Protein AF-0000000072546871 (afdb_homodimer)

Radius of gyration: 32.76 Å; Cα contacts (8 Å, |Δi|>4): 2526; chains: 2; bounding box: 69×96×86 Å

Secondary structure (DSSP, 8-state):
----EEEE-SSEEEEE-BSEEEEEETTT--EEEEEE-PPPHHHHHHHHHTT--TTTTS-BEEEEEE-STTEEEEEE-TTTS-EEEEEEE-TTS-EEEEEEEEE-TTTS-SSTTS--EEEEETTEEEEEEESSTTS--EEEEEEETTEEEEPPTT-TTT-SS-EEEEEEEETTEEEEEEEEE-GGGGGG---EEEEEEEEETT---BSSTTBTB-SS-EEEEBP-EE-SSS-EE--EEEEEPPSEEE-SS-BSSTT--EEEEEEEEE--TTSPPEEEEEEEEHHHHHHHHTSPBEE-SSTTB--EEPPGGGS-SS-TTS--S-GGGS-HHHHHHHHH--BBSSPBPPGGGS-SEEEE-SS--EEEEEEEEEEEPTTS-EEEEEEEEETTSEEEEEEE---SSS--EEEEEEEE--TT-PPEEEEEEEESSSS-EEEEEEESS-EEEEES--GGG--SHHHHHHHT-TT---/----EEEE-SSEEEEE-BSEEEEEETTT--EEEEEE-PPPHHHHHHHHHTT--TTTTS-BEEEEEE-STTEEEEEE-TTTS-EEEEEEE-TTS-EEEEEEEEE-TTTS-SSTTS--EEEEETTEEEEEEESSTTS--EEEEEEETTEEEEPPTT-TTT-SS-EEEEEEEETTEEEEEEEEE-GGGGGG---EEEEEEEEETT---BSSTTBTB-SS-EEEEBP-EE-SSS-EE--EEEEEPPSEEE-SS-BSSTT--EEEEEEEEE--TTSPPEEEEEEEEHHHHHHHHTSPBEE-SSTTBPPEEPPGGGS-SS-TTS--S-GGGS-HHHHHHHHH--BBSSPBPPGGGS-SEEEE-SS--EEEEEEEEEEEPTTS-EEEEEEEEETTSEEEEEEE---SSS--EEEEEEEE--TT-PPEEEEEEEESSSS-EEEEEEESS-EEEEES--GGG--SHHHHHHHT-TT---

pLDDT: mean 91.87, std 7.39, range [51.03, 98.81]

InterPro domains:
  IPR001627 Sema domain [PF01403] (255-426)
  IPR001627 Sema domain [PS51004] (1-448)
  IPR001627 Sema domain [SM00630] (3-429)
  IPR015943 WD40/YVTN repeat-like-containing domain superfamily [G3DSA:2.130.10.10] (1-450)
  IPR027231 Semaphorin [PTHR11036] (7-470)
  IPR036352 Sema domain superfamily [SSF101912] (5-452)

Foldseek 3Di:
DAWFDWDDDFFWMWTWAWQKIFIAGPQPRDTDDMDGHWADPVLLVVLVVVVDDSVFQIWTWDDWADQDVFKIKTWTLRGLFIKIFIWGQDPVRDTHTPPDMDGCAQPDENTSVAAKEWYHDPRWIWIFYARHSVRQWTWTWIDDDPAMAIADTPDVLQAASKRWAYWDDDDQKIKTKIKHWDPLCVVVHTDIAIKIWMAGNLFRAADPQGHSYTLQIAMATAFAWDDDPDIGTQGGWQYKEPFDWADQEKALDPVPTAGKMKTKGWHDPPDQTKIFIFMAGPVLVLVQLQAFFWAAPDPVGHTDTDDPVQADPPHSNDDDNDNHPDDPSNSVVCSHTRYGPDHGATQLNHTLDMDGDRPKGWRYKDWDHQQAALVSITWTWIWIWMQQQKIWIKTFHDNDSHTDIATQDIDRHDPNRHGFSYWDWHCHPVPRTWIWTDGRVDIDIDHPDDLVVDPDPVVSVVSVDRVNHD/DAWFDWDDDFFWMWTWAWQKIFIAGPQPRDTDDMDGHWADPVLLVVLVVVVDDSVFQIWTWQDWAAQDVQKIKTWTLRGLFIKIFIWGQDPVRDTHTPPDMDGCAQPDENTSVAAKEWYHDPRWIWIFYARDSVRQWTWTWIDDDPAMAIADTPDVLQAASKRWAYWDDDDQKIKTKIKHWDPLCVVVHTDIAIKIWMAGNLFRAADPQGHSYTLQIAMATAFAWDDDPDIGTQGGWQYKEPFDWADQEKALDPVPTAGKMKTKGWHDPPDQTKIFIFMAGPVLVLVQLQAFFWAAPDPVGHTDTDDPVQADPPHSNDDDNDNHPDDPSNSVVCSHTRYGPDHGATQLNHTLDMDGDRPKGWRYKDWDHQQAALVNITWTWIWIWMQQQKIWIKTFHDNDSHTDIATQDIDRHDPNRHGFSYWDWHCHPVPRTWIWTDGRVDIDIDHPDDLVVDPDPVVSVVSVDRVNHD

Sequence (940 aa):
NYFKVISSQNDWMLVGGRNVIHNVSLNDLELLDSINWPSDKSDINVCIHKQKTKEECQNYIRVIVPKTPGELFVCGTNAYRPRCRTYIKQENGKFEFEGKEEQGIAKCPFDPKQNSTSVYSNGVLYSATVADFSNRDPLIIHAEKNKYVRTEQYDSKWLNEPNFVSSFDKDDKVFFFFRETAVENINCGKATFSRVARVCKQDVGGDVVLQNIFTSYFKARLNCSIPGNFPFHFNEIQSTTELGQGNYRPVSDSGDRNNMVYGVFTTNENSIPGSAICAYSHADILDAFRGKFKGQESALHNWLAVPRDKIPTPHPERCTNDSKKIPDMTLDFVKTHPLMDTAIPARGGAPVLVHTSFTSRFTQIAVDWQVFSGKGRYYDVMFVGTDDGKVIKAINKGETSKIETVVIEEIQVFADKSPVVNLKLYKGNHISEKLVVISEKEIISIPLHRCHEKKNCHDCVALQDPYCSWNYFKVISSQNDWMLVGGRNVIHNVSLNDLELLDSINWPSDKSDINVCIHKQKTKEECQNYIRVIVPKTPGELFVCGTNAYRPRCRTYIKQENGKFEFEGKEEQGIAKCPFDPKQNSTSVYSNGVLYSATVADFSNRDPLIIHAEKNKYVRTEQYDSKWLNEPNFVSSFDKDDKVFFFFRETAVENINCGKATFSRVARVCKQDVGGDVVLQNIFTSYFKARLNCSIPGNFPFHFNEIQSTTELGQGNYRPVSDSGDRNNMVYGVFTTNENSIPGSAICAYSHADILDAFRGKFKGQESALHNWLAVPRDKIPTPHPERCTNDSKKIPDMTLDFVKTHPLMDTAIPARGGAPVLVHTSFTSRFTQIAVDWQVFSGKGRYYDVMFVGTDDGKVIKAINKGETSKIETVVIEEIQVFADKSPVVNLKLYKGNHISEKLVVISEKEIISIPLHRCHEKKNCHDCVALQDPYCSW

Organism: Lottia gigantea (NCBI:txid225164)

Structure (mmCIF, N/CA/C/O backbone):
data_AF-0000000072546871-model_v1
#
loop_
_entity.id
_entity.type
_entity.pdbx_description
1 polymer 'Sema domain-containing protein'
#
loop_
_atom_site.group_PDB
_atom_site.id
_atom_site.type_symbol
_atom_site.label_atom_id
_atom_site.label_alt_id
_atom_site.label_comp_id
_atom_site.label_asym_id
_atom_site.label_entity_id
_atom_site.label_seq_id
_atom_site.pdbx_PDB_ins_code
_atom_site.Cartn_x
_atom_site.Cartn_y
_atom_site.Cartn_z
_atom_site.occupancy
_atom_site.B_iso_or_equiv
_atom_site.auth_seq_id
_atom_site.auth_comp_id
_atom_site.auth_asym_id
_atom_site.auth_atom_id
_atom_site.pdbx_PDB_model_num
ATOM 1 N N . ASN A 1 1 ? 18.969 -21.141 -24.109 1 75.38 1 ASN A N 1
ATOM 2 C CA . ASN A 1 1 ? 18.469 -19.781 -24.281 1 75.38 1 ASN A CA 1
ATOM 3 C C . ASN A 1 1 ? 16.969 -19.703 -24.031 1 75.38 1 ASN A C 1
ATOM 5 O O . ASN A 1 1 ? 16.188 -20.375 -24.703 1 75.38 1 ASN A O 1
ATOM 9 N N . TYR A 1 2 ? 16.5 -18.922 -23.047 1 79.81 2 TYR A N 1
ATOM 10 C CA . TYR A 1 2 ? 15.133 -18.594 -22.656 1 79.81 2 TYR A CA 1
ATOM 11 C C . TYR A 1 2 ? 14.492 -19.766 -21.922 1 79.81 2 TYR A C 1
ATOM 13 O O . TYR A 1 2 ? 13.391 -20.203 -22.266 1 79.81 2 TYR A O 1
ATOM 21 N N . PHE A 1 3 ? 15.195 -20.25 -20.938 1 84.25 3 PHE A N 1
ATOM 22 C CA . PHE A 1 3 ? 14.633 -21.312 -20.109 1 84.25 3 PHE A CA 1
ATOM 23 C C . PHE A 1 3 ? 13.508 -20.766 -19.234 1 84.25 3 PHE A C 1
ATOM 25 O O . PHE A 1 3 ? 13.68 -19.766 -18.547 1 84.25 3 PHE A O 1
ATOM 32 N N . LYS A 1 4 ? 12.352 -21.438 -19.359 1 79.5 4 LYS A N 1
ATOM 33 C CA . LYS A 1 4 ? 11.234 -20.938 -18.578 1 79.5 4 LYS A CA 1
ATOM 34 C C . LYS A 1 4 ? 10.5 -22.078 -17.875 1 79.5 4 LYS A C 1
ATOM 36 O O . LYS A 1 4 ? 10.039 -21.922 -16.75 1 79.5 4 LYS A O 1
ATOM 41 N N . VAL A 1 5 ? 10.492 -23.25 -18.578 1 81.56 5 VAL A N 1
ATOM 42 C CA . VAL A 1 5 ? 9.695 -24.344 -18.016 1 81.56 5 VAL A CA 1
ATOM 43 C C . VAL A 1 5 ? 10.578 -25.562 -17.781 1 81.56 5 VAL A C 1
ATOM 45 O O . VAL A 1 5 ? 11.477 -25.844 -18.578 1 81.56 5 VAL A O 1
ATOM 48 N N . ILE A 1 6 ? 10.242 -26.203 -16.75 1 83.56 6 ILE A N 1
ATOM 49 C CA . ILE A 1 6 ? 11 -27.406 -16.438 1 83.56 6 ILE A CA 1
ATOM 50 C C . ILE A 1 6 ? 10.055 -28.531 -16.016 1 83.56 6 ILE A C 1
ATOM 52 O O . ILE A 1 6 ? 8.945 -28.266 -15.555 1 83.56 6 ILE A O 1
ATOM 56 N N . SER A 1 7 ? 10.438 -29.672 -16.312 1 86.19 7 SER A N 1
ATOM 57 C CA . SER A 1 7 ? 9.812 -30.891 -15.805 1 86.19 7 SER A CA 1
ATOM 58 C C . SER A 1 7 ? 10.859 -31.859 -15.273 1 86.19 7 SER A C 1
ATOM 60 O O . SER A 1 7 ? 11.742 -32.281 -16.016 1 86.19 7 SER A O 1
ATOM 62 N N . SER A 1 8 ? 10.703 -32.094 -14 1 84.25 8 SER A N 1
ATOM 63 C CA . SER A 1 8 ? 11.758 -32.875 -13.391 1 84.25 8 SER A CA 1
ATOM 64 C C . SER A 1 8 ? 11.266 -34.281 -13.047 1 84.25 8 SER A C 1
ATOM 66 O O . SER A 1 8 ? 10.094 -34.469 -12.711 1 84.25 8 SER A O 1
ATOM 68 N N . GLN A 1 9 ? 12.141 -35.125 -13.297 1 80.56 9 GLN A N 1
ATOM 69 C CA . GLN A 1 9 ? 12 -36.531 -12.852 1 80.56 9 GLN A CA 1
ATOM 70 C C . GLN A 1 9 ? 13.211 -36.969 -12.031 1 80.56 9 GLN A C 1
ATOM 72 O O . GLN A 1 9 ? 14.094 -36.156 -11.734 1 80.56 9 GLN A O 1
ATOM 77 N N . ASN A 1 10 ? 13.273 -38.031 -11.406 1 78.25 10 ASN A N 1
ATOM 78 C CA . ASN A 1 10 ? 14.242 -38.531 -10.438 1 78.25 10 ASN A CA 1
ATOM 79 C C . ASN A 1 10 ? 15.656 -38.062 -10.758 1 78.25 10 ASN A C 1
ATOM 81 O O . ASN A 1 10 ? 16.25 -37.312 -9.984 1 78.25 10 ASN A O 1
ATOM 85 N N . ASP A 1 11 ? 16.203 -38.344 -11.922 1 83.62 11 ASP A N 1
ATOM 86 C CA . ASP A 1 11 ? 17.609 -38.031 -12.109 1 83.62 11 ASP A CA 1
ATOM 87 C C . ASP A 1 11 ? 17.828 -37.094 -13.305 1 83.62 11 ASP A C 1
ATOM 89 O O . ASP A 1 11 ? 18.953 -36.812 -13.68 1 83.62 11 ASP A O 1
ATOM 93 N N . TRP A 1 12 ? 16.719 -36.719 -13.844 1 88.31 12 TRP A N 1
ATOM 94 C CA . TRP A 1 12 ? 16.859 -35.812 -14.992 1 88.31 12 TRP A CA 1
ATOM 95 C C . TRP A 1 12 ? 15.742 -34.781 -15.016 1 88.31 12 TRP A C 1
ATOM 97 O O . TRP A 1 12 ? 14.766 -34.906 -14.258 1 88.31 12 TRP A O 1
ATOM 107 N N . MET A 1 13 ? 16 -33.812 -15.805 1 91.56 13 MET A N 1
ATOM 108 C CA . MET A 1 13 ? 14.984 -32.781 -15.961 1 91.56 13 MET A CA 1
ATOM 109 C C . MET A 1 13 ? 14.914 -32.312 -17.406 1 91.56 13 MET A C 1
ATOM 111 O O . MET A 1 13 ? 15.938 -32.219 -18.094 1 91.56 13 MET A O 1
ATOM 115 N N . LEU A 1 14 ? 13.773 -32.094 -17.828 1 92.69 14 LEU A N 1
ATOM 116 C CA . LEU A 1 14 ? 13.547 -31.484 -19.125 1 92.69 14 LEU A CA 1
ATOM 117 C C . LEU A 1 14 ? 13.414 -29.969 -18.984 1 92.69 14 LEU A C 1
ATOM 119 O O . LEU A 1 14 ? 12.68 -29.484 -18.125 1 92.69 14 LEU A O 1
ATOM 123 N N . VAL A 1 15 ? 14.156 -29.25 -19.797 1 93.88 15 VAL A N 1
ATOM 124 C CA . VAL A 1 15 ? 14.141 -27.797 -19.781 1 93.88 15 VAL A CA 1
ATOM 125 C C . VAL A 1 15 ? 13.711 -27.266 -21.141 1 93.88 15 VAL A C 1
ATOM 127 O O . VAL A 1 15 ? 14.352 -27.562 -22.156 1 93.88 15 VAL A O 1
ATOM 130 N N . GLY A 1 16 ? 12.656 -26.5 -21.156 1 94.44 16 GLY A N 1
ATOM 131 C CA . GLY A 1 16 ? 12.211 -25.875 -22.391 1 94.44 16 GLY A CA 1
ATOM 132 C C . GLY A 1 16 ? 12.938 -24.578 -22.703 1 94.44 16 GLY A C 1
ATOM 133 O O . GLY A 1 16 ? 13.086 -23.719 -21.844 1 94.44 16 GLY A O 1
ATOM 134 N N . GLY A 1 17 ? 13.43 -24.438 -23.891 1 94.44 17 GLY A N 1
ATOM 135 C CA . GLY A 1 17 ? 14.078 -23.219 -24.359 1 94.44 17 GLY A CA 1
ATOM 136 C C . GLY A 1 17 ? 13.523 -22.734 -25.688 1 94.44 17 GLY A C 1
ATOM 137 O O . GLY A 1 17 ? 12.367 -23 -26.031 1 94.44 17 GLY A O 1
ATOM 138 N N . ARG A 1 18 ? 14.32 -21.891 -26.297 1 95.75 18 ARG A N 1
ATOM 139 C CA . ARG A 1 18 ? 13.977 -21.406 -27.625 1 95.75 18 ARG A CA 1
ATOM 140 C C . ARG A 1 18 ? 14.266 -22.453 -28.688 1 95.75 18 ARG A C 1
ATOM 142 O O . ARG A 1 18 ? 15.422 -22.812 -28.922 1 95.75 18 ARG A O 1
ATOM 149 N N . ASN A 1 19 ? 13.312 -23.016 -29.266 1 96.62 19 ASN A N 1
ATOM 150 C CA . ASN A 1 19 ? 13.367 -23.969 -30.375 1 96.62 19 ASN A CA 1
ATOM 151 C C . ASN A 1 19 ? 13.906 -25.328 -29.938 1 96.62 19 ASN A C 1
ATOM 153 O O . ASN A 1 19 ? 14.25 -26.156 -30.781 1 96.62 19 ASN A O 1
ATOM 157 N N . VAL A 1 20 ? 14.031 -25.484 -28.641 1 95.44 20 VAL A N 1
ATOM 158 C CA . VAL A 1 20 ? 14.703 -26.719 -28.234 1 95.44 20 VAL A CA 1
ATOM 159 C C . VAL A 1 20 ? 14.219 -27.141 -26.844 1 95.44 20 VAL A C 1
ATOM 161 O O . VAL A 1 20 ? 13.812 -26.297 -26.047 1 95.44 20 VAL A O 1
ATOM 164 N N . ILE A 1 21 ? 14.156 -28.453 -26.578 1 95.06 21 ILE A N 1
ATOM 165 C CA . ILE A 1 21 ? 13.992 -29.047 -25.266 1 95.06 21 ILE A CA 1
ATOM 166 C C . ILE A 1 21 ? 15.273 -29.781 -24.875 1 95.06 21 ILE A C 1
ATOM 168 O O . ILE A 1 21 ? 15.758 -30.656 -25.594 1 95.06 21 ILE A O 1
ATOM 172 N N . HIS A 1 22 ? 15.789 -29.406 -23.75 1 93.69 22 HIS A N 1
ATOM 173 C CA . HIS A 1 22 ? 17 -30.047 -23.266 1 93.69 22 HIS A CA 1
ATOM 174 C C . HIS A 1 22 ? 16.688 -31.078 -22.188 1 93.69 22 HIS A C 1
ATOM 176 O O . HIS A 1 22 ? 15.883 -30.828 -21.297 1 93.69 22 HIS A O 1
ATOM 182 N N . ASN A 1 23 ? 17.172 -32.25 -22.359 1 92.25 23 ASN A N 1
ATOM 183 C CA . ASN A 1 23 ? 17.219 -33.219 -21.281 1 92.25 23 ASN A CA 1
ATOM 184 C C . ASN A 1 23 ? 18.547 -33.188 -20.547 1 92.25 23 ASN A C 1
ATOM 186 O O . ASN A 1 23 ? 19.594 -33.5 -21.125 1 92.25 23 ASN A O 1
ATOM 190 N N . VAL A 1 24 ? 18.438 -32.812 -19.312 1 92.38 24 VAL A N 1
ATOM 191 C CA . VAL A 1 24 ? 19.672 -32.594 -18.547 1 92.38 24 VAL A CA 1
ATOM 192 C C . VAL A 1 24 ? 19.688 -33.469 -17.297 1 92.38 24 VAL A C 1
ATOM 194 O O . VAL A 1 24 ? 18.656 -33.656 -16.656 1 92.38 24 VAL A O 1
ATOM 197 N N . SER A 1 25 ? 20.875 -34.031 -17.031 1 91 25 SER A N 1
ATOM 198 C CA . SER A 1 25 ? 21.031 -34.781 -15.797 1 91 25 SER A CA 1
ATOM 199 C C . SER A 1 25 ? 21.047 -33.875 -14.586 1 91 25 SER A C 1
ATOM 201 O O . SER A 1 25 ? 21.703 -32.812 -14.594 1 91 25 SER A O 1
ATOM 203 N N . LEU A 1 26 ? 20.297 -34.25 -13.602 1 89.62 26 LEU A N 1
ATOM 204 C CA . LEU A 1 26 ? 20.266 -33.438 -12.398 1 89.62 26 LEU A CA 1
ATOM 205 C C . LEU A 1 26 ? 21.531 -33.625 -11.562 1 89.62 26 LEU A C 1
ATOM 207 O O . LEU A 1 26 ? 21.875 -32.812 -10.727 1 89.62 26 LEU A O 1
ATOM 211 N N . ASN A 1 27 ? 22.234 -34.656 -11.82 1 86.12 27 ASN A N 1
ATOM 212 C CA . ASN A 1 27 ? 23.422 -35 -11.055 1 86.12 27 ASN A CA 1
ATOM 213 C C . ASN A 1 27 ? 24.594 -34.094 -11.43 1 86.12 27 ASN A C 1
ATOM 215 O O . ASN A 1 27 ? 25.266 -33.562 -10.555 1 86.12 27 ASN A O 1
ATOM 219 N N . ASP A 1 28 ? 24.828 -33.906 -12.719 1 88.94 28 ASP A N 1
ATOM 220 C CA . ASP A 1 28 ? 26 -33.156 -13.141 1 88.94 28 ASP A CA 1
ATOM 221 C C . ASP A 1 28 ? 25.641 -32.125 -14.211 1 88.94 28 ASP A C 1
ATOM 223 O O . ASP A 1 28 ? 26.531 -31.469 -14.766 1 88.94 28 ASP A O 1
ATOM 227 N N . LEU A 1 29 ? 24.375 -32.031 -14.547 1 90.56 29 LEU A N 1
ATOM 228 C CA . LEU A 1 29 ? 23.844 -31.078 -15.508 1 90.56 29 LEU A CA 1
ATOM 229 C C . LEU A 1 29 ? 24.375 -31.375 -16.906 1 90.56 29 LEU A C 1
ATOM 231 O O . LEU A 1 29 ? 24.406 -30.484 -17.766 1 90.56 29 LEU A O 1
ATOM 235 N N . GLU A 1 30 ? 24.766 -32.562 -17.047 1 92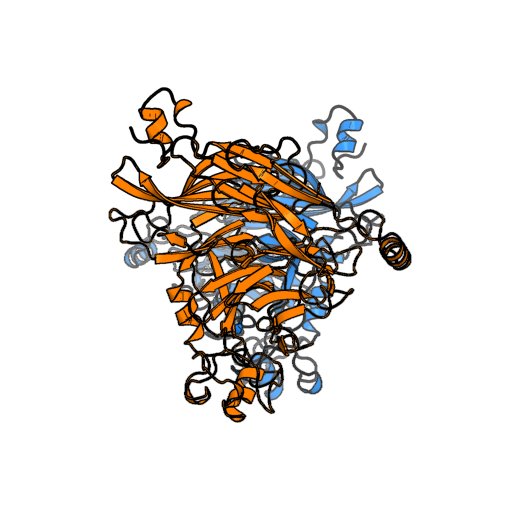.75 30 GLU A N 1
ATOM 236 C CA . GLU A 1 30 ? 25.188 -32.969 -18.391 1 92.75 30 GLU A CA 1
ATOM 237 C C . GLU A 1 30 ? 23.984 -33.094 -19.312 1 92.75 30 GLU A C 1
ATOM 239 O O . GLU A 1 30 ? 22.922 -33.594 -18.906 1 92.75 30 GLU A O 1
ATOM 244 N N . LEU A 1 31 ? 24.266 -32.719 -20.547 1 92.62 31 LEU A N 1
ATOM 245 C CA . LEU A 1 31 ? 23.203 -32.844 -21.547 1 92.62 31 LEU A CA 1
ATOM 246 C C . LEU A 1 31 ? 23.031 -34.281 -21.969 1 92.62 31 LEU A C 1
ATOM 248 O O . LEU A 1 31 ? 23.969 -34.906 -22.5 1 92.62 31 LEU A O 1
ATOM 252 N N . LEU A 1 32 ? 21.922 -34.812 -21.719 1 89.56 32 LEU A N 1
ATOM 253 C CA . LEU A 1 32 ? 21.625 -36.188 -22.062 1 89.56 32 LEU A CA 1
ATOM 254 C C . LEU A 1 32 ? 21.062 -36.312 -23.469 1 89.56 32 LEU A C 1
ATOM 256 O O . LEU A 1 32 ? 21.391 -37.219 -24.203 1 89.56 32 LEU A O 1
ATOM 260 N N . ASP A 1 33 ? 20.172 -35.438 -23.703 1 90.56 33 ASP A N 1
ATOM 261 C CA . ASP A 1 33 ? 19.5 -35.406 -25 1 90.56 33 ASP A CA 1
ATOM 262 C C . ASP A 1 33 ? 18.922 -34.031 -25.297 1 90.56 33 ASP A C 1
ATOM 264 O O . ASP A 1 33 ? 18.875 -33.156 -24.406 1 90.56 33 ASP A O 1
ATOM 268 N N . SER A 1 34 ? 18.672 -33.812 -26.562 1 92.81 34 SER A N 1
ATOM 269 C CA . SER A 1 34 ? 18.031 -32.562 -26.969 1 92.81 34 SER A CA 1
ATOM 270 C C . SER A 1 34 ? 17.016 -32.781 -28.094 1 92.81 34 SER A C 1
ATOM 272 O O . SER A 1 34 ? 17.25 -33.594 -28.984 1 92.81 34 SER A O 1
ATOM 274 N N . ILE A 1 35 ? 15.914 -32.156 -27.969 1 93.75 35 ILE A N 1
ATOM 275 C CA . ILE A 1 35 ? 14.883 -32.219 -29 1 93.75 35 ILE A CA 1
ATOM 276 C C . ILE A 1 35 ? 14.75 -30.844 -29.672 1 93.75 35 ILE A C 1
ATOM 278 O O . ILE A 1 35 ? 14.336 -29.875 -29.031 1 93.75 35 ILE A O 1
ATOM 282 N N . ASN A 1 36 ? 15.125 -30.75 -30.969 1 94.94 36 ASN A N 1
ATOM 283 C CA . ASN A 1 36 ? 14.977 -29.5 -31.719 1 94.94 36 ASN A CA 1
ATOM 284 C C . ASN A 1 36 ? 13.562 -29.344 -32.281 1 94.94 36 ASN A C 1
ATOM 286 O O . ASN A 1 36 ? 13.055 -30.25 -32.938 1 94.94 36 ASN A O 1
ATOM 290 N N . TRP A 1 37 ? 12.938 -28.25 -31.984 1 95.38 37 TRP A N 1
ATOM 291 C CA . TRP A 1 37 ? 11.578 -27.984 -32.438 1 95.38 37 TRP A CA 1
ATOM 292 C C . TRP A 1 37 ? 11.406 -26.516 -32.812 1 95.38 37 TRP A C 1
ATOM 294 O O . TRP A 1 37 ? 10.695 -25.766 -32.125 1 95.38 37 TRP A O 1
ATOM 304 N N . PRO A 1 38 ? 12.031 -26.016 -33.906 1 96.44 38 PRO A N 1
ATOM 305 C CA . PRO A 1 38 ? 11.844 -24.641 -34.406 1 96.44 38 PRO A CA 1
ATOM 306 C C . PRO A 1 38 ? 10.508 -24.453 -35.125 1 96.44 38 PRO A C 1
ATOM 308 O O . PRO A 1 38 ? 9.906 -25.422 -35.594 1 96.44 38 PRO A O 1
ATOM 311 N N . SER A 1 39 ? 10.102 -23.312 -35.219 1 96.25 39 SER A N 1
ATOM 312 C CA . SER A 1 39 ? 8.898 -22.984 -35.969 1 96.25 39 SER A CA 1
ATOM 313 C C . SER A 1 39 ? 9.141 -23.125 -37.469 1 96.25 39 SER A C 1
ATOM 315 O O . SER A 1 39 ? 10.258 -22.906 -37.938 1 96.25 39 SER A O 1
ATOM 317 N N . ASP A 1 40 ? 8.109 -23.438 -38.125 1 94.5 40 ASP A N 1
ATOM 318 C CA . ASP A 1 40 ? 8.195 -23.484 -39.562 1 94.5 40 ASP A CA 1
ATOM 319 C C . ASP A 1 40 ? 8.375 -22.078 -40.156 1 94.5 40 ASP A C 1
ATOM 321 O O . ASP A 1 40 ? 7.871 -21.109 -39.594 1 94.5 40 ASP A O 1
ATOM 325 N N . LYS A 1 41 ? 9 -22.047 -41.312 1 95.19 41 LYS A N 1
ATOM 326 C CA . LYS A 1 41 ? 9.273 -20.766 -41.969 1 95.19 41 LYS A CA 1
ATOM 327 C C . LYS A 1 41 ? 7.977 -20.016 -42.281 1 95.19 41 LYS A C 1
ATOM 329 O O . LYS A 1 41 ? 7.922 -18.797 -42.188 1 95.19 41 LYS A O 1
ATOM 334 N N . SER A 1 42 ? 7.062 -20.766 -42.688 1 95.44 42 SER A N 1
ATOM 335 C CA . SER A 1 42 ? 5.785 -20.141 -43 1 95.44 42 SER A CA 1
ATOM 336 C C . SER A 1 42 ? 5.176 -19.453 -41.812 1 95.44 42 SER A C 1
ATOM 338 O O . SER A 1 42 ? 4.676 -18.328 -41.906 1 95.44 42 SER A O 1
ATOM 340 N N . ASP A 1 43 ? 5.223 -20.109 -40.656 1 95.88 43 ASP A N 1
ATOM 341 C CA . ASP A 1 43 ? 4.68 -19.531 -39.438 1 95.88 43 ASP A CA 1
ATOM 342 C C . ASP A 1 43 ? 5.477 -18.312 -39 1 95.88 43 ASP A C 1
ATOM 344 O O . ASP A 1 43 ? 4.902 -17.312 -38.562 1 95.88 43 ASP A O 1
ATOM 348 N N . ILE A 1 44 ? 6.77 -18.344 -39.156 1 97.06 44 ILE A N 1
ATOM 349 C CA . ILE A 1 44 ? 7.641 -17.219 -38.812 1 97.06 44 ILE A CA 1
ATOM 350 C C . ILE A 1 44 ? 7.309 -16 -39.656 1 97.06 44 ILE A C 1
ATOM 352 O O . ILE A 1 44 ? 7.23 -14.883 -39.156 1 97.06 44 ILE A O 1
ATOM 356 N N . ASN A 1 45 ? 7.074 -16.266 -40.906 1 96.06 45 ASN A N 1
ATOM 357 C CA . ASN A 1 45 ? 6.762 -15.164 -41.812 1 96.06 45 ASN A CA 1
ATOM 358 C C . ASN A 1 45 ? 5.441 -14.492 -41.469 1 96.06 45 ASN A C 1
ATOM 360 O O . ASN A 1 45 ? 5.332 -13.266 -41.5 1 96.06 45 ASN A O 1
ATOM 364 N N . VAL A 1 46 ? 4.539 -15.328 -41.125 1 95 46 VAL A N 1
ATOM 365 C CA . VAL A 1 46 ? 3.244 -14.789 -40.75 1 95 46 VAL A CA 1
ATOM 366 C C . VAL A 1 46 ? 3.4 -13.953 -39.469 1 95 46 VAL A C 1
ATOM 368 O O . VAL A 1 46 ? 2.803 -12.883 -39.344 1 95 46 VAL A O 1
ATOM 371 N N . CYS A 1 47 ? 4.156 -14.438 -38.531 1 96.06 47 CYS A N 1
ATOM 372 C CA . CYS A 1 47 ? 4.418 -13.766 -37.281 1 96.06 47 CYS A CA 1
ATOM 373 C C . CYS A 1 47 ? 5.094 -12.422 -37.5 1 96.06 47 CYS A C 1
ATOM 375 O O . CYS A 1 47 ? 4.707 -11.422 -36.875 1 96.06 47 CYS A O 1
ATOM 377 N N . ILE A 1 48 ? 6.004 -12.359 -38.375 1 95.69 48 ILE A N 1
ATOM 378 C CA . ILE A 1 48 ? 6.734 -11.125 -38.688 1 95.69 48 ILE A CA 1
ATOM 379 C C . ILE A 1 48 ? 5.801 -10.125 -39.344 1 95.69 48 ILE A C 1
ATOM 381 O O . ILE A 1 48 ? 5.875 -8.922 -39.094 1 95.69 48 ILE A O 1
ATOM 385 N N . HIS A 1 49 ? 4.93 -10.594 -40.125 1 94.25 49 HIS A N 1
ATOM 386 C CA . HIS A 1 49 ? 3.967 -9.727 -40.812 1 94.25 49 HIS A CA 1
ATOM 387 C C . HIS A 1 49 ? 2.998 -9.102 -39.812 1 94.25 49 HIS A C 1
ATOM 389 O O . HIS A 1 49 ? 2.455 -8.023 -40.062 1 94.25 49 HIS A O 1
ATOM 395 N N . LYS A 1 50 ? 2.785 -9.82 -38.75 1 92.81 50 LYS A N 1
ATOM 396 C CA . LYS A 1 50 ? 1.938 -9.281 -37.688 1 92.81 50 LYS A CA 1
ATOM 397 C C . LYS A 1 50 ? 2.717 -8.32 -36.812 1 92.81 50 LYS A C 1
ATOM 399 O O . LYS A 1 50 ? 2.287 -8 -35.688 1 92.81 50 LYS A O 1
ATOM 404 N N . GLN A 1 51 ? 3.914 -7.992 -37.188 1 92.19 51 GLN A N 1
ATOM 405 C CA . GLN A 1 51 ? 4.742 -6.949 -36.594 1 92.19 51 GLN A CA 1
ATOM 406 C C . GLN A 1 51 ? 5.391 -7.43 -35.312 1 92.19 51 GLN A C 1
ATOM 408 O O . GLN A 1 51 ? 5.516 -6.664 -34.344 1 92.19 51 GLN A O 1
ATOM 413 N N . LYS A 1 52 ? 5.602 -8.734 -35.25 1 93 52 LYS A N 1
ATOM 414 C CA . LYS A 1 52 ? 6.426 -9.25 -34.156 1 93 52 LYS A CA 1
ATOM 415 C C . LYS A 1 52 ? 7.891 -9.352 -34.562 1 93 52 LYS A C 1
ATOM 417 O O . LYS A 1 52 ? 8.195 -9.422 -35.781 1 93 52 LYS A O 1
ATOM 422 N N . THR A 1 53 ? 8.727 -9.242 -33.625 1 94.38 53 THR A N 1
ATOM 423 C CA . THR A 1 53 ? 10.156 -9.32 -33.906 1 94.38 53 THR A CA 1
ATOM 424 C C . THR A 1 53 ? 10.562 -10.75 -34.25 1 94.38 53 THR A C 1
ATOM 426 O O . THR A 1 53 ? 9.891 -11.703 -33.875 1 94.38 53 THR A O 1
ATOM 429 N N . LYS A 1 54 ? 11.695 -10.859 -34.906 1 93.81 54 LYS A N 1
ATOM 430 C CA . LYS A 1 54 ? 12.219 -12.172 -35.25 1 93.81 54 LYS A CA 1
ATOM 431 C C . LYS A 1 54 ? 12.492 -13.008 -34 1 93.81 54 LYS A C 1
ATOM 433 O O . LYS A 1 54 ? 12.336 -14.234 -34.031 1 93.81 54 LYS A O 1
ATOM 438 N N . GLU A 1 55 ? 12.859 -12.359 -33 1 93.44 55 GLU A N 1
ATOM 439 C CA . GLU A 1 55 ? 13.133 -13.047 -31.734 1 93.44 55 GLU A CA 1
ATOM 440 C C . GLU A 1 55 ? 11.852 -13.602 -31.109 1 93.44 55 GLU A C 1
ATOM 442 O O . GLU A 1 55 ? 11.859 -14.695 -30.547 1 93.44 55 GLU A O 1
ATOM 447 N N . GLU A 1 56 ? 10.828 -12.898 -31.281 1 94.19 56 GLU A N 1
ATOM 448 C CA . GLU A 1 56 ? 9.547 -13.328 -30.719 1 94.19 56 GLU A CA 1
ATOM 449 C C . GLU A 1 56 ? 8.914 -14.422 -31.562 1 94.19 56 GLU A C 1
ATOM 451 O O . GLU A 1 56 ? 8.094 -15.203 -31.062 1 94.19 56 GLU A O 1
ATOM 456 N N . CYS A 1 57 ? 9.352 -14.414 -32.844 1 96.56 57 CYS A N 1
ATOM 457 C CA . CYS A 1 57 ? 8.719 -15.312 -33.781 1 96.56 57 CYS A CA 1
ATOM 458 C C . CYS A 1 57 ? 9.445 -16.656 -33.844 1 96.56 57 CYS A C 1
ATOM 460 O O . CYS A 1 57 ? 9.648 -17.219 -34.906 1 96.56 57 CYS A O 1
ATOM 462 N N . GLN A 1 58 ? 9.922 -17.141 -32.719 1 96.94 58 GLN A N 1
ATOM 463 C CA . GLN A 1 58 ? 10.508 -18.469 -32.562 1 96.94 58 GLN A CA 1
ATOM 464 C C . GLN A 1 58 ? 9.562 -19.391 -31.781 1 96.94 58 GLN A C 1
ATOM 466 O O . GLN A 1 58 ? 8.438 -19.016 -31.453 1 96.94 58 GLN A O 1
ATOM 471 N N . ASN A 1 59 ? 9.961 -20.609 -31.641 1 97.5 59 ASN A N 1
ATOM 472 C CA . ASN A 1 59 ? 9.195 -21.531 -30.812 1 97.5 59 ASN A CA 1
ATOM 473 C C . ASN A 1 59 ? 9.766 -21.641 -29.406 1 97.5 59 ASN A C 1
ATOM 475 O O . ASN A 1 59 ? 10.812 -22.234 -29.188 1 97.5 59 ASN A O 1
ATOM 479 N N . TYR A 1 60 ? 9.062 -21.016 -28.547 1 97 60 TYR A N 1
ATOM 480 C CA . TYR A 1 60 ? 9.445 -21.109 -27.141 1 97 60 TYR A CA 1
ATOM 481 C C . TYR A 1 60 ? 8.641 -22.188 -26.422 1 97 60 TYR A C 1
ATOM 483 O O . TYR A 1 60 ? 7.41 -22.125 -26.391 1 97 60 TYR A O 1
ATOM 491 N N . ILE A 1 61 ? 9.344 -23.156 -25.844 1 96.38 61 ILE A N 1
ATOM 492 C CA . ILE A 1 61 ? 8.672 -24.234 -25.125 1 96.38 61 ILE A CA 1
ATOM 493 C C . ILE A 1 61 ? 8.133 -23.719 -23.797 1 96.38 61 ILE A C 1
ATOM 495 O O . ILE A 1 61 ? 8.891 -23.188 -22.984 1 96.38 61 ILE A O 1
ATOM 499 N N . ARG A 1 62 ? 6.797 -23.891 -23.641 1 95 62 ARG A N 1
ATOM 500 C CA . ARG A 1 62 ? 6.184 -23.297 -22.469 1 95 62 ARG A CA 1
ATOM 501 C C . ARG A 1 62 ? 5.445 -24.328 -21.641 1 95 62 ARG A C 1
ATOM 503 O O . ARG A 1 62 ? 5.098 -24.078 -20.484 1 95 62 ARG A O 1
ATOM 510 N N . VAL A 1 63 ? 5.277 -25.516 -22.188 1 94.56 63 VAL A N 1
ATOM 511 C CA . VAL A 1 63 ? 4.582 -26.578 -21.469 1 94.56 63 VAL A CA 1
ATOM 512 C C . VAL A 1 63 ? 5.352 -27.891 -21.625 1 94.56 63 VAL A C 1
ATOM 514 O O . VAL A 1 63 ? 5.703 -28.281 -22.75 1 94.56 63 VAL A O 1
ATOM 517 N N . ILE A 1 64 ? 5.699 -28.453 -20.594 1 93.75 64 ILE A N 1
ATOM 518 C CA . ILE A 1 64 ? 6.25 -29.812 -20.547 1 93.75 64 ILE A CA 1
ATOM 519 C C . ILE A 1 64 ? 5.566 -30.594 -19.438 1 93.75 64 ILE A C 1
ATOM 521 O O . ILE A 1 64 ? 5.836 -30.375 -18.25 1 93.75 64 ILE A O 1
ATOM 525 N N . VAL A 1 65 ? 4.738 -31.5 -19.828 1 90.38 65 VAL A N 1
ATOM 526 C CA . VAL A 1 65 ? 3.998 -32.25 -18.812 1 90.38 65 VAL A CA 1
ATOM 527 C C . VAL A 1 65 ? 4.031 -33.75 -19.125 1 90.38 65 VAL A C 1
ATOM 529 O O . VAL A 1 65 ? 3.775 -34.156 -20.266 1 90.38 65 VAL A O 1
ATOM 532 N N . PRO A 1 66 ? 4.383 -34.5 -18.125 1 88 66 PRO A N 1
ATOM 533 C CA . PRO A 1 66 ? 4.285 -35.938 -18.328 1 88 66 PRO A CA 1
ATOM 534 C C . PRO A 1 66 ? 2.84 -36.438 -18.359 1 88 66 PRO A C 1
ATOM 536 O O . PRO A 1 66 ? 2.041 -36.094 -17.484 1 88 66 PRO A O 1
ATOM 539 N N . LYS A 1 67 ? 2.453 -37.125 -19.328 1 85.31 67 LYS A N 1
ATOM 540 C CA . LYS A 1 67 ? 1.129 -37.719 -19.453 1 85.31 67 LYS A CA 1
ATOM 541 C C . LYS A 1 67 ? 1.085 -39.094 -18.766 1 85.31 67 LYS A C 1
ATOM 543 O O . LYS A 1 67 ? 0.601 -39.219 -17.641 1 85.31 67 LYS A O 1
ATOM 548 N N . THR A 1 68 ? 1.325 -40.094 -19.406 1 80.81 68 THR A N 1
ATOM 549 C CA . THR A 1 68 ? 1.509 -41.438 -18.906 1 80.81 68 THR A CA 1
ATOM 550 C C . THR A 1 68 ? 2.99 -41.812 -18.859 1 80.81 68 THR A C 1
ATOM 552 O O . THR A 1 68 ? 3.818 -41.156 -19.484 1 80.81 68 THR A O 1
ATOM 555 N N . PRO A 1 69 ? 3.162 -42.781 -17.953 1 79.38 69 PRO A N 1
ATOM 556 C CA . PRO A 1 69 ? 4.574 -43.188 -17.922 1 79.38 69 PRO A CA 1
ATOM 557 C C . PRO A 1 69 ? 5.16 -43.406 -19.312 1 79.38 69 PRO A C 1
ATOM 559 O O . PRO A 1 69 ? 4.621 -44.188 -20.094 1 79.38 69 PRO A O 1
ATOM 562 N N . GLY A 1 70 ? 6.09 -42.594 -19.641 1 81 70 GLY A N 1
ATOM 563 C CA . GLY A 1 70 ? 6.785 -42.719 -20.906 1 81 70 GLY A CA 1
ATOM 564 C C . GLY A 1 70 ? 6.32 -41.75 -21.969 1 81 70 GLY A C 1
ATOM 565 O O . GLY A 1 70 ? 6.883 -41.688 -23.062 1 81 70 GLY A O 1
ATOM 566 N N . GLU A 1 71 ? 5.305 -41.094 -21.703 1 89 71 GLU A N 1
ATOM 567 C CA . GLU A 1 71 ? 4.801 -40.094 -22.672 1 89 71 GLU A CA 1
ATOM 568 C C . GLU A 1 71 ? 4.961 -38.688 -22.125 1 89 71 GLU A C 1
ATOM 570 O O . GLU A 1 71 ? 4.691 -38.438 -20.953 1 89 71 GLU A O 1
ATOM 575 N N . LEU A 1 72 ? 5.418 -37.875 -23.047 1 90.12 72 LEU A N 1
ATOM 576 C CA . LEU A 1 72 ? 5.648 -36.5 -22.688 1 90.12 72 LEU A CA 1
ATOM 577 C C . LEU A 1 72 ? 4.836 -35.562 -23.594 1 90.12 72 LEU A C 1
ATOM 579 O O . LEU A 1 72 ? 4.879 -35.688 -24.812 1 90.12 72 LEU A O 1
ATOM 583 N N . PHE A 1 73 ? 4.016 -34.75 -22.984 1 91.62 73 PHE A N 1
ATOM 584 C CA . PHE A 1 73 ? 3.248 -33.75 -23.703 1 91.62 73 PHE A CA 1
ATOM 585 C C . PHE A 1 73 ? 3.939 -32.375 -23.641 1 91.62 73 PHE A C 1
ATOM 587 O O . PHE A 1 73 ? 4.227 -31.875 -22.547 1 91.62 73 PHE A O 1
ATOM 594 N N . VAL A 1 74 ? 4.254 -31.828 -24.797 1 94.5 74 VAL A N 1
ATOM 595 C CA . VAL A 1 74 ? 5.02 -30.594 -24.844 1 94.5 74 VAL A CA 1
ATOM 596 C C . VAL A 1 74 ? 4.316 -29.594 -25.766 1 94.5 74 VAL A C 1
ATOM 598 O O . VAL A 1 74 ? 3.807 -29.969 -26.828 1 94.5 74 VAL A O 1
ATOM 601 N N . CYS A 1 75 ? 4.211 -28.359 -25.328 1 95.44 75 CYS A N 1
ATOM 602 C CA . CYS A 1 75 ? 3.656 -27.297 -26.172 1 95.44 75 CYS A CA 1
ATOM 603 C C . CYS A 1 75 ? 4.613 -26.125 -26.281 1 95.44 75 CYS A C 1
ATOM 605 O O . CYS A 1 75 ? 5.344 -25.828 -25.328 1 95.44 75 CYS A O 1
ATOM 607 N N . GLY A 1 76 ? 4.633 -25.469 -27.422 1 96.56 76 GLY A N 1
ATOM 608 C CA . GLY A 1 76 ? 5.41 -24.266 -27.656 1 96.56 76 GLY A CA 1
ATOM 609 C C . GLY A 1 76 ? 4.613 -23.172 -28.312 1 96.56 76 GLY A C 1
ATOM 610 O O . GLY A 1 76 ? 3.533 -23.422 -28.859 1 96.56 76 GLY A O 1
ATOM 611 N N . THR A 1 77 ? 5.117 -21.969 -28.234 1 96.31 77 THR A N 1
ATOM 612 C CA . THR A 1 77 ? 4.43 -20.812 -28.781 1 96.31 77 THR A CA 1
ATOM 613 C C . THR A 1 77 ? 4.387 -20.875 -30.312 1 96.31 77 THR A C 1
ATOM 615 O O . THR A 1 77 ? 3.465 -20.344 -30.938 1 96.31 77 THR A O 1
ATOM 618 N N . ASN A 1 78 ? 5.426 -21.422 -30.969 1 97.25 78 ASN A N 1
ATOM 619 C CA . ASN A 1 78 ? 5.508 -21.625 -32.406 1 97.25 78 ASN A CA 1
ATOM 620 C C . ASN A 1 78 ? 5.188 -20.344 -33.188 1 97.25 78 ASN A C 1
ATOM 622 O O . ASN A 1 78 ? 4.305 -20.328 -34.031 1 97.25 78 ASN A O 1
ATOM 626 N N . ALA A 1 79 ? 5.926 -19.312 -32.875 1 97.06 79 ALA A N 1
ATOM 627 C CA . ALA A 1 79 ? 5.754 -18.031 -33.562 1 97.06 79 ALA A CA 1
ATOM 628 C C . ALA A 1 79 ? 4.328 -17.516 -33.406 1 97.06 79 ALA A C 1
ATOM 630 O O . ALA A 1 79 ? 3.686 -17.141 -34.406 1 97.06 79 ALA A O 1
ATOM 631 N N . TYR A 1 80 ? 3.822 -17.547 -32.312 1 96.06 80 TYR A N 1
ATOM 632 C CA . TYR A 1 80 ? 2.512 -17.031 -31.938 1 96.06 80 TYR A CA 1
ATOM 633 C C . TYR A 1 80 ? 1.396 -17.875 -32.531 1 96.06 80 TYR A C 1
ATOM 635 O O . TYR A 1 80 ? 0.309 -17.359 -32.812 1 96.06 80 TYR A O 1
ATOM 643 N N . ARG A 1 81 ? 1.67 -19.078 -32.875 1 95.56 81 ARG A N 1
ATOM 644 C CA . ARG A 1 81 ? 0.729 -20.125 -33.281 1 95.56 81 ARG A CA 1
ATOM 645 C C . ARG A 1 81 ? 0.976 -21.406 -32.5 1 95.56 81 ARG A C 1
ATOM 647 O O . ARG A 1 81 ? 1.468 -22.391 -33.062 1 95.56 81 ARG A O 1
ATOM 654 N N . PRO A 1 82 ? 0.518 -21.391 -31.312 1 96.44 82 PRO A N 1
ATOM 655 C CA . PRO A 1 82 ? 0.889 -22.469 -30.391 1 96.44 82 PRO A CA 1
ATOM 656 C C . PRO A 1 82 ? 0.601 -23.859 -30.953 1 96.44 82 PRO A C 1
ATOM 658 O O . PRO A 1 82 ? -0.437 -24.062 -31.578 1 96.44 82 PRO A O 1
ATOM 661 N N . ARG A 1 83 ? 1.546 -24.719 -30.734 1 96.62 83 ARG A N 1
ATOM 662 C CA . ARG A 1 83 ? 1.468 -26.125 -31.141 1 96.62 83 ARG A CA 1
ATOM 663 C C . ARG A 1 83 ? 1.902 -27.047 -30.016 1 96.62 83 ARG A C 1
ATOM 665 O O . ARG A 1 83 ? 2.707 -26.656 -29.156 1 96.62 83 ARG A O 1
ATOM 672 N N . CYS A 1 84 ? 1.31 -28.25 -30.016 1 94.94 84 CYS A N 1
ATOM 673 C CA . CYS A 1 84 ? 1.676 -29.25 -29.031 1 94.94 84 CYS A CA 1
ATOM 674 C C . CYS A 1 84 ? 2.051 -30.562 -29.688 1 94.94 84 CYS A C 1
ATOM 676 O O . CYS A 1 84 ? 1.544 -30.891 -30.766 1 94.94 84 CYS A O 1
ATOM 678 N N . ARG A 1 85 ? 2.963 -31.234 -29.047 1 95.19 85 ARG A N 1
ATOM 679 C CA . ARG A 1 85 ? 3.422 -32.531 -29.516 1 95.19 85 ARG A CA 1
ATOM 680 C C . ARG A 1 85 ? 3.465 -33.531 -28.375 1 95.19 85 ARG A C 1
ATOM 682 O O . ARG A 1 85 ? 3.666 -33.156 -27.219 1 95.19 85 ARG A O 1
ATOM 689 N N . THR A 1 86 ? 3.205 -34.75 -28.766 1 92.75 86 THR A N 1
ATOM 690 C CA . THR A 1 86 ? 3.396 -35.844 -27.828 1 92.75 86 THR A CA 1
ATOM 691 C C . THR A 1 86 ? 4.645 -36.656 -28.188 1 92.75 86 THR A C 1
ATOM 693 O O . THR A 1 86 ? 4.82 -37.062 -29.328 1 92.75 86 THR A O 1
ATOM 696 N N . TYR A 1 87 ? 5.5 -36.812 -27.219 1 92.69 87 TYR A N 1
ATOM 697 C CA . TYR A 1 87 ? 6.723 -37.594 -27.391 1 92.69 87 TYR A CA 1
ATOM 698 C C . TYR A 1 87 ? 6.672 -38.875 -26.578 1 92.69 87 TYR A C 1
ATOM 700 O O . TYR A 1 87 ? 6.082 -38.938 -25.5 1 92.69 87 TYR A O 1
ATOM 708 N N . ILE A 1 88 ? 7.27 -39.875 -27.141 1 91.94 88 ILE A N 1
ATOM 709 C CA . ILE A 1 88 ? 7.324 -41.188 -26.469 1 91.94 88 ILE A CA 1
ATOM 710 C C . ILE A 1 88 ? 8.773 -41.531 -26.109 1 91.94 88 ILE A C 1
ATOM 712 O O . ILE A 1 88 ? 9.672 -41.375 -26.938 1 91.94 88 ILE A O 1
ATOM 716 N N . LYS A 1 89 ? 8.844 -41.906 -24.875 1 88.19 89 LYS A N 1
ATOM 717 C CA . LYS A 1 89 ? 10.172 -42.312 -24.438 1 88.19 89 LYS A CA 1
ATOM 718 C C . LYS A 1 89 ? 10.555 -43.688 -25.016 1 88.19 89 LYS A C 1
ATOM 720 O O . LYS A 1 89 ? 9.805 -44.656 -24.906 1 88.19 89 LYS A O 1
ATOM 725 N N . GLN A 1 90 ? 11.719 -43.719 -25.562 1 87.88 90 GLN A N 1
ATOM 726 C CA . GLN A 1 90 ? 12.211 -44.969 -26.156 1 87.88 90 GLN A CA 1
ATOM 727 C C . GLN A 1 90 ? 13.086 -45.75 -25.172 1 87.88 90 GLN A C 1
ATOM 729 O O . GLN A 1 90 ? 13.438 -45.219 -24.109 1 87.88 90 GLN A O 1
ATOM 734 N N . GLU A 1 91 ? 13.422 -46.938 -25.531 1 84.56 91 GLU A N 1
ATOM 735 C CA . GLU A 1 91 ? 14.219 -47.812 -24.688 1 84.56 91 GLU A CA 1
ATOM 736 C C . GLU A 1 91 ? 15.578 -47.219 -24.375 1 84.56 91 GLU A C 1
ATOM 738 O O . GLU A 1 91 ? 16.141 -47.438 -23.297 1 84.56 91 GLU A O 1
ATOM 743 N N . ASN A 1 92 ? 16.031 -46.344 -25.266 1 81.44 92 ASN A N 1
ATOM 744 C CA . ASN A 1 92 ? 17.344 -45.75 -25.094 1 81.44 92 ASN A CA 1
ATOM 745 C C . ASN A 1 92 ? 17.266 -44.5 -24.203 1 81.44 92 ASN A C 1
ATOM 747 O O . ASN A 1 92 ? 18.266 -43.844 -23.969 1 81.44 92 ASN A O 1
ATOM 751 N N . GLY A 1 93 ? 16.109 -44.188 -23.797 1 78.25 93 GLY A N 1
ATOM 752 C CA . GLY A 1 93 ? 15.922 -43.094 -22.875 1 78.25 93 GLY A CA 1
ATOM 753 C C . GLY A 1 93 ? 15.602 -41.781 -23.594 1 78.25 93 GLY A C 1
ATOM 754 O O . GLY A 1 93 ? 15.289 -40.781 -22.938 1 78.25 93 GLY A O 1
ATOM 755 N N . LYS A 1 94 ? 15.586 -41.875 -24.844 1 85.75 94 LYS A N 1
ATOM 756 C CA . LYS A 1 94 ? 15.352 -40.688 -25.641 1 85.75 94 LYS A CA 1
ATOM 757 C C . LYS A 1 94 ? 13.867 -40.5 -25.953 1 85.75 94 LYS A C 1
ATOM 759 O O . LYS A 1 94 ? 13.133 -41.5 -26.062 1 85.75 94 LYS A O 1
ATOM 764 N N . PHE A 1 95 ? 13.492 -39.281 -26.016 1 88.31 95 PHE A N 1
ATOM 765 C CA . PHE A 1 95 ? 12.117 -38.969 -26.375 1 88.31 95 PHE A CA 1
ATOM 766 C C . PHE A 1 95 ? 11.992 -38.75 -27.875 1 88.31 95 PHE A C 1
ATOM 768 O O . PHE A 1 95 ? 12.742 -37.969 -28.453 1 88.31 95 PHE A O 1
ATOM 775 N N . GLU A 1 96 ? 11.094 -39.5 -28.453 1 90.31 96 GLU A N 1
ATOM 776 C CA . GLU A 1 96 ? 10.883 -39.375 -29.891 1 90.31 96 GLU A CA 1
ATOM 777 C C . GLU A 1 96 ? 9.461 -38.938 -30.203 1 90.31 96 GLU A C 1
ATOM 779 O O . GLU A 1 96 ? 8.508 -39.344 -29.547 1 90.31 96 GLU A O 1
ATOM 784 N N . PHE A 1 97 ? 9.406 -38.094 -31.156 1 89.06 97 PHE A N 1
ATOM 785 C CA . PHE A 1 97 ? 8.125 -37.562 -31.594 1 89.06 97 PHE A CA 1
ATOM 786 C C . PHE A 1 97 ? 7.277 -38.656 -32.25 1 89.06 97 PHE A C 1
ATOM 788 O O . PHE A 1 97 ? 7.723 -39.312 -33.188 1 89.06 97 PHE A O 1
ATOM 795 N N . GLU A 1 98 ? 6.043 -38.938 -31.797 1 80.81 98 GLU A N 1
ATOM 796 C CA . GLU A 1 98 ? 5.141 -39.969 -32.281 1 80.81 98 GLU A CA 1
ATOM 797 C C . GLU A 1 98 ? 4.32 -39.469 -33.469 1 80.81 98 GLU A C 1
ATOM 799 O O . GLU A 1 98 ? 3.418 -40.156 -33.938 1 80.81 98 GLU A O 1
ATOM 804 N N . GLY A 1 99 ? 4.605 -38.406 -33.938 1 76 99 GLY A N 1
ATOM 805 C CA . GLY A 1 99 ? 3.924 -37.906 -35.125 1 76 99 GLY A CA 1
ATOM 806 C C . GLY A 1 99 ? 2.623 -37.188 -34.812 1 76 99 GLY A C 1
ATOM 807 O O . GLY A 1 99 ? 1.85 -36.875 -35.719 1 76 99 GLY A O 1
ATOM 808 N N . LYS A 1 100 ? 2.242 -37.062 -33.656 1 83.25 100 LYS A N 1
ATOM 809 C CA . LYS A 1 100 ? 0.986 -36.406 -33.312 1 83.25 100 LYS A CA 1
ATOM 810 C C . LYS A 1 100 ? 1.223 -34.938 -32.906 1 83.25 100 LYS A C 1
ATOM 812 O O . LYS A 1 100 ? 1.866 -34.688 -31.906 1 83.25 100 LYS A O 1
ATOM 817 N N . GLU A 1 101 ? 0.948 -34.062 -33.75 1 90.94 101 GLU A N 1
ATOM 818 C CA . GLU A 1 101 ? 0.996 -32.625 -33.469 1 90.94 101 GLU A CA 1
ATOM 819 C C . GLU A 1 101 ? -0.405 -32.031 -33.438 1 90.94 101 GLU A C 1
ATOM 821 O O . GLU A 1 101 ? -1.255 -32.375 -34.25 1 90.94 101 GLU A O 1
ATOM 826 N N . GLU A 1 102 ? -0.712 -31.312 -32.469 1 90.94 102 GLU A N 1
ATOM 827 C CA . GLU A 1 102 ? -2.037 -30.703 -32.344 1 90.94 102 GLU A CA 1
ATOM 828 C C . GLU A 1 102 ? -1.938 -29.219 -32.094 1 90.94 102 GLU A C 1
ATOM 830 O O . GLU A 1 102 ? -0.859 -28.703 -31.781 1 90.94 102 GLU A O 1
ATOM 835 N N . GLN A 1 103 ? -3.133 -28.562 -32.281 1 91.94 103 GLN A N 1
ATOM 836 C CA . GLN A 1 103 ? -3.203 -27.125 -31.969 1 91.94 103 GLN A CA 1
ATOM 837 C C . GLN A 1 103 ? -3.02 -26.875 -30.484 1 91.94 103 GLN A C 1
ATOM 839 O O . GLN A 1 103 ? -3.539 -27.609 -29.641 1 91.94 103 GLN A O 1
ATOM 844 N N . GLY A 1 104 ? -2.205 -25.859 -30.188 1 93.75 104 GLY A N 1
ATOM 845 C CA . GLY A 1 104 ? -1.888 -25.562 -28.797 1 93.75 104 GLY A CA 1
ATOM 846 C C . GLY A 1 104 ? -2.717 -24.438 -28.219 1 93.75 104 GLY A C 1
ATOM 847 O O . GLY A 1 104 ? -2.418 -23.922 -27.141 1 93.75 104 GLY A O 1
ATOM 848 N N . ILE A 1 105 ? -3.836 -23.984 -28.984 1 92.94 105 ILE A N 1
ATOM 849 C CA . ILE A 1 105 ? -4.691 -22.906 -28.516 1 92.94 105 ILE A CA 1
ATOM 850 C C . ILE A 1 105 ? -5.316 -23.297 -27.172 1 92.94 105 ILE A C 1
ATOM 852 O O . ILE A 1 105 ? -5.824 -24.406 -27.016 1 92.94 105 ILE A O 1
ATOM 856 N N . ALA A 1 106 ? -5.207 -22.438 -26.203 1 93.38 106 ALA A N 1
ATOM 857 C CA . ALA A 1 106 ? -5.777 -22.609 -24.875 1 93.38 106 ALA A CA 1
ATOM 858 C C . ALA A 1 106 ? -4.984 -23.609 -24.047 1 93.38 106 ALA A C 1
ATOM 860 O O . ALA A 1 106 ? -5.398 -24 -22.953 1 93.38 106 ALA A O 1
ATOM 861 N N . LYS A 1 107 ? -3.881 -24.125 -24.609 1 93.19 107 LYS A N 1
ATOM 862 C CA . LYS A 1 107 ? -3.002 -25.047 -23.891 1 93.19 107 LYS A CA 1
ATOM 863 C C . LYS A 1 107 ? -1.665 -24.375 -23.562 1 93.19 107 LYS A C 1
ATOM 865 O O . LYS A 1 107 ? -1.033 -24.703 -22.562 1 93.19 107 LYS A O 1
ATOM 870 N N . CYS A 1 108 ? -1.301 -23.594 -24.484 1 92.88 108 CYS A N 1
ATOM 871 C CA . CYS A 1 108 ? -0.036 -22.859 -24.406 1 92.88 108 CYS A CA 1
ATOM 872 C C . CYS A 1 108 ? -0.223 -21.406 -24.781 1 92.88 108 CYS A C 1
ATOM 874 O O . CYS A 1 108 ? -1.075 -21.078 -25.609 1 92.88 108 CYS A O 1
ATOM 876 N N . PRO A 1 109 ? 0.539 -20.5 -24.125 1 94.38 109 PRO A N 1
ATOM 877 C CA . PRO A 1 109 ? 0.402 -19.094 -24.484 1 94.38 109 PRO A CA 1
ATOM 878 C C . PRO A 1 109 ? 0.93 -18.781 -25.891 1 94.38 109 PRO A C 1
ATOM 880 O O . PRO A 1 109 ? 1.768 -19.516 -26.406 1 94.38 109 PRO A O 1
ATOM 883 N N . PHE A 1 110 ? 0.431 -17.688 -26.453 1 94.88 110 PHE A N 1
ATOM 884 C CA . PHE A 1 110 ? 0.917 -17.188 -27.734 1 94.88 110 PHE A CA 1
ATOM 885 C C . PHE A 1 110 ? 2.225 -16.422 -27.547 1 94.88 110 PHE A C 1
ATOM 887 O O . PHE A 1 110 ? 3.168 -16.609 -28.328 1 94.88 110 PHE A O 1
ATOM 894 N N . ASP A 1 111 ? 2.217 -15.656 -26.484 1 93.56 111 ASP A N 1
ATOM 895 C CA . ASP A 1 111 ? 3.354 -14.805 -26.141 1 93.56 111 ASP A CA 1
ATOM 896 C C . ASP A 1 111 ? 4.312 -15.531 -25.203 1 93.56 111 ASP A C 1
ATOM 898 O O . ASP A 1 111 ? 3.916 -15.977 -24.125 1 93.56 111 ASP A O 1
ATOM 902 N N . PRO A 1 112 ? 5.613 -15.57 -25.641 1 92.19 112 PRO A N 1
ATOM 903 C CA . PRO A 1 112 ? 6.59 -16.25 -24.797 1 92.19 112 PRO A CA 1
ATOM 904 C C . PRO A 1 112 ? 6.734 -15.602 -23.422 1 92.19 112 PRO A C 1
ATOM 906 O O . PRO A 1 112 ? 7.219 -16.234 -22.484 1 92.19 112 PRO A O 1
ATOM 909 N N . LYS A 1 113 ? 6.32 -14.422 -23.234 1 90.62 113 LYS A N 1
ATOM 910 C CA . LYS A 1 113 ? 6.512 -13.703 -21.984 1 90.62 113 LYS A CA 1
ATOM 911 C C . LYS A 1 113 ? 5.316 -13.891 -21.047 1 90.62 113 LYS A C 1
ATOM 913 O O . LYS A 1 113 ? 5.398 -13.594 -19.859 1 90.62 113 LYS A O 1
ATOM 918 N N . GLN A 1 114 ? 4.281 -14.453 -21.547 1 91.62 114 GLN A N 1
ATOM 919 C CA . GLN A 1 114 ? 3.068 -14.602 -20.75 1 91.62 114 GLN A CA 1
ATOM 920 C C . GLN A 1 114 ? 3.18 -15.797 -19.797 1 91.62 114 GLN A C 1
ATOM 922 O O . GLN A 1 114 ? 3.627 -16.875 -20.203 1 91.62 114 GLN A O 1
ATOM 927 N N . ASN A 1 115 ? 2.74 -15.516 -18.578 1 92.5 115 ASN A N 1
ATOM 928 C CA . ASN A 1 115 ? 2.748 -16.594 -17.609 1 92.5 115 ASN A CA 1
ATOM 929 C C . ASN A 1 115 ? 1.557 -17.531 -17.797 1 92.5 115 ASN A C 1
ATOM 931 O O . ASN A 1 115 ? 0.451 -17.078 -18.109 1 92.5 115 ASN A O 1
ATOM 935 N N . SER A 1 116 ? 1.869 -18.766 -17.703 1 94.88 116 SER A N 1
ATOM 936 C CA . SER A 1 116 ? 0.864 -19.828 -17.781 1 94.88 116 SER A CA 1
ATOM 937 C C . SER A 1 116 ? 1.239 -21.016 -16.922 1 94.88 116 SER A C 1
ATOM 939 O O . SER A 1 116 ? 2.381 -21.125 -16.469 1 94.88 116 SER A O 1
ATOM 941 N N . THR A 1 117 ? 0.274 -21.812 -16.625 1 95.56 117 THR A N 1
ATOM 942 C CA . THR A 1 117 ? 0.515 -23.031 -15.859 1 95.56 117 THR A CA 1
ATOM 943 C C . THR A 1 117 ? -0.357 -24.172 -16.375 1 95.56 117 THR A C 1
ATOM 945 O O . THR A 1 117 ? -1.398 -23.938 -17 1 95.56 117 THR A O 1
ATOM 948 N N . SER A 1 118 ? 0.168 -25.359 -16.25 1 93.94 118 SER A N 1
ATOM 949 C CA . SER A 1 118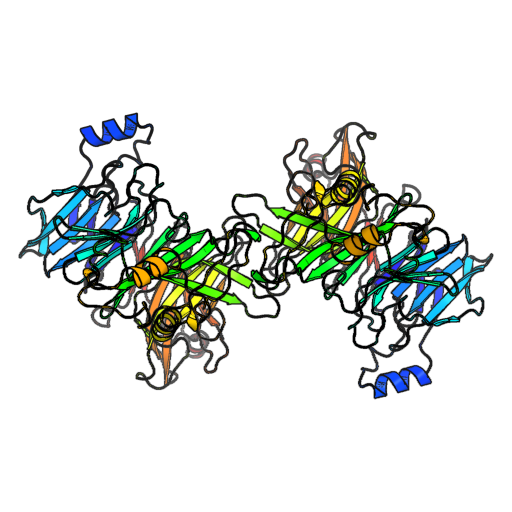 ? -0.56 -26.547 -16.688 1 93.94 118 SER A CA 1
ATOM 950 C C . SER A 1 118 ? -0.273 -27.734 -15.789 1 93.94 118 SER A C 1
ATOM 952 O O . SER A 1 118 ? 0.806 -27.844 -15.203 1 93.94 118 SER A O 1
ATOM 954 N N . VAL A 1 119 ? -1.257 -28.609 -15.719 1 92.25 119 VAL A N 1
ATOM 955 C CA . VAL A 1 119 ? -1.109 -29.828 -14.93 1 92.25 119 VAL A CA 1
ATOM 956 C C . VAL A 1 119 ? -1.913 -30.953 -15.578 1 92.25 119 VAL A C 1
ATOM 958 O O . VAL A 1 119 ? -3.012 -30.734 -16.094 1 92.25 119 VAL A O 1
ATOM 961 N N . TYR A 1 120 ? -1.273 -32.062 -15.68 1 90.38 120 TYR A N 1
ATOM 962 C CA . TYR A 1 120 ? -1.956 -33.25 -16.188 1 90.38 120 TYR A CA 1
ATOM 963 C C . TYR A 1 120 ? -2.502 -34.094 -15.047 1 90.38 120 TYR A C 1
ATOM 965 O O . TYR A 1 120 ? -1.759 -34.5 -14.141 1 90.38 120 TYR A O 1
ATOM 973 N N . SER A 1 121 ? -3.793 -34.281 -15.109 1 89.25 121 SER A N 1
ATOM 974 C CA . SER A 1 121 ? -4.453 -35.031 -14.062 1 89.25 121 SER A CA 1
ATOM 975 C C . SER A 1 121 ? -5.531 -35.969 -14.641 1 89.25 121 SER A C 1
ATOM 977 O O . SER A 1 121 ? -6.406 -35.5 -15.383 1 89.25 121 SER A O 1
ATOM 979 N N . ASN A 1 122 ? -5.5 -37.219 -14.328 1 84.44 122 ASN A N 1
ATOM 980 C CA . ASN A 1 122 ? -6.477 -38.219 -14.75 1 84.44 122 ASN A CA 1
ATOM 981 C C . ASN A 1 122 ? -6.66 -38.188 -16.266 1 84.44 122 ASN A C 1
ATOM 983 O O . ASN A 1 122 ? -7.793 -38.156 -16.75 1 84.44 122 ASN A O 1
ATOM 987 N N . GLY A 1 123 ? -5.629 -38.062 -16.953 1 82.56 123 GLY A N 1
ATOM 988 C CA . GLY A 1 123 ? -5.668 -38.188 -18.391 1 82.56 123 GLY A CA 1
ATOM 989 C C . GLY A 1 123 ? -6.098 -36.875 -19.078 1 82.56 123 GLY A C 1
ATOM 990 O O . GLY A 1 123 ? -6.277 -36.875 -20.297 1 82.56 123 GLY A O 1
ATOM 991 N N . VAL A 1 124 ? -6.238 -35.938 -18.312 1 89.06 124 VAL A N 1
ATOM 992 C CA . VAL A 1 124 ? -6.719 -34.688 -18.859 1 89.06 124 VAL A CA 1
ATOM 993 C C . VAL A 1 124 ? -5.73 -33.562 -18.547 1 89.06 124 VAL A C 1
ATOM 995 O O . VAL A 1 124 ? -5.18 -33.5 -17.438 1 89.06 124 VAL A O 1
ATOM 998 N N . LEU A 1 125 ? -5.508 -32.688 -19.594 1 91.69 125 LEU A N 1
ATOM 999 C CA . LEU A 1 125 ? -4.645 -31.516 -19.375 1 91.69 125 LEU A CA 1
ATOM 1000 C C . LEU A 1 125 ? -5.449 -30.328 -18.875 1 91.69 125 LEU A C 1
ATOM 1002 O O . LEU A 1 125 ? -6.418 -29.922 -19.516 1 91.69 125 LEU A O 1
ATOM 1006 N N . TYR A 1 126 ? -5.141 -29.875 -17.719 1 95.62 126 TYR A N 1
ATOM 1007 C CA . TYR A 1 126 ? -5.645 -28.594 -17.234 1 95.62 126 TYR A CA 1
ATOM 1008 C C . TYR A 1 126 ? -4.656 -27.484 -17.547 1 95.62 126 TYR A C 1
ATOM 1010 O O . TYR A 1 126 ? -3.465 -27.594 -17.25 1 95.62 126 TYR A O 1
ATOM 1018 N N . SER A 1 127 ? -5.152 -26.453 -18.141 1 95.75 127 SER A N 1
ATOM 1019 C CA . SER A 1 127 ? -4.277 -25.344 -18.484 1 95.75 127 SER A CA 1
ATOM 1020 C C . SER A 1 127 ? -4.891 -24 -18.078 1 95.75 127 SER A C 1
ATOM 1022 O O . SER A 1 127 ? -6.109 -23.828 -18.156 1 95.75 127 SER A O 1
ATOM 1024 N N . ALA A 1 128 ? -4.133 -23.125 -17.531 1 97.69 128 ALA A N 1
ATOM 1025 C CA . ALA A 1 128 ? -4.465 -21.734 -17.297 1 97.69 128 ALA A CA 1
ATOM 1026 C C . ALA A 1 128 ? -3.59 -20.812 -18.141 1 97.69 128 ALA A C 1
ATOM 1028 O O . ALA A 1 128 ? -2.381 -20.703 -17.922 1 97.69 128 ALA A O 1
ATOM 1029 N N . THR A 1 129 ? -4.145 -20.219 -19.141 1 96.56 129 THR A N 1
ATOM 1030 C CA . THR A 1 129 ? -3.418 -19.406 -20.109 1 96.56 129 THR A CA 1
ATOM 1031 C C . THR A 1 129 ? -4.359 -18.453 -20.828 1 96.56 129 THR A C 1
ATOM 1033 O O . THR A 1 129 ? -5.297 -17.922 -20.234 1 96.56 129 THR A O 1
ATOM 1036 N N . VAL A 1 130 ? -3.992 -18.094 -22.078 1 94.69 130 VAL A N 1
ATOM 1037 C CA . VAL A 1 130 ? -4.836 -17.234 -22.891 1 94.69 130 VAL A CA 1
ATOM 1038 C C . VAL A 1 130 ? -5.215 -17.969 -24.188 1 94.69 130 VAL A C 1
ATOM 1040 O O . VAL A 1 130 ? -4.457 -18.797 -24.672 1 94.69 130 VAL A O 1
ATOM 1043 N N . ALA A 1 131 ? -6.383 -17.578 -24.75 1 92.5 131 ALA A N 1
ATOM 1044 C CA . ALA A 1 131 ? -6.898 -18.312 -25.906 1 92.5 131 ALA A CA 1
ATOM 1045 C C . ALA A 1 131 ? -6.668 -17.531 -27.203 1 92.5 131 ALA A C 1
ATOM 1047 O O . ALA A 1 131 ? -6.98 -18.031 -28.297 1 92.5 131 ALA A O 1
ATOM 1048 N N . ASP A 1 132 ? -6.062 -16.344 -27.047 1 90.88 132 ASP A N 1
ATOM 1049 C CA . ASP A 1 132 ? -5.945 -15.562 -28.281 1 90.88 132 ASP A CA 1
ATOM 1050 C C . ASP A 1 132 ? -4.617 -14.812 -28.312 1 90.88 132 ASP A C 1
ATOM 1052 O O . ASP A 1 132 ? -3.918 -14.711 -27.312 1 90.88 132 ASP A O 1
ATOM 1056 N N . PHE A 1 133 ? -4.422 -14.273 -29.453 1 87.88 133 PHE A N 1
ATOM 1057 C CA . PHE A 1 133 ? -3.172 -13.594 -29.781 1 87.88 133 PHE A CA 1
ATOM 1058 C C . PHE A 1 133 ? -3.043 -12.289 -29 1 87.88 133 PHE A C 1
ATOM 1060 O O . PHE A 1 133 ? -1.938 -11.891 -28.625 1 87.88 133 PHE A O 1
ATOM 1067 N N . SER A 1 134 ? -4.09 -11.672 -28.703 1 86.12 134 SER A N 1
ATOM 1068 C CA . SER A 1 134 ? -4.09 -10.344 -28.094 1 86.12 134 SER A CA 1
ATOM 1069 C C . SER A 1 134 ? -4.156 -10.438 -26.578 1 86.12 134 SER A C 1
ATOM 1071 O O . SER A 1 134 ? -4.223 -9.414 -25.891 1 86.12 134 SER A O 1
ATOM 1073 N N . ASN A 1 135 ? -4.125 -11.617 -26.062 1 84.88 135 ASN A N 1
ATOM 1074 C CA . ASN A 1 135 ? -4.16 -11.836 -24.625 1 84.88 135 ASN A CA 1
ATOM 1075 C C . ASN A 1 135 ? -5.434 -11.273 -24 1 84.88 135 ASN A C 1
ATOM 1077 O O . ASN A 1 135 ? -5.406 -10.727 -22.891 1 84.88 135 ASN A O 1
ATOM 1081 N N . ARG A 1 136 ? -6.562 -11.328 -24.672 1 87.12 136 ARG A N 1
ATOM 1082 C CA . ARG A 1 136 ? -7.801 -10.711 -24.203 1 87.12 136 ARG A CA 1
ATOM 1083 C C . ARG A 1 136 ? -8.758 -11.766 -23.656 1 87.12 136 ARG A C 1
ATOM 1085 O O . ARG A 1 136 ? -9.758 -11.438 -23.016 1 87.12 136 ARG A O 1
ATOM 1092 N N . ASP A 1 137 ? -8.359 -12.984 -23.891 1 93.12 137 ASP A N 1
ATOM 1093 C CA . ASP A 1 137 ? -9.242 -14.055 -23.422 1 93.12 137 ASP A CA 1
ATOM 1094 C C . ASP A 1 137 ? -8.484 -15.031 -22.516 1 93.12 137 ASP A C 1
ATOM 1096 O O . ASP A 1 137 ? -8.211 -16.172 -22.922 1 93.12 137 ASP A O 1
ATOM 1100 N N . PRO A 1 138 ? -8.289 -14.555 -21.312 1 96.5 138 PRO A N 1
ATOM 1101 C CA . PRO A 1 138 ? -7.707 -15.508 -20.359 1 96.5 138 PRO A CA 1
ATOM 1102 C C . PRO A 1 138 ? -8.68 -16.625 -19.984 1 96.5 138 PRO A C 1
ATOM 1104 O O . PRO A 1 138 ? -9.891 -16.422 -19.969 1 96.5 138 PRO A O 1
ATOM 1107 N N . LEU A 1 139 ? -8.117 -17.828 -19.688 1 97.38 139 LEU A N 1
ATOM 1108 C CA . LEU A 1 139 ? -9.023 -18.922 -19.344 1 97.38 139 LEU A CA 1
ATOM 1109 C C . LEU A 1 139 ? -8.297 -20 -18.531 1 97.38 139 LEU A C 1
ATOM 1111 O O . LEU A 1 139 ? -7.066 -20.094 -18.594 1 97.38 139 LEU A O 1
ATOM 1115 N N . ILE A 1 140 ? -8.977 -20.672 -17.781 1 98.19 140 ILE A N 1
ATOM 1116 C CA . ILE A 1 140 ? -8.672 -22 -17.266 1 98.19 140 ILE A CA 1
ATOM 1117 C C . ILE A 1 140 ? -9.523 -23.047 -17.984 1 98.19 140 ILE A C 1
ATOM 1119 O O . ILE A 1 140 ? -10.727 -22.859 -18.141 1 98.19 140 ILE A O 1
ATOM 1123 N N . ILE A 1 141 ? -8.859 -24.125 -18.453 1 96.75 141 ILE A N 1
ATOM 1124 C CA . ILE A 1 141 ? -9.586 -25.047 -19.312 1 96.75 141 ILE A CA 1
ATOM 1125 C C . ILE A 1 141 ? -9.094 -26.469 -19.078 1 96.75 141 ILE A C 1
ATOM 1127 O O . ILE A 1 141 ? -7.934 -26.688 -18.703 1 96.75 141 ILE A O 1
ATOM 1131 N N . HIS A 1 142 ? -9.992 -27.375 -19.078 1 92.94 142 HIS A N 1
ATOM 1132 C CA . HIS A 1 142 ? -9.578 -28.75 -19.312 1 92.94 142 HIS A CA 1
ATOM 1133 C C . HIS A 1 142 ? -10.18 -29.297 -20.609 1 92.94 142 HIS A C 1
ATOM 1135 O O . HIS A 1 142 ? -11.352 -29.047 -20.906 1 92.94 142 HIS A O 1
ATOM 1141 N N . ALA A 1 143 ? -9.281 -29.766 -21.422 1 80.62 143 ALA A N 1
ATOM 1142 C CA . ALA A 1 143 ? -9.695 -30.266 -22.734 1 80.62 143 ALA A CA 1
ATOM 1143 C C . ALA A 1 143 ? -9.336 -31.734 -22.906 1 80.62 143 ALA A C 1
ATOM 1145 O O . ALA A 1 143 ? -8.242 -32.156 -22.531 1 80.62 143 ALA A O 1
ATOM 1146 N N . GLU A 1 144 ? -10.32 -32.5 -23.078 1 75.25 144 GLU A N 1
ATOM 1147 C CA . GLU A 1 144 ? -10.156 -33.906 -23.422 1 75.25 144 GLU A CA 1
ATOM 1148 C C . GLU A 1 144 ? -10.766 -34.219 -24.781 1 75.25 144 GLU A C 1
ATOM 1150 O O . GLU A 1 144 ? -11.992 -34.188 -24.953 1 75.25 144 GLU A O 1
ATOM 1155 N N . LYS A 1 145 ? -9.992 -34.625 -25.703 1 70.62 145 LYS A N 1
ATOM 1156 C CA . LYS A 1 145 ? -10.43 -35 -27.047 1 70.62 145 LYS A CA 1
ATOM 1157 C C . LYS A 1 145 ? -11.352 -33.906 -27.625 1 70.62 145 LYS A C 1
ATOM 1159 O O . LYS A 1 145 ? -10.961 -32.75 -27.75 1 70.62 145 LYS A O 1
ATOM 1164 N N . ASN A 1 146 ? -12.602 -34.156 -27.688 1 71.94 146 ASN A N 1
ATOM 1165 C CA . ASN A 1 146 ? -13.523 -33.25 -28.359 1 71.94 146 ASN A CA 1
ATOM 1166 C C . ASN A 1 146 ? -14.422 -32.531 -27.359 1 71.94 146 ASN A C 1
ATOM 1168 O O . ASN A 1 146 ? -15.477 -32 -27.719 1 71.94 146 ASN A O 1
ATOM 1172 N N . LYS A 1 147 ? -14.023 -32.594 -26.156 1 84.88 147 LYS A N 1
ATOM 1173 C CA . LYS A 1 147 ? -14.797 -31.906 -25.125 1 84.88 147 LYS A CA 1
ATOM 1174 C C . LYS A 1 147 ? -13.898 -31.016 -24.266 1 84.88 147 LYS A C 1
ATOM 1176 O O . LYS A 1 147 ? -12.727 -31.344 -24.047 1 84.88 147 LYS A O 1
ATOM 1181 N N . TYR A 1 148 ? -14.445 -29.812 -24.047 1 92.25 148 TYR A N 1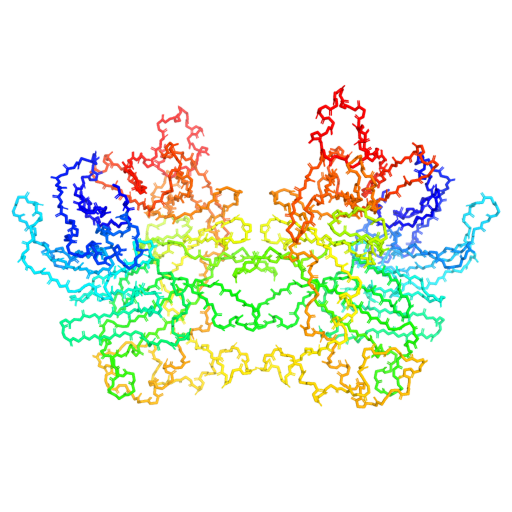
ATOM 1182 C CA . TYR A 1 148 ? -13.68 -28.938 -23.172 1 92.25 148 TYR A CA 1
ATOM 1183 C C . TYR A 1 148 ? -14.594 -28.234 -22.172 1 92.25 148 TYR A C 1
ATOM 1185 O O . TYR A 1 148 ? -15.805 -28.125 -22.406 1 92.25 148 TYR A O 1
ATOM 1193 N N . VAL A 1 149 ? -14.18 -27.938 -21.031 1 95.94 149 VAL A N 1
ATOM 1194 C CA . VAL A 1 149 ? -14.812 -27.062 -20.047 1 95.94 149 VAL A CA 1
ATOM 1195 C C . VAL A 1 149 ? -13.867 -25.922 -19.672 1 95.94 149 VAL A C 1
ATOM 1197 O O . VAL A 1 149 ? -12.664 -26.141 -19.484 1 95.94 149 VAL A O 1
ATOM 1200 N N . ARG A 1 150 ? -14.336 -24.719 -19.672 1 97 150 ARG A N 1
ATOM 1201 C CA . ARG A 1 150 ? -13.477 -23.562 -19.406 1 97 150 ARG A CA 1
ATOM 1202 C C . ARG A 1 150 ? -14.164 -22.578 -18.484 1 97 150 ARG A C 1
ATOM 1204 O O . ARG A 1 150 ? -15.328 -22.766 -18.109 1 97 150 ARG A O 1
ATOM 1211 N N . THR A 1 151 ? -13.477 -21.562 -18.062 1 98 151 THR A N 1
ATOM 1212 C CA . THR A 1 151 ? -14.055 -20.453 -17.328 1 98 151 THR A CA 1
ATOM 1213 C C . THR A 1 151 ? -14.859 -19.547 -18.25 1 98 151 THR A C 1
ATOM 1215 O O . THR A 1 151 ? -14.641 -19.531 -19.469 1 98 151 THR A O 1
ATOM 1218 N N . GLU A 1 152 ? -15.695 -18.75 -17.688 1 95.81 152 GLU A N 1
ATOM 1219 C CA . GLU A 1 152 ? -16.547 -17.859 -18.453 1 95.81 152 GLU A CA 1
ATOM 1220 C C . GLU A 1 152 ? -15.727 -16.781 -19.156 1 95.81 152 GLU A C 1
ATOM 1222 O O . GLU A 1 152 ? -14.82 -16.203 -18.562 1 95.81 152 GLU A O 1
ATOM 1227 N N . GLN A 1 153 ? -16.125 -16.594 -20.422 1 92.88 153 GLN A N 1
ATOM 1228 C CA . GLN A 1 153 ? -15.398 -15.625 -21.234 1 92.88 153 GLN A CA 1
ATOM 1229 C C . GLN A 1 153 ? -15.898 -14.203 -20.984 1 92.88 153 GLN A C 1
ATOM 1231 O O . GLN A 1 153 ? -17.109 -13.977 -20.859 1 92.88 153 GLN A O 1
ATOM 1236 N N . TYR A 1 154 ? -15 -13.25 -20.922 1 91.38 154 TYR A N 1
ATOM 1237 C CA . TYR A 1 154 ? -15.266 -11.82 -20.875 1 91.38 154 TYR A CA 1
ATOM 1238 C C . TYR A 1 154 ? -16.078 -11.445 -19.656 1 91.38 154 TYR A C 1
ATOM 1240 O O . TYR A 1 154 ? -17.016 -10.641 -19.734 1 91.38 154 TYR A O 1
ATOM 1248 N N . ASP A 1 155 ? -15.93 -12.156 -18.609 1 94.81 155 ASP A N 1
ATOM 1249 C CA . ASP A 1 155 ? -16.516 -11.828 -17.312 1 94.81 155 ASP A CA 1
ATOM 1250 C C . ASP A 1 155 ? -15.422 -11.594 -16.266 1 94.81 155 ASP A C 1
ATOM 1252 O O . ASP A 1 155 ? -14.789 -12.539 -15.805 1 94.81 155 ASP A O 1
ATOM 1256 N N . SER A 1 156 ? -15.32 -10.367 -15.883 1 94.69 156 SER A N 1
ATOM 1257 C CA . SER A 1 156 ? -14.242 -9.961 -14.984 1 94.69 156 SER A CA 1
ATOM 1258 C C . SER A 1 156 ? -14.414 -10.578 -13.602 1 94.69 156 SER A C 1
ATOM 1260 O O . SER A 1 156 ? -13.477 -10.57 -12.797 1 94.69 156 SER A O 1
ATOM 1262 N N . LYS A 1 157 ? -15.633 -11.094 -13.305 1 95.94 157 LYS A N 1
ATOM 1263 C CA . LYS A 1 157 ? -15.836 -11.742 -12.008 1 95.94 157 LYS A CA 1
ATOM 1264 C C . LYS A 1 157 ? -15.109 -13.086 -11.945 1 95.94 157 LYS A C 1
ATOM 1266 O O . LYS A 1 157 ? -14.719 -13.531 -10.867 1 95.94 157 LYS A O 1
ATOM 1271 N N . TRP A 1 158 ? -14.945 -13.695 -13.102 1 97.94 158 TRP A N 1
ATOM 1272 C CA . TRP A 1 158 ? -14.273 -14.992 -13.148 1 97.94 158 TRP A CA 1
ATOM 1273 C C . TRP A 1 158 ? -12.758 -14.812 -13.25 1 97.94 158 TRP A C 1
ATOM 1275 O O . TRP A 1 158 ? -12.016 -15.25 -12.359 1 97.94 158 TRP A O 1
ATOM 1285 N N . LEU A 1 159 ? -12.344 -14.172 -14.312 1 98.12 159 LEU A N 1
ATOM 1286 C CA . LEU A 1 159 ? -10.938 -13.844 -14.531 1 98.12 159 LEU A CA 1
ATOM 1287 C C . LEU A 1 159 ? -10.797 -12.406 -15.023 1 98.12 159 LEU A C 1
ATOM 1289 O O . LEU A 1 159 ? -11.477 -12 -15.969 1 98.12 159 LEU A O 1
ATOM 1293 N N . ASN A 1 160 ? -9.961 -11.656 -14.328 1 96.88 160 ASN A N 1
ATOM 1294 C CA . ASN A 1 160 ? -9.734 -10.258 -14.703 1 96.88 160 ASN A CA 1
ATOM 1295 C C . ASN A 1 160 ? -8.25 -9.961 -14.859 1 96.88 160 ASN A C 1
ATOM 1297 O O . ASN A 1 160 ? -7.586 -9.57 -13.898 1 96.88 160 ASN A O 1
ATOM 1301 N N . GLU A 1 161 ? -7.758 -10.031 -16.078 1 94.62 161 GLU A N 1
ATOM 1302 C CA . GLU A 1 161 ? -6.352 -9.828 -16.422 1 94.62 161 GLU A CA 1
ATOM 1303 C C . GLU A 1 161 ? -5.445 -10.664 -15.516 1 94.62 161 GLU A C 1
ATOM 1305 O O . GLU A 1 161 ? -4.527 -10.133 -14.883 1 94.62 161 GLU A O 1
ATOM 1310 N N . PRO A 1 162 ? -5.688 -11.961 -15.586 1 97.25 162 PRO A N 1
ATOM 1311 C CA . PRO A 1 162 ? -4.941 -12.836 -14.68 1 97.25 162 PRO A CA 1
ATOM 1312 C C . PRO A 1 162 ? -3.49 -13.039 -15.117 1 97.25 162 PRO A C 1
ATOM 1314 O O . PRO A 1 162 ? -3.174 -12.914 -16.297 1 97.25 162 PRO A O 1
ATOM 1317 N N . ASN A 1 163 ? -2.607 -13.172 -14.195 1 97.25 163 ASN A N 1
ATOM 1318 C CA . ASN A 1 163 ? -1.242 -13.672 -14.336 1 97.25 163 ASN A CA 1
ATOM 1319 C C . ASN A 1 163 ? -1.046 -14.992 -13.594 1 97.25 163 ASN A C 1
ATOM 1321 O O . ASN A 1 163 ? -0.887 -15 -12.375 1 97.25 163 ASN A O 1
ATOM 1325 N N . PHE A 1 164 ? -1.033 -16.078 -14.391 1 97.94 164 PHE A N 1
ATOM 1326 C CA . PHE A 1 164 ? -1.03 -17.406 -13.797 1 97.94 164 PHE A CA 1
ATOM 1327 C C . PHE A 1 164 ? 0.375 -17.797 -13.359 1 97.94 164 PHE A C 1
ATOM 1329 O O . PHE A 1 164 ? 1.35 -17.531 -14.062 1 97.94 164 PHE A O 1
ATOM 1336 N N . VAL A 1 165 ? 0.423 -18.438 -12.211 1 96.81 165 VAL A N 1
ATOM 1337 C CA . VAL A 1 165 ? 1.72 -18.672 -11.586 1 96.81 165 VAL A CA 1
ATOM 1338 C C . VAL A 1 165 ? 1.991 -20.172 -11.523 1 96.81 165 VAL A C 1
ATOM 1340 O O . VAL A 1 165 ? 3.035 -20.641 -11.984 1 96.81 165 VAL A O 1
ATOM 1343 N N . SER A 1 166 ? 1.074 -20.891 -10.898 1 96.69 166 SER A N 1
ATOM 1344 C CA . SER A 1 166 ? 1.289 -22.328 -10.711 1 96.69 166 SER A CA 1
ATOM 1345 C C . SER A 1 166 ? -0.034 -23.062 -10.555 1 96.69 166 SER A C 1
ATOM 1347 O O . SER A 1 166 ? -1.084 -22.438 -10.383 1 96.69 166 SER A O 1
ATOM 1349 N N . SER A 1 167 ? 0.074 -24.375 -10.727 1 96.62 167 SER A N 1
ATOM 1350 C CA . SER A 1 167 ? -1.081 -25.25 -10.531 1 96.62 167 SER A CA 1
ATOM 1351 C C . SER A 1 167 ? -0.659 -26.625 -10.031 1 96.62 167 SER A C 1
ATOM 1353 O O . SER A 1 167 ? 0.487 -27.031 -10.219 1 96.62 167 SER A O 1
ATOM 1355 N N . PHE A 1 168 ? -1.536 -27.297 -9.297 1 95.75 168 PHE A N 1
ATOM 1356 C CA . PHE A 1 168 ? -1.324 -28.672 -8.891 1 95.75 168 PHE A CA 1
ATOM 1357 C C . PHE A 1 168 ? -2.654 -29.391 -8.672 1 95.75 168 PHE A C 1
ATOM 1359 O O . PHE A 1 168 ? -3.697 -28.75 -8.547 1 95.75 168 PHE A O 1
ATOM 1366 N N . ASP A 1 169 ? -2.586 -30.641 -8.75 1 95.12 169 ASP A N 1
ATOM 1367 C CA . ASP A 1 169 ? -3.793 -31.406 -8.477 1 95.12 169 ASP A CA 1
ATOM 1368 C C . ASP A 1 169 ? -3.699 -32.125 -7.125 1 95.12 169 ASP A C 1
ATOM 1370 O O . ASP A 1 169 ? -2.604 -32.438 -6.668 1 95.12 169 ASP A O 1
ATOM 1374 N N . LYS A 1 170 ? -4.727 -32.219 -6.457 1 96.25 170 LYS A N 1
ATOM 1375 C CA . LYS A 1 170 ? -4.855 -32.938 -5.195 1 96.25 170 LYS A CA 1
ATOM 1376 C C . LYS A 1 170 ? -6.258 -33.531 -5.039 1 96.25 170 LYS A C 1
ATOM 1378 O O . LYS A 1 170 ? -7.254 -32.812 -5.18 1 96.25 170 LYS A O 1
ATOM 1383 N N . ASP A 1 171 ? -6.266 -34.812 -4.801 1 94.75 171 ASP A N 1
ATOM 1384 C CA . ASP A 1 171 ? -7.531 -35.531 -4.621 1 94.75 171 ASP A CA 1
ATOM 1385 C C . ASP A 1 171 ? -8.461 -35.281 -5.809 1 94.75 171 ASP A C 1
ATOM 1387 O O . ASP A 1 171 ? -8.094 -35.531 -6.953 1 94.75 171 ASP A O 1
ATOM 1391 N N . ASP A 1 172 ? -9.594 -34.781 -5.637 1 95.44 172 ASP A N 1
ATOM 1392 C CA . ASP A 1 172 ? -10.578 -34.656 -6.699 1 95.44 172 ASP A CA 1
ATOM 1393 C C . ASP A 1 172 ? -10.594 -33.219 -7.254 1 95.44 172 ASP A C 1
ATOM 1395 O O . ASP A 1 172 ? -11.555 -32.812 -7.918 1 95.44 172 ASP A O 1
ATOM 1399 N N . LYS A 1 173 ? -9.586 -32.5 -6.973 1 97.06 173 LYS A N 1
ATOM 1400 C CA . LYS A 1 173 ? -9.586 -31.078 -7.363 1 97.06 173 LYS A CA 1
ATOM 1401 C C . LYS A 1 173 ? -8.266 -30.688 -8.016 1 97.06 173 LYS A C 1
ATOM 1403 O O . LYS A 1 173 ? -7.25 -31.359 -7.816 1 97.06 173 LYS A O 1
ATOM 1408 N N . VAL A 1 174 ? -8.289 -29.672 -8.828 1 97.38 174 VAL A N 1
ATOM 1409 C CA . VAL A 1 174 ? -7.125 -28.984 -9.383 1 97.38 174 VAL A CA 1
ATOM 1410 C C . VAL A 1 174 ? -7.094 -27.547 -8.906 1 97.38 174 VAL A C 1
ATOM 1412 O O . VAL A 1 174 ? -8.117 -26.859 -8.922 1 97.38 174 VAL A O 1
ATOM 1415 N N . PHE A 1 175 ? -5.961 -27.141 -8.477 1 98.44 175 PHE A N 1
ATOM 1416 C CA . PHE A 1 175 ? -5.793 -25.797 -7.922 1 98.44 175 PHE A CA 1
ATOM 1417 C C . PHE A 1 175 ? -4.914 -24.938 -8.828 1 98.44 175 PHE A C 1
ATOM 1419 O O . PHE A 1 175 ? -3.947 -25.438 -9.406 1 98.44 175 PHE A O 1
ATOM 1426 N N . PHE A 1 176 ? -5.246 -23.656 -8.93 1 98.62 176 PHE A N 1
ATOM 1427 C CA . PHE A 1 176 ? -4.5 -22.688 -9.727 1 98.62 176 PHE A CA 1
ATOM 1428 C C . PHE A 1 176 ? -4.16 -21.453 -8.898 1 98.62 176 PHE A C 1
ATOM 1430 O O . PHE A 1 176 ? -5.039 -20.859 -8.273 1 98.62 176 PHE A O 1
ATOM 1437 N N . PHE A 1 177 ? -2.916 -21.078 -8.883 1 98.81 177 PHE A N 1
ATOM 1438 C CA . PHE A 1 177 ? -2.469 -19.859 -8.211 1 98.81 177 PHE A CA 1
ATOM 1439 C C . PHE A 1 177 ? -2.176 -18.75 -9.227 1 98.81 177 PHE A C 1
ATOM 1441 O O . PHE A 1 177 ? -1.542 -19 -10.25 1 98.81 177 PHE A O 1
ATOM 1448 N N . PHE A 1 178 ? -2.672 -17.547 -8.953 1 98.75 178 PHE A N 1
ATOM 1449 C CA . PHE A 1 178 ? -2.492 -16.438 -9.891 1 98.75 178 PHE A CA 1
ATOM 1450 C C . PHE A 1 178 ? -2.768 -15.109 -9.211 1 98.75 178 PHE A C 1
ATOM 1452 O O . PHE A 1 178 ? -3.061 -15.062 -8.016 1 98.75 178 PHE A O 1
ATOM 1459 N N . ARG A 1 179 ? -2.455 -14.109 -9.844 1 98.44 179 ARG A N 1
ATOM 1460 C CA . ARG A 1 179 ? -2.869 -12.781 -9.43 1 98.44 179 ARG A CA 1
ATOM 1461 C C . ARG A 1 179 ? -3.756 -12.125 -10.484 1 98.44 179 ARG A C 1
ATOM 1463 O O . ARG A 1 179 ? -3.648 -12.438 -11.672 1 98.44 179 ARG A O 1
ATOM 1470 N N . GLU A 1 180 ? -4.629 -11.242 -10.062 1 97.94 180 GLU A N 1
ATOM 1471 C CA . GLU A 1 180 ? -5.559 -10.578 -10.977 1 97.94 180 GLU A CA 1
ATOM 1472 C C . GLU A 1 180 ? -6.004 -9.227 -10.43 1 97.94 180 GLU A C 1
ATOM 1474 O O . GLU A 1 180 ? -5.781 -8.922 -9.258 1 97.94 180 GLU A O 1
ATOM 1479 N N . THR A 1 181 ? -6.555 -8.469 -11.32 1 96.56 181 THR A N 1
ATOM 1480 C CA . THR A 1 181 ? -7.164 -7.219 -10.867 1 96.56 181 THR A CA 1
ATOM 1481 C C . THR A 1 181 ? -8.438 -7.496 -10.07 1 96.56 181 THR A C 1
ATOM 1483 O O . THR A 1 181 ? -9.328 -8.211 -10.539 1 96.56 181 THR A O 1
ATOM 1486 N N . ALA A 1 182 ? -8.508 -6.961 -8.898 1 96.31 182 ALA A N 1
ATOM 1487 C CA . ALA A 1 182 ? -9.57 -7.297 -7.957 1 96.31 182 ALA A CA 1
ATOM 1488 C C . ALA A 1 182 ? -10.836 -6.492 -8.25 1 96.31 182 ALA A C 1
ATOM 1490 O O . ALA A 1 182 ? -10.898 -5.301 -7.941 1 96.31 182 ALA A O 1
ATOM 1491 N N . VAL A 1 183 ? -11.859 -7.18 -8.688 1 94.94 183 VAL A N 1
ATOM 1492 C CA . VAL A 1 183 ? -13.117 -6.516 -9.008 1 94.94 183 VAL A CA 1
ATOM 1493 C C . VAL A 1 183 ? -13.773 -6.004 -7.727 1 94.94 183 VAL A C 1
ATOM 1495 O O . VAL A 1 183 ? -14.477 -4.988 -7.738 1 94.94 183 VAL A O 1
ATOM 1498 N N . GLU A 1 184 ? -13.516 -6.723 -6.602 1 93.81 184 GLU A N 1
ATOM 1499 C CA . GLU A 1 184 ? -14.133 -6.355 -5.328 1 93.81 184 GLU A CA 1
ATOM 1500 C C . GLU A 1 184 ? -13.516 -5.078 -4.77 1 93.81 184 GLU A C 1
ATOM 1502 O O . GLU A 1 184 ? -14.039 -4.5 -3.812 1 93.81 184 GLU A O 1
ATOM 1507 N N . ASN A 1 185 ? -12.453 -4.664 -5.371 1 90.5 185 ASN A N 1
ATOM 1508 C CA . ASN A 1 185 ? -11.758 -3.473 -4.895 1 90.5 185 ASN A CA 1
ATOM 1509 C C . ASN A 1 185 ? -11.945 -2.293 -5.844 1 90.5 185 ASN A C 1
ATOM 1511 O O . ASN A 1 185 ? -11.32 -1.247 -5.676 1 90.5 185 ASN A O 1
ATOM 1515 N N . ILE A 1 186 ? -12.789 -2.379 -6.715 1 84.44 186 ILE A N 1
ATOM 1516 C CA . ILE A 1 186 ? -12.898 -1.421 -7.809 1 84.44 186 ILE A CA 1
ATOM 1517 C C . ILE A 1 186 ? -13.328 -0.061 -7.262 1 84.44 186 ILE A C 1
ATOM 1519 O O . ILE A 1 186 ? -12.867 0.979 -7.738 1 84.44 186 ILE A O 1
ATOM 1523 N N . ASN A 1 187 ? -14.133 -0.067 -6.254 1 82.12 187 ASN A N 1
ATOM 1524 C CA . ASN A 1 187 ? -14.648 1.189 -5.719 1 82.12 187 ASN A CA 1
ATOM 1525 C C . ASN A 1 187 ? -13.609 1.901 -4.859 1 82.12 187 ASN A C 1
ATOM 1527 O O . ASN A 1 187 ? -13.773 3.074 -4.523 1 82.12 187 ASN A O 1
ATOM 1531 N N . CYS A 1 188 ? -12.555 1.239 -4.547 1 86.88 188 CYS A N 1
ATOM 1532 C CA . CYS A 1 188 ? -11.5 1.82 -3.725 1 86.88 188 CYS A CA 1
ATOM 1533 C C . CYS A 1 188 ? -10.234 2.057 -4.543 1 86.88 188 CYS A C 1
ATOM 1535 O O . CYS A 1 188 ? -9.203 2.445 -3.996 1 86.88 188 CYS A O 1
ATOM 1537 N N . GLY A 1 189 ? -10.359 1.821 -5.789 1 86.75 189 GLY A N 1
ATOM 1538 C CA . GLY A 1 189 ? -9.195 1.928 -6.664 1 86.75 189 GLY A CA 1
ATOM 1539 C C . GLY A 1 189 ? -8.75 0.592 -7.227 1 86.75 189 GLY A C 1
ATOM 1540 O O . GLY A 1 189 ? -9.062 -0.46 -6.668 1 86.75 189 GLY A O 1
ATOM 1541 N N . LYS A 1 190 ? -8.031 0.686 -8.328 1 89.12 190 LYS A N 1
ATOM 1542 C CA . LYS A 1 190 ? -7.523 -0.53 -8.953 1 89.12 190 LYS A CA 1
ATOM 1543 C C . LYS A 1 190 ? -6.469 -1.202 -8.086 1 89.12 190 LYS A C 1
ATOM 1545 O O . LYS A 1 190 ? -5.609 -0.53 -7.508 1 89.12 190 LYS A O 1
ATOM 1550 N N . ALA A 1 191 ? -6.641 -2.477 -7.902 1 93.19 191 ALA A N 1
ATOM 1551 C CA . ALA A 1 191 ? -5.691 -3.232 -7.09 1 93.19 191 ALA A CA 1
ATOM 1552 C C . ALA A 1 191 ? -5.527 -4.656 -7.621 1 93.19 191 ALA A C 1
ATOM 1554 O O . ALA A 1 191 ? -6.457 -5.215 -8.203 1 93.19 191 ALA A O 1
ATOM 1555 N N . THR A 1 192 ? -4.324 -5.176 -7.457 1 96.38 192 THR A N 1
ATOM 1556 C CA . THR A 1 192 ? -4.043 -6.566 -7.793 1 96.38 192 THR A CA 1
ATOM 1557 C C . THR A 1 192 ? -4.051 -7.441 -6.539 1 96.38 192 THR A C 1
ATOM 1559 O O . THR A 1 192 ? -3.496 -7.059 -5.508 1 96.38 192 THR A O 1
ATOM 1562 N N . PHE A 1 193 ? -4.75 -8.586 -6.637 1 97.81 193 PHE A N 1
ATOM 1563 C CA . PHE A 1 193 ? -4.762 -9.531 -5.523 1 97.81 193 PHE A CA 1
ATOM 1564 C C . PHE A 1 193 ? -4.297 -10.906 -5.977 1 97.81 193 PHE A C 1
ATOM 1566 O O . PHE A 1 193 ? -4.492 -11.289 -7.133 1 97.81 193 PHE A O 1
ATOM 1573 N N . SER A 1 194 ? -3.664 -11.57 -5.074 1 98.69 194 SER A N 1
ATOM 1574 C CA . SER A 1 194 ? -3.305 -12.969 -5.293 1 98.69 194 SER A CA 1
ATOM 1575 C C . SER A 1 194 ? -4.484 -13.898 -5.008 1 98.69 194 SER A C 1
ATOM 1577 O O . SER A 1 194 ? -5.238 -13.672 -4.055 1 98.69 194 SER A O 1
ATOM 1579 N N . ARG A 1 195 ? -4.551 -14.945 -5.902 1 98.69 195 ARG A N 1
ATOM 1580 C CA . ARG A 1 195 ? -5.695 -15.844 -5.836 1 98.69 195 ARG A CA 1
ATOM 1581 C C . ARG A 1 195 ? -5.242 -17.297 -5.848 1 98.69 195 ARG A C 1
ATOM 1583 O O . ARG A 1 195 ? -4.176 -17.625 -6.371 1 98.69 195 ARG A O 1
ATOM 1590 N N . VAL A 1 196 ? -6.051 -18.125 -5.215 1 98.75 196 VAL A N 1
ATOM 1591 C CA . VAL A 1 196 ? -6.078 -19.547 -5.504 1 98.75 196 VAL A CA 1
ATOM 1592 C C . VAL A 1 196 ? -7.469 -19.953 -5.984 1 98.75 196 VAL A C 1
ATOM 1594 O O . VAL A 1 196 ? -8.477 -19.609 -5.363 1 98.75 196 VAL A O 1
ATOM 1597 N N . ALA A 1 197 ? -7.504 -20.562 -7.113 1 98.69 197 ALA A N 1
ATOM 1598 C CA . ALA A 1 197 ? -8.758 -21.094 -7.656 1 98.69 197 ALA A CA 1
ATOM 1599 C C . ALA A 1 197 ? -8.758 -22.609 -7.656 1 98.69 197 ALA A C 1
ATOM 1601 O O . ALA A 1 197 ? -7.699 -23.25 -7.574 1 98.69 197 ALA A O 1
ATOM 1602 N N . ARG A 1 198 ? -9.945 -23.156 -7.703 1 98.25 198 ARG A N 1
ATOM 1603 C CA . ARG A 1 198 ? -10.039 -24.609 -7.754 1 98.25 198 ARG A CA 1
ATOM 1604 C C . ARG A 1 198 ? -11.195 -25.062 -8.641 1 98.25 198 ARG A C 1
ATOM 1606 O O . ARG A 1 198 ? -12.203 -24.359 -8.742 1 98.25 198 ARG A O 1
ATOM 1613 N N . VAL A 1 199 ? -11.047 -26.172 -9.312 1 97.69 199 VAL A N 1
ATOM 1614 C CA . VAL A 1 199 ? -12.086 -26.844 -10.086 1 97.69 199 VAL A CA 1
ATOM 1615 C C . VAL A 1 199 ? -12.109 -28.328 -9.734 1 97.69 199 VAL A C 1
ATOM 1617 O O . VAL A 1 199 ? -11.102 -28.891 -9.281 1 97.69 199 VAL A O 1
ATOM 1620 N N . CYS A 1 200 ? -13.289 -28.938 -9.906 1 96.94 200 CYS A N 1
ATOM 1621 C CA . CYS A 1 200 ? -13.406 -30.375 -9.711 1 96.94 200 CYS A CA 1
ATOM 1622 C C . CYS A 1 200 ? -12.984 -31.125 -10.961 1 96.94 200 CYS A C 1
ATOM 1624 O O . CYS A 1 200 ? -13.297 -30.719 -12.078 1 96.94 200 CYS A O 1
ATOM 1626 N N . LYS A 1 201 ? -12.234 -32.25 -10.797 1 94.56 201 LYS A N 1
ATOM 1627 C CA . LYS A 1 201 ? -11.711 -33.031 -11.906 1 94.56 201 LYS A CA 1
ATOM 1628 C C . LYS A 1 201 ? -12.836 -33.656 -12.734 1 94.56 201 LYS A C 1
ATOM 1630 O O . LYS A 1 201 ? -12.695 -33.844 -13.945 1 94.56 201 LYS A O 1
ATOM 1635 N N . GLN A 1 202 ? -14.016 -33.906 -12.172 1 91.44 202 GLN A N 1
ATOM 1636 C CA . GLN A 1 202 ? -15.109 -34.562 -12.875 1 91.44 202 GLN A CA 1
ATOM 1637 C C . GLN A 1 202 ? -16.125 -33.562 -13.391 1 91.44 202 GLN A C 1
ATOM 1639 O O . GLN A 1 202 ? -17.219 -33.938 -13.812 1 91.44 202 GLN A O 1
ATOM 1644 N N . ASP A 1 203 ? -15.758 -32.312 -13.328 1 95 203 ASP A N 1
ATOM 1645 C CA . ASP A 1 203 ? -16.656 -31.266 -13.812 1 95 203 ASP A CA 1
ATOM 1646 C C . ASP A 1 203 ? -16.703 -31.234 -15.336 1 95 203 ASP A C 1
ATOM 1648 O O . ASP A 1 203 ? -15.695 -31.016 -15.992 1 95 203 ASP A O 1
ATOM 1652 N N . VAL A 1 204 ? -17.891 -31.438 -15.906 1 93.5 204 VAL A N 1
ATOM 1653 C CA . VAL A 1 204 ? -18.031 -31.453 -17.359 1 93.5 204 VAL A CA 1
ATOM 1654 C C . VAL A 1 204 ? -18.938 -30.297 -17.797 1 93.5 204 VAL A C 1
ATOM 1656 O O . VAL A 1 204 ? -19.438 -30.297 -18.922 1 93.5 204 VAL A O 1
ATOM 1659 N N . GLY A 1 205 ? -19.094 -29.359 -16.953 1 95.5 205 GLY A N 1
ATOM 1660 C CA . GLY A 1 205 ? -19.969 -28.234 -17.266 1 95.5 205 GLY A CA 1
ATOM 1661 C C . GLY A 1 205 ? -21.438 -28.531 -17 1 95.5 205 GLY A C 1
ATOM 1662 O O . GLY A 1 205 ? -21.797 -29.656 -16.656 1 95.5 205 GLY A O 1
ATOM 1663 N N . GLY A 1 206 ? -22.25 -27.5 -17.109 1 94.94 206 GLY A N 1
ATOM 1664 C CA . GLY A 1 206 ? -23.672 -27.656 -16.938 1 94.94 206 GLY A CA 1
ATOM 1665 C C . GLY A 1 206 ? -24.375 -28.156 -18.172 1 94.94 206 GLY A C 1
ATOM 1666 O O . GLY A 1 206 ? -23.766 -28.297 -19.234 1 94.94 206 GLY A O 1
ATOM 1667 N N . ASP A 1 207 ? -25.625 -28.438 -17.969 1 93.56 207 ASP A N 1
ATOM 1668 C CA . ASP A 1 207 ? -26.422 -28.922 -19.094 1 93.56 207 ASP A CA 1
ATOM 1669 C C . ASP A 1 207 ? -26.938 -27.766 -19.953 1 93.56 207 ASP A C 1
ATOM 1671 O O . ASP A 1 207 ? -26.672 -27.703 -21.141 1 93.56 207 ASP A O 1
ATOM 1675 N N . VAL A 1 208 ? -27.641 -26.875 -19.266 1 92.75 208 VAL A N 1
ATOM 1676 C CA . VAL A 1 208 ? -28.172 -25.703 -19.953 1 92.75 208 VAL A CA 1
ATOM 1677 C C . VAL A 1 208 ? -27.406 -24.453 -19.5 1 92.75 208 VAL A C 1
ATOM 1679 O O . VAL A 1 208 ? -26.75 -23.797 -20.312 1 92.75 208 VAL A O 1
ATOM 1682 N N . VAL A 1 209 ? -27.531 -24.234 -18.203 1 94.38 209 VAL A N 1
ATOM 1683 C CA . VAL A 1 209 ? -26.734 -23.156 -17.625 1 94.38 209 VAL A CA 1
ATOM 1684 C C . VAL A 1 209 ? -25.281 -23.594 -17.5 1 94.38 209 VAL A C 1
ATOM 1686 O O . VAL A 1 209 ? -25 -24.734 -17.094 1 94.38 209 VAL A O 1
ATOM 1689 N N . LEU A 1 210 ? -24.359 -22.734 -17.938 1 96.5 210 LEU A N 1
ATOM 1690 C CA . LEU A 1 210 ? -22.922 -22.984 -17.859 1 96.5 210 LEU A CA 1
ATOM 1691 C C . LEU A 1 210 ? -22.531 -24.188 -18.719 1 96.5 210 LEU A C 1
ATOM 1693 O O . LEU A 1 210 ? -21.844 -25.094 -18.25 1 96.5 210 LEU A O 1
ATOM 1697 N N . GLN A 1 211 ? -23.094 -24.203 -19.953 1 95.06 211 GLN A N 1
ATOM 1698 C CA . GLN A 1 211 ? -22.688 -25.219 -20.906 1 95.06 211 GLN A CA 1
ATOM 1699 C C . GLN A 1 211 ? -21.234 -25.062 -21.297 1 95.06 211 GLN A C 1
ATOM 1701 O O . GLN A 1 211 ? -20.797 -23.984 -21.734 1 95.06 211 GLN A O 1
ATOM 1706 N N . ASN A 1 212 ? -20.422 -26.156 -21.094 1 94.88 212 ASN A N 1
ATOM 1707 C CA . ASN A 1 212 ? -18.984 -26.188 -21.359 1 94.88 212 ASN A CA 1
ATOM 1708 C C . ASN A 1 212 ? -18.25 -25.172 -20.5 1 94.88 212 ASN A C 1
ATOM 1710 O O . ASN A 1 212 ? -17.172 -24.703 -20.875 1 94.88 212 ASN A O 1
ATOM 1714 N N . ILE A 1 213 ? -18.828 -24.766 -19.453 1 97.19 213 ILE A N 1
ATOM 1715 C CA . ILE A 1 213 ? -18.234 -23.859 -18.453 1 97.19 213 ILE A CA 1
ATOM 1716 C C . ILE A 1 213 ? -18.188 -24.547 -17.094 1 97.19 213 ILE A C 1
ATOM 1718 O O . ILE A 1 213 ? -19.125 -25.25 -16.719 1 97.19 213 ILE A O 1
ATOM 1722 N N . PHE A 1 214 ? -17.078 -24.344 -16.438 1 97.75 214 PHE A N 1
ATOM 1723 C CA . PHE A 1 214 ? -16.906 -24.984 -15.141 1 97.75 214 PHE A CA 1
ATOM 1724 C C . PHE A 1 214 ? -18.078 -24.656 -14.219 1 97.75 214 PHE A C 1
ATOM 1726 O O . PHE A 1 214 ? -18.484 -23.5 -14.109 1 97.75 214 PHE A O 1
ATOM 1733 N N . THR A 1 215 ? -18.625 -25.625 -13.531 1 97.69 215 THR A N 1
ATOM 1734 C CA . THR A 1 215 ? -19.641 -25.438 -12.508 1 97.69 215 THR A CA 1
ATOM 1735 C C . THR A 1 215 ? -19.016 -25.406 -11.117 1 97.69 215 THR A C 1
ATOM 1737 O O . THR A 1 215 ? -19.656 -25.016 -10.141 1 97.69 215 THR A O 1
ATOM 1740 N N . SER A 1 216 ? -17.734 -25.719 -11.055 1 97.5 216 SER A N 1
ATOM 1741 C CA . SER A 1 216 ? -17.062 -25.891 -9.773 1 97.5 216 SER A CA 1
ATOM 1742 C C . SER A 1 216 ? -15.891 -24.922 -9.641 1 97.5 216 SER A C 1
ATOM 1744 O O . SER A 1 216 ? -14.984 -25.141 -8.836 1 97.5 216 SER A O 1
ATOM 1746 N N . TYR A 1 217 ? -15.875 -23.891 -10.5 1 98.25 217 TYR A N 1
ATOM 1747 C CA . TYR A 1 217 ? -14.812 -22.906 -10.406 1 98.25 217 TYR A CA 1
ATOM 1748 C C . TYR A 1 217 ? -15.094 -21.906 -9.289 1 98.25 217 TYR A C 1
ATOM 1750 O O . TYR A 1 217 ? -16.094 -21.188 -9.328 1 98.25 217 TYR A O 1
ATOM 1758 N N . PHE A 1 218 ? -14.18 -21.828 -8.312 1 98.56 218 PHE A N 1
ATOM 1759 C CA . PHE A 1 218 ? -14.203 -20.844 -7.246 1 98.56 218 PHE A CA 1
ATOM 1760 C C . PHE A 1 218 ? -12.797 -20.328 -6.961 1 98.56 218 PHE A C 1
ATOM 1762 O O . PHE A 1 218 ? -11.812 -21.031 -7.176 1 98.56 218 PHE A O 1
ATOM 1769 N N . LYS A 1 219 ? -12.727 -19.094 -6.551 1 98.62 219 LYS A N 1
ATOM 1770 C CA . LYS A 1 219 ? -11.43 -18.516 -6.215 1 98.62 219 LYS A CA 1
ATOM 1771 C C . LYS A 1 219 ? -11.477 -17.797 -4.867 1 98.62 219 LYS A C 1
ATOM 1773 O O . LYS A 1 219 ? -12.539 -17.344 -4.438 1 98.62 219 LYS A O 1
ATOM 1778 N N . ALA A 1 220 ? -10.352 -17.75 -4.223 1 98.75 220 ALA A N 1
ATOM 1779 C CA . ALA A 1 220 ? -10.188 -17.094 -2.928 1 98.75 220 ALA A CA 1
ATOM 1780 C C . ALA A 1 220 ? -8.906 -16.266 -2.891 1 98.75 220 ALA A C 1
ATOM 1782 O O . ALA A 1 220 ? -7.945 -16.562 -3.598 1 98.75 220 ALA A O 1
ATOM 1783 N N . ARG A 1 221 ? -8.961 -15.234 -2.102 1 98.25 221 ARG A N 1
ATOM 1784 C CA . ARG A 1 221 ? -7.801 -14.359 -1.964 1 98.25 221 ARG A CA 1
ATOM 1785 C C . ARG A 1 221 ? -6.754 -14.984 -1.044 1 98.25 221 ARG A C 1
ATOM 1787 O O . ARG A 1 221 ? -7.098 -15.586 -0.025 1 98.25 221 ARG A O 1
ATOM 1794 N N . LEU A 1 222 ? -5.488 -14.883 -1.461 1 98.25 222 LEU A N 1
ATOM 1795 C CA . LEU A 1 222 ? -4.355 -15.234 -0.618 1 98.25 222 LEU A CA 1
ATOM 1796 C C . LEU A 1 222 ? -3.766 -14 0.053 1 98.25 222 LEU A C 1
ATOM 1798 O O . LEU A 1 222 ? -3.334 -13.07 -0.626 1 98.25 222 LEU A O 1
ATOM 1802 N N . ASN A 1 223 ? -3.766 -14.078 1.362 1 97.25 223 ASN A N 1
ATOM 1803 C CA . ASN A 1 223 ? -3.223 -12.93 2.078 1 97.25 223 ASN A CA 1
ATOM 1804 C C . ASN A 1 223 ? -1.785 -13.18 2.525 1 97.25 223 ASN A C 1
ATOM 1806 O O . ASN A 1 223 ? -1.481 -14.227 3.104 1 97.25 223 ASN A O 1
ATOM 1810 N N . CYS A 1 224 ? -0.924 -12.297 2.184 1 97.88 224 CYS A N 1
ATOM 1811 C CA . CYS A 1 224 ? 0.434 -12.195 2.707 1 97.88 224 CYS A CA 1
ATOM 1812 C C . CYS A 1 224 ? 0.742 -10.766 3.148 1 97.88 224 CYS A C 1
ATOM 1814 O O . CYS A 1 224 ? 0.949 -9.891 2.312 1 97.88 224 CYS A O 1
ATOM 1816 N N . SER A 1 225 ? 0.703 -10.602 4.488 1 95.31 225 SER A N 1
ATOM 1817 C CA . SER A 1 225 ? 0.808 -9.227 4.953 1 95.31 225 SER A CA 1
ATOM 1818 C C . SER A 1 225 ? 1.545 -9.148 6.285 1 95.31 225 SER A C 1
ATOM 1820 O O . SER A 1 225 ? 1.553 -10.109 7.055 1 95.31 225 SER A O 1
ATOM 1822 N N . ILE A 1 226 ? 2.252 -8.023 6.453 1 92 226 ILE A N 1
ATOM 1823 C CA . ILE A 1 226 ? 2.777 -7.684 7.77 1 92 226 ILE A CA 1
ATOM 1824 C C . ILE A 1 226 ? 1.637 -7.242 8.68 1 92 226 ILE A C 1
ATOM 1826 O O . ILE A 1 226 ? 0.895 -6.312 8.352 1 92 226 ILE A O 1
ATOM 1830 N N . PRO A 1 227 ? 1.517 -7.91 9.812 1 90.06 227 PRO A N 1
ATOM 1831 C CA . PRO A 1 227 ? 0.378 -7.598 10.68 1 90.06 227 PRO A CA 1
ATOM 1832 C C . PRO A 1 227 ? 0.48 -6.211 11.312 1 90.06 227 PRO A C 1
ATOM 1834 O O . PRO A 1 227 ? 1.57 -5.637 11.375 1 90.06 227 PRO A O 1
ATOM 1837 N N . GLY A 1 228 ? -0.71 -5.684 11.797 1 87.12 228 GLY A N 1
ATOM 1838 C CA . GLY A 1 228 ? -0.825 -4.379 12.422 1 87.12 228 GLY A CA 1
ATOM 1839 C C . GLY A 1 228 ? -2.217 -3.785 12.32 1 87.12 228 GLY A C 1
ATOM 1840 O O . GLY A 1 228 ? -3.121 -4.406 11.758 1 87.12 228 GLY A O 1
ATOM 1841 N N . ASN A 1 229 ? -2.385 -2.566 12.945 1 84.06 229 ASN A N 1
ATOM 1842 C CA . ASN A 1 229 ? -3.66 -1.869 12.828 1 84.06 229 ASN A CA 1
ATOM 1843 C C . ASN A 1 229 ? -4.008 -1.567 11.375 1 84.06 229 ASN A C 1
ATOM 1845 O O . ASN A 1 229 ? -5.18 -1.607 10.992 1 84.06 229 ASN A O 1
ATOM 1849 N N . PHE A 1 230 ? -2.93 -1.28 10.656 1 87.44 230 PHE A N 1
ATOM 1850 C CA . PHE A 1 230 ? -2.994 -1.134 9.211 1 87.44 230 PHE A CA 1
ATOM 1851 C C . PHE A 1 230 ? -2.029 -2.096 8.523 1 87.44 230 PHE A C 1
ATOM 1853 O O . PHE A 1 230 ? -0.867 -1.76 8.297 1 87.44 230 PHE A O 1
ATOM 1860 N N . PRO A 1 231 ? -2.549 -3.234 8.195 1 89 231 PRO A N 1
ATOM 1861 C CA . PRO A 1 231 ? -1.645 -4.238 7.629 1 89 231 PRO A CA 1
ATOM 1862 C C . PRO A 1 231 ? -1.061 -3.818 6.285 1 89 231 PRO A C 1
ATOM 1864 O O . PRO A 1 231 ? -1.708 -3.09 5.527 1 89 231 PRO A O 1
ATOM 1867 N N . PHE A 1 232 ? 0.137 -4.23 6.066 1 91.25 232 PHE A N 1
ATOM 1868 C CA . PHE A 1 232 ? 0.767 -4.012 4.77 1 91.25 232 PHE A CA 1
ATOM 1869 C C . PHE A 1 232 ? 0.771 -5.293 3.945 1 91.25 232 PHE A C 1
ATOM 1871 O O . PHE A 1 232 ? 1.362 -6.297 4.352 1 91.25 232 PHE A O 1
ATOM 1878 N N . HIS A 1 233 ? 0.233 -5.23 2.775 1 93.38 233 HIS A N 1
ATOM 1879 C CA . HIS A 1 233 ? 0.021 -6.438 1.982 1 93.38 233 HIS A CA 1
ATOM 1880 C C . HIS A 1 233 ? 1.027 -6.531 0.841 1 93.38 233 HIS A C 1
ATOM 1882 O O . HIS A 1 233 ? 1.301 -5.535 0.166 1 93.38 233 HIS A O 1
ATOM 1888 N N . PHE A 1 234 ? 1.626 -7.672 0.668 1 96.25 234 PHE A N 1
ATOM 1889 C CA . PHE A 1 234 ? 2.301 -8.086 -0.557 1 96.25 234 PHE A CA 1
ATOM 1890 C C . PHE A 1 234 ? 1.339 -8.812 -1.488 1 96.25 234 PHE A C 1
ATOM 1892 O O . PHE A 1 234 ? 1.178 -10.031 -1.396 1 96.25 234 PHE A O 1
ATOM 1899 N N . ASN A 1 235 ? 0.823 -8.109 -2.479 1 96.56 235 ASN A N 1
ATOM 1900 C CA . ASN A 1 235 ? -0.388 -8.562 -3.152 1 96.56 235 ASN A CA 1
ATOM 1901 C C . ASN A 1 235 ? -0.064 -9.352 -4.414 1 96.56 235 ASN A C 1
ATOM 1903 O O . ASN A 1 235 ? -0.94 -10 -4.988 1 96.56 235 ASN A O 1
ATOM 1907 N N . GLU A 1 236 ? 1.115 -9.344 -4.832 1 97.88 236 GLU A N 1
ATOM 1908 C CA . GLU A 1 236 ? 1.396 -9.953 -6.129 1 97.88 236 GLU A CA 1
ATOM 1909 C C . GLU A 1 236 ? 2.18 -11.25 -5.973 1 97.88 236 GLU A C 1
ATOM 1911 O O . GLU A 1 236 ? 3.404 -11.234 -5.848 1 97.88 236 GLU A O 1
ATOM 1916 N N . ILE A 1 237 ? 1.495 -12.328 -6.137 1 98.69 237 ILE A N 1
ATOM 1917 C CA . ILE A 1 237 ? 2.139 -13.641 -6.074 1 98.69 237 ILE A CA 1
ATOM 1918 C C . ILE A 1 237 ? 2.998 -13.852 -7.316 1 98.69 237 ILE A C 1
ATOM 1920 O O . ILE A 1 237 ? 2.582 -13.523 -8.43 1 98.69 237 ILE A O 1
ATOM 1924 N N . GLN A 1 238 ? 4.195 -14.359 -7.066 1 98 238 GLN A N 1
ATOM 1925 C CA . GLN A 1 238 ? 5.133 -14.539 -8.172 1 98 238 GLN A CA 1
ATOM 1926 C C . GLN A 1 238 ? 5.418 -16.016 -8.422 1 98 238 GLN A C 1
ATOM 1928 O O . GLN A 1 238 ? 5.754 -16.406 -9.539 1 98 238 GLN A O 1
ATOM 1933 N N . SER A 1 239 ? 5.379 -16.781 -7.387 1 97.69 239 SER A N 1
ATOM 1934 C CA . SER A 1 239 ? 5.711 -18.203 -7.465 1 97.69 239 SER A CA 1
ATOM 1935 C C . SER A 1 239 ? 5.215 -18.953 -6.238 1 97.69 239 SER A C 1
ATOM 1937 O O . SER A 1 239 ? 4.938 -18.359 -5.203 1 97.69 239 SER A O 1
ATOM 1939 N N . THR A 1 240 ? 5.008 -20.234 -6.449 1 98.12 240 THR A N 1
ATOM 1940 C CA . THR A 1 240 ? 4.695 -21.109 -5.324 1 98.12 240 THR A CA 1
ATOM 1941 C C . THR A 1 240 ? 5.527 -22.391 -5.383 1 98.12 240 THR A C 1
ATOM 1943 O O . THR A 1 240 ? 6.043 -22.75 -6.441 1 98.12 240 THR A O 1
ATOM 1946 N N . THR A 1 241 ? 5.66 -23 -4.23 1 97.31 241 THR A N 1
ATOM 1947 C CA . THR A 1 241 ? 6.18 -24.359 -4.219 1 97.31 241 THR A CA 1
ATOM 1948 C C . THR A 1 241 ? 5.117 -25.344 -4.695 1 97.31 241 THR A C 1
ATOM 1950 O O . THR A 1 241 ? 3.939 -25 -4.793 1 97.31 241 THR A O 1
ATOM 1953 N N . GLU A 1 242 ? 5.629 -26.562 -5.016 1 93 242 GLU A N 1
ATOM 1954 C CA . GLU A 1 242 ? 4.676 -27.656 -5.109 1 93 242 GLU A CA 1
ATOM 1955 C C . GLU A 1 242 ? 4.086 -28 -3.746 1 93 242 GLU A C 1
ATOM 1957 O O . GLU A 1 242 ? 4.594 -27.547 -2.715 1 93 242 GLU A O 1
ATOM 1962 N N . LEU A 1 243 ? 2.965 -28.734 -3.85 1 95.62 243 LEU A N 1
ATOM 1963 C CA . LEU A 1 243 ? 2.385 -29.203 -2.592 1 95.62 243 LEU A CA 1
ATOM 1964 C C . LEU A 1 243 ? 3.346 -30.125 -1.857 1 95.62 243 LEU A C 1
ATOM 1966 O O . LEU A 1 243 ? 3.822 -31.109 -2.426 1 95.62 243 LEU A O 1
ATOM 1970 N N . GLY A 1 244 ? 3.752 -29.719 -0.669 1 95.25 244 GLY A N 1
ATOM 1971 C CA . GLY A 1 244 ? 4.656 -30.531 0.139 1 95.25 244 GLY A CA 1
ATOM 1972 C C . GLY A 1 244 ? 4.129 -30.797 1.533 1 95.25 244 GLY A C 1
ATOM 1973 O O . GLY A 1 244 ? 3.027 -30.375 1.882 1 95.25 244 GLY A O 1
ATOM 1974 N N . GLN A 1 245 ? 4.844 -31.641 2.189 1 96.06 245 GLN A N 1
ATOM 1975 C CA . GLN A 1 245 ? 4.555 -31.938 3.59 1 96.06 245 GLN A CA 1
ATOM 1976 C C . GLN A 1 245 ? 5.539 -31.219 4.516 1 96.06 245 GLN A C 1
ATOM 1978 O O . GLN A 1 245 ? 6.652 -31.703 4.734 1 96.06 245 GLN A O 1
ATOM 1983 N N . GLY A 1 246 ? 5.07 -30.156 4.996 1 95.75 246 GLY A N 1
ATOM 1984 C CA . GLY A 1 246 ? 5.973 -29.375 5.816 1 95.75 246 GLY A CA 1
ATOM 1985 C C . GLY A 1 246 ? 5.285 -28.703 6.992 1 95.75 246 GLY A C 1
ATOM 1986 O O . GLY A 1 246 ? 4.172 -29.078 7.367 1 95.75 246 GLY A O 1
ATOM 1987 N N . ASN A 1 247 ? 6.02 -27.891 7.711 1 95.19 247 ASN A N 1
ATOM 1988 C CA . ASN A 1 247 ? 5.582 -27.031 8.812 1 95.19 247 ASN A CA 1
ATOM 1989 C C . ASN A 1 247 ? 6.359 -25.719 8.836 1 95.19 247 ASN A C 1
ATOM 1991 O O . ASN A 1 247 ? 7.594 -25.719 8.797 1 95.19 247 ASN A O 1
ATOM 1995 N N . TYR A 1 248 ? 5.555 -24.656 8.867 1 93.5 248 TYR A N 1
ATOM 1996 C CA . TYR A 1 248 ? 6.238 -23.375 8.828 1 93.5 248 TYR A CA 1
ATOM 1997 C C . TYR A 1 248 ? 7.055 -23.141 10.086 1 93.5 248 TYR A C 1
ATOM 1999 O O . TYR A 1 248 ? 7.945 -22.281 10.117 1 93.5 248 TYR A O 1
ATOM 2007 N N . ARG A 1 249 ? 6.789 -23.953 11.195 1 93.88 249 ARG A N 1
ATOM 2008 C CA . ARG A 1 249 ? 7.555 -23.906 12.438 1 93.88 249 ARG A CA 1
ATOM 2009 C C . ARG A 1 249 ? 8.422 -25.156 12.602 1 93.88 249 ARG A C 1
ATOM 2011 O O . ARG A 1 249 ? 8.062 -26.234 12.125 1 93.88 249 ARG A O 1
ATOM 2018 N N . PRO A 1 250 ? 9.539 -24.891 13.312 1 92.88 250 PRO A N 1
ATOM 2019 C CA . PRO A 1 250 ? 10.312 -26.094 13.633 1 92.88 250 PRO A CA 1
ATOM 2020 C C . PRO A 1 250 ? 9.562 -27.062 14.539 1 92.88 250 PRO A C 1
ATOM 2022 O O . PRO A 1 250 ? 8.883 -26.625 15.484 1 92.88 250 PRO A O 1
ATOM 2025 N N . VAL A 1 251 ? 9.695 -28.328 14.219 1 93.31 251 VAL A N 1
ATOM 2026 C CA . VAL A 1 251 ? 8.992 -29.328 15.031 1 93.31 251 VAL A CA 1
ATOM 2027 C C . VAL A 1 251 ? 9.953 -30.438 15.43 1 93.31 251 VAL A C 1
ATOM 2029 O O . VAL A 1 251 ? 10.969 -30.656 14.773 1 93.31 251 VAL A O 1
ATOM 2032 N N . SER A 1 252 ? 9.641 -31.109 16.531 1 92.19 252 SER A N 1
ATOM 2033 C CA . SER A 1 252 ? 10.5 -32.188 17.047 1 92.19 252 SER A CA 1
ATOM 2034 C C . SER A 1 252 ? 10.125 -33.531 16.453 1 92.19 252 SER A C 1
ATOM 2036 O O . SER A 1 252 ? 10.969 -34.406 16.359 1 92.19 252 SER A O 1
ATOM 2038 N N . ASP A 1 253 ? 8.914 -33.594 16.062 1 91.81 253 ASP A N 1
ATOM 2039 C CA . ASP A 1 253 ? 8.406 -34.844 15.492 1 91.81 253 ASP A CA 1
ATOM 2040 C C . ASP A 1 253 ? 8.195 -34.719 13.984 1 91.81 253 ASP A C 1
ATOM 2042 O O . ASP A 1 253 ? 7.516 -33.781 13.531 1 91.81 253 ASP A O 1
ATOM 2046 N N . SER A 1 254 ? 8.75 -35.625 13.289 1 86.06 254 SER A N 1
ATOM 2047 C CA . SER A 1 254 ? 8.656 -35.594 11.828 1 86.06 254 SER A CA 1
ATOM 2048 C C . SER A 1 254 ? 7.215 -35.75 11.367 1 86.06 254 SER A C 1
ATOM 2050 O O . SER A 1 254 ? 6.871 -35.375 10.242 1 86.06 254 SER A O 1
ATOM 2052 N N . GLY A 1 255 ? 6.395 -36.281 12.195 1 88.81 255 GLY A N 1
ATOM 2053 C CA . GLY A 1 255 ? 5 -36.5 11.844 1 88.81 255 GLY A CA 1
ATOM 2054 C C . GLY A 1 255 ? 4.152 -35.25 11.922 1 88.81 255 GLY A C 1
ATOM 2055 O O . GLY A 1 255 ? 3.041 -35.219 11.398 1 88.81 255 GLY A O 1
ATOM 2056 N N . ASP A 1 256 ? 4.723 -34.312 12.586 1 90.75 256 ASP A N 1
ATOM 2057 C CA . ASP A 1 256 ? 4 -33.062 12.695 1 90.75 256 ASP A CA 1
ATOM 2058 C C . ASP A 1 256 ? 4.141 -32.219 11.422 1 90.75 256 ASP A C 1
ATOM 2060 O O . ASP A 1 256 ? 4.766 -31.172 11.422 1 90.75 256 ASP A O 1
ATOM 2064 N N . ARG A 1 257 ? 3.676 -32.719 10.352 1 92.81 257 ARG A N 1
ATOM 2065 C CA . ARG A 1 257 ? 3.729 -32.094 9.039 1 92.81 257 ARG A CA 1
ATOM 2066 C C . ARG A 1 257 ? 2.355 -32.125 8.367 1 92.81 257 ARG A C 1
ATOM 2068 O O . ARG A 1 257 ? 1.519 -32.969 8.68 1 92.81 257 ARG A O 1
ATOM 2075 N N . ASN A 1 258 ? 2.104 -31.062 7.66 1 94.12 258 ASN A N 1
ATOM 2076 C CA . ASN A 1 258 ? 0.854 -30.906 6.922 1 94.12 258 ASN A CA 1
ATOM 2077 C C . ASN A 1 258 ? 1.107 -30.562 5.457 1 94.12 258 ASN A C 1
ATOM 2079 O O . ASN A 1 258 ? 2.211 -30.156 5.098 1 94.12 258 ASN A O 1
ATOM 2083 N N . ASN A 1 259 ? 0.058 -30.891 4.633 1 96.62 259 ASN A N 1
ATOM 2084 C CA . ASN A 1 259 ? 0.113 -30.422 3.256 1 96.62 259 ASN A CA 1
ATOM 2085 C C . ASN A 1 259 ? 0.139 -28.891 3.189 1 96.62 259 ASN A C 1
ATOM 2087 O O . ASN A 1 259 ? -0.784 -28.234 3.666 1 96.62 259 ASN A O 1
ATOM 2091 N N . MET A 1 260 ? 1.232 -28.422 2.633 1 96.38 260 MET A N 1
ATOM 2092 C CA . MET A 1 260 ? 1.326 -26.969 2.623 1 96.38 260 MET A CA 1
ATOM 2093 C C . MET A 1 260 ? 1.99 -26.469 1.342 1 96.38 260 MET A C 1
ATOM 2095 O O . MET A 1 260 ? 2.631 -27.25 0.63 1 96.38 260 MET A O 1
ATOM 2099 N N . VAL A 1 261 ? 1.81 -25.203 1.033 1 98 261 VAL A N 1
ATOM 2100 C CA . VAL A 1 261 ? 2.406 -24.5 -0.097 1 98 261 VAL A CA 1
ATOM 2101 C C . VAL A 1 261 ? 3.014 -23.172 0.377 1 98 261 VAL A C 1
ATOM 2103 O O . VAL A 1 261 ? 2.426 -22.469 1.204 1 98 261 VAL A O 1
ATOM 2106 N N . TYR A 1 262 ? 4.254 -22.906 -0.027 1 98.62 262 TYR A N 1
ATOM 2107 C CA . TYR A 1 262 ? 4.855 -21.594 0.172 1 98.62 262 TYR A CA 1
ATOM 2108 C C . TYR A 1 262 ? 4.684 -20.719 -1.066 1 98.62 262 TYR A C 1
ATOM 2110 O O . TYR A 1 262 ? 4.777 -21.203 -2.195 1 98.62 262 TYR A O 1
ATOM 2118 N N . GLY A 1 263 ? 4.367 -19.453 -0.87 1 98.62 263 GLY A N 1
ATOM 2119 C CA . GLY A 1 263 ? 4.234 -18.516 -1.965 1 98.62 263 GLY A CA 1
ATOM 2120 C C . GLY A 1 263 ? 5.207 -17.344 -1.871 1 98.62 263 GLY A C 1
ATOM 2121 O O . GLY A 1 263 ? 5.516 -16.875 -0.775 1 98.62 263 GLY A O 1
ATOM 2122 N N . VAL A 1 264 ? 5.715 -16.906 -3.039 1 98.75 264 VAL A N 1
ATOM 2123 C CA . VAL A 1 264 ? 6.531 -15.711 -3.166 1 98.75 264 VAL A CA 1
ATOM 2124 C C . VAL A 1 264 ? 5.652 -14.523 -3.562 1 98.75 264 VAL A C 1
ATOM 2126 O O . VAL A 1 264 ? 4.934 -14.586 -4.562 1 98.75 264 VAL A O 1
ATOM 2129 N N . PHE A 1 265 ? 5.75 -13.484 -2.783 1 98.56 265 PHE A N 1
ATOM 2130 C CA . PHE A 1 265 ? 4.93 -12.312 -3.045 1 98.56 265 PHE A CA 1
ATOM 2131 C C . PHE A 1 265 ? 5.793 -11.062 -3.168 1 98.56 265 PHE A C 1
ATOM 2133 O O . PHE A 1 265 ? 6.828 -10.953 -2.51 1 98.56 265 PHE A O 1
ATOM 2140 N N . THR A 1 266 ? 5.289 -10.109 -4.012 1 97.12 266 THR A N 1
ATOM 2141 C CA . THR A 1 266 ? 5.98 -8.836 -4.152 1 97.12 266 THR A CA 1
ATOM 2142 C C . THR A 1 266 ? 4.988 -7.676 -4.113 1 97.12 266 THR A C 1
ATOM 2144 O O . THR A 1 266 ? 3.775 -7.887 -4.184 1 97.12 266 THR A O 1
ATOM 2147 N N . THR A 1 267 ? 5.496 -6.523 -3.871 1 93.25 267 THR A N 1
ATOM 2148 C CA . THR A 1 267 ? 4.734 -5.301 -4.109 1 93.25 267 THR A CA 1
ATOM 2149 C C . THR A 1 267 ? 4.59 -5.039 -5.605 1 93.25 267 THR A C 1
ATOM 2151 O O . THR A 1 267 ? 5.258 -5.68 -6.422 1 93.25 267 THR A O 1
ATOM 2154 N N . ASN A 1 268 ? 3.682 -4.137 -5.879 1 90.62 268 ASN A N 1
ATOM 2155 C CA . ASN A 1 268 ? 3.469 -3.76 -7.273 1 90.62 268 ASN A CA 1
ATOM 2156 C C . ASN A 1 268 ? 4.711 -3.102 -7.871 1 90.62 268 ASN A C 1
ATOM 2158 O O . ASN A 1 268 ? 5.535 -2.547 -7.145 1 90.62 268 ASN A O 1
ATOM 2162 N N . GLU A 1 269 ? 4.781 -3.148 -9.188 1 84.81 269 GLU A N 1
ATOM 2163 C CA . GLU A 1 269 ? 5.953 -2.639 -9.891 1 84.81 269 GLU A CA 1
ATOM 2164 C C . GLU A 1 269 ? 6.137 -1.145 -9.648 1 84.81 269 GLU A C 1
ATOM 2166 O O . GLU A 1 269 ? 7.266 -0.647 -9.641 1 84.81 269 GLU A O 1
ATOM 2171 N N . ASN A 1 270 ? 5.098 -0.456 -9.422 1 82.31 270 ASN A N 1
ATOM 2172 C CA . ASN A 1 270 ? 5.164 0.989 -9.234 1 82.31 270 ASN A CA 1
ATOM 2173 C C . ASN A 1 270 ? 5.379 1.348 -7.762 1 82.31 270 ASN A C 1
ATOM 2175 O O . ASN A 1 270 ? 5.582 2.518 -7.43 1 82.31 270 ASN A O 1
ATOM 2179 N N . SER A 1 271 ? 5.438 0.367 -6.98 1 85.06 271 SER A N 1
ATOM 2180 C CA . SER A 1 271 ? 5.578 0.604 -5.547 1 85.06 271 SER A CA 1
ATOM 2181 C C . SER A 1 271 ? 7.031 0.476 -5.105 1 85.06 271 SER A C 1
ATOM 2183 O O . SER A 1 271 ? 7.902 0.132 -5.906 1 85.06 271 SER A O 1
ATOM 2185 N N . ILE A 1 272 ? 7.238 0.879 -3.848 1 84.12 272 ILE A N 1
ATOM 2186 C CA . ILE A 1 272 ? 8.531 0.558 -3.244 1 84.12 272 ILE A CA 1
ATOM 2187 C C . ILE A 1 272 ? 8.742 -0.954 -3.26 1 84.12 272 ILE A C 1
ATOM 2189 O O . ILE A 1 272 ? 7.867 -1.716 -2.846 1 84.12 272 ILE A O 1
ATOM 2193 N N . PRO A 1 273 ? 9.898 -1.319 -3.766 1 87.69 273 PRO A N 1
ATOM 2194 C CA . PRO A 1 273 ? 10.117 -2.758 -3.922 1 87.69 273 PRO A CA 1
ATOM 2195 C C . PRO A 1 273 ? 10.133 -3.502 -2.588 1 87.69 273 PRO A C 1
ATOM 2197 O O . PRO A 1 273 ? 10.781 -3.062 -1.636 1 87.69 273 PRO A O 1
ATOM 2200 N N . GLY A 1 274 ? 9.43 -4.523 -2.525 1 91.19 274 GLY A N 1
ATOM 2201 C CA . GLY A 1 274 ? 9.344 -5.422 -1.382 1 91.19 274 GLY A CA 1
ATOM 2202 C C . GLY A 1 274 ? 8.867 -6.812 -1.746 1 91.19 274 GLY A C 1
ATOM 2203 O O . GLY A 1 274 ? 8.133 -6.984 -2.723 1 91.19 274 GLY A O 1
ATOM 2204 N N . SER A 1 275 ? 9.375 -7.777 -1.015 1 95.88 275 SER A N 1
ATOM 2205 C CA . SER A 1 275 ? 9 -9.172 -1.241 1 95.88 275 SER A CA 1
ATOM 2206 C C . SER A 1 275 ? 8.75 -9.898 0.077 1 95.88 275 SER A C 1
ATOM 2208 O O . SER A 1 275 ? 9.234 -9.469 1.128 1 95.88 275 SER A O 1
ATOM 2210 N N . ALA A 1 276 ? 7.961 -10.914 -0.034 1 97.19 276 ALA A N 1
ATOM 2211 C CA . ALA A 1 276 ? 7.672 -11.719 1.151 1 97.19 276 ALA A CA 1
ATOM 2212 C C . ALA A 1 276 ? 7.375 -13.164 0.773 1 97.19 276 ALA A C 1
ATOM 2214 O O . ALA A 1 276 ? 6.992 -13.453 -0.364 1 97.19 276 ALA A O 1
ATOM 2215 N N . ILE A 1 277 ? 7.703 -14.055 1.694 1 98.56 277 ILE A N 1
ATOM 2216 C CA . ILE A 1 277 ? 7.32 -15.453 1.588 1 98.56 277 ILE A CA 1
ATOM 2217 C C . ILE A 1 277 ? 6.266 -15.781 2.643 1 98.56 277 ILE A C 1
ATOM 2219 O O . ILE A 1 277 ? 6.449 -15.492 3.826 1 98.56 277 ILE A O 1
ATOM 2223 N N . CYS A 1 278 ? 5.184 -16.344 2.188 1 98.56 278 CYS A N 1
ATOM 2224 C CA . CYS A 1 278 ? 4.152 -16.781 3.119 1 98.56 278 CYS A CA 1
ATOM 2225 C C . CYS A 1 278 ? 3.834 -18.25 2.92 1 98.56 278 CYS A C 1
ATOM 2227 O O . CYS A 1 278 ? 3.977 -18.781 1.816 1 98.56 278 CYS A O 1
ATOM 2229 N N . ALA A 1 279 ? 3.463 -18.891 3.994 1 97.88 279 ALA A N 1
ATOM 2230 C CA . ALA A 1 279 ? 3.094 -20.297 3.973 1 97.88 279 ALA A CA 1
ATOM 2231 C C . ALA A 1 279 ? 1.587 -20.469 4.129 1 97.88 279 ALA A C 1
ATOM 2233 O O . ALA A 1 279 ? 0.947 -19.75 4.898 1 97.88 279 ALA A O 1
ATOM 2234 N N . TYR A 1 280 ? 1.048 -21.469 3.461 1 98.31 280 TYR A N 1
ATOM 2235 C CA . TYR A 1 280 ? -0.379 -21.766 3.523 1 98.31 280 TYR A CA 1
ATOM 2236 C C . TYR A 1 280 ? -0.616 -23.25 3.723 1 98.31 280 TYR A C 1
ATOM 2238 O O . TYR A 1 280 ? 0.047 -24.078 3.094 1 98.31 280 TYR A O 1
ATOM 2246 N N . SER A 1 281 ? -1.539 -23.594 4.551 1 97.19 281 SER A N 1
ATOM 2247 C CA . SER A 1 281 ? -1.95 -24.984 4.691 1 97.19 281 SER A CA 1
ATOM 2248 C C . SER A 1 281 ? -3.043 -25.344 3.689 1 97.19 281 SER A C 1
ATOM 2250 O O . SER A 1 281 ? -3.943 -24.531 3.434 1 97.19 281 SER A O 1
ATOM 2252 N N . HIS A 1 282 ? -2.891 -26.562 3.148 1 97.75 282 HIS A N 1
ATOM 2253 C CA . HIS A 1 282 ? -3.914 -27.031 2.223 1 97.75 282 HIS A CA 1
ATOM 2254 C C . HIS A 1 282 ? -5.281 -27.094 2.895 1 97.75 282 HIS A C 1
ATOM 2256 O O . HIS A 1 282 ? -6.305 -26.828 2.26 1 97.75 282 HIS A O 1
ATOM 2262 N N . ALA A 1 283 ? -5.312 -27.391 4.145 1 97.25 283 ALA A N 1
ATOM 2263 C CA . ALA A 1 283 ? -6.559 -27.453 4.906 1 97.25 283 ALA A CA 1
ATOM 2264 C C . ALA A 1 283 ? -7.23 -26.078 4.965 1 97.25 283 ALA A C 1
ATOM 2266 O O . ALA A 1 283 ? -8.453 -25.984 4.836 1 97.25 283 ALA A O 1
ATOM 2267 N N . ASP A 1 284 ? -6.457 -25.078 5.223 1 97.69 284 ASP A N 1
ATOM 2268 C CA . ASP A 1 284 ? -7 -23.719 5.258 1 97.69 284 ASP A CA 1
ATOM 2269 C C . ASP A 1 284 ? -7.555 -23.312 3.896 1 97.69 284 ASP A C 1
ATOM 2271 O O . ASP A 1 284 ? -8.555 -22.594 3.818 1 97.69 284 ASP A O 1
ATOM 2275 N N . ILE A 1 285 ? -6.891 -23.703 2.838 1 98.06 285 ILE A N 1
ATOM 2276 C CA . ILE A 1 285 ? -7.363 -23.422 1.487 1 98.06 285 ILE A CA 1
ATOM 2277 C C . ILE A 1 285 ? -8.727 -24.078 1.27 1 98.06 285 ILE A C 1
ATOM 2279 O O . ILE A 1 285 ? -9.672 -23.422 0.811 1 98.06 285 ILE A O 1
ATOM 2283 N N . LEU A 1 286 ? -8.82 -25.328 1.669 1 97.81 286 LEU A N 1
ATOM 2284 C CA . LEU A 1 286 ? -10.086 -26.031 1.509 1 97.81 286 LEU A CA 1
ATOM 2285 C C . LEU A 1 286 ? -11.18 -25.391 2.346 1 97.81 286 LEU A C 1
ATOM 2287 O O . LEU A 1 286 ? -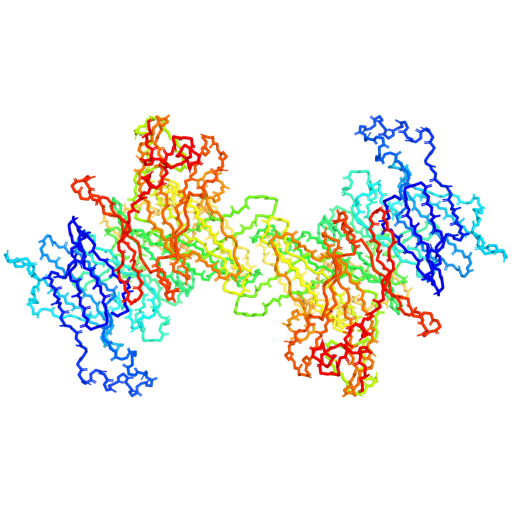12.328 -25.281 1.903 1 97.81 286 LEU A O 1
ATOM 2291 N N . ASP A 1 287 ? -10.836 -24.938 3.527 1 97.88 287 ASP A N 1
ATOM 2292 C CA . ASP A 1 287 ? -11.805 -24.312 4.422 1 97.88 287 ASP A CA 1
ATOM 2293 C C . ASP A 1 287 ? -12.367 -23.031 3.811 1 97.88 287 ASP A C 1
ATOM 2295 O O . ASP A 1 287 ? -13.547 -22.719 3.986 1 97.88 287 ASP A O 1
ATOM 2299 N N . ALA A 1 288 ? -11.531 -22.297 3.201 1 98.06 288 ALA A N 1
ATOM 2300 C CA . ALA A 1 288 ? -11.992 -21.062 2.559 1 98.06 288 ALA A CA 1
ATOM 2301 C C . ALA A 1 288 ? -13.07 -21.359 1.523 1 98.06 288 ALA A C 1
ATOM 2303 O O . ALA A 1 288 ? -14.031 -20.594 1.388 1 98.06 288 ALA A O 1
ATOM 2304 N N . PHE A 1 289 ? -12.961 -22.453 0.788 1 98.12 289 PHE A N 1
ATOM 2305 C CA . PHE A 1 289 ? -13.898 -22.781 -0.279 1 98.12 289 PHE A CA 1
ATOM 2306 C C . PHE A 1 289 ? -15.188 -23.359 0.292 1 98.12 289 PHE A C 1
ATOM 2308 O O . PHE A 1 289 ? -16.188 -23.469 -0.418 1 98.12 289 PHE A O 1
ATOM 2315 N N . ARG A 1 290 ? -15.18 -23.703 1.571 1 97.06 290 ARG A N 1
ATOM 2316 C CA . ARG A 1 290 ? -16.391 -24.188 2.223 1 97.06 290 ARG A CA 1
ATOM 2317 C C . ARG A 1 290 ? -17.156 -23.047 2.893 1 97.06 290 ARG A C 1
ATOM 2319 O O . ARG A 1 290 ? -18.25 -23.25 3.416 1 97.06 290 ARG A O 1
ATOM 2326 N N . GLY A 1 291 ? -16.578 -21.906 2.842 1 97.19 291 GLY A N 1
ATOM 2327 C CA . GLY A 1 291 ? -17.172 -20.766 3.51 1 97.19 291 GLY A CA 1
ATOM 2328 C C . GLY A 1 291 ? -18.172 -20.031 2.645 1 97.19 291 GLY A C 1
ATOM 2329 O O . GLY A 1 291 ? -18.781 -20.609 1.742 1 97.19 291 GLY A O 1
ATOM 2330 N N . LYS A 1 292 ? -18.469 -18.797 3.006 1 98.06 292 LYS A N 1
ATOM 2331 C CA . LYS A 1 292 ? -19.438 -17.969 2.299 1 98.06 292 LYS A CA 1
ATOM 2332 C C . LYS A 1 292 ? -18.859 -17.406 1.003 1 98.06 292 LYS A C 1
ATOM 2334 O O . LYS A 1 292 ? -17.625 -17.344 0.853 1 98.06 292 LYS A O 1
ATOM 2339 N N . PHE A 1 293 ? -19.719 -17.125 0.108 1 98.25 293 PHE A N 1
ATOM 2340 C CA . PHE A 1 293 ? -19.328 -16.453 -1.131 1 98.25 293 PHE A CA 1
ATOM 2341 C C . PHE A 1 293 ? -19.375 -14.938 -0.971 1 98.25 293 PHE A C 1
ATOM 2343 O O . PHE A 1 293 ? -19.953 -14.43 -0.009 1 98.25 293 PHE A O 1
ATOM 2350 N N . LYS A 1 294 ? -18.641 -14.281 -1.782 1 97.06 294 LYS A N 1
ATOM 2351 C CA . LYS A 1 294 ? -18.656 -12.82 -1.828 1 97.06 294 LYS A CA 1
ATOM 2352 C C . LYS A 1 294 ? -19.438 -12.32 -3.039 1 97.06 294 LYS A C 1
ATOM 2354 O O . LYS A 1 294 ? -19.328 -12.875 -4.133 1 97.06 294 LYS A O 1
ATOM 2359 N N . GLY A 1 295 ? -20.297 -11.32 -2.84 1 93.81 295 GLY A N 1
ATOM 2360 C CA . GLY A 1 295 ? -21.062 -10.789 -3.949 1 93.81 295 GLY A CA 1
ATOM 2361 C C . GLY A 1 295 ? -21.594 -9.398 -3.688 1 93.81 295 GLY A C 1
ATOM 2362 O O . GLY A 1 295 ? -21.328 -8.805 -2.639 1 93.81 295 GLY A O 1
ATOM 2363 N N . GLN A 1 296 ? -22.141 -8.852 -4.746 1 92 296 GLN A N 1
ATOM 2364 C CA . GLN A 1 296 ? -22.812 -7.555 -4.691 1 92 296 GLN A CA 1
ATOM 2365 C C . GLN A 1 296 ? -24.266 -7.672 -5.129 1 92 296 GLN A C 1
ATOM 2367 O O . GLN A 1 296 ? -24.578 -8.375 -6.094 1 92 296 GLN A O 1
ATOM 2372 N N . GLU A 1 297 ? -25.078 -6.98 -4.402 1 90.06 297 GLU A N 1
ATOM 2373 C CA . GLU A 1 297 ? -26.484 -6.977 -4.816 1 90.06 297 GLU A CA 1
ATOM 2374 C C . GLU A 1 297 ? -26.656 -6.281 -6.16 1 90.06 297 GLU A C 1
ATOM 2376 O O . GLU A 1 297 ? -27.406 -6.75 -7.016 1 90.06 297 GLU A O 1
ATOM 2381 N N . SER A 1 298 ? -26.062 -5.207 -6.273 1 89.94 298 SER A N 1
ATOM 2382 C CA . SER A 1 298 ? -25.984 -4.469 -7.531 1 89.94 298 SER A CA 1
ATOM 2383 C C . SER A 1 298 ? -24.641 -3.766 -7.676 1 89.94 298 SER A C 1
ATOM 2385 O O . SER A 1 298 ? -23.844 -3.742 -6.734 1 89.94 298 SER A O 1
ATOM 2387 N N . ALA A 1 299 ? -24.422 -3.209 -8.805 1 87 299 ALA A N 1
ATOM 2388 C CA . ALA A 1 299 ? -23.172 -2.525 -9.07 1 87 299 ALA A CA 1
ATOM 2389 C C . ALA A 1 299 ? -22.969 -1.35 -8.117 1 87 299 ALA A C 1
ATOM 2391 O O . ALA A 1 299 ? -21.859 -0.855 -7.953 1 87 299 ALA A O 1
ATOM 2392 N N . LEU A 1 300 ? -24.047 -0.947 -7.441 1 90.12 300 LEU A N 1
ATOM 2393 C CA . LEU A 1 300 ? -24 0.208 -6.551 1 90.12 300 LEU A CA 1
ATOM 2394 C C . LEU A 1 300 ? -23.734 -0.226 -5.113 1 90.12 300 LEU A C 1
ATOM 2396 O O . LEU A 1 300 ? -23.453 0.609 -4.25 1 90.12 300 LEU A O 1
ATOM 2400 N N . HIS A 1 301 ? -23.734 -1.553 -4.879 1 92.12 301 HIS A N 1
ATOM 2401 C CA . HIS A 1 301 ? -23.609 -2.074 -3.521 1 92.12 301 HIS A CA 1
ATOM 2402 C C . HIS A 1 301 ? -22.188 -2.557 -3.256 1 92.12 301 HIS A C 1
ATOM 2404 O O . HIS A 1 301 ? -21.453 -2.891 -4.191 1 92.12 301 HIS A O 1
ATOM 2410 N N . ASN A 1 302 ? -21.875 -2.543 -1.97 1 92.19 302 ASN A N 1
ATOM 2411 C CA . ASN A 1 302 ? -20.578 -3.062 -1.533 1 92.19 302 ASN A CA 1
ATOM 2412 C C . ASN A 1 302 ? -20.484 -4.566 -1.764 1 92.19 302 ASN A C 1
ATOM 2414 O O . ASN A 1 302 ? -21.5 -5.262 -1.825 1 92.19 302 ASN A O 1
ATOM 2418 N N . TRP A 1 303 ? -19.25 -5.055 -2.045 1 93.69 303 TRP A N 1
ATOM 2419 C CA . TRP A 1 303 ? -18.984 -6.484 -2.004 1 93.69 303 TRP A CA 1
ATOM 2420 C C . TRP A 1 303 ? -19.047 -7.012 -0.573 1 93.69 303 TRP A C 1
ATOM 2422 O O . TRP A 1 303 ? -18.281 -6.562 0.292 1 93.69 303 TRP A O 1
ATOM 2432 N N . LEU A 1 304 ? -19.984 -7.852 -0.312 1 94.25 304 LEU A N 1
ATOM 2433 C CA . LEU A 1 304 ? -20.188 -8.367 1.035 1 94.25 304 LEU A CA 1
ATOM 2434 C C . LEU A 1 304 ? -20.344 -9.883 1.016 1 94.25 304 LEU A C 1
ATOM 2436 O O . LEU A 1 304 ? -20.531 -10.484 -0.049 1 94.25 304 LEU A O 1
ATOM 2440 N N . ALA A 1 305 ? -20.234 -10.492 2.162 1 96.12 305 ALA A N 1
ATOM 2441 C CA . ALA A 1 305 ? -20.5 -11.922 2.295 1 96.12 305 ALA A CA 1
ATOM 2442 C C . ALA A 1 305 ? -21.953 -12.234 1.979 1 96.12 305 ALA A C 1
ATOM 2444 O O . ALA A 1 305 ? -22.859 -11.586 2.506 1 96.12 305 ALA A O 1
ATOM 2445 N N . VAL A 1 306 ? -22.156 -13.156 1.104 1 97.12 306 VAL A N 1
ATOM 2446 C CA . VAL A 1 306 ? -23.516 -13.609 0.818 1 97.12 306 VAL A CA 1
ATOM 2447 C C . VAL A 1 306 ? -24.078 -14.32 2.041 1 97.12 306 VAL A C 1
ATOM 2449 O O . VAL A 1 306 ? -23.438 -15.219 2.602 1 97.12 306 VAL A O 1
ATOM 2452 N N . PRO A 1 307 ? -25.25 -13.852 2.43 1 96.06 307 PRO A N 1
ATOM 2453 C CA . PRO A 1 307 ? -25.859 -14.523 3.58 1 96.06 307 PRO A CA 1
ATOM 2454 C C . PRO A 1 307 ? -26.016 -16.031 3.369 1 96.06 307 PRO A C 1
ATOM 2456 O O . PRO A 1 307 ? -26.328 -16.469 2.258 1 96.06 307 PRO A O 1
ATOM 2459 N N . ARG A 1 308 ? -25.922 -16.875 4.438 1 95.06 308 ARG A N 1
ATOM 2460 C CA . ARG A 1 308 ? -25.938 -18.328 4.375 1 95.06 308 ARG A CA 1
ATOM 2461 C C . ARG A 1 308 ? -27.25 -18.828 3.793 1 95.06 308 ARG A C 1
ATOM 2463 O O . ARG A 1 308 ? -27.281 -19.844 3.096 1 95.06 308 ARG A O 1
ATOM 2470 N N . ASP A 1 309 ? -28.25 -18.078 4.09 1 95.31 309 ASP A N 1
ATOM 2471 C CA . ASP A 1 309 ? -29.578 -18.516 3.639 1 95.31 309 ASP A CA 1
ATOM 2472 C C . ASP A 1 309 ? -29.719 -18.328 2.129 1 95.31 309 ASP A C 1
ATOM 2474 O O . ASP A 1 309 ? -30.625 -18.906 1.52 1 95.31 309 ASP A O 1
ATOM 2478 N N . LYS A 1 310 ? -28.844 -17.578 1.55 1 95.69 310 LYS A N 1
ATOM 2479 C CA . LYS A 1 310 ? -28.922 -17.359 0.109 1 95.69 310 LYS A CA 1
ATOM 2480 C C . LYS A 1 310 ? -27.969 -18.281 -0.639 1 95.69 310 LYS A C 1
ATOM 2482 O O . LYS A 1 310 ? -28 -18.359 -1.869 1 95.69 310 LYS A O 1
ATOM 2487 N N . ILE A 1 311 ? -27.125 -18.969 0.002 1 96.75 311 ILE A N 1
ATOM 2488 C CA . ILE A 1 311 ? -26.203 -19.922 -0.601 1 96.75 311 ILE A CA 1
ATOM 2489 C C . ILE A 1 311 ? -26.938 -21.25 -0.846 1 96.75 311 ILE A C 1
ATOM 2491 O O . ILE A 1 311 ? -27.578 -21.781 0.057 1 96.75 311 ILE A O 1
ATOM 2495 N N . PRO A 1 312 ? -26.766 -21.781 -2.014 1 96.5 312 PRO A N 1
ATOM 2496 C CA . PRO A 1 312 ? -27.453 -23.031 -2.34 1 96.5 312 PRO A CA 1
ATOM 2497 C C . PRO A 1 312 ? -27.031 -24.188 -1.438 1 96.5 312 PRO A C 1
ATOM 2499 O O . PRO A 1 312 ? -25.891 -24.234 -0.966 1 96.5 312 PRO A O 1
ATOM 2502 N N . THR A 1 313 ? -28 -25.109 -1.22 1 93.88 313 THR A N 1
ATOM 2503 C CA . THR A 1 313 ? -27.75 -26.375 -0.54 1 93.88 313 THR A CA 1
ATOM 2504 C C . THR A 1 313 ? -27.953 -27.547 -1.493 1 93.88 313 THR A C 1
ATOM 2506 O O . THR A 1 313 ? -29 -27.641 -2.158 1 93.88 313 THR A O 1
ATOM 2509 N N . PRO A 1 314 ? -27.141 -28.5 -1.576 1 92.94 314 PRO A N 1
ATOM 2510 C CA . PRO A 1 314 ? -25.859 -28.578 -0.874 1 92.94 314 PRO A CA 1
ATOM 2511 C C . PRO A 1 314 ? -24.859 -27.5 -1.329 1 92.94 314 PRO A C 1
ATOM 2513 O O . PRO A 1 314 ? -25.016 -26.938 -2.42 1 92.94 314 PRO A O 1
ATOM 2516 N N . HIS A 1 315 ? -23.906 -27.234 -0.448 1 95.62 315 HIS A N 1
ATOM 2517 C CA . HIS A 1 315 ? -22.906 -26.219 -0.764 1 95.62 315 HIS A CA 1
ATOM 2518 C C . HIS A 1 315 ? -22.219 -26.5 -2.094 1 95.62 315 HIS A C 1
ATOM 2520 O O . HIS A 1 315 ? -21.781 -27.625 -2.336 1 95.62 315 HIS A O 1
ATOM 2526 N N . PRO A 1 316 ? -22.078 -25.484 -2.924 1 94.31 316 PRO A N 1
ATOM 2527 C CA . PRO A 1 316 ? -21.547 -25.688 -4.277 1 94.31 316 PRO A CA 1
ATOM 2528 C C . PRO A 1 316 ? -20.109 -26.172 -4.285 1 94.31 316 PRO A C 1
ATOM 2530 O O . PRO A 1 316 ? -19.609 -26.625 -5.32 1 94.31 316 PRO A O 1
ATOM 2533 N N . GLU A 1 317 ? -19.422 -26.016 -3.203 1 92.88 317 GLU A N 1
ATOM 2534 C CA . GLU A 1 317 ? -18.016 -26.391 -3.115 1 92.88 317 GLU A CA 1
ATOM 2535 C C . GLU A 1 317 ? -17.844 -27.906 -3.316 1 92.88 317 GLU A C 1
ATOM 2537 O O . GLU A 1 317 ? -16.766 -28.359 -3.732 1 92.88 317 GLU A O 1
ATOM 2542 N N . ARG A 1 318 ? -18.812 -28.688 -3.051 1 92.56 318 ARG A N 1
ATOM 2543 C CA . ARG A 1 318 ? -18.719 -30.141 -3.135 1 92.56 318 ARG A CA 1
ATOM 2544 C C . ARG A 1 318 ? -18.641 -30.609 -4.586 1 92.56 318 ARG A C 1
ATOM 2546 O O . ARG A 1 318 ? -19.344 -30.094 -5.449 1 92.56 318 ARG A O 1
ATOM 2553 N N . CYS A 1 319 ? -17.641 -31.531 -4.848 1 94.62 319 CYS A N 1
ATOM 2554 C CA . CYS A 1 319 ? -17.516 -32.094 -6.195 1 94.62 319 CYS A CA 1
ATOM 2555 C C . CYS A 1 319 ? -18.516 -33.219 -6.434 1 94.62 319 CYS A C 1
ATOM 2557 O O . CYS A 1 319 ? -18.781 -34 -5.535 1 94.62 319 CYS A O 1
ATOM 2559 N N . THR A 1 320 ? -19.062 -33.125 -7.574 1 92.12 320 THR A N 1
ATOM 2560 C CA . THR A 1 320 ? -20 -34.156 -7.969 1 92.12 320 THR A CA 1
ATOM 2561 C C . THR A 1 320 ? -19.469 -34.969 -9.141 1 92.12 320 THR A C 1
ATOM 2563 O O . THR A 1 320 ? -18.594 -34.5 -9.875 1 92.12 320 THR A O 1
ATOM 2566 N N . ASN A 1 321 ? -20.016 -36.156 -9.25 1 88.06 321 ASN A N 1
ATOM 2567 C CA . ASN A 1 321 ? -19.594 -37 -10.344 1 88.06 321 ASN A CA 1
ATOM 2568 C C . ASN A 1 321 ? -20.281 -36.656 -11.656 1 88.06 321 ASN A C 1
ATOM 2570 O O . ASN A 1 321 ? -19.844 -37.062 -12.727 1 88.06 321 ASN A O 1
ATOM 2574 N N . ASP A 1 322 ? -21.328 -35.969 -11.492 1 92.5 322 ASP A N 1
ATOM 2575 C CA . ASP A 1 322 ? -22.062 -35.562 -12.688 1 92.5 322 ASP A CA 1
ATOM 2576 C C . ASP A 1 322 ? -22.547 -34.125 -12.57 1 92.5 322 ASP A C 1
ATOM 2578 O O . ASP A 1 322 ? -23.656 -33.875 -12.102 1 92.5 322 ASP A O 1
ATOM 2582 N N . SER A 1 323 ? -21.828 -33.188 -13.172 1 94.5 323 SER A N 1
ATOM 2583 C CA . SER A 1 323 ? -22.125 -31.781 -13.039 1 94.5 323 SER A CA 1
ATOM 2584 C C . SER A 1 323 ? -23.344 -31.391 -13.867 1 94.5 323 SER A C 1
ATOM 2586 O O . SER A 1 323 ? -23.953 -30.344 -13.633 1 94.5 323 SER A O 1
ATOM 2588 N N . LYS A 1 324 ? -23.766 -32.25 -14.828 1 94.69 324 LYS A N 1
ATOM 2589 C CA . LYS A 1 324 ? -24.938 -31.953 -15.656 1 94.69 324 LYS A CA 1
ATOM 2590 C C . LYS A 1 324 ? -26.219 -32.094 -14.836 1 94.69 324 LYS A C 1
ATOM 2592 O O . LYS A 1 324 ? -27.266 -31.578 -15.242 1 94.69 324 LYS A O 1
ATOM 2597 N N . LYS A 1 325 ? -26.141 -32.688 -13.719 1 94.5 325 LYS A N 1
ATOM 2598 C CA . LYS A 1 325 ? -27.312 -32.938 -12.891 1 94.5 325 LYS A CA 1
ATOM 2599 C C . LYS A 1 325 ? -27.484 -31.844 -11.852 1 94.5 325 LYS A C 1
ATOM 2601 O O . LYS A 1 325 ? -28.5 -31.812 -11.133 1 94.5 325 LYS A O 1
ATOM 2606 N N . ILE A 1 326 ? -26.594 -30.938 -11.75 1 95.44 326 ILE A N 1
ATOM 2607 C CA . ILE A 1 326 ? -26.719 -29.828 -10.812 1 95.44 326 ILE A CA 1
ATOM 2608 C C . ILE A 1 326 ? -27.891 -28.938 -11.227 1 95.44 326 ILE A C 1
ATOM 2610 O O . ILE A 1 326 ? -28 -28.562 -12.398 1 95.44 326 ILE A O 1
ATOM 2614 N N . PRO A 1 327 ? -28.734 -28.625 -10.273 1 94.75 327 PRO A N 1
ATOM 2615 C CA . PRO A 1 327 ? -29.891 -27.781 -10.602 1 94.75 327 PRO A CA 1
ATOM 2616 C C . PRO A 1 327 ? -29.484 -26.422 -11.172 1 94.75 327 PRO A C 1
ATOM 2618 O O . PRO A 1 327 ? -28.5 -25.828 -10.719 1 94.75 327 PRO A O 1
ATOM 2621 N N . ASP A 1 328 ? -30.312 -25.891 -12.047 1 94.44 328 ASP A N 1
ATOM 2622 C CA . ASP A 1 328 ? -30.047 -24.625 -12.727 1 94.44 328 ASP A CA 1
ATOM 2623 C C . ASP A 1 328 ? -29.969 -23.484 -11.727 1 94.44 328 ASP A C 1
ATOM 2625 O O . ASP A 1 328 ? -29.172 -22.547 -11.906 1 94.44 328 ASP A O 1
ATOM 2629 N N . MET A 1 329 ? -30.781 -23.531 -10.734 1 94.69 329 MET A N 1
ATOM 2630 C CA . MET A 1 329 ? -30.766 -22.469 -9.734 1 94.69 329 MET A CA 1
ATOM 2631 C C . MET A 1 329 ? -29.391 -22.375 -9.055 1 94.69 329 MET A C 1
ATOM 2633 O O . MET A 1 329 ? -28.906 -21.281 -8.789 1 94.69 329 MET A O 1
ATOM 2637 N N . THR A 1 330 ? -28.859 -23.547 -8.789 1 96.31 330 THR A N 1
ATOM 2638 C CA . THR A 1 330 ? -27.516 -23.594 -8.203 1 96.31 330 THR A CA 1
ATOM 2639 C C . THR A 1 330 ? -26.484 -23.062 -9.18 1 96.31 330 THR A C 1
ATOM 2641 O O . THR A 1 330 ? -25.594 -22.297 -8.797 1 96.31 330 THR A O 1
ATOM 2644 N N . LEU A 1 331 ? -26.656 -23.406 -10.414 1 96.88 331 LEU A N 1
ATOM 2645 C CA . LEU A 1 331 ? -25.672 -23.016 -11.422 1 96.88 331 LEU A CA 1
ATOM 2646 C C . LEU A 1 331 ? -25.75 -21.516 -11.695 1 96.88 331 LEU A C 1
ATOM 2648 O O . LEU A 1 331 ? -24.734 -20.875 -11.984 1 96.88 331 LEU A O 1
ATOM 2652 N N . ASP A 1 332 ? -26.953 -20.938 -11.594 1 96.12 332 ASP A N 1
ATOM 2653 C CA . ASP A 1 332 ? -27.109 -19.484 -11.734 1 96.12 332 ASP A CA 1
ATOM 2654 C C . ASP A 1 332 ? -26.359 -18.75 -10.625 1 96.12 332 ASP A C 1
ATOM 2656 O O . ASP A 1 332 ? -25.75 -17.703 -10.875 1 96.12 332 ASP A O 1
ATOM 2660 N N . PHE A 1 333 ? -26.453 -19.266 -9.492 1 96.75 333 PHE A N 1
ATOM 2661 C CA . PHE A 1 333 ? -25.734 -18.688 -8.359 1 96.75 333 PHE A CA 1
ATOM 2662 C C . PHE A 1 333 ? -24.219 -18.75 -8.586 1 96.75 333 PHE A C 1
ATOM 2664 O O . PHE A 1 333 ? -23.516 -17.766 -8.414 1 96.75 333 PHE A O 1
ATOM 2671 N N . VAL A 1 334 ? -23.719 -19.938 -8.938 1 96.56 334 VAL A N 1
ATOM 2672 C CA . VAL A 1 334 ? -22.297 -20.172 -9.133 1 96.56 334 VAL A CA 1
ATOM 2673 C C . VAL A 1 334 ? -21.75 -19.25 -10.211 1 96.56 334 VAL A C 1
ATOM 2675 O O . VAL A 1 334 ? -20.656 -18.719 -10.086 1 96.56 334 VAL A O 1
ATOM 2678 N N . LYS A 1 335 ? -22.531 -19.047 -11.219 1 96.44 335 LYS A N 1
ATOM 2679 C CA . LYS A 1 335 ? -22.125 -18.219 -12.352 1 96.44 335 LYS A CA 1
ATOM 2680 C C . LYS A 1 335 ? -21.828 -16.797 -11.906 1 96.44 335 LYS A C 1
ATOM 2682 O O . LYS A 1 335 ? -20.906 -16.156 -12.422 1 96.44 335 LYS A O 1
ATOM 2687 N N . THR A 1 336 ? -22.547 -16.328 -10.906 1 96.25 336 THR A N 1
ATOM 2688 C CA . THR A 1 336 ? -22.438 -14.922 -10.531 1 96.25 336 THR A CA 1
ATOM 2689 C C . THR A 1 336 ? -21.625 -14.758 -9.25 1 96.25 336 THR A C 1
ATOM 2691 O O . THR A 1 336 ? -21.312 -13.641 -8.844 1 96.25 336 THR A O 1
ATOM 2694 N N . HIS A 1 337 ? -21.25 -15.906 -8.602 1 97.31 337 HIS A N 1
ATOM 2695 C CA . HIS A 1 337 ? -20.531 -15.828 -7.332 1 97.31 337 HIS A CA 1
ATOM 2696 C C . HIS A 1 337 ? -19.312 -16.75 -7.332 1 97.31 337 HIS A C 1
ATOM 2698 O O . HIS A 1 337 ? -19.219 -17.656 -6.504 1 97.31 337 HIS A O 1
ATOM 2704 N N . PRO A 1 338 ? -18.328 -16.438 -8.148 1 97.75 338 PRO A N 1
ATOM 2705 C CA . PRO A 1 338 ? -17.125 -17.281 -8.172 1 97.75 338 PRO A CA 1
ATOM 2706 C C . PRO A 1 338 ? -16.156 -16.953 -7.043 1 97.75 338 PRO A C 1
ATOM 2708 O O . PRO A 1 338 ? -15.219 -17.734 -6.785 1 97.75 338 PRO A O 1
ATOM 2711 N N . LEU A 1 339 ? -16.344 -15.852 -6.328 1 98.38 339 LEU A N 1
ATOM 2712 C CA . LEU A 1 339 ? -15.383 -15.344 -5.352 1 98.38 339 LEU A CA 1
ATOM 2713 C C . LEU A 1 339 ? -15.812 -15.703 -3.934 1 98.38 339 LEU A C 1
ATOM 2715 O O . LEU A 1 339 ? -16.953 -15.469 -3.543 1 98.38 339 LEU A O 1
ATOM 2719 N N . MET A 1 340 ? -14.828 -16.312 -3.182 1 98.62 340 MET A N 1
ATOM 2720 C CA . MET A 1 340 ? -15.07 -16.594 -1.77 1 98.62 340 MET A CA 1
ATOM 2721 C C . MET A 1 340 ? -14.898 -15.328 -0.931 1 98.62 340 MET A C 1
ATOM 2723 O O . MET A 1 340 ? -14.102 -14.453 -1.272 1 98.62 340 MET A O 1
ATOM 2727 N N . ASP A 1 341 ? -15.617 -15.281 0.137 1 97.31 341 ASP A N 1
ATOM 2728 C CA . ASP A 1 341 ? -15.539 -14.117 1.018 1 97.31 341 ASP A CA 1
ATOM 2729 C C . ASP A 1 341 ? -14.297 -14.18 1.899 1 97.31 341 ASP A C 1
ATOM 2731 O O . ASP A 1 341 ? -13.633 -13.164 2.117 1 97.31 341 ASP A O 1
ATOM 2735 N N . THR A 1 342 ? -14.031 -15.328 2.375 1 96.38 342 THR A N 1
ATOM 2736 C CA . THR A 1 342 ? -12.914 -15.5 3.295 1 96.38 342 THR A CA 1
ATOM 2737 C C . THR A 1 342 ? -11.586 -15.531 2.535 1 96.38 342 THR A C 1
ATOM 2739 O O . THR A 1 342 ? -11.438 -16.297 1.577 1 96.38 342 THR A O 1
ATOM 2742 N N . ALA A 1 343 ? -10.664 -14.742 3.016 1 96.75 343 ALA A N 1
ATOM 2743 C CA . ALA A 1 343 ? -9.297 -14.805 2.502 1 96.75 343 ALA A CA 1
ATOM 2744 C C . ALA A 1 343 ? -8.477 -15.859 3.244 1 96.75 343 ALA A C 1
ATOM 2746 O O . ALA A 1 343 ? -8.664 -16.062 4.445 1 96.75 343 ALA A O 1
ATOM 2747 N N . ILE A 1 344 ? -7.629 -16.5 2.529 1 98.12 344 ILE A N 1
ATOM 2748 C CA . ILE A 1 344 ? -6.777 -17.531 3.137 1 98.12 344 ILE A CA 1
ATOM 2749 C C . ILE A 1 344 ? -5.621 -16.859 3.877 1 98.12 344 ILE A C 1
ATOM 2751 O O . ILE A 1 344 ? -4.809 -16.156 3.268 1 98.12 344 ILE A O 1
ATOM 2755 N N . PRO A 1 345 ? -5.527 -17.094 5.137 1 96 345 PRO A N 1
ATOM 2756 C CA . PRO A 1 345 ? -4.461 -16.453 5.91 1 96 345 PRO A CA 1
ATOM 2757 C C . PRO A 1 345 ? -3.123 -17.188 5.781 1 96 345 PRO A C 1
ATOM 2759 O O . PRO A 1 345 ? -3.09 -18.406 5.586 1 96 345 PRO A O 1
ATOM 2762 N N . ALA A 1 346 ? -2.074 -16.422 5.91 1 96.81 346 ALA A N 1
ATOM 2763 C CA . ALA A 1 346 ? -0.75 -17.031 6.023 1 96.81 346 ALA A CA 1
ATOM 2764 C C . ALA A 1 346 ? -0.582 -17.734 7.371 1 96.81 346 ALA A C 1
ATOM 2766 O O . ALA A 1 346 ? -1.042 -17.234 8.398 1 96.81 346 ALA A O 1
ATOM 2767 N N . ARG A 1 347 ? 0.015 -18.828 7.312 1 95.19 347 ARG A N 1
ATOM 2768 C CA . ARG A 1 347 ? 0.311 -19.5 8.57 1 95.19 347 ARG A CA 1
ATOM 2769 C C . ARG A 1 347 ? 1.222 -18.656 9.453 1 95.19 347 ARG A C 1
ATOM 2771 O O . ARG A 1 347 ? 2.154 -18.016 8.953 1 95.19 347 ARG A O 1
ATOM 2778 N N . GLY A 1 348 ? 0.885 -18.641 10.75 1 92.62 348 GLY A N 1
ATOM 2779 C CA . GLY A 1 348 ? 1.626 -17.797 11.672 1 92.62 348 GLY A CA 1
ATOM 2780 C C . GLY A 1 348 ? 1.153 -16.344 11.672 1 92.62 348 GLY A C 1
ATOM 2781 O O . GLY A 1 348 ? 1.53 -15.57 12.547 1 92.62 348 GLY A O 1
ATOM 2782 N N . GLY A 1 349 ? 0.386 -15.992 10.688 1 93.25 349 GLY A N 1
ATOM 2783 C CA . GLY A 1 349 ? -0.204 -14.664 10.625 1 93.25 349 GLY A CA 1
ATOM 2784 C C . GLY A 1 349 ? 0.749 -13.617 10.086 1 93.25 349 GLY A C 1
ATOM 2785 O O . GLY A 1 349 ? 0.5 -12.414 10.227 1 93.25 349 GLY A O 1
ATOM 2786 N N . ALA A 1 350 ? 1.853 -14.008 9.609 1 94.69 350 ALA A N 1
ATOM 2787 C CA . ALA A 1 350 ? 2.875 -13.109 9.094 1 94.69 350 ALA A CA 1
ATOM 2788 C C . ALA A 1 350 ? 3.75 -13.805 8.055 1 94.69 350 ALA A C 1
ATOM 2790 O O . ALA A 1 350 ? 3.768 -15.039 7.98 1 94.69 350 ALA A O 1
ATOM 2791 N N . PRO A 1 351 ? 4.402 -13.023 7.234 1 96.12 351 PRO A N 1
ATOM 2792 C CA . PRO A 1 351 ? 5.352 -13.656 6.316 1 96.12 351 PRO A CA 1
ATOM 2793 C C . PRO A 1 351 ? 6.504 -14.344 7.043 1 96.12 351 PRO A C 1
ATOM 2795 O O . PRO A 1 351 ? 6.996 -13.836 8.047 1 96.12 351 PRO A O 1
ATOM 2798 N N . VAL A 1 352 ? 6.941 -15.398 6.492 1 96.75 352 VAL A N 1
ATOM 2799 C CA . VAL A 1 352 ? 8.062 -16.125 7.082 1 96.75 352 VAL A CA 1
ATOM 2800 C C . VAL A 1 352 ? 9.375 -15.43 6.734 1 96.75 352 VAL A C 1
ATOM 2802 O O . VAL A 1 352 ? 10.359 -15.555 7.461 1 96.75 352 VAL A O 1
ATOM 2805 N N . LEU A 1 353 ? 9.375 -14.773 5.656 1 95.94 353 LEU A N 1
ATOM 2806 C CA . LEU A 1 353 ? 10.531 -14.016 5.203 1 95.94 353 LEU A CA 1
ATOM 2807 C C . LEU A 1 353 ? 10.094 -12.727 4.516 1 95.94 353 LEU A C 1
ATOM 2809 O O . LEU A 1 353 ? 9.195 -12.742 3.676 1 95.94 353 LEU A O 1
ATOM 2813 N N . VAL A 1 354 ? 10.656 -11.656 4.949 1 92.69 354 VAL A N 1
ATOM 2814 C CA . VAL A 1 354 ? 10.422 -10.367 4.309 1 92.69 354 VAL A CA 1
ATOM 2815 C C . VAL A 1 354 ? 11.742 -9.805 3.783 1 92.69 354 VAL A C 1
ATOM 2817 O O . VAL A 1 354 ? 12.781 -9.93 4.434 1 92.69 354 VAL A O 1
ATOM 2820 N N . HIS A 1 355 ? 11.703 -9.32 2.594 1 89.12 355 HIS A N 1
ATOM 2821 C CA . HIS A 1 355 ? 12.875 -8.719 1.956 1 89.12 355 HIS A CA 1
ATOM 2822 C C . HIS A 1 355 ? 12.531 -7.359 1.358 1 89.12 355 HIS A C 1
ATOM 2824 O O . HIS A 1 355 ? 11.633 -7.254 0.518 1 89.12 355 HIS A O 1
ATOM 2830 N N . THR A 1 356 ? 13.203 -6.34 1.911 1 81.5 356 THR A N 1
ATOM 2831 C CA . THR A 1 356 ? 13.055 -5 1.355 1 81.5 356 THR A CA 1
ATOM 2832 C C . THR A 1 356 ? 14.352 -4.543 0.686 1 81.5 356 THR A C 1
ATOM 2834 O O . THR A 1 356 ? 15.438 -4.73 1.234 1 81.5 356 THR A O 1
ATOM 2837 N N . SER A 1 357 ? 14.289 -4.379 -0.554 1 75.12 357 SER A N 1
ATOM 2838 C CA . SER A 1 357 ? 15.453 -3.939 -1.32 1 75.12 357 SER A CA 1
ATOM 2839 C C . SER A 1 357 ? 15.078 -2.83 -2.301 1 75.12 357 SER A C 1
ATOM 2841 O O . SER A 1 357 ? 13.898 -2.627 -2.598 1 75.12 357 SER A O 1
ATOM 2843 N N . PHE A 1 358 ? 16.094 -2.064 -2.592 1 70.94 358 PHE A N 1
ATOM 2844 C CA . PHE A 1 358 ? 15.875 -1.038 -3.605 1 70.94 358 PHE A CA 1
ATOM 2845 C C . PHE A 1 358 ? 16.078 -1.608 -5.004 1 70.94 358 PHE A C 1
ATOM 2847 O O . PHE A 1 358 ? 15.633 -1.014 -5.992 1 70.94 358 PHE A O 1
ATOM 2854 N N . THR A 1 359 ? 16.609 -2.719 -5.047 1 77.12 359 THR A N 1
ATOM 2855 C CA . THR A 1 359 ? 17.078 -3.098 -6.375 1 77.12 359 THR A CA 1
ATOM 2856 C C . THR A 1 359 ? 16.625 -4.516 -6.723 1 77.12 359 THR A C 1
ATOM 2858 O O . THR A 1 359 ? 16.875 -5 -7.828 1 77.12 359 THR A O 1
ATOM 2861 N N . SER A 1 360 ? 16.047 -5.184 -5.766 1 88.31 360 SER A N 1
ATOM 2862 C CA . SER A 1 360 ? 15.75 -6.57 -6.117 1 88.31 360 SER A CA 1
ATOM 2863 C C . SER A 1 360 ? 14.438 -7.039 -5.496 1 88.31 360 SER A C 1
ATOM 2865 O O . SER A 1 360 ? 13.977 -6.465 -4.508 1 88.31 360 SER A O 1
ATOM 2867 N N . ARG A 1 361 ? 13.836 -8.023 -6.156 1 95.19 361 ARG A N 1
ATOM 2868 C CA . ARG A 1 361 ? 12.625 -8.703 -5.695 1 95.19 361 ARG A CA 1
ATOM 2869 C C . ARG A 1 361 ? 12.781 -10.211 -5.785 1 95.19 361 ARG A C 1
ATOM 2871 O O . ARG A 1 361 ? 13.594 -10.719 -6.562 1 95.19 361 ARG A O 1
ATOM 2878 N N . PHE A 1 362 ? 12.016 -10.906 -4.945 1 97.69 362 PHE A N 1
ATOM 2879 C CA . PHE A 1 362 ? 11.977 -12.367 -5.02 1 97.69 362 PHE A CA 1
ATOM 2880 C C . PHE A 1 362 ? 11.281 -12.82 -6.297 1 97.69 362 PHE A C 1
ATOM 2882 O O . PHE A 1 362 ? 10.375 -12.156 -6.789 1 97.69 362 PHE A O 1
ATOM 2889 N N . THR A 1 363 ? 11.742 -13.969 -6.82 1 97.56 363 THR A N 1
ATOM 2890 C CA . THR A 1 363 ? 11.164 -14.453 -8.062 1 97.56 363 THR A CA 1
ATOM 2891 C C . THR A 1 363 ? 10.648 -15.883 -7.898 1 97.56 363 THR A C 1
ATOM 2893 O O . THR A 1 363 ? 9.578 -16.219 -8.406 1 97.56 363 THR A O 1
ATOM 2896 N N . GLN A 1 364 ? 11.438 -16.719 -7.211 1 97.81 364 GLN A N 1
ATOM 2897 C CA . GLN A 1 364 ? 11.141 -18.156 -7.137 1 97.81 364 GLN A CA 1
ATOM 2898 C C . GLN A 1 364 ? 11.422 -18.703 -5.742 1 97.81 364 GLN A C 1
ATOM 2900 O O . GLN A 1 364 ? 12.133 -18.078 -4.953 1 97.81 364 GLN A O 1
ATOM 2905 N N . ILE A 1 365 ? 10.883 -19.938 -5.52 1 98.25 365 ILE A N 1
ATOM 2906 C CA . ILE A 1 365 ? 11.133 -20.562 -4.227 1 98.25 365 ILE A CA 1
ATOM 2907 C C . ILE A 1 365 ? 11.188 -22.078 -4.391 1 98.25 365 ILE A C 1
ATOM 2909 O O . ILE A 1 365 ? 10.461 -22.641 -5.207 1 98.25 365 ILE A O 1
ATOM 2913 N N . ALA A 1 366 ? 12.07 -22.672 -3.754 1 97.12 366 ALA A N 1
ATOM 2914 C CA . ALA A 1 366 ? 12.133 -24.109 -3.5 1 97.12 366 ALA A CA 1
ATOM 2915 C C . ALA A 1 366 ? 12.297 -24.391 -2.01 1 97.12 366 ALA A C 1
ATOM 2917 O O . ALA A 1 366 ? 12.977 -23.641 -1.301 1 97.12 366 ALA A O 1
ATOM 2918 N N . VAL A 1 367 ? 11.656 -25.453 -1.571 1 97.19 367 VAL A N 1
ATOM 2919 C CA . VAL A 1 367 ? 11.719 -25.75 -0.146 1 97.19 367 VAL A CA 1
ATOM 2920 C C . VAL A 1 367 ? 12.195 -27.188 0.05 1 97.19 367 VAL A C 1
ATOM 2922 O O . VAL A 1 367 ? 11.719 -28.109 -0.625 1 97.19 367 VAL A O 1
ATOM 2925 N N . ASP A 1 368 ? 13.242 -27.375 0.818 1 95.88 368 ASP A N 1
ATOM 2926 C CA . ASP A 1 368 ? 13.555 -28.688 1.37 1 95.88 368 ASP A CA 1
ATOM 2927 C C . ASP A 1 368 ? 12.758 -28.969 2.641 1 95.88 368 ASP A C 1
ATOM 2929 O O . ASP A 1 368 ? 13.047 -28.406 3.697 1 95.88 368 ASP A O 1
ATOM 2933 N N . TRP A 1 369 ? 11.883 -29.859 2.512 1 95.75 369 TRP A N 1
ATOM 2934 C CA . TRP A 1 369 ? 10.867 -30.047 3.541 1 95.75 369 TRP A CA 1
ATOM 2935 C C . TRP A 1 369 ? 11.43 -30.797 4.742 1 95.75 369 TRP A C 1
ATOM 2937 O O . TRP A 1 369 ? 12.023 -31.859 4.586 1 95.75 369 TRP A O 1
ATOM 2947 N N . GLN A 1 370 ? 11.289 -30.297 5.914 1 94.25 370 GLN A N 1
ATOM 2948 C CA . GLN A 1 370 ? 11.5 -30.953 7.199 1 94.25 370 GLN A CA 1
ATOM 2949 C C . GLN A 1 370 ? 12.898 -31.562 7.277 1 94.25 370 GLN A C 1
ATOM 2951 O O . GLN A 1 370 ? 13.047 -32.75 7.547 1 94.25 370 GLN A O 1
ATOM 2956 N N . VAL A 1 371 ? 13.812 -30.766 7.09 1 92.5 371 VAL A N 1
ATOM 2957 C CA . VAL A 1 371 ? 15.211 -31.156 7.242 1 92.5 371 VAL A CA 1
ATOM 2958 C C . VAL A 1 371 ? 15.555 -31.281 8.727 1 92.5 371 VAL A C 1
ATOM 2960 O O . VAL A 1 371 ? 15.305 -30.359 9.508 1 92.5 371 VAL A O 1
ATOM 2963 N N . PHE A 1 372 ? 16.125 -32.438 9.047 1 92.38 372 PHE A N 1
ATOM 2964 C CA . PHE A 1 372 ? 16.5 -32.688 10.438 1 92.38 372 PHE A CA 1
ATOM 2965 C C . PHE A 1 372 ? 17.797 -31.953 10.789 1 92.38 372 PHE A C 1
ATOM 2967 O O . PHE A 1 372 ? 18.797 -32.094 10.086 1 92.38 372 PHE A O 1
ATOM 2974 N N . SER A 1 373 ? 17.625 -31.203 11.812 1 88.81 373 SER A N 1
ATOM 2975 C CA . SER A 1 373 ? 18.797 -30.453 12.242 1 88.81 373 SER A CA 1
ATOM 2976 C C . SER A 1 373 ? 19.484 -31.109 13.438 1 88.81 373 SER A C 1
ATOM 2978 O O . SER A 1 373 ? 18.875 -31.938 14.125 1 88.81 373 SER A O 1
ATOM 2980 N N . GLY A 1 374 ? 20.734 -30.703 13.664 1 81.19 374 GLY A N 1
ATOM 2981 C CA . GLY A 1 374 ? 21.469 -31.203 14.805 1 81.19 374 GLY A CA 1
ATOM 2982 C C . GLY A 1 374 ? 20.844 -30.828 16.141 1 81.19 374 GLY A C 1
ATOM 2983 O O . GLY A 1 374 ? 21.109 -31.469 17.156 1 81.19 374 GLY A O 1
ATOM 2984 N N . LYS A 1 375 ? 20.016 -29.891 16.125 1 81.44 375 LYS A N 1
ATOM 2985 C CA . LYS A 1 375 ? 19.344 -29.438 17.344 1 81.44 375 LYS A CA 1
ATOM 2986 C C . LYS A 1 375 ? 18.141 -30.297 17.656 1 81.44 375 LYS A C 1
ATOM 2988 O O . LYS A 1 375 ? 17.406 -30.016 18.609 1 81.44 375 LYS A O 1
ATOM 2993 N N . GLY A 1 376 ? 17.906 -31.297 16.875 1 86.94 376 GLY A N 1
ATOM 2994 C CA . GLY A 1 376 ? 16.828 -32.25 17.141 1 86.94 376 GLY A CA 1
ATOM 2995 C C . GLY A 1 376 ? 15.484 -31.781 16.641 1 86.94 376 GLY A C 1
ATOM 2996 O O . GLY A 1 376 ? 14.445 -32.188 17.172 1 86.94 376 GLY A O 1
ATOM 2997 N N . ARG A 1 377 ? 15.469 -30.891 15.734 1 91.75 377 ARG A N 1
ATOM 2998 C CA . ARG A 1 377 ? 14.211 -30.391 15.188 1 91.75 377 ARG A CA 1
ATOM 2999 C C . ARG A 1 377 ? 14.211 -30.453 13.664 1 91.75 377 ARG A C 1
ATOM 3001 O O . ARG A 1 377 ? 15.273 -30.547 13.047 1 91.75 377 ARG A O 1
ATOM 3008 N N . TYR A 1 378 ? 13.039 -30.453 13.125 1 93.69 378 TYR A N 1
ATOM 3009 C CA . TYR A 1 378 ? 12.867 -30.453 11.68 1 93.69 378 TYR A CA 1
ATOM 3010 C C . TYR A 1 378 ? 12.492 -29.062 11.18 1 93.69 378 TYR A C 1
ATOM 3012 O O . TYR A 1 378 ? 11.672 -28.375 11.789 1 93.69 378 TYR A O 1
ATOM 3020 N N . TYR A 1 379 ? 13.156 -28.656 10.117 1 94.25 379 TYR A N 1
ATOM 3021 C CA . TYR A 1 379 ? 12.938 -27.328 9.555 1 94.25 379 TYR A CA 1
ATOM 3022 C C . TYR A 1 379 ? 12.578 -27.406 8.078 1 94.25 379 TYR A C 1
ATOM 3024 O O . TYR A 1 379 ? 13.125 -28.25 7.348 1 94.25 379 TYR A O 1
ATOM 3032 N N . ASP A 1 380 ? 11.617 -26.594 7.652 1 95.62 380 ASP A N 1
ATOM 3033 C CA . ASP A 1 380 ? 11.531 -26.312 6.223 1 95.62 380 ASP A CA 1
ATOM 3034 C C . ASP A 1 380 ? 12.617 -25.312 5.805 1 95.62 380 ASP A C 1
ATOM 3036 O O . ASP A 1 380 ? 12.617 -24.172 6.254 1 95.62 380 ASP A O 1
ATOM 3040 N N . VAL A 1 381 ? 13.539 -25.734 4.98 1 95.88 381 VAL A N 1
ATOM 3041 C CA . VAL A 1 381 ? 14.594 -24.844 4.508 1 95.88 381 VAL A CA 1
ATOM 3042 C C . VAL A 1 381 ? 14.188 -24.234 3.17 1 95.88 381 VAL A C 1
ATOM 3044 O O . VAL A 1 381 ? 13.953 -24.938 2.193 1 95.88 381 VAL A O 1
ATOM 3047 N N . MET A 1 382 ? 14.109 -22.922 3.164 1 97.88 382 MET A N 1
ATOM 3048 C CA . MET A 1 382 ? 13.648 -22.219 1.972 1 97.88 382 MET A CA 1
ATOM 3049 C C . MET A 1 382 ? 14.836 -21.719 1.148 1 97.88 382 MET A C 1
ATOM 3051 O O . MET A 1 382 ? 15.773 -21.141 1.694 1 97.88 382 MET A O 1
ATOM 3055 N N . PHE A 1 383 ? 14.805 -21.969 -0.076 1 98.12 383 PHE A N 1
ATOM 3056 C CA . PHE A 1 383 ? 15.688 -21.359 -1.064 1 98.12 383 PHE A CA 1
ATOM 3057 C C . PHE A 1 383 ? 14.914 -20.406 -1.962 1 98.12 383 PHE A C 1
ATOM 3059 O O . PHE A 1 383 ? 13.977 -20.812 -2.652 1 98.12 383 PHE A O 1
ATOM 3066 N N . VAL A 1 384 ? 15.328 -19.156 -1.939 1 98.31 384 VAL A N 1
ATOM 3067 C CA . VAL A 1 384 ? 14.562 -18.125 -2.629 1 98.31 384 VAL A CA 1
ATOM 3068 C C . VAL A 1 384 ? 15.43 -17.453 -3.689 1 98.31 384 VAL A C 1
ATOM 3070 O O . VAL A 1 384 ? 16.547 -17.016 -3.4 1 98.31 384 VAL A O 1
ATOM 3073 N N . GLY A 1 385 ? 14.914 -17.422 -4.918 1 98.19 385 GLY A N 1
ATOM 3074 C CA . GLY A 1 385 ? 15.602 -16.719 -5.984 1 98.19 385 GLY A CA 1
ATOM 3075 C C . GLY A 1 385 ? 15.195 -15.266 -6.102 1 98.19 385 GLY A C 1
ATOM 3076 O O . GLY A 1 385 ? 14.109 -14.883 -5.66 1 98.19 385 GLY A O 1
ATOM 3077 N N . THR A 1 386 ? 16.078 -14.422 -6.691 1 97.12 386 THR A N 1
ATOM 3078 C CA . THR A 1 386 ? 15.812 -13 -6.887 1 97.12 386 THR A CA 1
ATOM 3079 C C . THR A 1 386 ? 15.938 -12.625 -8.359 1 97.12 386 THR A C 1
ATOM 3081 O O . THR A 1 386 ? 16.422 -13.422 -9.172 1 97.12 386 THR A O 1
ATOM 3084 N N . ASP A 1 387 ? 15.508 -11.414 -8.703 1 96.56 387 ASP A N 1
ATOM 3085 C CA . ASP A 1 387 ? 15.539 -10.953 -10.086 1 96.56 387 ASP A CA 1
ATOM 3086 C C . ASP A 1 387 ? 16.906 -10.383 -10.445 1 96.56 387 ASP A C 1
ATOM 3088 O O . ASP A 1 387 ? 17.156 -10.031 -11.602 1 96.56 387 ASP A O 1
ATOM 3092 N N . ASP A 1 388 ? 17.781 -10.359 -9.484 1 95.38 388 ASP A N 1
ATOM 3093 C CA . ASP A 1 388 ? 19.141 -9.961 -9.781 1 95.38 388 ASP A CA 1
ATOM 3094 C C . ASP A 1 388 ? 20.109 -11.141 -9.648 1 95.38 388 ASP A C 1
ATOM 3096 O O . ASP A 1 388 ? 21.297 -10.953 -9.414 1 95.38 388 ASP A O 1
ATOM 3100 N N . GLY A 1 389 ? 19.609 -12.352 -9.648 1 96.56 389 GLY A N 1
ATOM 3101 C CA . GLY A 1 389 ? 20.406 -13.547 -9.859 1 96.56 389 GLY A CA 1
ATOM 3102 C C . GLY A 1 389 ? 20.953 -14.141 -8.57 1 96.56 389 GLY A C 1
ATOM 3103 O O . GLY A 1 389 ? 21.938 -14.875 -8.586 1 96.56 389 GLY A O 1
ATOM 3104 N N . LYS A 1 390 ? 20.328 -13.836 -7.453 1 96.69 390 LYS A N 1
ATOM 3105 C CA . LYS A 1 390 ? 20.781 -14.35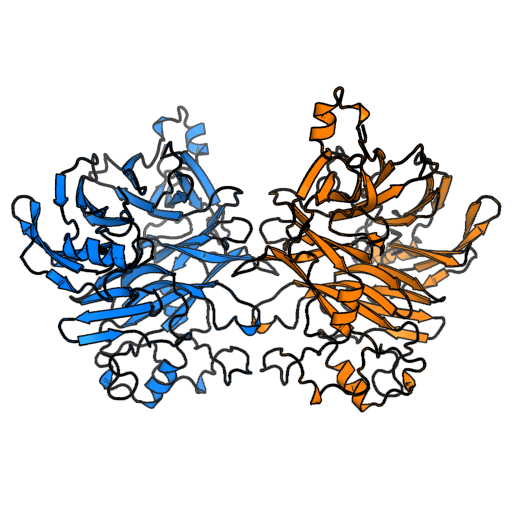9 -6.164 1 96.69 390 LYS A CA 1
ATOM 3106 C C . LYS A 1 390 ? 19.859 -15.469 -5.668 1 96.69 390 LYS A C 1
ATOM 3108 O O . LYS A 1 390 ? 18.734 -15.609 -6.152 1 96.69 390 LYS A O 1
ATOM 3113 N N . VAL A 1 391 ? 20.453 -16.281 -4.82 1 97.44 391 VAL A N 1
ATOM 3114 C CA . VAL A 1 391 ? 19.688 -17.266 -4.055 1 97.44 391 VAL A CA 1
ATOM 3115 C C . VAL A 1 391 ? 19.875 -17.016 -2.561 1 97.44 391 VAL A C 1
ATOM 3117 O O . VAL A 1 391 ? 21.016 -16.891 -2.09 1 97.44 391 VAL A O 1
ATOM 3120 N N . ILE A 1 392 ? 18.766 -16.922 -1.875 1 96.19 392 ILE A N 1
ATOM 3121 C CA . ILE A 1 392 ? 18.766 -16.703 -0.432 1 96.19 392 ILE A CA 1
ATOM 3122 C C . ILE A 1 392 ? 18.281 -17.969 0.279 1 96.19 392 ILE A C 1
ATOM 3124 O O . ILE A 1 392 ? 17.266 -18.547 -0.097 1 96.19 392 ILE A O 1
ATOM 3128 N N . LYS A 1 393 ? 19.078 -18.422 1.216 1 96.31 393 LYS A N 1
ATOM 3129 C CA . LYS A 1 393 ? 18.688 -19.531 2.074 1 96.31 393 LYS A CA 1
ATOM 3130 C C . LYS A 1 393 ? 18.219 -19.031 3.438 1 96.31 393 LYS A C 1
ATOM 3132 O O . LYS A 1 393 ? 18.922 -18.297 4.117 1 96.31 393 LYS A O 1
ATOM 3137 N N . ALA A 1 394 ? 16.969 -19.438 3.773 1 95.81 394 ALA A N 1
ATOM 3138 C CA . ALA A 1 394 ? 16.422 -18.938 5.023 1 95.81 394 ALA A CA 1
ATOM 3139 C C . ALA A 1 394 ? 15.555 -19.984 5.715 1 95.81 394 ALA A C 1
ATOM 3141 O O . ALA A 1 394 ? 15.109 -20.938 5.078 1 95.81 394 ALA A O 1
ATOM 3142 N N . ILE A 1 395 ? 15.391 -19.844 6.992 1 94.62 395 ILE A N 1
ATOM 3143 C CA . ILE A 1 395 ? 14.5 -20.688 7.785 1 94.62 395 ILE A CA 1
ATOM 3144 C C . ILE A 1 395 ? 13.742 -19.844 8.797 1 94.62 395 ILE A C 1
ATOM 3146 O O . ILE A 1 395 ? 14.102 -18.688 9.039 1 94.62 395 ILE A O 1
ATOM 3150 N N . ASN A 1 396 ? 12.609 -20.391 9.203 1 94.12 396 ASN A N 1
ATOM 3151 C CA . ASN A 1 396 ? 11.945 -19.859 10.383 1 94.12 396 ASN A CA 1
ATOM 3152 C C . ASN A 1 396 ? 12.305 -20.656 11.641 1 94.12 396 ASN A C 1
ATOM 3154 O O . ASN A 1 396 ? 12 -21.844 11.727 1 94.12 396 ASN A O 1
ATOM 3158 N N . LYS A 1 397 ? 12.898 -20.031 12.594 1 91.44 397 LYS A N 1
ATOM 3159 C CA . LYS A 1 397 ? 13.32 -20.734 13.797 1 91.44 397 LYS A CA 1
ATOM 3160 C C . LYS A 1 397 ? 12.305 -20.547 14.93 1 91.44 397 LYS A C 1
ATOM 3162 O O . LYS A 1 397 ? 12.492 -21.062 16.031 1 91.44 397 LYS A O 1
ATOM 3167 N N . GLY A 1 398 ? 11.32 -19.75 14.609 1 89.75 398 GLY A N 1
ATOM 3168 C CA . GLY A 1 398 ? 10.312 -19.516 15.633 1 89.75 398 GLY A CA 1
ATOM 3169 C C . GLY A 1 398 ? 9.547 -20.781 16 1 89.75 398 GLY A C 1
ATOM 3170 O O . GLY A 1 398 ? 8.867 -21.375 15.164 1 89.75 398 GLY A O 1
ATOM 3171 N N . GLU A 1 399 ? 9.617 -21.109 17.234 1 84.31 399 GLU A N 1
ATOM 3172 C CA . GLU A 1 399 ? 9 -22.344 17.688 1 84.31 399 GLU A CA 1
ATOM 3173 C C . GLU A 1 399 ? 7.535 -22.141 18.047 1 84.31 399 GLU A C 1
ATOM 3175 O O . GLU A 1 399 ? 6.754 -23.094 18.094 1 84.31 399 GLU A O 1
ATOM 3180 N N . THR A 1 400 ? 7.254 -20.922 18.375 1 83.5 400 THR A N 1
ATOM 3181 C CA . THR A 1 400 ? 5.875 -20.594 18.719 1 83.5 400 THR A CA 1
ATOM 3182 C C . THR A 1 400 ? 5.168 -19.953 17.531 1 83.5 400 THR A C 1
ATOM 3184 O O . THR A 1 400 ? 5.582 -20.125 16.391 1 83.5 400 THR A O 1
ATOM 3187 N N . SER A 1 401 ? 4.184 -19.219 17.812 1 78.62 401 SER A N 1
ATOM 3188 C CA . SER A 1 401 ? 3.396 -18.609 16.75 1 78.62 401 SER A CA 1
ATOM 3189 C C . SER A 1 401 ? 4.117 -17.406 16.156 1 78.62 401 SER A C 1
ATOM 3191 O O . SER A 1 401 ? 3.801 -16.969 15.047 1 78.62 401 SER A O 1
ATOM 3193 N N . LYS A 1 402 ? 5.191 -17.109 16.812 1 85.69 402 LYS A N 1
ATOM 3194 C CA . LYS A 1 402 ? 5.902 -15.922 16.328 1 85.69 402 LYS A CA 1
ATOM 3195 C C . LYS A 1 402 ? 6.945 -16.312 15.281 1 85.69 402 LYS A C 1
ATOM 3197 O O . LYS A 1 402 ? 7.68 -17.281 15.453 1 85.69 402 LYS A O 1
ATOM 3202 N N . ILE A 1 403 ? 6.949 -15.641 14.195 1 91.44 403 ILE A N 1
ATOM 3203 C CA . ILE A 1 403 ? 7.895 -15.867 13.109 1 91.44 403 ILE A CA 1
ATOM 3204 C C . ILE A 1 403 ? 9.242 -15.242 13.453 1 91.44 403 ILE A C 1
ATOM 3206 O O . ILE A 1 403 ? 9.305 -14.07 13.836 1 91.44 403 ILE A O 1
ATOM 3210 N N . GLU A 1 404 ? 10.242 -16.016 13.484 1 91.56 404 GLU A N 1
ATOM 3211 C CA . GLU A 1 404 ? 11.625 -15.578 13.648 1 91.56 404 GLU A CA 1
ATOM 3212 C C . GLU A 1 404 ? 12.5 -16.062 12.492 1 91.56 404 GLU A C 1
ATOM 3214 O O . GLU A 1 404 ? 13.078 -17.141 12.562 1 91.56 404 GLU A O 1
ATOM 3219 N N . THR A 1 405 ? 12.703 -15.203 11.602 1 92 405 THR A N 1
ATOM 3220 C CA . THR A 1 405 ? 13.383 -15.578 10.367 1 92 405 THR A CA 1
ATOM 3221 C C . THR A 1 405 ? 14.898 -15.516 10.547 1 92 405 THR A C 1
ATOM 3223 O O . THR A 1 405 ? 15.422 -14.602 11.18 1 92 405 THR A O 1
ATOM 3226 N N . VAL A 1 406 ? 15.562 -16.484 10.039 1 89.81 406 VAL A N 1
ATOM 3227 C CA . VAL A 1 406 ? 17.016 -16.484 9.953 1 89.81 406 VAL A CA 1
ATOM 3228 C C . VAL A 1 406 ? 17.453 -16.625 8.5 1 89.81 406 VAL A C 1
ATOM 3230 O O . VAL A 1 406 ? 17.125 -17.609 7.836 1 89.81 406 VAL A O 1
ATOM 3233 N N . VAL A 1 407 ? 18.109 -15.609 8.008 1 91.88 407 VAL A N 1
ATOM 3234 C CA . VAL A 1 407 ? 18.75 -15.711 6.699 1 91.88 407 VAL A CA 1
ATOM 3235 C C . VAL A 1 407 ? 20.125 -16.344 6.84 1 91.88 407 VAL A C 1
ATOM 3237 O O . VAL A 1 407 ? 21.031 -15.75 7.414 1 91.88 407 VAL A O 1
ATOM 3240 N N . ILE A 1 408 ? 20.312 -17.422 6.297 1 90.31 408 ILE A N 1
ATOM 3241 C CA . ILE A 1 408 ? 21.516 -18.219 6.504 1 90.31 408 ILE A CA 1
ATOM 3242 C C . ILE A 1 408 ? 22.578 -17.812 5.5 1 90.31 408 ILE A C 1
ATOM 3244 O O . ILE A 1 408 ? 23.766 -17.688 5.855 1 90.31 408 ILE A O 1
ATOM 3248 N N . GLU A 1 409 ? 22.125 -17.734 4.277 1 89.62 409 GLU A N 1
ATOM 3249 C CA . GLU A 1 409 ? 23.094 -17.453 3.213 1 89.62 409 GLU A CA 1
ATOM 3250 C C . GLU A 1 409 ? 22.438 -16.672 2.07 1 89.62 409 GLU A C 1
ATOM 3252 O O . GLU A 1 409 ? 21.234 -16.844 1.809 1 89.62 409 GLU A O 1
ATOM 3257 N N . GLU A 1 410 ? 23.188 -15.773 1.498 1 91.25 410 GLU A N 1
ATOM 3258 C CA . GLU A 1 410 ? 22.875 -15.078 0.255 1 91.25 410 GLU A CA 1
ATOM 3259 C C . GLU A 1 410 ? 24 -15.211 -0.761 1 91.25 410 GLU A C 1
ATOM 3261 O O . GLU A 1 410 ? 25.109 -14.734 -0.525 1 91.25 410 GLU A O 1
ATOM 3266 N N . ILE A 1 411 ? 23.656 -15.859 -1.9 1 94.25 411 ILE A N 1
ATOM 3267 C CA . ILE A 1 411 ? 24.703 -16.156 -2.875 1 94.25 411 ILE A CA 1
ATOM 3268 C C . ILE A 1 411 ? 24.344 -15.523 -4.223 1 94.25 411 ILE A C 1
ATOM 3270 O O . ILE A 1 411 ? 23.219 -15.695 -4.707 1 94.25 411 ILE A O 1
ATOM 3274 N N . GLN A 1 412 ? 25.312 -14.82 -4.816 1 96.19 412 GLN A N 1
ATOM 3275 C CA . GLN A 1 412 ? 25.172 -14.414 -6.211 1 96.19 412 GLN A CA 1
ATOM 3276 C C . GLN A 1 412 ? 25.484 -15.578 -7.152 1 96.19 412 GLN A C 1
ATOM 3278 O O . GLN A 1 412 ? 26.641 -15.898 -7.398 1 96.19 412 GLN A O 1
ATOM 3283 N N . VAL A 1 413 ? 24.5 -16.172 -7.672 1 96.56 413 VAL A N 1
ATOM 3284 C CA . VAL A 1 413 ? 24.672 -17.391 -8.461 1 96.56 413 VAL A CA 1
ATOM 3285 C C . VAL A 1 413 ? 25.047 -17.031 -9.891 1 96.56 413 VAL A C 1
ATOM 3287 O O . VAL A 1 413 ? 26 -17.578 -10.453 1 96.56 413 VAL A O 1
ATOM 3290 N N . PHE A 1 414 ? 24.328 -16.141 -10.445 1 96.19 414 PHE A N 1
ATOM 3291 C CA . PHE A 1 414 ? 24.609 -15.734 -11.82 1 96.19 414 PHE A CA 1
ATOM 3292 C C . PHE A 1 414 ? 25.453 -14.461 -11.859 1 96.19 414 PHE A C 1
ATOM 3294 O O . PHE A 1 414 ? 25 -13.406 -11.406 1 96.19 414 PHE A O 1
ATOM 3301 N N . ALA A 1 415 ? 26.531 -14.461 -12.492 1 94.12 415 ALA A N 1
ATOM 3302 C CA . ALA A 1 415 ? 27.469 -13.344 -12.547 1 94.12 415 ALA A CA 1
ATOM 3303 C C . ALA A 1 415 ? 26.891 -12.172 -13.328 1 94.12 415 ALA A C 1
ATOM 3305 O O . ALA A 1 415 ? 27.156 -11.008 -13.016 1 94.12 415 ALA A O 1
ATOM 3306 N N . ASP A 1 416 ? 26.078 -12.477 -14.242 1 94.75 416 ASP A N 1
ATOM 3307 C CA . ASP A 1 416 ? 25.516 -11.414 -15.07 1 94.75 416 ASP A CA 1
ATOM 3308 C C . ASP A 1 416 ? 24.234 -10.859 -14.445 1 94.75 416 ASP A C 1
ATOM 3310 O O . ASP A 1 416 ? 23.531 -10.055 -15.07 1 94.75 416 ASP A O 1
ATOM 3314 N N . LYS A 1 417 ? 23.906 -11.352 -13.289 1 95.12 417 LYS A N 1
ATOM 3315 C CA . LYS A 1 417 ? 22.766 -10.883 -12.508 1 95.12 417 LYS A CA 1
ATOM 3316 C C . LYS A 1 417 ? 21.453 -11.156 -13.227 1 95.12 417 LYS A C 1
ATOM 3318 O O . LYS A 1 417 ? 20.484 -10.414 -13.07 1 95.12 417 LYS A O 1
ATOM 3323 N N . SER A 1 418 ? 21.453 -12.273 -14.055 1 95.75 418 SER A N 1
ATOM 3324 C CA . SER A 1 418 ? 20.203 -12.688 -14.672 1 95.75 418 SER A CA 1
ATOM 3325 C C . SER A 1 418 ? 19.203 -13.172 -13.625 1 95.75 418 SER A C 1
ATOM 3327 O O . SER A 1 418 ? 19.578 -13.836 -12.664 1 95.75 418 SER A O 1
ATOM 3329 N N . PRO A 1 419 ? 17.969 -12.844 -13.883 1 96.5 419 PRO A N 1
ATOM 3330 C CA . PRO A 1 419 ? 16.953 -13.25 -12.906 1 96.5 419 PRO A CA 1
ATOM 3331 C C . PRO A 1 419 ? 16.812 -14.766 -12.789 1 96.5 419 PRO A C 1
ATOM 3333 O O . PRO A 1 419 ? 16.922 -15.477 -13.789 1 96.5 419 PRO A O 1
ATOM 3336 N N . VAL A 1 420 ? 16.594 -15.25 -11.562 1 97.31 420 VAL A N 1
ATOM 3337 C CA . VAL A 1 420 ? 16.281 -16.656 -11.336 1 97.31 420 VAL A CA 1
ATOM 3338 C C . VAL A 1 420 ? 14.859 -16.969 -11.812 1 97.31 420 VAL A C 1
ATOM 3340 O O . VAL A 1 420 ? 13.898 -16.344 -11.352 1 97.31 420 VAL A O 1
ATOM 3343 N N . VAL A 1 421 ? 14.734 -17.953 -12.711 1 95.62 421 VAL A N 1
ATOM 3344 C CA . VAL A 1 421 ? 13.414 -18.203 -13.281 1 95.62 421 VAL A CA 1
ATOM 3345 C C . VAL A 1 421 ? 12.844 -19.5 -12.719 1 95.62 421 VAL A C 1
ATOM 3347 O O . VAL A 1 421 ? 11.641 -19.734 -12.781 1 95.62 421 VAL A O 1
ATOM 3350 N N . ASN A 1 422 ? 13.734 -20.344 -12.148 1 95.19 422 ASN A N 1
ATOM 3351 C CA . ASN A 1 422 ? 13.281 -21.578 -11.531 1 95.19 422 ASN A CA 1
ATOM 3352 C C . ASN A 1 422 ? 14.305 -22.125 -10.539 1 95.19 422 ASN A C 1
ATOM 3354 O O . ASN A 1 422 ? 15.484 -21.797 -10.617 1 95.19 422 ASN A O 1
ATOM 3358 N N . LEU A 1 423 ? 13.828 -22.891 -9.602 1 95.75 423 LEU A N 1
ATOM 3359 C CA . LEU A 1 423 ? 14.641 -23.562 -8.602 1 95.75 423 LEU A CA 1
ATOM 3360 C C . LEU A 1 423 ? 14.188 -25.016 -8.438 1 95.75 423 LEU A C 1
ATOM 3362 O O . LEU A 1 423 ? 12.992 -25.297 -8.383 1 95.75 423 LEU A O 1
ATOM 3366 N N . LYS A 1 424 ? 15.211 -25.906 -8.414 1 92.62 424 LYS A N 1
ATOM 3367 C CA . LYS A 1 424 ? 14.891 -27.328 -8.203 1 92.62 424 LYS A CA 1
ATOM 3368 C C . LYS A 1 424 ? 15.875 -27.969 -7.242 1 92.62 424 LYS A C 1
ATOM 3370 O O . LYS A 1 424 ? 17.094 -27.828 -7.398 1 92.62 424 LYS A O 1
ATOM 3375 N N . LEU A 1 425 ? 15.281 -28.656 -6.273 1 92.38 425 LEU A N 1
ATOM 3376 C CA . LEU A 1 425 ? 16.094 -29.422 -5.344 1 92.38 425 LEU A CA 1
ATOM 3377 C C . LEU A 1 425 ? 16.375 -30.828 -5.883 1 92.38 425 LEU A C 1
ATOM 3379 O O . LEU A 1 425 ? 15.469 -31.469 -6.422 1 92.38 425 LEU A O 1
ATOM 3383 N N . TYR A 1 426 ? 17.578 -31.234 -5.84 1 89.75 426 TYR A N 1
ATOM 3384 C CA . TYR A 1 426 ? 17.984 -32.594 -6.23 1 89.75 426 TYR A CA 1
ATOM 3385 C C . TYR A 1 426 ? 18.672 -33.312 -5.078 1 89.75 426 TYR A C 1
ATOM 3387 O O . TYR A 1 426 ? 19.75 -32.875 -4.645 1 89.75 426 TYR A O 1
ATOM 3395 N N . LYS A 1 427 ? 17.938 -34.375 -4.551 1 84.38 427 LYS A N 1
ATOM 3396 C CA . LYS A 1 427 ? 18.531 -35.188 -3.486 1 84.38 427 LYS A CA 1
ATOM 3397 C C . LYS A 1 427 ? 18.828 -36.594 -3.977 1 84.38 427 LYS A C 1
ATOM 3399 O O . LYS A 1 427 ? 18.109 -37.562 -3.672 1 84.38 427 LYS A O 1
ATOM 3404 N N . GLY A 1 428 ? 19.5 -36.781 -5.055 1 71.5 428 GLY A N 1
ATOM 3405 C CA . GLY A 1 428 ? 19.859 -38.094 -5.562 1 71.5 428 GLY A CA 1
ATOM 3406 C C . GLY A 1 428 ? 20.406 -39.031 -4.492 1 71.5 428 GLY A C 1
ATOM 3407 O O . GLY A 1 428 ? 19.938 -39 -3.355 1 71.5 428 GLY A O 1
ATOM 3408 N N . ASN A 1 429 ? 21.516 -39.719 -4.699 1 62.09 429 ASN A N 1
ATOM 3409 C CA . ASN A 1 429 ? 22.078 -40.781 -3.859 1 62.09 429 ASN A CA 1
ATOM 3410 C C . ASN A 1 429 ? 22.703 -40.219 -2.592 1 62.09 429 ASN A C 1
ATOM 3412 O O . ASN A 1 429 ? 23.75 -40.688 -2.148 1 62.09 429 ASN A O 1
ATOM 3416 N N . HIS A 1 430 ? 21.938 -39.281 -1.826 1 59.09 430 HIS A N 1
ATOM 3417 C CA . HIS A 1 430 ? 22.281 -38.688 -0.529 1 59.09 430 HIS A CA 1
ATOM 3418 C C . HIS A 1 430 ? 23.641 -38 -0.578 1 59.09 430 HIS A C 1
ATOM 3420 O O . HIS A 1 430 ? 23.922 -37.125 0.243 1 59.09 430 HIS A O 1
ATOM 3426 N N . ILE A 1 431 ? 24.453 -38.438 -1.552 1 57.84 431 ILE A N 1
ATOM 3427 C CA . ILE A 1 431 ? 25.797 -37.875 -1.599 1 57.84 431 ILE A CA 1
ATOM 3428 C C . ILE A 1 431 ? 25.797 -36.562 -2.334 1 57.84 431 ILE A C 1
ATOM 3430 O O . ILE A 1 431 ? 26.516 -35.625 -1.952 1 57.84 431 ILE A O 1
ATOM 3434 N N . SER A 1 432 ? 24.797 -36.375 -3.209 1 73.12 432 SER A N 1
ATOM 3435 C CA . SER A 1 432 ? 24.891 -35.188 -4.074 1 73.12 432 SER A CA 1
ATOM 3436 C C . SER A 1 432 ? 23.625 -34.344 -3.969 1 73.12 432 SER A C 1
ATOM 3438 O O . SER A 1 432 ? 22.844 -34.25 -4.914 1 73.12 432 SER A O 1
ATOM 3440 N N . GLU A 1 433 ? 23.516 -33.781 -2.816 1 85.69 433 GLU A N 1
ATOM 3441 C CA . GLU A 1 433 ? 22.375 -32.875 -2.664 1 85.69 433 GLU A CA 1
ATOM 3442 C C . GLU A 1 433 ? 22.688 -31.5 -3.217 1 85.69 433 GLU A C 1
ATOM 3444 O O . GLU A 1 433 ? 23.625 -30.844 -2.764 1 85.69 433 GLU A O 1
ATOM 3449 N N . LYS A 1 434 ? 21.922 -31.141 -4.219 1 91.75 434 LYS A N 1
ATOM 3450 C CA . LYS A 1 434 ? 22.219 -29.875 -4.898 1 91.75 434 LYS A CA 1
ATOM 3451 C C . LYS A 1 434 ? 20.938 -29.078 -5.168 1 91.75 434 LYS A C 1
ATOM 3453 O O . LYS A 1 434 ? 19.844 -29.641 -5.156 1 91.75 434 LYS A O 1
ATOM 3458 N N . LEU A 1 435 ? 21.141 -27.812 -5.25 1 94.88 435 LEU A N 1
ATOM 3459 C CA . LEU A 1 435 ? 20.109 -26.922 -5.746 1 94.88 435 LEU A CA 1
ATOM 3460 C C . LEU A 1 435 ? 20.391 -26.5 -7.184 1 94.88 435 LEU A C 1
ATOM 3462 O O . LEU A 1 435 ? 21.453 -25.953 -7.477 1 94.88 435 LEU A O 1
ATOM 3466 N N . VAL A 1 436 ? 19.5 -26.859 -8 1 94.31 436 VAL A N 1
ATOM 3467 C CA . VAL A 1 436 ? 19.625 -26.453 -9.391 1 94.31 436 VAL A CA 1
ATOM 3468 C C . VAL A 1 436 ? 18.938 -25.094 -9.586 1 94.31 436 VAL A C 1
ATOM 3470 O O . VAL A 1 436 ? 17.75 -24.953 -9.297 1 94.31 436 VAL A O 1
ATOM 3473 N N . VAL A 1 437 ? 19.688 -24.109 -10.039 1 96.56 437 VAL A N 1
ATOM 3474 C CA . VAL A 1 437 ? 19.203 -22.75 -10.266 1 96.56 437 VAL A CA 1
ATOM 3475 C C . VAL A 1 437 ? 19.156 -22.453 -11.766 1 96.56 437 VAL A C 1
ATOM 3477 O O . VAL A 1 437 ? 20.156 -22.641 -12.469 1 96.56 437 VAL A O 1
ATOM 3480 N N . ILE A 1 438 ? 18.062 -22 -12.211 1 95.5 438 ILE A N 1
ATOM 3481 C CA . ILE A 1 438 ? 17.875 -21.812 -13.648 1 95.5 438 ILE A CA 1
ATOM 3482 C C . ILE A 1 438 ? 17.578 -20.344 -13.945 1 95.5 438 ILE A C 1
ATOM 3484 O O . ILE A 1 438 ? 16.734 -19.734 -13.289 1 95.5 438 ILE A O 1
ATOM 3488 N N . SER A 1 439 ? 18.297 -19.719 -14.867 1 96.44 439 SER A N 1
ATOM 3489 C CA . SER A 1 439 ? 17.969 -18.438 -15.477 1 96.44 439 SER A CA 1
ATOM 3490 C C . SER A 1 439 ? 17.547 -18.609 -16.938 1 96.44 439 SER A C 1
ATOM 3492 O O . SER A 1 439 ? 17.469 -19.734 -17.438 1 96.44 439 SER A O 1
ATOM 3494 N N . GLU A 1 440 ? 17.25 -17.516 -17.578 1 94.38 440 GLU A N 1
ATOM 3495 C CA . GLU A 1 440 ? 16.875 -17.594 -18.984 1 94.38 440 GLU A CA 1
ATOM 3496 C C . GLU A 1 440 ? 18.062 -18.016 -19.859 1 94.38 440 GLU A C 1
ATOM 3498 O O . GLU A 1 440 ? 17.875 -18.5 -20.969 1 94.38 440 GLU A O 1
ATOM 3503 N N . LYS A 1 441 ? 19.281 -17.984 -19.266 1 93.25 441 LYS A N 1
ATOM 3504 C CA . LYS A 1 441 ? 20.469 -18.156 -20.094 1 93.25 441 LYS A CA 1
ATOM 3505 C C . LYS A 1 441 ? 21.25 -19.391 -19.688 1 93.25 441 LYS A C 1
ATOM 3507 O O . LYS A 1 441 ? 21.922 -20.016 -20.516 1 93.25 441 LYS A O 1
ATOM 3512 N N . GLU A 1 442 ? 21.172 -19.641 -18.438 1 93.56 442 GLU A N 1
ATOM 3513 C CA . GLU A 1 442 ? 22.047 -20.703 -17.984 1 93.56 442 GLU A CA 1
ATOM 3514 C C . GLU A 1 442 ? 21.453 -21.469 -16.797 1 93.56 442 GLU A C 1
ATOM 3516 O O . GLU A 1 442 ? 20.5 -21 -16.188 1 93.56 442 GLU A O 1
ATOM 3521 N N . ILE A 1 443 ? 21.969 -22.688 -16.625 1 94.25 443 ILE A N 1
ATOM 3522 C CA . ILE A 1 443 ? 21.625 -23.562 -15.516 1 94.25 443 ILE A CA 1
ATOM 3523 C C . ILE A 1 443 ? 22.859 -23.844 -14.672 1 94.25 443 ILE A C 1
ATOM 3525 O O . ILE A 1 443 ? 23.891 -24.266 -15.203 1 94.25 443 ILE A O 1
ATOM 3529 N N . ILE A 1 444 ? 22.719 -23.547 -13.336 1 95.44 444 ILE A N 1
ATOM 3530 C CA . ILE A 1 444 ? 23.844 -23.75 -12.43 1 95.44 444 ILE A CA 1
ATOM 3531 C C . ILE A 1 444 ? 23.391 -24.578 -11.227 1 95.44 444 ILE A C 1
ATOM 3533 O O . ILE A 1 444 ? 22.25 -24.438 -10.758 1 95.44 444 ILE A O 1
ATOM 3537 N N . SER A 1 445 ? 24.234 -25.516 -10.852 1 93.81 445 SER A N 1
ATOM 3538 C CA . SER A 1 445 ? 23.984 -26.281 -9.625 1 93.81 445 SER A CA 1
ATOM 3539 C C . SER A 1 445 ? 24.875 -25.797 -8.484 1 93.81 445 SER A C 1
ATOM 3541 O O . SER A 1 445 ? 26.078 -25.578 -8.68 1 93.81 445 SER A O 1
ATOM 3543 N N . ILE A 1 446 ? 24.25 -25.578 -7.32 1 93.5 446 ILE A N 1
ATOM 3544 C CA . ILE A 1 446 ? 25.016 -25.203 -6.141 1 93.5 446 ILE A CA 1
ATOM 3545 C C . ILE A 1 446 ? 24.703 -26.156 -4.996 1 93.5 446 ILE A C 1
ATOM 3547 O O . ILE A 1 446 ? 23.625 -26.75 -4.945 1 93.5 446 ILE A O 1
ATOM 3551 N N . PRO A 1 447 ? 25.688 -26.328 -4.121 1 90.75 447 PRO A N 1
ATOM 3552 C CA . PRO A 1 447 ? 25.406 -27.188 -2.965 1 90.75 447 PRO A CA 1
ATOM 3553 C C . PRO A 1 447 ? 24.328 -26.609 -2.055 1 90.75 447 PRO A C 1
ATOM 3555 O O . PRO A 1 447 ? 24.188 -25.375 -1.957 1 90.75 447 PRO A O 1
ATOM 3558 N N . LEU A 1 448 ? 23.641 -27.516 -1.4 1 91.12 448 LEU A N 1
ATOM 3559 C CA . LEU A 1 448 ? 22.578 -27.078 -0.493 1 91.12 448 LEU A CA 1
ATOM 3560 C C . LEU A 1 448 ? 23.172 -26.406 0.746 1 91.12 448 LEU A C 1
ATOM 3562 O O . LEU A 1 448 ? 22.5 -25.609 1.399 1 91.12 448 LEU A O 1
ATOM 3566 N N . HIS A 1 449 ? 24.266 -26.828 1.096 1 86.31 449 HIS A N 1
ATOM 3567 C CA . HIS A 1 449 ? 24.922 -26.25 2.26 1 86.31 449 HIS A CA 1
ATOM 3568 C C . HIS A 1 449 ? 26.438 -26.188 2.057 1 86.31 449 HIS A C 1
ATOM 3570 O O . HIS A 1 449 ? 26.984 -26.844 1.166 1 86.31 449 HIS A O 1
ATOM 3576 N N . ARG A 1 450 ? 27.109 -25.312 2.715 1 83.75 450 ARG A N 1
ATOM 3577 C CA . ARG A 1 450 ? 28.562 -25.125 2.701 1 83.75 450 ARG A CA 1
ATOM 3578 C C . ARG A 1 450 ? 29.141 -25.203 4.109 1 83.75 450 ARG A C 1
ATOM 3580 O O . ARG A 1 450 ? 29.875 -24.312 4.535 1 83.75 450 ARG A O 1
ATOM 3587 N N . CYS A 1 451 ? 28.688 -26.219 4.695 1 81.62 451 CYS A N 1
ATOM 3588 C CA . CYS A 1 451 ? 29.109 -26.406 6.082 1 81.62 451 CYS A CA 1
ATOM 3589 C C . CYS A 1 451 ? 30.625 -26.484 6.188 1 81.62 451 CYS A C 1
ATOM 3591 O O . CYS A 1 451 ? 31.203 -26.062 7.188 1 81.62 451 CYS A O 1
ATOM 3593 N N . HIS A 1 452 ? 31.219 -26.969 5.223 1 78.62 452 HIS A N 1
ATOM 3594 C CA . HIS A 1 452 ? 32.656 -27.219 5.238 1 78.62 452 HIS A CA 1
ATOM 3595 C C . HIS A 1 452 ? 33.438 -25.906 5.262 1 78.62 452 HIS A C 1
ATOM 3597 O O . HIS A 1 452 ? 34.625 -25.891 5.629 1 78.62 452 HIS A O 1
ATOM 3603 N N . GLU A 1 453 ? 32.812 -24.859 4.824 1 75.44 453 GLU A N 1
ATOM 3604 C CA . GLU A 1 453 ? 33.469 -23.578 4.781 1 75.44 453 GLU A CA 1
ATOM 3605 C C . GLU A 1 453 ? 33.719 -23.031 6.184 1 75.44 453 GLU A C 1
ATOM 3607 O O . GLU A 1 453 ? 34.562 -22.141 6.379 1 75.44 453 GLU A O 1
ATOM 3612 N N . LYS A 1 454 ? 32.938 -23.531 7.102 1 71.88 454 LYS A N 1
ATOM 3613 C CA . LYS A 1 454 ? 33.125 -23.078 8.477 1 71.88 454 LYS A CA 1
ATOM 3614 C C . LYS A 1 454 ? 34.062 -23.984 9.234 1 71.88 454 LYS A C 1
ATOM 3616 O O . LYS A 1 454 ? 33.906 -25.203 9.227 1 71.88 454 LYS A O 1
ATOM 3621 N N . LYS A 1 455 ? 35.188 -23.438 9.742 1 66.31 455 LYS A N 1
ATOM 3622 C CA . LYS A 1 455 ? 36.312 -24.172 10.312 1 66.31 455 LYS A CA 1
ATOM 3623 C C . LYS A 1 455 ? 36.062 -24.531 11.773 1 66.31 455 LYS A C 1
ATOM 3625 O O . LYS A 1 455 ? 36.656 -25.469 12.305 1 66.31 455 LYS A O 1
ATOM 3630 N N . ASN A 1 456 ? 35.188 -23.812 12.391 1 68.88 456 ASN A N 1
ATOM 3631 C CA . ASN A 1 456 ? 34.969 -24.156 13.789 1 68.88 456 ASN A CA 1
ATOM 3632 C C . ASN A 1 456 ? 33.469 -24.281 14.094 1 68.88 456 ASN A C 1
ATOM 3634 O O . ASN A 1 456 ? 32.625 -23.734 13.367 1 68.88 456 ASN A O 1
ATOM 3638 N N . CYS A 1 457 ? 33.344 -25.141 15.055 1 61.75 457 CYS A N 1
ATOM 3639 C CA . CYS A 1 457 ? 31.984 -25.5 15.461 1 61.75 457 CYS A CA 1
ATOM 3640 C C . CYS A 1 457 ? 31.172 -24.266 15.805 1 61.75 457 CYS A C 1
ATOM 3642 O O . CYS A 1 457 ? 29.984 -24.172 15.453 1 61.75 457 CYS A O 1
ATOM 3644 N N . HIS A 1 458 ? 31.766 -23.391 16.359 1 66 458 HIS A N 1
ATOM 3645 C CA . HIS A 1 458 ? 31.078 -22.188 16.797 1 66 458 HIS A CA 1
ATOM 3646 C C . HIS A 1 458 ? 30.516 -21.406 15.617 1 66 458 HIS A C 1
ATOM 3648 O O . HIS A 1 458 ? 29.375 -20.984 15.633 1 66 458 HIS A O 1
ATOM 3654 N N . ASP A 1 459 ? 31.297 -21.344 14.641 1 68.88 459 ASP A N 1
ATOM 3655 C CA . ASP A 1 459 ? 30.891 -20.609 13.453 1 68.88 459 ASP A CA 1
ATOM 3656 C C . ASP A 1 459 ? 29.781 -21.344 12.711 1 68.88 459 ASP A C 1
ATOM 3658 O O . ASP A 1 459 ? 28.891 -20.703 12.141 1 68.88 459 ASP A O 1
ATOM 3662 N N . CYS A 1 460 ? 29.906 -22.578 12.875 1 67.5 460 CYS A N 1
ATOM 3663 C CA . CYS A 1 460 ? 28.906 -23.391 12.195 1 67.5 460 CYS A CA 1
ATOM 3664 C C . CYS A 1 460 ? 27.547 -23.266 12.867 1 67.5 460 CYS A C 1
ATOM 3666 O O . CYS A 1 460 ? 26.516 -23.141 12.195 1 67.5 460 CYS A O 1
ATOM 3668 N N . VAL A 1 461 ? 27.656 -23.328 14.133 1 68.06 461 VAL A N 1
ATOM 3669 C CA . VAL A 1 461 ? 26.422 -23.203 14.906 1 68.06 461 VAL A CA 1
ATOM 3670 C C . VAL A 1 461 ? 25.828 -21.812 14.727 1 68.06 461 VAL A C 1
ATOM 3672 O O . VAL A 1 461 ? 24.609 -21.641 14.695 1 68.06 461 VAL A O 1
ATOM 3675 N N . ALA A 1 462 ? 26.656 -20.922 14.484 1 70.19 462 ALA A N 1
ATOM 3676 C CA . ALA A 1 462 ? 26.219 -19.531 14.375 1 70.19 462 ALA A CA 1
ATOM 3677 C C . ALA A 1 462 ? 25.453 -19.297 13.07 1 70.19 462 ALA A C 1
ATOM 3679 O O . ALA A 1 462 ? 24.656 -18.359 12.977 1 70.19 462 ALA A O 1
ATOM 3680 N N . LEU A 1 463 ? 25.656 -20.266 12.195 1 73.56 463 LEU A N 1
ATOM 3681 C CA . LEU A 1 463 ? 24.969 -20.156 10.914 1 73.56 463 LEU A CA 1
ATOM 3682 C C . LEU A 1 463 ? 23.484 -20.484 11.062 1 73.56 463 LEU A C 1
ATOM 3684 O O . LEU A 1 463 ? 22.656 -20.016 10.273 1 73.56 463 LEU A O 1
ATOM 3688 N N . GLN A 1 464 ? 23.156 -21.359 12.016 1 75.44 464 GLN A N 1
ATOM 3689 C CA . GLN A 1 464 ? 21.797 -21.859 12.242 1 75.44 464 GLN A CA 1
ATOM 3690 C C . GLN A 1 464 ? 21.266 -22.578 11.008 1 75.44 464 GLN A C 1
ATOM 3692 O O . GLN A 1 464 ? 20.094 -22.453 10.672 1 75.44 464 GLN A O 1
ATOM 3697 N N . ASP A 1 465 ? 22.219 -23.219 10.32 1 86.12 465 ASP A N 1
ATOM 3698 C CA . ASP A 1 465 ? 21.875 -24.031 9.148 1 86.12 465 ASP A CA 1
ATOM 3699 C C . ASP A 1 465 ? 21.484 -25.453 9.562 1 86.12 465 ASP A C 1
ATOM 3701 O O . ASP A 1 465 ? 22.297 -26.188 10.125 1 86.12 465 ASP A O 1
ATOM 3705 N N . PRO A 1 466 ? 20.297 -25.844 9.242 1 86.75 466 PRO A N 1
ATOM 3706 C CA . PRO A 1 466 ? 19.859 -27.188 9.648 1 86.75 466 PRO A CA 1
ATOM 3707 C C . PRO A 1 466 ? 20.734 -28.297 9.039 1 86.75 466 PRO A C 1
ATOM 3709 O O . PRO A 1 466 ? 20.812 -29.391 9.594 1 86.75 466 PRO A O 1
ATOM 3712 N N . TYR A 1 467 ? 21.391 -28.031 7.941 1 86.12 467 TYR A N 1
ATOM 3713 C CA . TYR A 1 467 ? 22.219 -29.047 7.289 1 86.12 467 TYR A CA 1
ATOM 3714 C C . TYR A 1 467 ? 23.5 -29.281 8.078 1 86.12 467 TYR A C 1
ATOM 3716 O O . TYR A 1 467 ? 24.141 -30.328 7.934 1 86.12 467 TYR A O 1
ATOM 3724 N N . CYS A 1 468 ? 23.891 -28.297 8.812 1 82.56 468 CYS A N 1
ATOM 3725 C CA . CYS A 1 468 ? 25.203 -28.359 9.469 1 82.56 468 CYS A CA 1
ATOM 3726 C C . CYS A 1 468 ? 25.078 -28.859 10.898 1 82.56 468 CYS A C 1
ATOM 3728 O O . CYS A 1 468 ? 24.375 -28.266 11.711 1 82.56 468 CYS A O 1
ATOM 3730 N N . SER A 1 469 ? 25.031 -30.328 11.086 1 66.31 469 SER A N 1
ATOM 3731 C CA . SER A 1 469 ? 24.906 -30.938 12.406 1 66.31 469 SER A CA 1
ATOM 3732 C C . SER A 1 469 ? 26.281 -31.188 13.023 1 66.31 469 SER A C 1
ATOM 3734 O O . SER A 1 469 ? 27.234 -31.547 12.32 1 66.31 469 SER A O 1
ATOM 3736 N N . TRP A 1 470 ? 26.672 -30.438 13.82 1 51.56 470 TRP A N 1
ATOM 3737 C CA . TRP A 1 470 ? 27.781 -31.031 14.547 1 51.56 470 TRP A CA 1
ATOM 3738 C C . TRP A 1 470 ? 27.281 -31.797 15.773 1 51.56 470 TRP A C 1
ATOM 3740 O O . TRP A 1 470 ? 26.234 -31.469 16.328 1 51.56 470 TRP A O 1
ATOM 3750 N N . ASN B 1 1 ? 14.305 21.578 25.938 1 76.88 1 ASN B N 1
ATOM 3751 C CA . ASN B 1 1 ? 13.82 20.203 26.031 1 76.88 1 ASN B CA 1
ATOM 3752 C C . ASN B 1 1 ? 12.375 20.078 25.562 1 76.88 1 ASN B C 1
ATOM 3754 O O . ASN B 1 1 ? 11.484 20.766 26.078 1 76.88 1 ASN B O 1
ATOM 3758 N N . TYR B 1 2 ? 12.078 19.312 24.531 1 81.38 2 TYR B N 1
ATOM 3759 C CA . TYR B 1 2 ? 10.797 18.938 23.938 1 81.38 2 TYR B CA 1
ATOM 3760 C C . TYR B 1 2 ? 10.234 20.094 23.109 1 81.38 2 TYR B C 1
ATOM 3762 O O . TYR B 1 2 ? 9.078 20.484 23.281 1 81.38 2 TYR B O 1
ATOM 3770 N N . PHE B 1 3 ? 11.062 20.625 22.266 1 84.44 3 PHE B N 1
ATOM 3771 C CA . PHE B 1 3 ? 10.594 21.656 21.359 1 84.44 3 PHE B CA 1
ATOM 3772 C C . PHE B 1 3 ? 9.625 21.078 20.328 1 84.44 3 PHE B C 1
ATOM 3774 O O . PHE B 1 3 ? 9.891 20.016 19.734 1 84.44 3 PHE B O 1
ATOM 3781 N N . LYS B 1 4 ? 8.5 21.734 20.25 1 80.25 4 LYS B N 1
ATOM 3782 C CA . LYS B 1 4 ? 7.523 21.203 19.297 1 80.25 4 LYS B CA 1
ATOM 3783 C C . LYS B 1 4 ? 6.875 22.328 18.5 1 80.25 4 LYS B C 1
ATOM 3785 O O . LYS B 1 4 ? 6.695 22.203 17.281 1 80.25 4 LYS B O 1
ATOM 3790 N N . VAL B 1 5 ? 6.637 23.453 19.219 1 81.56 5 VAL B N 1
ATOM 3791 C CA . VAL B 1 5 ? 5.898 24.516 18.547 1 81.56 5 VAL B CA 1
ATOM 3792 C C . VAL B 1 5 ? 6.773 25.766 18.438 1 81.56 5 VAL B C 1
ATOM 3794 O O . VAL B 1 5 ? 7.531 26.078 19.359 1 81.56 5 VAL B O 1
ATOM 3797 N N . ILE B 1 6 ? 6.586 26.406 17.359 1 82.75 6 ILE B N 1
ATOM 3798 C CA . ILE B 1 6 ? 7.348 27.625 17.172 1 82.75 6 ILE B CA 1
ATOM 3799 C C . ILE B 1 6 ? 6.434 28.719 16.625 1 82.75 6 ILE B C 1
ATOM 3801 O O . ILE B 1 6 ? 5.41 28.422 15.992 1 82.75 6 ILE B O 1
ATOM 3805 N N . SER B 1 7 ? 6.73 29.859 16.953 1 86.12 7 SER B N 1
ATOM 3806 C CA . SER B 1 7 ? 6.148 31.062 16.359 1 86.12 7 SER B CA 1
ATOM 3807 C C . SER B 1 7 ? 7.223 32.062 15.992 1 86.12 7 SER B C 1
ATOM 3809 O O . SER B 1 7 ? 7.965 32.531 16.859 1 86.12 7 SER B O 1
ATOM 3811 N N . SER B 1 8 ? 7.254 32.281 14.711 1 83.88 8 SER B N 1
ATOM 3812 C CA . SER B 1 8 ? 8.359 33.125 14.258 1 83.88 8 SER B CA 1
ATOM 3813 C C . SER B 1 8 ? 7.867 34.5 13.844 1 83.88 8 SER B C 1
ATOM 3815 O O . SER B 1 8 ? 6.754 34.656 13.328 1 83.88 8 SER B O 1
ATOM 3817 N N . GLN B 1 9 ? 8.664 35.375 14.195 1 80.62 9 GLN B N 1
ATOM 3818 C CA . GLN B 1 9 ? 8.547 36.75 13.719 1 80.62 9 GLN B CA 1
ATOM 3819 C C . GLN B 1 9 ? 9.836 37.219 13.047 1 80.62 9 GLN B C 1
ATOM 3821 O O . GLN B 1 9 ? 10.727 36.406 12.789 1 80.62 9 GLN B O 1
ATOM 3826 N N . ASN B 1 10 ? 9.969 38.344 12.531 1 78.12 10 ASN B N 1
ATOM 3827 C CA . ASN B 1 10 ? 11.047 38.875 11.695 1 78.12 10 ASN B CA 1
ATOM 3828 C C . ASN B 1 10 ? 12.414 38.469 12.234 1 78.12 10 ASN B C 1
ATOM 3830 O O . ASN B 1 10 ? 13.172 37.781 11.555 1 78.12 10 ASN B O 1
ATOM 3834 N N . ASP B 1 11 ? 12.727 38.75 13.453 1 83.62 11 ASP B N 1
ATOM 3835 C CA . ASP B 1 11 ? 14.109 38.531 13.859 1 83.62 11 ASP B CA 1
ATOM 3836 C C . ASP B 1 11 ? 14.172 37.594 15.078 1 83.62 11 ASP B C 1
ATOM 3838 O O . ASP B 1 11 ? 15.25 37.344 15.617 1 83.62 11 ASP B O 1
ATOM 3842 N N . TRP B 1 12 ? 13.016 37.156 15.445 1 88.19 12 TRP B N 1
ATOM 3843 C CA . TRP B 1 12 ? 13.023 36.25 16.609 1 88.19 12 TRP B CA 1
ATOM 3844 C C . TRP B 1 12 ? 11.961 35.188 16.469 1 88.19 12 TRP B C 1
ATOM 3846 O O . TRP B 1 12 ? 11.109 35.25 15.57 1 88.19 12 TRP B O 1
ATOM 3856 N N . MET B 1 13 ? 12.141 34.219 17.312 1 91.69 13 MET B N 1
ATOM 3857 C CA . MET B 1 13 ? 11.164 33.156 17.297 1 91.69 13 MET B CA 1
ATOM 3858 C C . MET B 1 13 ? 10.898 32.656 18.719 1 91.69 13 MET B C 1
ATOM 3860 O O . MET B 1 13 ? 11.805 32.594 19.547 1 91.69 13 MET B O 1
ATOM 3864 N N . LEU B 1 14 ? 9.703 32.438 18.953 1 92.75 14 LEU B N 1
ATOM 3865 C CA . LEU B 1 14 ? 9.312 31.781 20.203 1 92.75 14 LEU B CA 1
ATOM 3866 C C . LEU B 1 14 ? 9.258 30.266 20.047 1 92.75 14 LEU B C 1
ATOM 3868 O O . LEU B 1 14 ? 8.688 29.766 19.078 1 92.75 14 LEU B O 1
ATOM 3872 N N . VAL B 1 15 ? 9.875 29.578 20.953 1 93.88 15 VAL B N 1
ATOM 3873 C CA . VAL B 1 15 ? 9.906 28.125 20.938 1 93.88 15 VAL B CA 1
ATOM 3874 C C . VAL B 1 15 ? 9.305 27.578 22.234 1 93.88 15 VAL B C 1
ATOM 3876 O O . VAL B 1 15 ? 9.773 27.891 23.328 1 93.88 15 VAL B O 1
ATOM 3879 N N . GLY B 1 16 ? 8.305 26.781 22.094 1 94.44 16 GLY B N 1
ATOM 3880 C CA . GLY B 1 16 ? 7.703 26.141 23.25 1 94.44 16 GLY B CA 1
ATOM 3881 C C . GLY B 1 16 ? 8.422 24.875 23.672 1 94.44 16 GLY B C 1
ATOM 3882 O O . GLY B 1 16 ? 8.742 24.031 22.844 1 94.44 16 GLY B O 1
ATOM 3883 N N . GLY B 1 17 ? 8.711 24.734 24.922 1 94.44 17 GLY B N 1
ATOM 3884 C CA . GLY B 1 17 ? 9.32 23.547 25.484 1 94.44 17 GLY B CA 1
ATOM 3885 C C . GLY B 1 17 ? 8.594 23.031 26.703 1 94.44 17 GLY B C 1
ATOM 3886 O O . GLY B 1 17 ? 7.395 23.266 26.875 1 94.44 17 GLY B O 1
ATOM 3887 N N . ARG B 1 18 ? 9.32 22.234 27.422 1 95.75 18 ARG B N 1
ATOM 3888 C CA . ARG B 1 18 ? 8.797 21.719 28.688 1 95.75 18 ARG B CA 1
ATOM 3889 C C . ARG B 1 18 ? 8.875 22.797 29.781 1 95.75 18 ARG B C 1
ATOM 3891 O O . ARG B 1 18 ? 9.969 23.188 30.188 1 95.75 18 ARG B O 1
ATOM 3898 N N . ASN B 1 19 ? 7.828 23.312 30.219 1 96.62 19 ASN B N 1
ATOM 3899 C CA . ASN B 1 19 ? 7.676 24.266 31.328 1 96.62 19 ASN B CA 1
ATOM 3900 C C . ASN B 1 19 ? 8.227 25.641 30.969 1 96.62 19 ASN B C 1
ATOM 3902 O O . ASN B 1 19 ? 8.398 26.484 31.844 1 96.62 19 ASN B O 1
ATOM 3906 N N . VAL B 1 20 ? 8.547 25.812 29.703 1 95.44 20 VAL B N 1
ATOM 3907 C CA . VAL B 1 20 ? 9.227 27.062 29.391 1 95.44 20 VAL B CA 1
ATOM 3908 C C . VAL B 1 20 ? 8.945 27.469 27.953 1 95.44 20 VAL B C 1
ATOM 3910 O O . VAL B 1 20 ? 8.711 26.609 27.094 1 95.44 20 VAL B O 1
ATOM 3913 N N . ILE B 1 21 ? 8.883 28.781 27.688 1 95.12 21 ILE B N 1
ATOM 3914 C CA . ILE B 1 21 ? 8.898 29.375 26.359 1 95.12 21 ILE B CA 1
ATOM 3915 C C . ILE B 1 21 ? 10.203 30.156 26.156 1 95.12 21 ILE B C 1
ATOM 3917 O O . ILE B 1 21 ? 10.531 31.031 26.953 1 95.12 21 ILE B O 1
ATOM 3921 N N . HIS B 1 22 ? 10.883 29.812 25.141 1 93.69 22 HIS B N 1
ATOM 3922 C CA . HIS B 1 22 ? 12.133 30.5 24.844 1 93.69 22 HIS B CA 1
ATOM 3923 C C . HIS B 1 22 ? 11.945 31.516 23.719 1 93.69 22 HIS B C 1
ATOM 3925 O O . HIS B 1 22 ? 11.297 31.219 22.719 1 93.69 22 HIS B O 1
ATOM 3931 N N . ASN B 1 23 ? 12.375 32.656 23.953 1 92.25 23 ASN B N 1
ATOM 3932 C CA . ASN B 1 23 ? 12.531 33.656 22.891 1 92.25 23 ASN B CA 1
ATOM 3933 C C . ASN B 1 23 ? 13.961 33.688 22.359 1 92.25 23 ASN B C 1
ATOM 3935 O O . ASN B 1 23 ? 14.891 34.031 23.094 1 92.25 23 ASN B O 1
ATOM 3939 N N . VAL B 1 24 ? 14.062 33.312 21.125 1 92.5 24 VAL B N 1
ATOM 3940 C CA . VAL B 1 24 ? 15.398 33.125 20.562 1 92.5 24 VAL B CA 1
ATOM 3941 C C . VAL B 1 24 ? 15.57 34.031 19.328 1 92.5 24 VAL B C 1
ATOM 3943 O O . VAL B 1 24 ? 14.633 34.188 18.531 1 92.5 24 VAL B O 1
ATOM 3946 N N . SER B 1 25 ? 16.766 34.625 19.234 1 90.94 25 SER B N 1
ATOM 3947 C CA . SER B 1 25 ? 17.078 35.406 18.031 1 90.94 25 SER B CA 1
ATOM 3948 C C . SER B 1 25 ? 17.312 34.5 16.844 1 90.94 25 SER B C 1
ATOM 3950 O O . SER B 1 25 ? 18 33.469 16.953 1 90.94 25 SER B O 1
ATOM 3952 N N . LEU B 1 26 ? 16.734 34.844 15.75 1 89.62 26 LEU B N 1
ATOM 3953 C CA . LEU B 1 26 ? 16.906 34.031 14.555 1 89.62 26 LEU B CA 1
ATOM 3954 C C . LEU B 1 26 ? 18.266 34.281 13.922 1 89.62 26 LEU B C 1
ATOM 3956 O O . LEU B 1 26 ? 18.766 33.469 13.141 1 89.62 26 LEU B O 1
ATOM 3960 N N . ASN B 1 27 ? 18.891 35.344 14.289 1 85.94 27 ASN B N 1
ATOM 3961 C CA . ASN B 1 27 ? 20.172 35.719 13.711 1 85.94 27 ASN B CA 1
ATOM 3962 C C . ASN B 1 27 ? 21.297 34.875 14.258 1 85.94 27 ASN B C 1
ATOM 3964 O O . ASN B 1 27 ? 22.125 34.344 13.492 1 85.94 27 ASN B O 1
ATOM 3968 N N . ASP B 1 28 ? 21.328 34.656 15.562 1 88.81 28 ASP B N 1
ATOM 3969 C CA . ASP B 1 28 ? 22.453 33.969 16.156 1 88.81 28 ASP B CA 1
ATOM 3970 C C . ASP B 1 28 ? 21.984 32.906 17.172 1 88.81 28 ASP B C 1
ATOM 3972 O O . ASP B 1 28 ? 22.797 32.281 17.859 1 88.81 28 ASP B O 1
ATOM 3976 N N . LEU B 1 29 ? 20.688 32.781 17.297 1 90.69 29 LEU B N 1
ATOM 3977 C CA . LEU B 1 29 ? 20.047 31.797 18.172 1 90.69 29 LEU B CA 1
ATOM 3978 C C . LEU B 1 29 ? 20.344 32.094 19.641 1 90.69 29 LEU B C 1
ATOM 3980 O O . LEU B 1 29 ? 20.281 31.203 20.484 1 90.69 29 LEU B O 1
ATOM 3984 N N . GLU B 1 30 ? 20.672 33.312 19.828 1 92.62 30 GLU B N 1
ATOM 3985 C CA . GLU B 1 30 ? 20.859 33.719 21.219 1 92.62 30 GLU B CA 1
ATOM 3986 C C . GLU B 1 30 ? 19.531 33.812 21.953 1 92.62 30 GLU B C 1
ATOM 3988 O O . GLU B 1 30 ? 18.531 34.281 21.391 1 92.62 30 GLU B O 1
ATOM 3993 N N . LEU B 1 31 ? 19.625 33.438 23.219 1 92.69 31 LEU B N 1
ATOM 3994 C CA . LEU B 1 31 ? 18.422 33.531 24.047 1 92.69 31 LEU B CA 1
ATOM 3995 C C . LEU B 1 31 ? 18.125 34.969 24.453 1 92.69 31 LEU B C 1
ATOM 3997 O O . LEU B 1 31 ? 18.953 35.594 25.109 1 92.69 31 LEU B O 1
ATOM 4001 N N . LEU B 1 32 ? 17.062 35.438 24.031 1 89.44 32 LEU B N 1
ATOM 4002 C CA . LEU B 1 32 ? 16.672 36.812 24.328 1 89.44 32 LEU B CA 1
ATOM 4003 C C . LEU B 1 32 ? 15.891 36.875 25.641 1 89.44 32 LEU B C 1
ATOM 4005 O O . LEU B 1 32 ? 16.062 37.844 26.406 1 89.44 32 LEU B O 1
ATOM 4009 N N . ASP B 1 33 ? 15.008 36 25.734 1 90.62 33 ASP B N 1
ATOM 4010 C CA . ASP B 1 33 ? 14.156 35.938 26.922 1 90.62 33 ASP B CA 1
ATOM 4011 C C . ASP B 1 33 ? 13.594 34.531 27.125 1 90.62 33 ASP B C 1
ATOM 4013 O O . ASP B 1 33 ? 13.703 33.688 26.234 1 90.62 33 ASP B O 1
ATOM 4017 N N . SER B 1 34 ? 13.141 34.312 28.359 1 92.81 34 SER B N 1
ATOM 4018 C CA . SER B 1 34 ? 12.492 33.031 28.656 1 92.81 34 SER B CA 1
ATOM 4019 C C . SER B 1 34 ? 11.32 33.219 29.609 1 92.81 34 SER B C 1
ATOM 4021 O O . SER B 1 34 ? 11.383 34.031 30.531 1 92.81 34 SER B O 1
ATOM 4023 N N . ILE B 1 35 ? 10.273 32.531 29.328 1 93.81 35 ILE B N 1
ATOM 4024 C CA . ILE B 1 35 ? 9.102 32.562 30.203 1 93.81 35 ILE B CA 1
ATOM 4025 C C . ILE B 1 35 ? 8.922 31.188 30.828 1 93.81 35 ILE B C 1
ATOM 4027 O O . ILE B 1 35 ? 8.641 30.203 30.141 1 93.81 35 ILE B O 1
ATOM 4031 N N . ASN B 1 36 ? 9.078 31.109 32.156 1 94.94 36 ASN B N 1
ATOM 4032 C CA . ASN B 1 36 ? 8.867 29.859 32.875 1 94.94 36 ASN B CA 1
ATOM 4033 C C . ASN B 1 36 ? 7.395 29.656 33.219 1 94.94 36 ASN B C 1
ATOM 4035 O O . ASN B 1 36 ? 6.758 30.547 33.781 1 94.94 36 ASN B O 1
ATOM 4039 N N . TRP B 1 37 ? 6.859 28.516 32.844 1 95.38 37 TRP B N 1
ATOM 4040 C CA . TRP B 1 37 ? 5.457 28.203 33.094 1 95.38 37 TRP B CA 1
ATOM 4041 C C . TRP B 1 37 ? 5.285 26.719 33.438 1 95.38 37 TRP B C 1
ATOM 4043 O O . TRP B 1 37 ? 4.711 25.969 32.656 1 95.38 37 TRP B O 1
ATOM 4053 N N . PRO B 1 38 ? 5.754 26.266 34.625 1 96.5 38 PRO B N 1
ATOM 4054 C CA . PRO B 1 38 ? 5.547 24.891 35.062 1 96.5 38 PRO B CA 1
ATOM 4055 C C . PRO B 1 38 ? 4.129 24.641 35.594 1 96.5 38 PRO B C 1
ATOM 4057 O O . PRO B 1 38 ? 3.43 25.594 35.969 1 96.5 38 PRO B O 1
ATOM 4060 N N . SER B 1 39 ? 3.758 23.469 35.625 1 96.25 39 SER B N 1
ATOM 4061 C CA . SER B 1 39 ? 2.467 23.109 36.188 1 96.25 39 SER B CA 1
ATOM 4062 C C . SER B 1 39 ? 2.479 23.25 37.719 1 96.25 39 SER B C 1
ATOM 4064 O O . SER B 1 39 ? 3.52 23.078 38.344 1 96.25 39 SER B O 1
ATOM 4066 N N . ASP B 1 40 ? 1.352 23.516 38.188 1 94.56 40 ASP B N 1
ATOM 4067 C CA . ASP B 1 40 ? 1.218 23.562 39.625 1 94.56 40 ASP B CA 1
ATOM 4068 C C . ASP B 1 40 ? 1.361 22.156 40.25 1 94.56 40 ASP B C 1
ATOM 4070 O O . ASP B 1 40 ? 0.985 21.172 39.625 1 94.56 40 ASP B O 1
ATOM 4074 N N . LYS B 1 41 ? 1.801 22.156 41.469 1 95.19 41 LYS B N 1
ATOM 4075 C CA . LYS B 1 41 ? 2.025 20.875 42.156 1 95.19 41 LYS B CA 1
ATOM 4076 C C . LYS B 1 41 ? 0.73 20.078 42.281 1 95.19 41 LYS B C 1
ATOM 4078 O O . LYS B 1 41 ? 0.739 18.859 42.188 1 95.19 41 LYS B O 1
ATOM 4083 N N . SER B 1 42 ? -0.26 20.797 42.562 1 95.5 42 SER B N 1
ATOM 4084 C CA . SER B 1 42 ? -1.551 20.125 42.688 1 95.5 42 SER B CA 1
ATOM 4085 C C . SER B 1 42 ? -1.942 19.406 41.406 1 95.5 42 SER B C 1
ATOM 4087 O O . SER B 1 42 ? -2.406 18.266 41.469 1 95.5 42 SER B O 1
ATOM 4089 N N . ASP B 1 43 ? -1.76 20.078 40.281 1 95.88 43 ASP B N 1
ATOM 4090 C CA . ASP B 1 43 ? -2.088 19.484 39 1 95.88 43 ASP B CA 1
ATOM 4091 C C . ASP B 1 43 ? -1.188 18.281 38.719 1 95.88 43 ASP B C 1
ATOM 4093 O O . ASP B 1 43 ? -1.648 17.266 38.188 1 95.88 43 ASP B O 1
ATOM 4097 N N . ILE B 1 44 ? 0.053 18.359 39.031 1 97.06 44 ILE B N 1
ATOM 4098 C CA . ILE B 1 44 ? 1.015 17.281 38.812 1 97.06 44 ILE B CA 1
ATOM 4099 C C . ILE B 1 44 ? 0.603 16.062 39.625 1 97.06 44 ILE B C 1
ATOM 4101 O O . ILE B 1 44 ? 0.649 14.93 39.125 1 97.06 44 ILE B O 1
ATOM 4105 N N . ASN B 1 45 ? 0.189 16.281 40.812 1 96.12 45 ASN B N 1
ATOM 4106 C CA . ASN B 1 45 ? -0.215 15.18 41.688 1 96.12 45 ASN B CA 1
ATOM 4107 C C . ASN B 1 45 ? -1.439 14.461 41.125 1 96.12 45 ASN B C 1
ATOM 4109 O O . ASN B 1 45 ? -1.502 13.227 41.156 1 96.12 45 ASN B O 1
ATOM 4113 N N . VAL B 1 46 ? -2.32 15.258 40.688 1 95 46 VAL B N 1
ATOM 4114 C CA . VAL B 1 46 ? -3.52 14.672 40.094 1 95 46 VAL B CA 1
ATOM 4115 C C . VAL B 1 46 ? -3.141 13.852 38.875 1 95 46 VAL B C 1
ATOM 4117 O O . VAL B 1 46 ? -3.674 12.758 38.656 1 95 46 VAL B O 1
ATOM 4120 N N . CYS B 1 47 ? -2.279 14.352 38.062 1 96.12 47 CYS B N 1
ATOM 4121 C CA . CYS B 1 47 ? -1.805 13.695 36.844 1 96.12 47 CYS B CA 1
ATOM 4122 C C . CYS B 1 47 ? -1.119 12.375 37.188 1 96.12 47 CYS B C 1
ATOM 4124 O O . CYS B 1 47 ? -1.369 11.367 36.531 1 96.12 47 CYS B O 1
ATOM 4126 N N . ILE B 1 48 ? -0.346 12.359 38.188 1 95.75 48 ILE B N 1
ATOM 4127 C CA . ILE B 1 48 ? 0.379 11.164 38.594 1 95.75 48 ILE B CA 1
ATOM 4128 C C . ILE B 1 48 ? -0.603 10.117 39.125 1 95.75 48 ILE B C 1
ATOM 4130 O O . ILE B 1 48 ? -0.44 8.922 38.844 1 95.75 48 ILE B O 1
ATOM 4134 N N . HIS B 1 49 ? -1.594 10.531 39.75 1 94.19 49 HIS B N 1
ATOM 4135 C CA . HIS B 1 49 ? -2.609 9.625 40.281 1 94.19 49 HIS B CA 1
ATOM 4136 C C . HIS B 1 49 ? -3.393 8.969 39.156 1 94.19 49 HIS B C 1
ATOM 4138 O O . HIS B 1 49 ? -3.92 7.863 39.312 1 94.19 49 HIS B O 1
ATOM 4144 N N . LYS B 1 50 ? -3.477 9.688 38.062 1 92.94 50 LYS B N 1
ATOM 4145 C CA . LYS B 1 50 ? -4.137 9.117 36.906 1 92.94 50 LYS B CA 1
ATOM 4146 C C . LYS B 1 50 ? -3.197 8.188 36.156 1 92.94 50 LYS B C 1
ATOM 4148 O O . LYS B 1 50 ? -3.449 7.855 34.969 1 92.94 50 LYS B O 1
ATOM 4153 N N . GLN B 1 51 ? -2.066 7.914 36.719 1 92.12 51 GLN B N 1
ATOM 4154 C CA . GLN B 1 51 ? -1.12 6.902 36.25 1 92.12 51 GLN B CA 1
ATOM 4155 C C . GLN B 1 51 ? -0.298 7.414 35.062 1 92.12 51 GLN B C 1
ATOM 4157 O O . GLN B 1 51 ? 0.005 6.656 34.156 1 92.12 51 GLN B O 1
ATOM 4162 N N . LYS B 1 52 ? -0.126 8.719 35.062 1 93 52 LYS B N 1
ATOM 4163 C CA . LYS B 1 52 ? 0.831 9.266 34.094 1 93 52 LYS B CA 1
ATOM 4164 C C . LYS B 1 52 ? 2.209 9.43 34.719 1 93 52 LYS B C 1
ATOM 4166 O O . LYS B 1 52 ? 2.33 9.508 35.938 1 93 52 LYS B O 1
ATOM 4171 N N . THR B 1 53 ? 3.178 9.367 33.906 1 94.38 53 THR B N 1
ATOM 4172 C CA . THR B 1 53 ? 4.543 9.5 34.406 1 94.38 53 THR B CA 1
ATOM 4173 C C . THR B 1 53 ? 4.832 10.953 34.812 1 94.38 53 THR B C 1
ATOM 4175 O O . THR B 1 53 ? 4.188 11.875 34.312 1 94.38 53 THR B O 1
ATOM 4178 N N . LYS B 1 54 ? 5.859 11.094 35.625 1 93.75 54 LYS B N 1
ATOM 4179 C CA . LYS B 1 54 ? 6.273 12.43 36.031 1 93.75 54 LYS B CA 1
ATOM 4180 C C . LYS B 1 54 ? 6.699 13.273 34.844 1 93.75 54 LYS B C 1
ATOM 4182 O O . LYS B 1 54 ? 6.496 14.492 34.812 1 93.75 54 LYS B O 1
ATOM 4187 N N . GLU B 1 55 ? 7.242 12.656 33.875 1 93.38 55 GLU B N 1
ATOM 4188 C CA . GLU B 1 55 ? 7.68 13.359 32.688 1 93.38 55 GLU B CA 1
ATOM 4189 C C . GLU B 1 55 ? 6.488 13.859 31.875 1 93.38 55 GLU B C 1
ATOM 4191 O O . GLU B 1 55 ? 6.539 14.953 31.297 1 93.38 55 GLU B O 1
ATOM 4196 N N . GLU B 1 56 ? 5.488 13.109 31.859 1 94.19 56 GLU B N 1
ATOM 4197 C CA . GLU B 1 56 ? 4.297 13.484 31.109 1 94.19 56 GLU B CA 1
ATOM 4198 C C . GLU B 1 56 ? 3.494 14.555 31.844 1 94.19 56 GLU B C 1
ATOM 4200 O O . GLU B 1 56 ? 2.736 15.305 31.219 1 94.19 56 GLU B O 1
ATOM 4205 N N . CYS B 1 57 ? 3.715 14.562 33.188 1 96.56 57 CYS B N 1
ATOM 4206 C CA . CYS B 1 57 ? 2.906 15.438 34.031 1 96.56 57 CYS B CA 1
ATOM 4207 C C . CYS B 1 57 ? 3.561 16.797 34.188 1 96.56 57 CYS B C 1
ATOM 4209 O O . CYS B 1 57 ? 3.572 17.375 35.25 1 96.56 57 CYS B O 1
ATOM 4211 N N . GLN B 1 58 ? 4.195 17.312 33.125 1 96.94 58 GLN B N 1
ATOM 4212 C CA . GLN B 1 58 ? 4.742 18.672 33.062 1 96.94 58 GLN B CA 1
ATOM 4213 C C . GLN B 1 58 ? 3.893 19.547 32.156 1 96.94 58 GLN B C 1
ATOM 4215 O O . GLN B 1 58 ? 2.854 19.125 31.641 1 96.94 58 GLN B O 1
ATOM 4220 N N . ASN B 1 59 ? 4.258 20.766 32.062 1 97.5 59 ASN B N 1
ATOM 4221 C CA . ASN B 1 59 ? 3.588 21.672 31.156 1 97.5 59 ASN B CA 1
ATOM 4222 C C . ASN B 1 59 ? 4.355 21.797 29.844 1 97.5 59 ASN B C 1
ATOM 4224 O O . ASN B 1 59 ? 5.402 22.453 29.781 1 97.5 59 ASN B O 1
ATOM 4228 N N . TYR B 1 60 ? 3.82 21.156 28.875 1 97 60 TYR B N 1
ATOM 4229 C CA . TYR B 1 60 ? 4.406 21.266 27.547 1 97 60 TYR B CA 1
ATOM 4230 C C . TYR B 1 60 ? 3.682 22.312 26.703 1 97 60 TYR B C 1
ATOM 4232 O O . TYR B 1 60 ? 2.475 22.203 26.484 1 97 60 TYR B O 1
ATOM 4240 N N . ILE B 1 61 ? 4.41 23.297 26.234 1 96.38 61 ILE B N 1
ATOM 4241 C CA . ILE B 1 61 ? 3.814 24.359 25.422 1 96.38 61 ILE B CA 1
ATOM 4242 C C . ILE B 1 61 ? 3.506 23.812 24.031 1 96.38 61 ILE B C 1
ATOM 4244 O O . ILE B 1 61 ? 4.398 23.312 23.328 1 96.38 61 ILE B O 1
ATOM 4248 N N . ARG B 1 62 ? 2.215 23.938 23.656 1 95.06 62 ARG B N 1
ATOM 4249 C CA . ARG B 1 62 ? 1.812 23.312 22.406 1 95.06 62 ARG B CA 1
ATOM 4250 C C . ARG B 1 62 ? 1.169 24.328 21.469 1 95.06 62 ARG B C 1
ATOM 4252 O O . ARG B 1 62 ? 1.009 24.062 20.281 1 95.06 62 ARG B O 1
ATOM 4259 N N . VAL B 1 63 ? 0.87 25.5 21.984 1 94.56 63 VAL B N 1
ATOM 4260 C CA . VAL B 1 63 ? 0.253 26.547 21.172 1 94.56 63 VAL B CA 1
ATOM 4261 C C . VAL B 1 63 ? 0.938 27.875 21.438 1 94.56 63 VAL B C 1
ATOM 4263 O O . VAL B 1 63 ? 1.097 28.281 22.594 1 94.56 63 VAL B O 1
ATOM 4266 N N . ILE B 1 64 ? 1.403 28.453 20.469 1 93.75 64 ILE B N 1
ATOM 4267 C CA . ILE B 1 64 ? 1.9 29.828 20.5 1 93.75 64 ILE B CA 1
ATOM 4268 C C . ILE B 1 64 ? 1.367 30.594 19.297 1 93.75 64 ILE B C 1
ATOM 4270 O O . ILE B 1 64 ? 1.829 30.391 18.172 1 93.75 64 ILE B O 1
ATOM 4274 N N . VAL B 1 65 ? 0.469 31.453 19.562 1 90.25 65 VAL B N 1
ATOM 4275 C CA . VAL B 1 65 ? -0.139 32.156 18.438 1 90.25 65 VAL B CA 1
ATOM 4276 C C . VAL B 1 65 ? -0.209 33.656 18.75 1 90.25 65 VAL B C 1
ATOM 4278 O O . VAL B 1 65 ? -0.654 34.062 19.844 1 90.25 65 VAL B O 1
ATOM 4281 N N . PRO B 1 66 ? 0.252 34.438 17.812 1 87.62 66 PRO B N 1
ATOM 4282 C CA . PRO B 1 66 ? 0.07 35.875 18 1 87.62 66 PRO B CA 1
ATOM 4283 C C . PRO B 1 66 ? -1.383 36.312 17.828 1 87.62 66 PRO B C 1
ATOM 4285 O O . PRO B 1 66 ? -2.031 35.938 16.844 1 87.62 66 PRO B O 1
ATOM 4288 N N . LYS B 1 67 ? -1.935 36.969 18.719 1 85 67 LYS B N 1
ATOM 4289 C CA . LYS B 1 67 ? -3.285 37.531 18.641 1 85 67 LYS B CA 1
ATOM 4290 C C . LYS B 1 67 ? -3.285 38.906 17.969 1 85 67 LYS B C 1
ATOM 4292 O O . LYS B 1 67 ? -3.615 39 16.781 1 85 67 LYS B O 1
ATOM 4297 N N . THR B 1 68 ? -3.162 39.906 18.641 1 80.44 68 THR B N 1
ATOM 4298 C CA . THR B 1 68 ? -2.961 41.281 18.156 1 80.44 68 THR B CA 1
ATOM 4299 C C . THR B 1 68 ? -1.505 41.688 18.328 1 80.44 68 THR B C 1
ATOM 4301 O O . THR B 1 68 ? -0.752 41.062 19.078 1 80.44 68 THR B O 1
ATOM 4304 N N . PRO B 1 69 ? -1.243 42.656 17.453 1 78.94 69 PRO B N 1
ATOM 4305 C CA . PRO B 1 69 ? 0.141 43.125 17.625 1 78.94 69 PRO B CA 1
ATOM 4306 C C . PRO B 1 69 ? 0.501 43.344 19.078 1 78.94 69 PRO B C 1
ATOM 4308 O O . PRO B 1 69 ? -0.183 44.125 19.766 1 78.94 69 PRO B O 1
ATOM 4311 N N . GLY B 1 70 ? 1.414 42.594 19.547 1 80.62 70 GLY B N 1
ATOM 4312 C CA . GLY B 1 70 ? 1.905 42.781 20.906 1 80.62 70 GLY B CA 1
ATOM 4313 C C . GLY B 1 70 ? 1.329 41.781 21.875 1 80.62 70 GLY B C 1
ATOM 4314 O O . GLY B 1 70 ? 1.729 41.719 23.047 1 80.62 70 GLY B O 1
ATOM 4315 N N . GLU B 1 71 ? 0.381 41.094 21.484 1 88.88 71 GLU B N 1
ATOM 4316 C CA . GLU B 1 71 ? -0.219 40.062 22.359 1 88.88 71 GLU B CA 1
ATOM 4317 C C . GLU B 1 71 ? 0.076 38.656 21.859 1 88.88 71 GLU B C 1
ATOM 4319 O O . GLU B 1 71 ? 0.003 38.406 20.656 1 88.88 71 GLU B O 1
ATOM 4324 N N . LEU B 1 72 ? 0.407 37.875 22.828 1 90.06 72 LEU B N 1
ATOM 4325 C CA . LEU B 1 72 ? 0.743 36.469 22.531 1 90.06 72 LEU B CA 1
ATOM 4326 C C . LEU B 1 72 ? -0.162 35.531 23.281 1 90.06 72 LEU B C 1
ATOM 4328 O O . LEU B 1 72 ? -0.308 35.625 24.516 1 90.06 72 LEU B O 1
ATOM 4332 N N . PHE B 1 73 ? -0.842 34.688 22.562 1 91.62 73 PHE B N 1
ATOM 4333 C CA . PHE B 1 73 ? -1.676 33.656 23.156 1 91.62 73 PHE B CA 1
ATOM 4334 C C . PHE B 1 73 ? -0.933 32.312 23.203 1 91.62 73 PHE B C 1
ATOM 4336 O O . PHE B 1 73 ? -0.467 31.812 22.172 1 91.62 73 PHE B O 1
ATOM 4343 N N . VAL B 1 74 ? -0.788 31.766 24.391 1 94.44 74 VAL B N 1
ATOM 4344 C CA . VAL B 1 74 ? 0.004 30.562 24.562 1 94.44 74 VAL B CA 1
ATOM 4345 C C . VAL B 1 74 ? -0.791 29.531 25.375 1 94.44 74 VAL B C 1
ATOM 4347 O O . VAL B 1 74 ? -1.472 29.891 26.328 1 94.44 74 VAL B O 1
ATOM 4350 N N . CYS B 1 75 ? -0.774 28.297 24.922 1 95.5 75 CYS B N 1
ATOM 4351 C CA . CYS B 1 75 ? -1.411 27.219 25.672 1 95.5 75 CYS B CA 1
ATOM 4352 C C . CYS B 1 75 ? -0.437 26.078 25.922 1 95.5 75 CYS B C 1
ATOM 4354 O O . CYS B 1 75 ? 0.431 25.797 25.094 1 95.5 75 CYS B O 1
ATOM 4356 N N . GLY B 1 76 ? -0.569 25.422 27.047 1 96.56 76 GLY B N 1
ATOM 4357 C CA . GLY B 1 76 ? 0.211 24.25 27.422 1 96.56 76 GLY B CA 1
ATOM 4358 C C . GLY B 1 76 ? -0.637 23.109 27.953 1 96.56 76 GLY B C 1
ATOM 4359 O O . GLY B 1 76 ? -1.794 23.312 28.328 1 96.56 76 GLY B O 1
ATOM 4360 N N . THR B 1 77 ? -0.075 21.938 27.969 1 96.38 77 THR B N 1
ATOM 4361 C CA . THR B 1 77 ? -0.795 20.75 28.406 1 96.38 77 THR B CA 1
ATOM 4362 C C . THR B 1 77 ? -1.066 20.812 29.906 1 96.38 77 THR B C 1
ATOM 4364 O O . THR B 1 77 ? -2.053 20.25 30.391 1 96.38 77 THR B O 1
ATOM 4367 N N . ASN B 1 78 ? -0.152 21.391 30.719 1 97.25 78 ASN B N 1
ATOM 4368 C CA . ASN B 1 78 ? -0.296 21.594 32.156 1 97.25 78 ASN B CA 1
ATOM 4369 C C . ASN B 1 78 ? -0.672 20.297 32.875 1 97.25 78 ASN B C 1
ATOM 4371 O O . ASN B 1 78 ? -1.672 20.25 33.594 1 97.25 78 ASN B O 1
ATOM 4375 N N . ALA B 1 79 ? 0.127 19.312 32.688 1 97.12 79 ALA B N 1
ATOM 4376 C CA . ALA B 1 79 ? -0.094 18.031 33.344 1 97.12 79 ALA B CA 1
ATOM 4377 C C . ALA B 1 79 ? -1.461 17.453 33 1 97.12 79 ALA B C 1
ATOM 4379 O O . ALA B 1 79 ? -2.23 17.062 33.875 1 97.12 79 ALA B O 1
ATOM 4380 N N . TYR B 1 80 ? -1.798 17.469 31.812 1 96.12 80 TYR B N 1
ATOM 4381 C CA . TYR B 1 80 ? -3.014 16.906 31.234 1 96.12 80 TYR B CA 1
ATOM 4382 C C . TYR B 1 80 ? -4.238 17.703 31.672 1 96.12 80 TYR B C 1
ATOM 4384 O O . TYR B 1 80 ? -5.336 17.141 31.781 1 96.12 80 TYR B O 1
ATOM 4392 N N . ARG B 1 81 ? -4.078 18.906 32.031 1 95.56 81 ARG B N 1
ATOM 4393 C CA . ARG B 1 81 ? -5.109 19.906 32.281 1 95.56 81 ARG B CA 1
ATOM 4394 C C . ARG B 1 81 ? -4.801 21.203 31.547 1 95.56 81 ARG B C 1
ATOM 4396 O O . ARG B 1 81 ? -4.43 22.203 32.156 1 95.56 81 ARG B O 1
ATOM 4403 N N . PRO B 1 82 ? -5.062 21.172 30.297 1 96.44 82 PRO B N 1
ATOM 4404 C CA . PRO B 1 82 ? -4.602 22.25 29.438 1 96.44 82 PRO B CA 1
ATOM 4405 C C . PRO B 1 82 ? -5.023 23.641 29.953 1 96.44 82 PRO B C 1
ATOM 4407 O O . PRO B 1 82 ? -6.152 23.797 30.422 1 96.44 82 PRO B O 1
ATOM 4410 N N . ARG B 1 83 ? -4.09 24.547 29.875 1 96.56 83 ARG B N 1
ATOM 4411 C CA . ARG B 1 83 ? -4.285 25.938 30.266 1 96.56 83 ARG B CA 1
ATOM 4412 C C . ARG B 1 83 ? -3.717 26.875 29.219 1 96.56 83 ARG B C 1
ATOM 4414 O O . ARG B 1 83 ? -2.775 26.531 28.5 1 96.56 83 ARG B O 1
ATOM 4421 N N . CYS B 1 84 ? -4.336 28.047 29.125 1 94.88 84 CYS B N 1
ATOM 4422 C CA . CYS B 1 84 ? -3.859 29.062 28.203 1 94.88 84 CYS B CA 1
ATOM 4423 C C . CYS B 1 84 ? -3.639 30.406 28.906 1 94.88 84 CYS B C 1
ATOM 4425 O O . CYS B 1 84 ? -4.312 30.703 29.891 1 94.88 84 CYS B O 1
ATOM 4427 N N . ARG B 1 85 ? -2.682 31.109 28.422 1 95.12 85 ARG B N 1
ATOM 4428 C CA . ARG B 1 85 ? -2.35 32.438 28.938 1 95.12 85 ARG B CA 1
ATOM 4429 C C . ARG B 1 85 ? -2.174 33.438 27.812 1 95.12 85 ARG B C 1
ATOM 4431 O O . ARG B 1 85 ? -1.798 33.062 26.703 1 95.12 85 ARG B O 1
ATOM 4438 N N . THR B 1 86 ? -2.516 34.625 28.172 1 92.69 86 THR B N 1
ATOM 4439 C CA . THR B 1 86 ? -2.229 35.75 27.266 1 92.69 86 THR B CA 1
ATOM 4440 C C . THR B 1 86 ? -1.086 36.594 27.812 1 92.69 86 THR B C 1
ATOM 4442 O O . THR B 1 86 ? -1.107 37 28.969 1 92.69 86 THR B O 1
ATOM 4445 N N . TYR B 1 87 ? -0.115 36.812 26.984 1 92.69 87 TYR B N 1
ATOM 4446 C CA . TYR B 1 87 ? 1.036 37.625 27.344 1 92.69 87 TYR B CA 1
ATOM 4447 C C . TYR B 1 87 ? 1.056 38.938 26.531 1 92.69 87 TYR B C 1
ATOM 4449 O O . TYR B 1 87 ? 0.636 38.938 25.375 1 92.69 87 TYR B O 1
ATOM 4457 N N . ILE B 1 88 ? 1.544 39.938 27.172 1 91.94 88 ILE B N 1
ATOM 4458 C CA . ILE B 1 88 ? 1.651 41.25 26.516 1 91.94 88 ILE B CA 1
ATOM 4459 C C . ILE B 1 88 ? 3.121 41.625 26.375 1 91.94 88 ILE B C 1
ATOM 4461 O O . ILE B 1 88 ? 3.895 41.5 27.328 1 91.94 88 ILE B O 1
ATOM 4465 N N . LYS B 1 89 ? 3.369 42.031 25.188 1 88.12 89 LYS B N 1
ATOM 4466 C CA . LYS B 1 89 ? 4.734 42.5 24.938 1 88.12 89 LYS B CA 1
ATOM 4467 C C . LYS B 1 89 ? 4.973 43.875 25.562 1 88.12 89 LYS B C 1
ATOM 4469 O O . LYS B 1 89 ? 4.219 44.812 25.328 1 88.12 89 LYS B O 1
ATOM 4474 N N . GLN B 1 90 ? 6.039 44 26.266 1 87.81 90 GLN B N 1
ATOM 4475 C CA . GLN B 1 90 ? 6.387 45.25 26.922 1 87.81 90 GLN B CA 1
ATOM 4476 C C . GLN B 1 90 ? 7.367 46.062 26.078 1 87.81 90 GLN B C 1
ATOM 4478 O O . GLN B 1 90 ? 7.898 45.562 25.078 1 87.81 90 GLN B O 1
ATOM 4483 N N . GLU B 1 91 ? 7.613 47.25 26.484 1 84.56 91 GLU B N 1
ATOM 4484 C CA . GLU B 1 91 ? 8.5 48.156 25.766 1 84.56 91 GLU B CA 1
ATOM 4485 C C . GLU B 1 91 ? 9.914 47.594 25.672 1 84.56 91 GLU B C 1
ATOM 4487 O O . GLU B 1 91 ? 10.625 47.844 24.688 1 84.56 91 GLU B O 1
ATOM 4492 N N . ASN B 1 92 ? 10.25 46.781 26.625 1 81.19 92 ASN B N 1
ATOM 4493 C CA . ASN B 1 92 ? 11.594 46.219 26.656 1 81.19 92 ASN B CA 1
ATOM 4494 C C . ASN B 1 92 ? 11.695 44.969 25.766 1 81.19 92 ASN B C 1
ATOM 4496 O O . ASN B 1 92 ? 12.758 44.344 25.703 1 81.19 92 ASN B O 1
ATOM 4500 N N . GLY B 1 93 ? 10.641 44.625 25.188 1 78.19 93 GLY B N 1
ATOM 4501 C CA . GLY B 1 93 ? 10.648 43.5 24.266 1 78.19 93 GLY B CA 1
ATOM 4502 C C . GLY B 1 93 ? 10.273 42.188 24.922 1 78.19 93 GLY B C 1
ATOM 4503 O O . GLY B 1 93 ? 10.086 41.188 24.25 1 78.19 93 GLY B O 1
ATOM 4504 N N . LYS B 1 94 ? 10.047 42.281 26.156 1 85.69 94 LYS B N 1
ATOM 4505 C CA . LYS B 1 94 ? 9.742 41.062 26.906 1 85.69 94 LYS B CA 1
ATOM 4506 C C . LYS B 1 94 ? 8.234 40.844 26.984 1 85.69 94 LYS B C 1
ATOM 4508 O O . LYS B 1 94 ? 7.453 41.812 26.969 1 85.69 94 LYS B O 1
ATOM 4513 N N . PHE B 1 95 ? 7.91 39.594 27 1 88.38 95 PHE B N 1
ATOM 4514 C CA . PHE B 1 95 ? 6.508 39.219 27.156 1 88.38 95 PHE B CA 1
ATOM 4515 C C . PHE B 1 95 ? 6.156 39 28.625 1 88.38 95 PHE B C 1
ATOM 4517 O O . PHE B 1 95 ? 6.844 38.25 29.312 1 88.38 95 PHE B O 1
ATOM 4524 N N . GLU B 1 96 ? 5.148 39.75 29.031 1 90.31 96 GLU B N 1
ATOM 4525 C CA . GLU B 1 96 ? 4.723 39.594 30.422 1 90.31 96 GLU B CA 1
ATOM 4526 C C . GLU B 1 96 ? 3.287 39.094 30.516 1 90.31 96 GLU B C 1
ATOM 4528 O O . GLU B 1 96 ? 2.436 39.469 29.703 1 90.31 96 GLU B O 1
ATOM 4533 N N . PHE B 1 97 ? 3.117 38.281 31.469 1 89.19 97 PHE B N 1
ATOM 4534 C CA . PHE B 1 97 ? 1.806 37.688 31.719 1 89.19 97 PHE B CA 1
ATOM 4535 C C . PHE B 1 97 ? 0.826 38.75 32.219 1 89.19 97 PHE B C 1
ATOM 4537 O O . PHE B 1 97 ? 1.096 39.406 33.219 1 89.19 97 PHE B O 1
ATOM 4544 N N . GLU B 1 98 ? -0.33 38.969 31.609 1 80.62 98 GLU B N 1
ATOM 4545 C CA . GLU B 1 98 ? -1.338 39.969 31.953 1 80.62 98 GLU B CA 1
ATOM 4546 C C . GLU B 1 98 ? -2.309 39.438 33 1 80.62 98 GLU B C 1
ATOM 4548 O O . GLU B 1 98 ? -3.27 40.094 33.375 1 80.62 98 GLU B O 1
A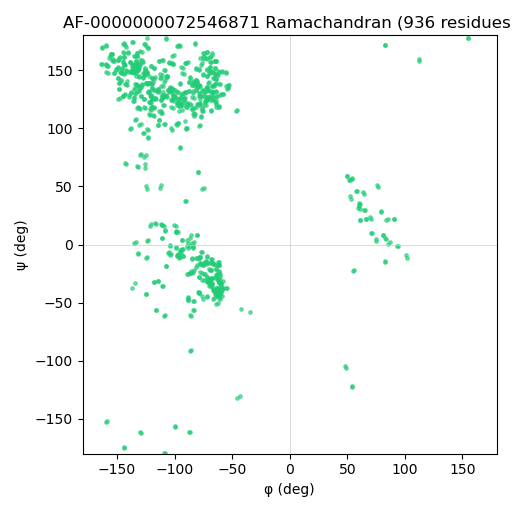TOM 4553 N N . GLY B 1 99 ? -2.076 38.375 33.469 1 75.75 99 GLY B N 1
ATOM 4554 C CA . GLY B 1 99 ? -2.908 37.844 34.531 1 75.75 99 GLY B CA 1
ATOM 4555 C C . GLY B 1 99 ? -4.117 37.094 34.031 1 75.75 99 GLY B C 1
ATOM 4556 O O . GLY B 1 99 ? -4.98 36.688 34.812 1 75.75 99 GLY B O 1
ATOM 4557 N N . LYS B 1 100 ? -4.32 36.938 32.875 1 83.44 100 LYS B N 1
ATOM 4558 C CA . LYS B 1 100 ? -5.477 36.25 32.344 1 83.44 100 LYS B CA 1
ATOM 4559 C C . LYS B 1 100 ? -5.125 34.781 31.984 1 83.44 100 LYS B C 1
ATOM 4561 O O . LYS B 1 100 ? -4.301 34.562 31.094 1 83.44 100 LYS B O 1
ATOM 4566 N N . GLU B 1 101 ? -5.516 33.906 32.75 1 90.81 101 GLU B N 1
ATOM 4567 C CA . GLU B 1 101 ? -5.367 32.469 32.469 1 90.81 101 GLU B CA 1
ATOM 4568 C C . GLU B 1 101 ? -6.719 31.797 32.25 1 90.81 101 GLU B C 1
ATOM 4570 O O . GLU B 1 101 ? -7.699 32.125 32.938 1 90.81 101 GLU B O 1
ATOM 4575 N N . GLU B 1 102 ? -6.828 31.062 31.25 1 90.88 102 GLU B N 1
ATOM 4576 C CA . GLU B 1 102 ? -8.094 30.406 30.938 1 90.88 102 GLU B CA 1
ATOM 4577 C C . GLU B 1 102 ? -7.898 28.906 30.688 1 90.88 102 GLU B C 1
ATOM 4579 O O . GLU B 1 102 ? -6.766 28.438 30.562 1 90.88 102 GLU B O 1
ATOM 4584 N N . GLN B 1 103 ? -9.086 28.219 30.688 1 91.88 103 GLN B N 1
ATOM 4585 C CA . GLN B 1 103 ? -9.047 26.781 30.391 1 91.88 103 GLN B CA 1
ATOM 4586 C C . GLN B 1 103 ? -8.633 26.531 28.938 1 91.88 103 GLN B C 1
ATOM 4588 O O . GLN B 1 103 ? -9.047 27.266 28.031 1 91.88 103 GLN B O 1
ATOM 4593 N N . GLY B 1 104 ? -7.754 25.547 28.781 1 93.75 104 GLY B N 1
ATOM 4594 C CA . GLY B 1 104 ? -7.215 25.266 27.469 1 93.75 104 GLY B CA 1
ATOM 4595 C C . GLY B 1 104 ? -7.902 24.094 26.766 1 93.75 104 GLY B C 1
ATOM 4596 O O . GLY B 1 104 ? -7.426 23.609 25.734 1 93.75 104 GLY B O 1
ATOM 4597 N N . ILE B 1 105 ? -9.102 23.609 27.344 1 92.94 105 ILE B N 1
ATOM 4598 C CA . ILE B 1 105 ? -9.828 22.5 26.75 1 92.94 105 ILE B CA 1
ATOM 4599 C C . ILE B 1 105 ? -10.258 22.859 25.328 1 92.94 105 ILE B C 1
ATOM 4601 O O . ILE B 1 105 ? -10.781 23.953 25.094 1 92.94 105 ILE B O 1
ATOM 4605 N N . ALA B 1 106 ? -9.969 22.016 24.391 1 93.38 106 ALA B N 1
ATOM 4606 C CA . ALA B 1 106 ? -10.336 22.156 22.984 1 93.38 106 ALA B CA 1
ATOM 4607 C C . ALA B 1 106 ? -9.469 23.203 22.281 1 93.38 106 ALA B C 1
ATOM 4609 O O . ALA B 1 106 ? -9.719 23.562 21.141 1 93.38 106 ALA B O 1
ATOM 4610 N N . LYS B 1 107 ? -8.477 23.734 23 1 93.06 107 LYS B N 1
ATOM 4611 C CA . LYS B 1 107 ? -7.539 24.688 22.422 1 93.06 107 LYS B CA 1
ATOM 4612 C C . LYS B 1 107 ? -6.145 24.094 22.297 1 93.06 107 LYS B C 1
ATOM 4614 O O . LYS B 1 107 ? -5.379 24.453 21.406 1 93.06 107 LYS B O 1
ATOM 4619 N N . CYS B 1 108 ? -5.883 23.328 23.25 1 92.75 108 CYS B N 1
ATOM 4620 C CA . CYS B 1 108 ? -4.598 22.641 23.344 1 92.75 108 CYS B CA 1
ATOM 4621 C C . CYS B 1 108 ? -4.785 21.172 23.719 1 92.75 108 CYS B C 1
ATOM 4623 O O . CYS B 1 108 ? -5.742 20.828 24.406 1 92.75 108 CYS B O 1
ATOM 4625 N N . PRO B 1 109 ? -3.896 20.297 23.219 1 94.38 109 PRO B N 1
ATOM 4626 C CA . PRO B 1 109 ? -4.035 18.891 23.547 1 94.38 109 PRO B CA 1
ATOM 4627 C C . PRO B 1 109 ? -3.719 18.594 25.016 1 94.38 109 PRO B C 1
ATOM 4629 O O . PRO B 1 109 ? -3.006 19.375 25.656 1 94.38 109 PRO B O 1
ATOM 4632 N N . PHE B 1 110 ? -4.254 17.5 25.5 1 94.88 110 PHE B N 1
ATOM 4633 C CA . PHE B 1 110 ? -3.949 17.016 26.844 1 94.88 110 PHE B CA 1
ATOM 4634 C C . PHE B 1 110 ? -2.602 16.297 26.859 1 94.88 110 PHE B C 1
ATOM 4636 O O . PHE B 1 110 ? -1.794 16.516 27.766 1 94.88 110 PHE B O 1
ATOM 4643 N N . ASP B 1 111 ? -2.414 15.523 25.828 1 93.62 111 ASP B N 1
ATOM 4644 C CA . ASP B 1 111 ? -1.206 14.719 25.656 1 93.62 111 ASP B CA 1
ATOM 4645 C C . ASP B 1 111 ? -0.144 15.484 24.875 1 93.62 111 ASP B C 1
ATOM 4647 O O . ASP B 1 111 ? -0.393 15.914 23.75 1 93.62 111 ASP B O 1
ATOM 4651 N N . PRO B 1 112 ? 1.068 15.57 25.5 1 92.19 112 PRO B N 1
ATOM 4652 C CA . PRO B 1 112 ? 2.133 16.297 24.797 1 92.19 112 PRO B CA 1
ATOM 4653 C C . PRO B 1 112 ? 2.512 15.648 23.469 1 92.19 112 PRO B C 1
ATOM 4655 O O . PRO B 1 112 ? 3.102 16.297 22.609 1 92.19 112 PRO B O 1
ATOM 4658 N N . LYS B 1 113 ? 2.188 14.461 23.219 1 90.75 113 LYS B N 1
ATOM 4659 C CA . LYS B 1 113 ? 2.598 13.758 22.016 1 90.75 113 LYS B CA 1
ATOM 4660 C C . LYS B 1 113 ? 1.55 13.898 20.906 1 90.75 113 LYS B C 1
ATOM 4662 O O . LYS B 1 113 ? 1.826 13.609 19.75 1 90.75 113 LYS B O 1
ATOM 4667 N N . GLN B 1 114 ? 0.434 14.414 21.25 1 91.75 114 GLN B N 1
ATOM 4668 C CA . GLN B 1 114 ? -0.647 14.516 20.281 1 91.75 114 GLN B CA 1
ATOM 4669 C C . GLN B 1 114 ? -0.444 15.703 19.344 1 91.75 114 GLN B C 1
ATOM 4671 O O . GLN B 1 114 ? -0.119 16.797 19.797 1 91.75 114 GLN B O 1
ATOM 4676 N N . ASN B 1 115 ? -0.677 15.414 18.078 1 92.75 115 ASN B N 1
ATOM 4677 C CA . ASN B 1 115 ? -0.567 16.484 17.109 1 92.75 115 ASN B CA 1
ATOM 4678 C C . ASN B 1 115 ? -1.807 17.375 17.109 1 92.75 115 ASN B C 1
ATOM 4680 O O . ASN B 1 115 ? -2.928 16.891 17.266 1 92.75 115 ASN B O 1
ATOM 4684 N N . SER B 1 116 ? -1.538 18.625 17.047 1 94.94 116 SER B N 1
ATOM 4685 C CA . SER B 1 116 ? -2.584 19.625 16.984 1 94.94 116 SER B CA 1
ATOM 4686 C C . SER B 1 116 ? -2.131 20.844 16.172 1 94.94 116 SER B C 1
ATOM 4688 O O . SER B 1 116 ? -0.94 21 15.891 1 94.94 116 SER B O 1
ATOM 4690 N N . THR B 1 117 ? -3.07 21.594 15.734 1 95.62 117 THR B N 1
ATOM 4691 C CA . THR B 1 117 ? -2.764 22.812 15.016 1 95.62 117 THR B CA 1
ATOM 4692 C C . THR B 1 117 ? -3.748 23.922 15.391 1 95.62 117 THR B C 1
ATOM 4694 O O . THR B 1 117 ? -4.859 23.641 15.836 1 95.62 117 THR B O 1
ATOM 4697 N N . SER B 1 118 ? -3.264 25.125 15.328 1 93.94 118 SER B N 1
ATOM 4698 C CA . SER B 1 118 ? -4.098 26.281 15.656 1 93.94 118 SER B CA 1
ATOM 4699 C C . SER B 1 118 ? -3.727 27.484 14.797 1 93.94 118 SER B C 1
ATOM 4701 O O . SER B 1 118 ? -2.576 27.625 14.383 1 93.94 118 SER B O 1
ATOM 4703 N N . VAL B 1 119 ? -4.719 28.312 14.578 1 92.19 119 VAL B N 1
ATOM 4704 C CA . VAL B 1 119 ? -4.5 29.531 13.82 1 92.19 119 VAL B CA 1
ATOM 4705 C C . VAL B 1 119 ? -5.434 30.625 14.328 1 92.19 119 VAL B C 1
ATOM 4707 O O . VAL B 1 119 ? -6.586 30.359 14.672 1 92.19 119 VAL B O 1
ATOM 4710 N N . TYR B 1 120 ? -4.871 31.766 14.523 1 90.19 120 TYR B N 1
ATOM 4711 C CA . TYR B 1 120 ? -5.668 32.938 14.922 1 90.19 120 TYR B CA 1
ATOM 4712 C C . TYR B 1 120 ? -6.066 33.75 13.703 1 90.19 120 TYR B C 1
ATOM 4714 O O . TYR B 1 120 ? -5.211 34.188 12.93 1 90.19 120 TYR B O 1
ATOM 4722 N N . SER B 1 121 ? -7.355 33.875 13.578 1 89.19 121 SER B N 1
ATOM 4723 C CA . SER B 1 121 ? -7.875 34.625 12.438 1 89.19 121 SER B CA 1
ATOM 4724 C C . SER B 1 121 ? -9.062 35.5 12.836 1 89.19 121 SER B C 1
ATOM 4726 O O . SER B 1 121 ? -10.023 35 13.438 1 89.19 121 SER B O 1
ATOM 4728 N N . ASN B 1 122 ? -9.039 36.75 12.523 1 84.12 122 ASN B N 1
ATOM 4729 C CA . ASN B 1 122 ? -10.109 37.688 12.789 1 84.12 122 ASN B CA 1
ATOM 4730 C C . ASN B 1 122 ? -10.523 37.688 14.258 1 84.12 122 ASN B C 1
ATOM 4732 O O . ASN B 1 122 ? -11.719 37.594 14.57 1 84.12 122 ASN B O 1
ATOM 4736 N N . GLY B 1 123 ? -9.609 37.594 15.094 1 82.25 123 GLY B N 1
ATOM 4737 C CA . GLY B 1 123 ? -9.875 37.688 16.516 1 82.25 123 GLY B CA 1
ATOM 4738 C C . GLY B 1 123 ? -10.352 36.406 17.141 1 82.25 123 GLY B C 1
ATOM 4739 O O . GLY B 1 123 ? -10.719 36.375 18.312 1 82.25 123 GLY B O 1
ATOM 4740 N N . VAL B 1 124 ? -10.328 35.438 16.359 1 88.88 124 VAL B N 1
ATOM 4741 C CA . VAL B 1 124 ? -10.844 34.156 16.844 1 88.88 124 VAL B CA 1
ATOM 4742 C C . VAL B 1 124 ? -9.773 33.094 16.688 1 88.88 124 VAL B C 1
ATOM 4744 O O . VAL B 1 124 ? -9.055 33.062 15.672 1 88.88 124 VAL B O 1
ATOM 4747 N N . LEU B 1 125 ? -9.688 32.219 17.75 1 91.69 125 LEU B N 1
ATOM 4748 C CA . LEU B 1 125 ? -8.758 31.094 17.672 1 91.69 125 LEU B CA 1
ATOM 4749 C C . LEU B 1 125 ? -9.43 29.875 17.062 1 91.69 125 LEU B C 1
ATOM 4751 O O . LEU B 1 125 ? -10.469 29.422 17.547 1 91.69 125 LEU B O 1
ATOM 4755 N N . TYR B 1 126 ? -8.922 29.438 15.969 1 95.56 126 TYR B N 1
ATOM 4756 C CA . TYR B 1 126 ? -9.297 28.141 15.43 1 95.56 126 TYR B CA 1
ATOM 4757 C C . TYR B 1 126 ? -8.32 27.062 15.883 1 95.56 126 TYR B C 1
ATOM 4759 O O . TYR B 1 126 ? -7.105 27.234 15.781 1 95.56 126 TYR B O 1
ATOM 4767 N N . SER B 1 127 ? -8.859 26.016 16.391 1 95.81 127 SER B N 1
ATOM 4768 C CA . SER B 1 127 ? -8 24.938 16.875 1 95.81 127 SER B CA 1
ATOM 4769 C C . SER B 1 127 ? -8.492 23.578 16.375 1 95.81 127 SER B C 1
ATOM 4771 O O . SER B 1 127 ? -9.703 23.359 16.281 1 95.81 127 SER B O 1
ATOM 4773 N N . ALA B 1 128 ? -7.625 22.75 15.961 1 97.69 128 ALA B N 1
ATOM 4774 C CA . ALA B 1 128 ? -7.859 21.328 15.68 1 97.69 128 ALA B CA 1
ATOM 4775 C C . ALA B 1 128 ? -7.09 20.438 16.656 1 97.69 128 ALA B C 1
ATOM 4777 O O . ALA B 1 128 ? -5.859 20.391 16.625 1 97.69 128 ALA B O 1
ATOM 4778 N N . THR B 1 129 ? -7.758 19.828 17.547 1 96.56 129 THR B N 1
ATOM 4779 C CA . THR B 1 129 ? -7.156 19.047 18.625 1 96.56 129 THR B CA 1
ATOM 4780 C C . THR B 1 129 ? -8.164 18.047 19.203 1 96.56 129 THR B C 1
ATOM 4782 O O . THR B 1 129 ? -8.969 17.484 18.469 1 96.56 129 THR B O 1
ATOM 4785 N N . VAL B 1 130 ? -7.977 17.703 20.484 1 94.69 130 VAL B N 1
ATOM 4786 C CA . VAL B 1 130 ? -8.898 16.812 21.172 1 94.69 130 VAL B CA 1
ATOM 4787 C C . VAL B 1 130 ? -9.5 17.531 22.391 1 94.69 130 VAL B C 1
ATOM 4789 O O . VAL B 1 130 ? -8.859 18.391 22.984 1 94.69 130 VAL B O 1
ATOM 4792 N N . ALA B 1 131 ? -10.719 17.094 22.781 1 92.56 131 ALA B N 1
ATOM 4793 C CA . ALA B 1 131 ? -11.438 17.797 23.844 1 92.56 131 ALA B CA 1
ATOM 4794 C C . ALA B 1 131 ? -11.375 17.031 25.156 1 92.56 131 ALA B C 1
ATOM 4796 O O . ALA B 1 131 ? -11.867 17.5 26.188 1 92.56 131 ALA B O 1
ATOM 4797 N N . ASP B 1 132 ? -10.719 15.875 25.109 1 90.88 132 ASP B N 1
ATOM 4798 C CA . ASP B 1 132 ? -10.758 15.086 26.328 1 90.88 132 ASP B CA 1
ATOM 4799 C C . ASP B 1 132 ? -9.422 14.391 26.578 1 90.88 132 ASP B C 1
ATOM 4801 O O . ASP B 1 132 ? -8.57 14.336 25.688 1 90.88 132 ASP B O 1
ATOM 4805 N N . PHE B 1 133 ? -9.375 13.867 27.734 1 87.88 133 PHE B N 1
ATOM 4806 C CA . PHE B 1 133 ? -8.164 13.242 28.25 1 87.88 133 PHE B CA 1
ATOM 4807 C C . PHE B 1 133 ? -7.859 11.945 27.5 1 87.88 133 PHE B C 1
ATOM 4809 O O . PHE B 1 133 ? -6.691 11.602 27.297 1 87.88 133 PHE B O 1
ATOM 4816 N N . SER B 1 134 ? -8.828 11.289 27.047 1 86.38 134 SER B N 1
ATOM 4817 C CA . SER B 1 134 ? -8.672 9.969 26.453 1 86.38 134 SER B CA 1
ATOM 4818 C C . SER B 1 134 ? -8.516 10.055 24.938 1 86.38 134 SER B C 1
ATOM 4820 O O . SER B 1 134 ? -8.453 9.031 24.25 1 86.38 134 SER B O 1
ATOM 4822 N N . ASN B 1 135 ? -8.469 11.242 24.438 1 84.88 135 ASN B N 1
ATOM 4823 C CA . ASN B 1 135 ? -8.297 11.453 23 1 84.88 135 ASN B CA 1
ATOM 4824 C C . ASN B 1 135 ? -9.445 10.844 22.203 1 84.88 135 ASN B C 1
ATOM 4826 O O . ASN B 1 135 ? -9.234 10.305 21.109 1 84.88 135 ASN B O 1
ATOM 4830 N N . ARG B 1 136 ? -10.664 10.852 22.703 1 87.38 136 ARG B N 1
ATOM 4831 C CA . ARG B 1 136 ? -11.797 10.203 22.047 1 87.38 136 ARG B CA 1
ATOM 4832 C C . ARG B 1 136 ? -12.703 11.219 21.359 1 87.38 136 ARG B C 1
ATOM 4834 O O . ARG B 1 136 ? -13.578 10.852 20.578 1 87.38 136 ARG B O 1
ATOM 4841 N N . ASP B 1 137 ? -12.383 12.445 21.625 1 93.19 137 ASP B N 1
ATOM 4842 C CA . ASP B 1 137 ? -13.219 13.484 21.031 1 93.19 137 ASP B CA 1
ATOM 4843 C C . ASP B 1 137 ? -12.375 14.492 20.25 1 93.19 137 ASP B C 1
ATOM 4845 O O . ASP B 1 137 ? -12.219 15.641 20.688 1 93.19 137 ASP B O 1
ATOM 4849 N N . PRO B 1 138 ? -11.961 14.016 19.094 1 96.44 138 PRO B N 1
ATOM 4850 C CA . PRO B 1 138 ? -11.289 15 18.25 1 96.44 138 PRO B CA 1
ATOM 4851 C C . PRO B 1 138 ? -12.227 16.078 17.719 1 96.44 138 PRO B C 1
ATOM 4853 O O . PRO B 1 138 ? -13.422 15.82 17.531 1 96.44 138 PRO B O 1
ATOM 4856 N N . LEU B 1 139 ? -11.68 17.297 17.5 1 97.38 139 LEU B N 1
ATOM 4857 C CA . LEU B 1 139 ? -12.562 18.344 17.016 1 97.38 139 LEU B CA 1
ATOM 4858 C C . LEU B 1 139 ? -11.766 19.453 16.328 1 97.38 139 LEU B C 1
ATOM 4860 O O . LEU B 1 139 ? -10.562 19.594 16.562 1 97.38 139 LEU B O 1
ATOM 4864 N N . ILE B 1 140 ? -12.344 20.094 15.484 1 98.19 140 ILE B N 1
ATOM 4865 C CA . ILE B 1 140 ? -12.008 21.438 15.008 1 98.19 140 ILE B CA 1
ATOM 4866 C C . ILE B 1 140 ? -13.008 22.438 15.586 1 98.19 140 ILE B C 1
ATOM 4868 O O . ILE B 1 140 ? -14.219 22.219 15.555 1 98.19 140 ILE B O 1
ATOM 4872 N N . ILE B 1 141 ? -12.484 23.547 16.141 1 96.69 141 ILE B N 1
ATOM 4873 C CA . ILE B 1 141 ? -13.367 24.438 16.875 1 96.69 141 ILE B CA 1
ATOM 4874 C C . ILE B 1 141 ? -12.906 25.875 16.703 1 96.69 141 ILE B C 1
ATOM 4876 O O . ILE B 1 141 ? -11.711 26.141 16.5 1 96.69 141 ILE B O 1
ATOM 4880 N N . HIS B 1 142 ? -13.82 26.75 16.578 1 92.75 142 HIS B N 1
ATOM 4881 C CA . HIS B 1 142 ? -13.5 28.141 16.875 1 92.75 142 HIS B CA 1
ATOM 4882 C C . HIS B 1 142 ? -14.312 28.656 18.047 1 92.75 142 HIS B C 1
ATOM 4884 O O . HIS B 1 142 ? -15.5 28.359 18.172 1 92.75 142 HIS B O 1
ATOM 4890 N N . ALA B 1 143 ? -13.57 29.172 19 1 80.38 143 ALA B N 1
ATOM 4891 C CA . ALA B 1 143 ? -14.195 29.641 20.234 1 80.38 143 ALA B CA 1
ATOM 4892 C C . ALA B 1 143 ? -13.922 31.125 20.453 1 80.38 143 ALA B C 1
ATOM 4894 O O . ALA B 1 143 ? -12.805 31.594 20.25 1 80.38 143 ALA B O 1
ATOM 4895 N N . GLU B 1 144 ? -14.953 31.859 20.484 1 75 144 GLU B N 1
ATOM 4896 C CA . GLU B 1 144 ? -14.898 33.281 20.859 1 75 144 GLU B CA 1
ATOM 4897 C C . GLU B 1 144 ? -15.727 33.531 22.109 1 75 144 GLU B C 1
ATOM 4899 O O . GLU B 1 144 ? -16.953 33.469 22.078 1 75 144 GLU B O 1
ATOM 4904 N N . LYS B 1 145 ? -15.117 33.969 23.125 1 69.94 145 LYS B N 1
ATOM 4905 C CA . LYS B 1 145 ? -15.766 34.312 24.391 1 69.94 145 LYS B CA 1
ATOM 4906 C C . LYS B 1 145 ? -16.719 33.188 24.828 1 69.94 145 LYS B C 1
ATOM 4908 O O . LYS B 1 145 ? -16.312 32.031 24.984 1 69.94 145 LYS B O 1
ATOM 4913 N N . ASN B 1 146 ? -17.969 33.375 24.688 1 71.62 146 ASN B N 1
ATOM 4914 C CA . ASN B 1 146 ? -18.938 32.438 25.219 1 71.62 146 ASN B CA 1
ATOM 4915 C C . ASN B 1 146 ? -19.656 31.703 24.078 1 71.62 146 ASN B C 1
ATOM 4917 O O . ASN B 1 146 ? -20.734 31.125 24.297 1 71.62 146 ASN B O 1
ATOM 4921 N N . LYS B 1 147 ? -19.078 31.781 22.953 1 84.5 147 LYS B N 1
ATOM 4922 C CA . LYS B 1 147 ? -19.672 31.078 21.828 1 84.5 147 LYS B CA 1
ATOM 4923 C C . LYS B 1 147 ? -18.609 30.219 21.109 1 84.5 147 LYS B C 1
ATOM 4925 O O . LYS B 1 147 ? -17.438 30.594 21.047 1 84.5 147 LYS B O 1
ATOM 4930 N N . TYR B 1 148 ? -19.094 29 20.797 1 92.12 148 TYR B N 1
ATOM 4931 C CA . TYR B 1 148 ? -18.172 28.156 20.062 1 92.12 148 TYR B CA 1
ATOM 4932 C C . TYR B 1 148 ? -18.891 27.422 18.938 1 92.12 148 TYR B C 1
ATOM 4934 O O . TYR B 1 148 ? -20.109 27.266 18.984 1 92.12 148 TYR B O 1
ATOM 4942 N N . VAL B 1 149 ? -18.281 27.141 17.875 1 95.88 149 VAL B N 1
ATOM 4943 C CA . VAL B 1 149 ? -18.719 26.25 16.797 1 95.88 149 VAL B CA 1
ATOM 4944 C C . VAL B 1 149 ? -17.688 25.156 16.578 1 95.88 149 VAL B C 1
ATOM 4946 O O . VAL B 1 149 ? -16.484 25.406 16.578 1 95.88 149 VAL B O 1
ATOM 4949 N N . ARG B 1 150 ? -18.109 23.922 16.516 1 96.94 150 ARG B N 1
ATOM 4950 C CA . ARG B 1 150 ? -17.188 22.812 16.391 1 96.94 150 ARG B CA 1
ATOM 4951 C C . ARG B 1 150 ? -17.672 21.797 15.367 1 96.94 150 ARG B C 1
ATOM 4953 O O . ARG B 1 150 ? -18.766 21.938 14.82 1 96.94 150 ARG B O 1
ATOM 4960 N N . THR B 1 151 ? -16.875 20.812 15.07 1 98 151 THR B N 1
ATOM 4961 C CA . THR B 1 151 ? -17.297 19.688 14.258 1 98 151 THR B CA 1
ATOM 4962 C C . THR B 1 151 ? -18.188 18.734 15.055 1 98 151 THR B C 1
ATOM 4964 O O . THR B 1 151 ? -18.172 18.75 16.281 1 98 151 THR B O 1
ATOM 4967 N N . GLU B 1 152 ? -18.891 17.938 14.359 1 95.75 152 GLU B N 1
ATOM 4968 C CA . GLU B 1 152 ? -19.828 17 14.992 1 95.75 152 GLU B CA 1
ATOM 4969 C C . GLU B 1 152 ? -19.094 15.953 15.82 1 95.75 152 GLU B C 1
ATOM 4971 O O . GLU B 1 152 ? -18.078 15.406 15.383 1 95.75 152 GLU B O 1
ATOM 4976 N N . GLN B 1 153 ? -19.688 15.734 17 1 92.81 153 GLN B N 1
ATOM 4977 C CA . GLN B 1 153 ? -19.047 14.797 17.922 1 92.81 153 GLN B CA 1
ATOM 4978 C C . GLN B 1 153 ? -19.438 13.359 17.594 1 92.81 153 GLN B C 1
ATOM 4980 O O . GLN B 1 153 ? -20.609 13.086 17.281 1 92.81 153 GLN B O 1
ATOM 4985 N N . TYR B 1 154 ? -18.516 12.445 17.688 1 91.25 154 TYR B N 1
ATOM 4986 C CA . TYR B 1 154 ? -18.703 11 17.609 1 91.25 154 TYR B CA 1
ATOM 4987 C C . TYR B 1 154 ? -19.312 10.602 16.266 1 91.25 154 TYR B C 1
ATOM 4989 O O . TYR B 1 154 ? -20.203 9.758 16.203 1 91.25 154 TYR B O 1
ATOM 4997 N N . ASP B 1 155 ? -19.016 11.312 15.273 1 94.75 155 ASP B N 1
ATOM 4998 C CA . ASP B 1 155 ? -19.375 10.969 13.898 1 94.75 155 ASP B CA 1
ATOM 4999 C C . ASP B 1 155 ? -18.125 10.781 13.039 1 94.75 155 ASP B C 1
ATOM 5001 O O . ASP B 1 155 ? -17.469 11.75 12.672 1 94.75 155 ASP B O 1
ATOM 5005 N N . SER B 1 156 ? -17.922 9.57 12.672 1 94.75 156 SER B N 1
ATOM 5006 C CA . SER B 1 156 ? -16.703 9.211 11.953 1 94.75 156 SER B CA 1
ATOM 5007 C C . SER B 1 156 ? -16.672 9.812 10.555 1 94.75 156 SER B C 1
ATOM 5009 O O . SER B 1 156 ? -15.633 9.852 9.906 1 94.75 156 SER B O 1
ATOM 5011 N N . LYS B 1 157 ? -17.859 10.289 10.07 1 95.88 157 LYS B N 1
ATOM 5012 C CA . LYS B 1 157 ? -17.891 10.93 8.758 1 95.88 157 LYS B CA 1
ATOM 5013 C C . LYS B 1 157 ? -17.219 12.297 8.797 1 95.88 157 LYS B C 1
ATOM 5015 O O . LYS B 1 157 ? -16.672 12.758 7.793 1 95.88 157 LYS B O 1
ATOM 5020 N N . TRP B 1 158 ? -17.266 12.906 9.961 1 97.94 158 TRP B N 1
ATOM 5021 C CA . TRP B 1 158 ? -16.656 14.227 10.102 1 97.94 158 TRP B CA 1
ATOM 5022 C C . TRP B 1 158 ? -15.164 14.109 10.43 1 97.94 158 TRP B C 1
ATOM 5024 O O . TRP B 1 158 ? -14.32 14.594 9.672 1 97.94 158 TRP B O 1
ATOM 5034 N N . LEU B 1 159 ? -14.891 13.492 11.547 1 98.12 159 LEU B N 1
ATOM 5035 C CA . LEU B 1 159 ? -13.523 13.211 11.984 1 98.12 159 LEU B CA 1
ATOM 5036 C C . LEU B 1 159 ? -13.398 11.789 12.5 1 98.12 159 LEU B C 1
ATOM 5038 O O . LEU B 1 159 ? -14.195 11.352 13.336 1 98.12 159 LEU B O 1
ATOM 5042 N N . ASN B 1 160 ? -12.43 11.07 11.93 1 96.88 160 ASN B N 1
ATOM 5043 C CA . ASN B 1 160 ? -12.211 9.688 12.344 1 96.88 160 ASN B CA 1
ATOM 5044 C C . ASN B 1 160 ? -10.758 9.453 12.734 1 96.88 160 ASN B C 1
ATOM 5046 O O . ASN B 1 160 ? -9.938 9.078 11.891 1 96.88 160 ASN B O 1
ATOM 5050 N N . GLU B 1 161 ? -10.453 9.539 14.016 1 94.62 161 GLU B N 1
ATOM 5051 C CA . GLU B 1 161 ? -9.109 9.391 14.562 1 94.62 161 GLU B CA 1
ATOM 5052 C C . GLU B 1 161 ? -8.109 10.258 13.805 1 94.62 161 GLU B C 1
ATOM 5054 O O . GLU B 1 161 ? -7.086 9.758 13.328 1 94.62 161 GLU B O 1
ATOM 5059 N N . PRO B 1 162 ? -8.406 11.531 13.828 1 97.31 162 PRO B N 1
ATOM 5060 C CA . PRO B 1 162 ? -7.562 12.43 13.039 1 97.31 162 PRO B CA 1
ATOM 5061 C C . PRO B 1 162 ? -6.203 12.695 13.688 1 97.31 162 PRO B C 1
ATOM 5063 O O . PRO B 1 162 ? -6.066 12.578 14.906 1 97.31 162 PRO B O 1
ATOM 5066 N N . ASN B 1 163 ? -5.199 12.867 12.914 1 97.31 163 ASN B N 1
ATOM 5067 C CA . ASN B 1 163 ? -3.895 13.422 13.266 1 97.31 163 ASN B CA 1
ATOM 5068 C C . ASN B 1 163 ? -3.641 14.75 12.555 1 97.31 163 ASN B C 1
ATOM 5070 O O . ASN B 1 163 ? -3.283 14.766 11.375 1 97.31 163 ASN B O 1
ATOM 5074 N N . PHE B 1 164 ? -3.797 15.82 13.344 1 97.94 164 PHE B N 1
ATOM 5075 C CA . PHE B 1 164 ? -3.754 17.156 12.75 1 97.94 164 PHE B CA 1
ATOM 5076 C C . PHE B 1 164 ? -2.312 17.594 12.523 1 97.94 164 PHE B C 1
ATOM 5078 O O . PHE B 1 164 ? -1.448 17.375 13.375 1 97.94 164 PHE B O 1
ATOM 5085 N N . VAL B 1 165 ? -2.111 18.25 11.398 1 96.81 165 VAL B N 1
ATOM 5086 C CA . VAL B 1 165 ? -0.745 18.531 10.977 1 96.81 165 VAL B CA 1
ATOM 5087 C C . VAL B 1 165 ? -0.525 20.047 10.953 1 96.81 165 VAL B C 1
ATOM 5089 O O . VAL B 1 165 ? 0.417 20.547 11.562 1 96.81 165 VAL B O 1
ATOM 5092 N N . SER B 1 166 ? -1.37 20.719 10.188 1 96.69 166 SER B N 1
ATOM 5093 C CA . SER B 1 166 ? -1.186 22.156 10.031 1 96.69 166 SER B CA 1
ATOM 5094 C C . SER B 1 166 ? -2.5 22.859 9.68 1 96.69 166 SER B C 1
ATOM 5096 O O . SER B 1 166 ? -3.484 22.188 9.352 1 96.69 166 SER B O 1
ATOM 5098 N N . SER B 1 167 ? -2.475 24.156 9.852 1 96.62 167 SER B N 1
ATOM 5099 C CA . SER B 1 167 ? -3.623 24.984 9.484 1 96.62 167 SER B CA 1
ATOM 5100 C C . SER B 1 167 ? -3.188 26.375 9.055 1 96.62 167 SER B C 1
ATOM 5102 O O . SER B 1 167 ? -2.1 26.828 9.414 1 96.62 167 SER B O 1
ATOM 5104 N N . PHE B 1 168 ? -3.969 27.016 8.203 1 95.75 168 PHE B N 1
ATOM 5105 C CA . PHE B 1 168 ? -3.752 28.406 7.824 1 95.75 168 PHE B CA 1
ATOM 5106 C C . PHE B 1 168 ? -5.062 29.062 7.406 1 95.75 168 PHE B C 1
ATOM 5108 O O . PHE B 1 168 ? -6.047 28.375 7.129 1 95.75 168 PHE B O 1
ATOM 5115 N N . ASP B 1 169 ? -5.051 30.297 7.484 1 95.12 169 ASP B N 1
ATOM 5116 C CA . ASP B 1 169 ? -6.227 31.031 7.023 1 95.12 169 ASP B CA 1
ATOM 5117 C C . ASP B 1 169 ? -5.953 31.734 5.695 1 95.12 169 ASP B C 1
ATOM 5119 O O . ASP B 1 169 ? -4.816 32.094 5.402 1 95.12 169 ASP B O 1
ATOM 5123 N N . LYS B 1 170 ? -6.887 31.797 4.891 1 96.25 170 LYS B N 1
ATOM 5124 C CA . LYS B 1 170 ? -6.852 32.5 3.619 1 96.25 170 LYS B CA 1
ATOM 5125 C C . LYS B 1 170 ? -8.234 33.031 3.248 1 96.25 170 LYS B C 1
ATOM 5127 O O . LYS B 1 170 ? -9.211 32.281 3.238 1 96.25 170 LYS B O 1
ATOM 5132 N N . ASP B 1 171 ? -8.25 34.344 3 1 94.69 171 ASP B N 1
ATOM 5133 C CA . ASP B 1 171 ? -9.5 35 2.631 1 94.69 171 ASP B CA 1
ATOM 5134 C C . ASP B 1 171 ? -10.594 34.719 3.664 1 94.69 171 ASP B C 1
ATOM 5136 O O . ASP B 1 171 ? -10.414 35 4.855 1 94.69 171 ASP B O 1
ATOM 5140 N N . ASP B 1 172 ? -11.672 34.188 3.33 1 95.38 172 ASP B N 1
ATOM 5141 C CA . ASP B 1 172 ? -12.805 34 4.234 1 95.38 172 ASP B CA 1
ATOM 5142 C C . ASP B 1 172 ? -12.844 32.594 4.781 1 95.38 172 ASP B C 1
ATOM 5144 O O . ASP B 1 172 ? -13.875 32.156 5.289 1 95.38 172 ASP B O 1
ATOM 5148 N N . LYS B 1 173 ? -11.781 31.906 4.656 1 97.06 173 LYS B N 1
ATOM 5149 C CA . LYS B 1 173 ? -11.789 30.5 5.047 1 97.06 173 LYS B CA 1
ATOM 5150 C C . LYS B 1 173 ? -10.57 30.156 5.895 1 97.06 173 LYS B C 1
ATOM 5152 O O . LYS B 1 173 ? -9.562 30.859 5.855 1 97.06 173 LYS B O 1
ATOM 5157 N N . VAL B 1 174 ? -10.672 29.109 6.691 1 97.38 174 VAL B N 1
ATOM 5158 C CA . VAL B 1 174 ? -9.578 28.484 7.422 1 97.38 174 VAL B CA 1
ATOM 5159 C C . VAL B 1 174 ? -9.414 27.031 6.961 1 97.38 174 VAL B C 1
ATOM 5161 O O . VAL B 1 174 ? -10.398 26.312 6.816 1 97.38 174 VAL B O 1
ATOM 5164 N N . PHE B 1 175 ? -8.211 26.688 6.711 1 98.44 175 PHE B N 1
ATOM 5165 C CA . PHE B 1 175 ? -7.906 25.359 6.191 1 98.44 175 PHE B CA 1
ATOM 5166 C C . PHE B 1 175 ? -7.145 24.531 7.223 1 98.44 175 PHE B C 1
ATOM 5168 O O . PHE B 1 175 ? -6.301 25.062 7.949 1 98.44 175 PHE B O 1
ATOM 5175 N N . PHE B 1 176 ? -7.426 23.234 7.27 1 98.62 176 PHE B N 1
ATOM 5176 C CA . PHE B 1 176 ? -6.77 22.297 8.172 1 98.62 176 PHE B CA 1
ATOM 5177 C C . PHE B 1 176 ? -6.258 21.078 7.41 1 98.62 176 PHE B C 1
ATOM 5179 O O . PHE B 1 176 ? -7.008 20.453 6.664 1 98.62 176 PHE B O 1
ATOM 5186 N N . PHE B 1 177 ? -5.012 20.75 7.582 1 98.81 177 PHE B N 1
ATOM 5187 C CA . PHE B 1 177 ? -4.422 19.547 6.992 1 98.81 177 PHE B CA 1
ATOM 5188 C C . PHE B 1 177 ? -4.246 18.469 8.047 1 98.81 177 PHE B C 1
ATOM 5190 O O . PHE B 1 177 ? -3.791 18.734 9.156 1 98.81 177 PHE B O 1
ATOM 5197 N N . PHE B 1 178 ? -4.648 17.25 7.707 1 98.75 178 PHE B N 1
ATOM 5198 C CA . PHE B 1 178 ? -4.566 16.156 8.664 1 98.75 178 PHE B CA 1
ATOM 5199 C C . PHE B 1 178 ? -4.684 14.812 7.953 1 98.75 178 PHE B C 1
ATOM 5201 O O . PHE B 1 178 ? -4.773 14.758 6.723 1 98.75 178 PHE B O 1
ATOM 5208 N N . ARG B 1 179 ? -4.438 13.828 8.633 1 98.44 179 ARG B N 1
ATOM 5209 C CA . ARG B 1 179 ? -4.73 12.477 8.164 1 98.44 179 ARG B CA 1
ATOM 5210 C C . ARG B 1 179 ? -5.738 11.789 9.078 1 98.44 179 ARG B C 1
ATOM 5212 O O . ARG B 1 179 ? -5.824 12.102 10.266 1 98.44 179 ARG B O 1
ATOM 5219 N N . GLU B 1 180 ? -6.492 10.875 8.539 1 97.94 180 GLU B N 1
ATOM 5220 C CA . GLU B 1 180 ? -7.523 10.172 9.305 1 97.94 180 GLU B CA 1
ATOM 5221 C C . GLU B 1 180 ? -7.824 8.805 8.703 1 97.94 180 GLU B C 1
ATOM 5223 O O . GLU B 1 180 ? -7.41 8.516 7.574 1 97.94 180 GLU B O 1
ATOM 5228 N N . THR B 1 181 ? -8.469 8.031 9.508 1 96.56 181 THR B N 1
ATOM 5229 C CA . THR B 1 181 ? -8.953 6.762 8.977 1 96.56 181 THR B CA 1
ATOM 5230 C C . THR B 1 181 ? -10.094 6.988 7.992 1 96.56 181 THR B C 1
ATOM 5232 O O . THR B 1 181 ? -11.078 7.656 8.312 1 96.56 181 THR B O 1
ATOM 5235 N N . ALA B 1 182 ? -9.969 6.453 6.816 1 96.31 182 ALA B N 1
ATOM 5236 C CA . ALA B 1 182 ? -10.891 6.75 5.723 1 96.31 182 ALA B CA 1
ATOM 5237 C C . ALA B 1 182 ? -12.156 5.891 5.824 1 96.31 182 ALA B C 1
ATOM 5239 O O . ALA B 1 182 ? -12.125 4.695 5.523 1 96.31 182 ALA B O 1
ATOM 5240 N N . VAL B 1 183 ? -13.25 6.539 6.09 1 94.88 183 VAL B N 1
ATOM 5241 C CA . VAL B 1 183 ? -14.516 5.82 6.215 1 94.88 183 VAL B CA 1
ATOM 5242 C C . VAL B 1 183 ? -14.945 5.285 4.852 1 94.88 183 VAL B C 1
ATOM 5244 O O . VAL B 1 183 ? -15.594 4.242 4.766 1 94.88 183 VAL B O 1
ATOM 5247 N N . GLU B 1 184 ? -14.562 6.008 3.785 1 93.81 184 GLU B N 1
ATOM 5248 C CA . GLU B 1 184 ? -14.961 5.621 2.434 1 93.81 184 GLU B CA 1
ATOM 5249 C C . GLU B 1 184 ? -14.211 4.367 1.979 1 93.81 184 GLU B C 1
ATOM 5251 O O . GLU B 1 184 ? -14.555 3.773 0.956 1 93.81 184 GLU B O 1
ATOM 5256 N N . ASN B 1 185 ? -13.242 3.984 2.736 1 90.5 185 ASN B N 1
ATOM 5257 C CA . ASN B 1 185 ? -12.438 2.824 2.381 1 90.5 185 ASN B CA 1
ATOM 5258 C C . ASN B 1 185 ? -12.727 1.637 3.295 1 90.5 185 ASN B C 1
ATOM 5260 O O . ASN B 1 185 ? -12.031 0.62 3.24 1 90.5 185 ASN B O 1
ATOM 5264 N N . ILE B 1 186 ? -13.688 1.691 4.02 1 84.44 186 ILE B N 1
ATOM 5265 C CA . ILE B 1 186 ? -13.93 0.729 5.086 1 84.44 186 ILE B CA 1
ATOM 5266 C C . ILE B 1 186 ? -14.227 -0.645 4.488 1 84.44 186 ILE B C 1
ATOM 5268 O O . ILE B 1 186 ? -13.812 -1.669 5.039 1 84.44 186 ILE B O 1
ATOM 5272 N N . ASN B 1 187 ? -14.852 -0.663 3.363 1 81.88 187 ASN B N 1
ATOM 5273 C CA . ASN B 1 187 ? -15.227 -1.937 2.76 1 81.88 187 ASN B CA 1
ATOM 5274 C C . ASN B 1 187 ? -14.039 -2.607 2.078 1 81.88 187 ASN B C 1
ATOM 5276 O O . ASN B 1 187 ? -14.109 -3.785 1.724 1 81.88 187 ASN B O 1
ATOM 5280 N N . CYS B 1 188 ? -12.984 -1.909 1.934 1 86.69 188 CYS B N 1
ATOM 5281 C CA . CYS B 1 188 ? -11.797 -2.449 1.283 1 86.69 188 CYS B CA 1
ATOM 5282 C C . CYS B 1 188 ? -10.664 -2.639 2.285 1 86.69 188 CYS B C 1
ATOM 5284 O O . CYS B 1 188 ? -9.547 -3.002 1.908 1 86.69 188 CYS B O 1
ATOM 5286 N N . GLY B 1 189 ? -10.977 -2.41 3.504 1 86.5 189 GLY B N 1
ATOM 5287 C CA . GLY B 1 189 ? -9.969 -2.469 4.543 1 86.5 189 GLY B CA 1
ATOM 5288 C C . GLY B 1 189 ? -9.664 -1.114 5.156 1 86.5 189 GLY B C 1
ATOM 5289 O O . GLY B 1 189 ? -9.938 -0.076 4.551 1 86.5 189 GLY B O 1
ATOM 5290 N N . LYS B 1 190 ? -9.094 -1.172 6.34 1 89.12 190 LYS B N 1
ATOM 5291 C CA . LYS B 1 190 ? -8.734 0.066 7.027 1 89.12 190 LYS B CA 1
ATOM 5292 C C . LYS B 1 190 ? -7.59 0.78 6.316 1 89.12 190 LYS B C 1
ATOM 5294 O O . LYS B 1 190 ? -6.629 0.143 5.883 1 89.12 190 LYS B O 1
ATOM 5299 N N . ALA B 1 191 ? -7.793 2.051 6.117 1 93.19 191 ALA B N 1
ATOM 5300 C CA . ALA B 1 191 ? -6.762 2.848 5.457 1 93.19 191 ALA B CA 1
ATOM 5301 C C . ALA B 1 191 ? -6.734 4.273 6.004 1 93.19 191 ALA B C 1
ATOM 5303 O O . ALA B 1 191 ? -7.762 4.793 6.445 1 93.19 191 ALA B O 1
ATOM 5304 N N . THR B 1 192 ? -5.547 4.844 6.016 1 96.5 192 THR B N 1
ATOM 5305 C CA . THR B 1 192 ? -5.379 6.246 6.387 1 96.5 192 THR B CA 1
ATOM 5306 C C . THR B 1 192 ? -5.234 7.121 5.145 1 96.5 192 THR B C 1
ATOM 5308 O O . THR B 1 192 ? -4.504 6.773 4.215 1 96.5 192 THR B O 1
ATOM 5311 N N . PHE B 1 193 ? -5.992 8.227 5.133 1 97.88 193 PHE B N 1
ATOM 5312 C CA . PHE B 1 193 ? -5.871 9.172 4.027 1 97.88 193 PHE B CA 1
ATOM 5313 C C . PHE B 1 193 ? -5.535 10.562 4.543 1 97.88 193 PHE B C 1
ATOM 5315 O O . PHE B 1 193 ? -5.918 10.93 5.652 1 97.88 193 PHE B O 1
ATOM 5322 N N . SER B 1 194 ? -4.805 11.258 3.748 1 98.69 194 SER B N 1
ATOM 5323 C CA . SER B 1 194 ? -4.543 12.664 4.02 1 98.69 194 SER B CA 1
ATOM 5324 C C . SER B 1 194 ? -5.699 13.547 3.555 1 98.69 194 SER B C 1
ATOM 5326 O O . SER B 1 194 ? -6.289 13.297 2.502 1 98.69 194 SER B O 1
ATOM 5328 N N . ARG B 1 195 ? -5.945 14.586 4.422 1 98.69 195 ARG B N 1
ATOM 5329 C CA . ARG B 1 195 ? -7.102 15.445 4.18 1 98.69 195 ARG B CA 1
ATOM 5330 C C . ARG B 1 195 ? -6.711 16.922 4.258 1 98.69 195 ARG B C 1
ATOM 5332 O O . ARG B 1 195 ? -5.75 17.281 4.938 1 98.69 195 ARG B O 1
ATOM 5339 N N . VAL B 1 196 ? -7.441 17.703 3.5 1 98.75 196 VAL B N 1
ATOM 5340 C CA . VAL B 1 196 ? -7.566 19.125 3.779 1 98.75 196 VAL B CA 1
ATOM 5341 C C . VAL B 1 196 ? -9.031 19.469 4.043 1 98.75 196 VAL B C 1
ATOM 5343 O O . VAL B 1 196 ? -9.914 19.094 3.277 1 98.75 196 VAL B O 1
ATOM 5346 N N . ALA B 1 197 ? -9.266 20.062 5.156 1 98.69 197 ALA B N 1
ATOM 5347 C CA . ALA B 1 197 ? -10.602 20.547 5.5 1 98.69 197 ALA B CA 1
ATOM 5348 C C . ALA B 1 197 ? -10.664 22.062 5.492 1 98.69 197 ALA B C 1
ATOM 5350 O O . ALA B 1 197 ? -9.633 22.734 5.574 1 98.69 197 ALA B O 1
ATOM 5351 N N . ARG B 1 198 ? -11.867 22.562 5.348 1 98.25 198 ARG B N 1
ATOM 5352 C CA . ARG B 1 198 ? -12.016 24.016 5.383 1 98.25 198 ARG B CA 1
ATOM 5353 C C . ARG B 1 198 ? -13.312 24.406 6.082 1 98.25 198 ARG B C 1
ATOM 5355 O O . ARG B 1 198 ? -14.305 23.672 6.031 1 98.25 198 ARG B O 1
ATOM 5362 N N . VAL B 1 199 ? -13.32 25.531 6.754 1 97.62 199 VAL B N 1
ATOM 5363 C CA . VAL B 1 199 ? -14.492 26.156 7.359 1 97.62 199 VAL B CA 1
ATOM 5364 C C . VAL B 1 199 ? -14.516 27.641 7.008 1 97.62 199 VAL B C 1
ATOM 5366 O O . VAL B 1 199 ? -13.477 28.234 6.711 1 97.62 199 VAL B O 1
ATOM 5369 N N . CYS B 1 200 ? -15.727 28.172 7 1 96.94 200 CYS B N 1
ATOM 5370 C CA . CYS B 1 200 ? -15.875 29.609 6.781 1 96.94 200 CYS B CA 1
ATOM 5371 C C . CYS B 1 200 ? -15.68 30.391 8.078 1 96.94 200 CYS B C 1
ATOM 5373 O O . CYS B 1 200 ? -16.141 29.953 9.141 1 96.94 200 CYS B O 1
ATOM 5375 N N . LYS B 1 201 ? -14.961 31.531 8.031 1 94.38 201 LYS B N 1
ATOM 5376 C CA . LYS B 1 201 ? -14.648 32.344 9.203 1 94.38 201 LYS B CA 1
ATOM 5377 C C . LYS B 1 201 ? -15.922 32.875 9.844 1 94.38 201 LYS B C 1
ATOM 5379 O O . LYS B 1 201 ? -15.969 33.094 11.062 1 94.38 201 LYS B O 1
ATOM 5384 N N . GLN B 1 202 ? -17.016 33.125 9.102 1 91.19 202 GLN B N 1
ATOM 5385 C CA . GLN B 1 202 ? -18.219 33.75 9.633 1 91.19 202 GLN B CA 1
ATOM 5386 C C . GLN B 1 202 ? -19.266 32.688 10 1 91.19 202 GLN B C 1
ATOM 5388 O O . GLN B 1 202 ? -20.422 33.031 10.25 1 91.19 202 GLN B O 1
ATOM 5393 N N . ASP B 1 203 ? -18.844 31.453 9.984 1 94.94 203 ASP B N 1
ATOM 5394 C CA . ASP B 1 203 ? -19.766 30.375 10.328 1 94.94 203 ASP B CA 1
ATOM 5395 C C . ASP B 1 203 ? -20.062 30.344 11.828 1 94.94 203 ASP B C 1
ATOM 5397 O O . ASP B 1 203 ? -19.141 30.156 12.633 1 94.94 203 ASP B O 1
ATOM 5401 N N . VAL B 1 204 ? -21.312 30.5 12.211 1 93.5 204 VAL B N 1
ATOM 5402 C CA . VAL B 1 204 ? -21.672 30.516 13.625 1 93.5 204 VAL B CA 1
ATOM 5403 C C . VAL B 1 204 ? -22.578 29.328 13.93 1 93.5 204 VAL B C 1
ATOM 5405 O O . VAL B 1 204 ? -23.266 29.297 14.961 1 93.5 204 VAL B O 1
ATOM 5408 N N . GLY B 1 205 ? -22.578 28.375 13.062 1 95.44 205 GLY B N 1
ATOM 5409 C CA . GLY B 1 205 ? -23.453 27.219 13.242 1 95.44 205 GLY B CA 1
ATOM 5410 C C . GLY B 1 205 ? -24.875 27.453 12.758 1 95.44 205 GLY B C 1
ATOM 5411 O O . GLY B 1 205 ? -25.219 28.562 12.375 1 95.44 205 GLY B O 1
ATOM 5412 N N . GLY B 1 206 ? -25.625 26.391 12.75 1 94.94 206 GLY B N 1
ATOM 5413 C CA . GLY B 1 206 ? -27.016 26.5 12.352 1 94.94 206 GLY B CA 1
ATOM 5414 C C . GLY B 1 206 ? -27.922 26.969 13.469 1 94.94 206 GLY B C 1
ATOM 5415 O O . GLY B 1 206 ? -27.484 27.125 14.609 1 94.94 206 GLY B O 1
ATOM 5416 N N . ASP B 1 207 ? -29.141 27.188 13.078 1 93.56 207 ASP B N 1
ATOM 5417 C CA . ASP B 1 207 ? -30.125 27.641 14.062 1 93.56 207 ASP B CA 1
ATOM 5418 C C . ASP B 1 207 ? -30.719 26.469 14.82 1 93.56 207 ASP B C 1
ATOM 5420 O O . ASP B 1 207 ? -30.625 26.391 16.047 1 93.56 207 ASP B O 1
ATOM 5424 N N . VAL B 1 208 ? -31.281 25.547 14.039 1 92.75 208 VAL B N 1
ATOM 5425 C CA . VAL B 1 208 ? -31.859 24.359 14.641 1 92.75 208 VAL B CA 1
ATOM 5426 C C . VAL B 1 208 ? -30.984 23.141 14.328 1 92.75 208 VAL B C 1
ATOM 5428 O O . VAL B 1 208 ? -30.453 22.516 15.234 1 92.75 208 VAL B O 1
ATOM 5431 N N . VAL B 1 209 ? -30.891 22.922 13.023 1 94.38 209 VAL B N 1
ATOM 5432 C CA . VAL B 1 209 ? -29.984 21.875 12.586 1 94.38 209 VAL B CA 1
ATOM 5433 C C . VAL B 1 209 ? -28.531 22.375 12.672 1 94.38 209 VAL B C 1
ATOM 5435 O O . VAL B 1 209 ? -28.25 23.531 12.32 1 94.38 209 VAL B O 1
ATOM 5438 N N . LEU B 1 210 ? -27.656 21.547 13.25 1 96.56 210 LEU B N 1
ATOM 5439 C CA . LEU B 1 210 ? -26.234 21.859 13.3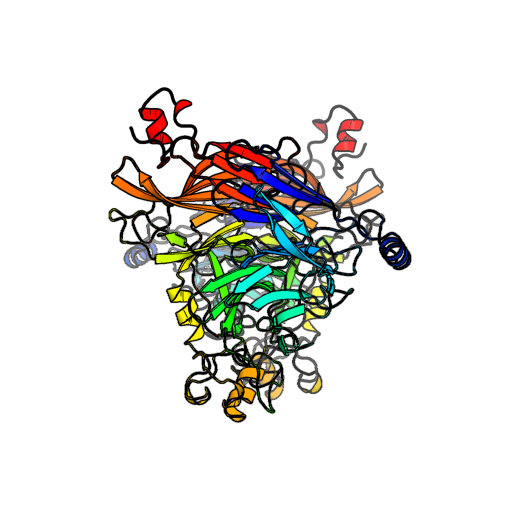91 1 96.56 210 LEU B CA 1
ATOM 5440 C C . LEU B 1 210 ? -26.031 23.062 14.305 1 96.56 210 LEU B C 1
ATOM 5442 O O . LEU B 1 210 ? -25.328 24 13.945 1 96.56 210 LEU B O 1
ATOM 5446 N N . GLN B 1 211 ? -26.781 23.062 15.43 1 95.06 211 GLN B N 1
ATOM 5447 C CA . GLN B 1 211 ? -26.578 24.094 16.438 1 95.06 211 GLN B CA 1
ATOM 5448 C C . GLN B 1 211 ? -25.188 24 17.047 1 95.06 211 GLN B C 1
ATOM 5450 O O . GLN B 1 211 ? -24.781 22.938 17.531 1 95.06 211 GLN B O 1
ATOM 5455 N N . ASN B 1 212 ? -24.406 25.125 16.969 1 94.88 212 ASN B N 1
ATOM 5456 C CA . ASN B 1 212 ? -23.031 25.203 17.453 1 94.88 212 ASN B CA 1
ATOM 5457 C C . ASN B 1 212 ? -22.125 24.219 16.719 1 94.88 212 ASN B C 1
ATOM 5459 O O . ASN B 1 212 ? -21.109 23.781 17.281 1 94.88 212 ASN B O 1
ATOM 5463 N N . ILE B 1 213 ? -22.5 23.797 15.594 1 97.12 213 ILE B N 1
ATOM 5464 C CA . ILE B 1 213 ? -21.734 22.922 14.719 1 97.12 213 ILE B CA 1
ATOM 5465 C C . ILE B 1 213 ? -21.5 23.609 13.375 1 97.12 213 ILE B C 1
ATOM 5467 O O . ILE B 1 213 ? -22.406 24.281 12.852 1 97.12 213 ILE B O 1
ATOM 5471 N N . PHE B 1 214 ? -20.312 23.453 12.891 1 97.75 214 PHE B N 1
ATOM 5472 C CA . PHE B 1 214 ? -19.969 24.094 11.633 1 97.75 214 PHE B CA 1
ATOM 5473 C C . PHE B 1 214 ? -20.969 23.734 10.547 1 97.75 214 PHE B C 1
ATOM 5475 O O . PHE B 1 214 ? -21.312 22.562 10.383 1 97.75 214 PHE B O 1
ATOM 5482 N N . THR B 1 215 ? -21.422 24.672 9.773 1 97.69 215 THR B N 1
ATOM 5483 C CA . THR B 1 215 ? -22.266 24.453 8.602 1 97.69 215 THR B CA 1
ATOM 5484 C C . THR B 1 215 ? -21.422 24.438 7.328 1 97.69 215 THR B C 1
ATOM 5486 O O . THR B 1 215 ? -21.906 24.047 6.266 1 97.69 215 THR B O 1
ATOM 5489 N N . SER B 1 216 ? -20.172 24.812 7.465 1 97.44 216 SER B N 1
ATOM 5490 C CA . SER B 1 216 ? -19.312 25 6.301 1 97.44 216 SER B CA 1
ATOM 5491 C C . SER B 1 216 ? -18.094 24.094 6.352 1 97.44 216 SER B C 1
ATOM 5493 O O . SER B 1 216 ? -17.094 24.359 5.703 1 97.44 216 SER B O 1
ATOM 5495 N N . TYR B 1 217 ? -18.188 23.062 7.191 1 98.25 217 TYR B N 1
ATOM 5496 C CA . TYR B 1 217 ? -17.078 22.109 7.266 1 98.25 217 TYR B CA 1
ATOM 5497 C C . TYR B 1 217 ? -17.156 21.109 6.125 1 98.25 217 TYR B C 1
ATOM 5499 O O . TYR B 1 217 ? -18.125 20.359 6.008 1 98.25 217 TYR B O 1
ATOM 5507 N N . PHE B 1 218 ? -16.094 21.078 5.309 1 98.56 218 PHE B N 1
ATOM 5508 C CA . PHE B 1 218 ? -15.906 20.094 4.254 1 98.56 218 PHE B CA 1
ATOM 5509 C C . PHE B 1 218 ? -14.453 19.625 4.188 1 98.56 218 PHE B C 1
ATOM 5511 O O . PHE B 1 218 ? -13.547 20.375 4.551 1 98.56 218 PHE B O 1
ATOM 5518 N N . LYS B 1 219 ? -14.273 18.406 3.793 1 98.62 219 LYS B N 1
ATOM 5519 C CA . LYS B 1 219 ? -12.922 17.891 3.666 1 98.62 219 LYS B CA 1
ATOM 5520 C C . LYS B 1 219 ? -12.734 17.172 2.332 1 98.62 219 LYS B C 1
ATOM 5522 O O . LYS B 1 219 ? -13.703 16.672 1.747 1 98.62 219 LYS B O 1
ATOM 5527 N N . ALA B 1 220 ? -11.523 17.172 1.869 1 98.75 220 ALA B N 1
ATOM 5528 C CA . ALA B 1 220 ? -11.141 16.516 0.617 1 98.75 220 ALA B CA 1
ATOM 5529 C C . ALA B 1 220 ? -9.836 15.742 0.778 1 98.75 220 ALA B C 1
ATOM 5531 O O . ALA B 1 220 ? -9.008 16.078 1.621 1 98.75 220 ALA B O 1
ATOM 5532 N N . ARG B 1 221 ? -9.727 14.719 -0.005 1 98.25 221 ARG B N 1
ATOM 5533 C CA . ARG B 1 221 ? -8.523 13.883 0.039 1 98.25 221 ARG B CA 1
ATOM 5534 C C . ARG B 1 221 ? -7.375 14.547 -0.714 1 98.25 221 ARG B C 1
ATOM 5536 O O . ARG B 1 221 ? -7.582 15.141 -1.773 1 98.25 221 ARG B O 1
ATOM 5543 N N . LEU B 1 222 ? -6.188 14.492 -0.115 1 98.25 222 LEU B N 1
ATOM 5544 C CA . LEU B 1 222 ? -4.953 14.898 -0.778 1 98.25 222 LEU B CA 1
ATOM 5545 C C . LEU B 1 222 ? -4.219 13.688 -1.346 1 98.25 222 LEU B C 1
ATOM 5547 O O . LEU B 1 222 ? -3.863 12.773 -0.605 1 98.25 222 LEU B O 1
ATOM 5551 N N . ASN B 1 223 ? -4.016 13.773 -2.635 1 97.25 223 ASN B N 1
ATOM 5552 C CA . ASN B 1 223 ? -3.322 12.648 -3.252 1 97.25 223 ASN B CA 1
ATOM 5553 C C . ASN B 1 223 ? -1.845 12.953 -3.48 1 97.25 223 ASN B C 1
ATOM 5555 O O . ASN B 1 223 ? -1.501 14.008 -4.016 1 97.25 223 ASN B O 1
ATOM 5559 N N . CYS B 1 224 ? -1.008 12.125 -3.004 1 97.94 224 CYS B N 1
ATOM 5560 C CA . CYS B 1 224 ? 0.416 12.078 -3.316 1 97.94 224 CYS B CA 1
ATOM 5561 C C . CYS B 1 224 ? 0.841 10.664 -3.707 1 97.94 224 CYS B C 1
ATOM 5563 O O . CYS B 1 224 ? 0.947 9.781 -2.852 1 97.94 224 CYS B O 1
ATOM 5565 N N . SER B 1 225 ? 1.018 10.5 -5.023 1 95.25 225 SER B N 1
ATOM 5566 C CA . SER B 1 225 ? 1.243 9.125 -5.469 1 95.25 225 SER B CA 1
ATOM 5567 C C . SER B 1 225 ? 2.174 9.086 -6.676 1 95.25 225 SER B C 1
ATOM 5569 O O . SER B 1 225 ? 2.256 10.055 -7.434 1 95.25 225 SER B O 1
ATOM 5571 N N . ILE B 1 226 ? 2.939 7.996 -6.734 1 91.88 226 ILE B N 1
ATOM 5572 C CA . ILE B 1 226 ? 3.67 7.684 -7.957 1 91.88 226 ILE B CA 1
ATOM 5573 C C . ILE B 1 226 ? 2.695 7.199 -9.031 1 91.88 226 ILE B C 1
ATOM 5575 O O . ILE B 1 226 ? 1.946 6.246 -8.812 1 91.88 226 ILE B O 1
ATOM 5579 N N . PRO B 1 227 ? 2.729 7.867 -10.172 1 90 227 PRO B N 1
ATOM 5580 C CA . PRO B 1 227 ? 1.747 7.516 -11.203 1 90 227 PRO B CA 1
ATOM 5581 C C . PRO B 1 227 ? 1.994 6.137 -11.805 1 90 227 PRO B C 1
ATOM 5583 O O . PRO B 1 227 ? 3.1 5.598 -11.695 1 90 227 PRO B O 1
ATOM 5586 N N . GLY B 1 228 ? 0.903 5.562 -12.469 1 87.06 228 GLY B N 1
ATOM 5587 C CA . GLY B 1 228 ? 0.937 4.254 -13.102 1 87.06 228 GLY B CA 1
ATOM 5588 C C . GLY B 1 228 ? -0.43 3.605 -13.203 1 87.06 228 GLY B C 1
ATOM 5589 O O . GLY B 1 228 ? -1.433 4.188 -12.781 1 87.06 228 GLY B O 1
ATOM 5590 N N . ASN B 1 229 ? -0.454 2.379 -13.836 1 83.75 229 ASN B N 1
ATOM 5591 C CA . ASN B 1 229 ? -1.703 1.629 -13.914 1 83.75 229 ASN B CA 1
ATOM 5592 C C . ASN B 1 229 ? -2.25 1.31 -12.523 1 83.75 229 ASN B C 1
ATOM 5594 O O . ASN B 1 229 ? -3.465 1.294 -12.32 1 83.75 229 ASN B O 1
ATOM 5598 N N . PHE B 1 230 ? -1.271 1.062 -11.656 1 87.38 230 PHE B N 1
ATOM 5599 C CA . PHE B 1 230 ? -1.543 0.906 -10.234 1 87.38 230 PHE B CA 1
ATOM 5600 C C . PHE B 1 230 ? -0.733 1.903 -9.414 1 87.38 230 PHE B C 1
ATOM 5602 O O . PHE B 1 230 ? 0.39 1.608 -9 1 87.38 230 PHE B O 1
ATOM 5609 N N . PRO B 1 231 ? -1.342 3.027 -9.172 1 89 231 PRO B N 1
ATOM 5610 C CA . PRO B 1 231 ? -0.573 4.066 -8.484 1 89 231 PRO B CA 1
ATOM 5611 C C . PRO B 1 231 ? -0.185 3.666 -7.059 1 89 231 PRO B C 1
ATOM 5613 O O . PRO B 1 231 ? -0.916 2.92 -6.402 1 89 231 PRO B O 1
ATOM 5616 N N . PHE B 1 232 ? 0.951 4.121 -6.668 1 91.19 232 PHE B N 1
ATOM 5617 C CA . PHE B 1 232 ? 1.384 3.926 -5.289 1 91.19 232 PHE B CA 1
ATOM 5618 C C . PHE B 1 232 ? 1.207 5.203 -4.48 1 91.19 232 PHE B C 1
ATOM 5620 O O . PHE B 1 232 ? 1.808 6.234 -4.797 1 91.19 232 PHE B O 1
ATOM 5627 N N . HIS B 1 233 ? 0.501 5.113 -3.4 1 93.38 233 HIS B N 1
ATOM 5628 C CA . HIS B 1 233 ? 0.123 6.305 -2.652 1 93.38 233 HIS B CA 1
ATOM 5629 C C . HIS B 1 233 ? 0.941 6.434 -1.371 1 93.38 233 HIS B C 1
ATOM 5631 O O . HIS B 1 233 ? 1.142 5.449 -0.656 1 93.38 233 HIS B O 1
ATOM 5637 N N . PHE B 1 234 ? 1.464 7.598 -1.115 1 96.19 234 PHE B N 1
ATOM 5638 C CA . PHE B 1 234 ? 1.929 8.031 0.198 1 96.19 234 PHE B CA 1
ATOM 5639 C C . PHE B 1 234 ? 0.809 8.719 0.969 1 96.19 234 PHE B C 1
ATOM 5641 O O . PHE B 1 234 ? 0.621 9.93 0.849 1 96.19 234 PHE B O 1
ATOM 5648 N N . ASN B 1 235 ? 0.181 8 1.874 1 96.56 235 ASN B N 1
ATOM 5649 C CA . ASN B 1 235 ? -1.135 8.414 2.354 1 96.56 235 ASN B CA 1
ATOM 5650 C C . ASN B 1 235 ? -1.035 9.211 3.648 1 96.56 235 ASN B C 1
ATOM 5652 O O . ASN B 1 235 ? -2.008 9.836 4.074 1 96.56 235 ASN B O 1
ATOM 5656 N N . GLU B 1 236 ? 0.064 9.234 4.246 1 97.88 236 GLU B N 1
ATOM 5657 C CA . GLU B 1 236 ? 0.117 9.844 5.57 1 97.88 236 GLU B CA 1
ATOM 5658 C C . GLU B 1 236 ? 0.865 11.18 5.531 1 97.88 236 GLU B C 1
ATOM 5660 O O . GLU B 1 236 ? 2.096 11.203 5.602 1 97.88 236 GLU B O 1
ATOM 5665 N N . ILE B 1 237 ? 0.122 12.219 5.578 1 98.69 237 ILE B N 1
ATOM 5666 C CA . ILE B 1 237 ? 0.715 13.547 5.609 1 98.69 237 ILE B CA 1
ATOM 5667 C C . ILE B 1 237 ? 1.365 13.789 6.973 1 98.69 237 ILE B C 1
ATOM 5669 O O . ILE B 1 237 ? 0.796 13.445 8.008 1 98.69 237 ILE B O 1
ATOM 5673 N N . GLN B 1 238 ? 2.562 14.344 6.902 1 98 238 GLN B N 1
ATOM 5674 C CA . GLN B 1 238 ? 3.311 14.562 8.141 1 98 238 GLN B CA 1
ATOM 5675 C C . GLN B 1 238 ? 3.492 16.047 8.422 1 98 238 GLN B C 1
ATOM 5677 O O . GLN B 1 238 ? 3.635 16.453 9.578 1 98 238 GLN B O 1
ATOM 5682 N N . SER B 1 239 ? 3.58 16.812 7.383 1 97.69 239 SER B N 1
ATOM 5683 C CA . SER B 1 239 ? 3.836 18.234 7.508 1 97.69 239 SER B CA 1
ATOM 5684 C C . SER B 1 239 ? 3.5 18.984 6.219 1 97.69 239 SER B C 1
ATOM 5686 O O . SER B 1 239 ? 3.406 18.359 5.152 1 97.69 239 SER B O 1
ATOM 5688 N N . THR B 1 240 ? 3.217 20.234 6.395 1 98.19 240 THR B N 1
ATOM 5689 C CA . THR B 1 240 ? 3.045 21.094 5.23 1 98.19 240 THR B CA 1
ATOM 5690 C C . THR B 1 240 ? 3.809 22.406 5.41 1 98.19 240 THR B C 1
ATOM 5692 O O . THR B 1 240 ? 4.141 22.781 6.531 1 98.19 240 THR B O 1
ATOM 5695 N N . THR B 1 241 ? 4.09 23.016 4.293 1 97.38 241 THR B N 1
ATOM 5696 C CA . THR B 1 241 ? 4.551 24.406 4.359 1 97.38 241 THR B CA 1
ATOM 5697 C C . THR B 1 241 ? 3.391 25.344 4.672 1 97.38 241 THR B C 1
ATOM 5699 O O . THR B 1 241 ? 2.225 24.953 4.598 1 97.38 241 THR B O 1
ATOM 5702 N N . GLU B 1 242 ? 3.797 26.562 5.055 1 93.06 242 GLU B N 1
ATOM 5703 C CA . GLU B 1 242 ? 2.795 27.625 5.004 1 93.06 242 GLU B CA 1
ATOM 5704 C C . GLU B 1 242 ? 2.4 27.938 3.562 1 93.06 242 GLU B C 1
ATOM 5706 O O . GLU B 1 242 ? 3.07 27.516 2.621 1 93.06 242 GLU B O 1
ATOM 5711 N N . LEU B 1 243 ? 1.26 28.656 3.5 1 95.62 243 LEU B N 1
ATOM 5712 C CA . LEU B 1 243 ? 0.856 29.094 2.168 1 95.62 243 LEU B CA 1
ATOM 5713 C C . LEU B 1 243 ? 1.877 30.062 1.584 1 95.62 243 LEU B C 1
ATOM 5715 O O . LEU B 1 243 ? 2.219 31.062 2.217 1 95.62 243 LEU B O 1
ATOM 5719 N N . GLY B 1 244 ? 2.471 29.672 0.464 1 95.25 244 GLY B N 1
ATOM 5720 C CA . GLY B 1 244 ? 3.449 30.516 -0.202 1 95.25 244 GLY B CA 1
ATOM 5721 C C . GLY B 1 244 ? 3.121 30.781 -1.66 1 95.25 244 GLY B C 1
ATOM 5722 O O . GLY B 1 244 ? 2.09 30.328 -2.16 1 95.25 244 GLY B O 1
ATOM 5723 N N . GLN B 1 245 ? 3.895 31.641 -2.207 1 96.06 245 GLN B N 1
ATOM 5724 C CA . GLN B 1 245 ? 3.803 31.922 -3.637 1 96.06 245 GLN B CA 1
ATOM 5725 C C . GLN B 1 245 ? 4.941 31.25 -4.402 1 96.06 245 GLN B C 1
ATOM 5727 O O . GLN B 1 245 ? 6.062 31.781 -4.43 1 96.06 245 GLN B O 1
ATOM 5732 N N . GLY B 1 246 ? 4.602 30.188 -4.957 1 95.81 246 GLY B N 1
ATOM 5733 C CA . GLY B 1 246 ? 5.652 29.453 -5.629 1 95.81 246 GLY B CA 1
ATOM 5734 C C . GLY B 1 246 ? 5.176 28.766 -6.895 1 95.81 246 GLY B C 1
ATOM 5735 O O . GLY B 1 246 ? 4.121 29.094 -7.434 1 95.81 246 GLY B O 1
ATOM 5736 N N . ASN B 1 247 ? 6.059 28 -7.492 1 95.25 247 ASN B N 1
ATOM 5737 C CA . ASN B 1 247 ? 5.836 27.125 -8.641 1 95.25 247 ASN B CA 1
ATOM 5738 C C . ASN B 1 247 ? 6.672 25.859 -8.547 1 95.25 247 ASN B C 1
ATOM 5740 O O . ASN B 1 247 ? 7.883 25.922 -8.336 1 95.25 247 ASN B O 1
ATOM 5744 N N . TYR B 1 248 ? 5.922 24.766 -8.688 1 93.56 248 TYR B N 1
ATOM 5745 C CA . TYR B 1 248 ? 6.652 23.5 -8.547 1 93.56 248 TYR B CA 1
ATOM 5746 C C . TYR B 1 248 ? 7.656 23.328 -9.68 1 93.56 248 TYR B C 1
ATOM 5748 O O . TYR B 1 248 ? 8.586 22.516 -9.57 1 93.56 248 TYR B O 1
ATOM 5756 N N . ARG B 1 249 ? 7.512 24.125 -10.812 1 94.12 249 ARG B N 1
ATOM 5757 C CA . ARG B 1 249 ? 8.453 24.109 -11.93 1 94.12 249 ARG B CA 1
ATOM 5758 C C . ARG B 1 249 ? 9.281 25.391 -11.953 1 94.12 249 ARG B C 1
ATOM 5760 O O . ARG B 1 249 ? 8.82 26.453 -11.539 1 94.12 249 ARG B O 1
ATOM 5767 N N . PRO B 1 250 ? 10.516 25.141 -12.492 1 93 250 PRO B N 1
ATOM 5768 C CA . PRO B 1 250 ? 11.281 26.375 -12.688 1 93 250 PRO B CA 1
ATOM 5769 C C . PRO B 1 250 ? 10.648 27.312 -13.719 1 93 250 PRO B C 1
ATOM 5771 O O . PRO B 1 250 ? 10.156 26.859 -14.75 1 93 250 PRO B O 1
ATOM 5774 N N . VAL B 1 251 ? 10.656 28.594 -13.375 1 93.44 251 VAL B N 1
ATOM 5775 C CA . VAL B 1 251 ? 10.047 29.562 -14.289 1 93.44 251 VAL B CA 1
ATOM 5776 C C . VAL B 1 251 ? 11.008 30.719 -14.539 1 93.44 251 VAL B C 1
ATOM 5778 O O . VAL B 1 251 ? 11.891 30.984 -13.719 1 93.44 251 VAL B O 1
ATOM 5781 N N . SER B 1 252 ? 10.852 31.375 -15.695 1 92.19 252 SER B N 1
ATOM 5782 C CA . SER B 1 252 ? 11.727 32.469 -16.062 1 92.19 252 SER B CA 1
ATOM 5783 C C . SER B 1 252 ? 11.211 33.812 -15.523 1 92.19 252 SER B C 1
ATOM 5785 O O . SER B 1 252 ? 11.984 34.75 -15.305 1 92.19 252 SER B O 1
ATOM 5787 N N . ASP B 1 253 ? 9.945 33.812 -15.328 1 92 253 ASP B N 1
ATOM 5788 C CA . ASP B 1 253 ? 9.305 35.031 -14.844 1 92 253 ASP B CA 1
ATOM 5789 C C . ASP B 1 253 ? 8.875 34.875 -13.383 1 92 253 ASP B C 1
ATOM 5791 O O . ASP B 1 253 ? 8.172 33.938 -13.031 1 92 253 ASP B O 1
ATOM 5795 N N . SER B 1 254 ? 9.273 35.812 -12.609 1 86.38 254 SER B N 1
ATOM 5796 C CA . SER B 1 254 ? 8.953 35.781 -11.188 1 86.38 254 SER B CA 1
ATOM 5797 C C . SER B 1 254 ? 7.453 35.875 -10.945 1 86.38 254 SER B C 1
ATOM 5799 O O . SER B 1 254 ? 6.957 35.5 -9.891 1 86.38 254 SER B O 1
ATOM 5801 N N . GLY B 1 255 ? 6.754 36.375 -11.883 1 89.06 255 GLY B N 1
ATOM 5802 C CA . GLY B 1 255 ? 5.316 36.562 -11.758 1 89.06 255 GLY B CA 1
ATOM 5803 C C . GLY B 1 255 ? 4.539 35.25 -11.961 1 89.06 255 GLY B C 1
ATOM 5804 O O . GLY B 1 255 ? 3.363 35.188 -11.609 1 89.06 255 GLY B O 1
ATOM 5805 N N . ASP B 1 256 ? 5.242 34.344 -12.523 1 90.94 256 ASP B N 1
ATOM 5806 C CA . ASP B 1 256 ? 4.598 33.062 -12.742 1 90.94 256 ASP B CA 1
ATOM 5807 C C . ASP B 1 256 ? 4.578 32.219 -11.453 1 90.94 256 ASP B C 1
ATOM 5809 O O . ASP B 1 256 ? 5.23 31.188 -11.367 1 90.94 256 ASP B O 1
ATOM 5813 N N . ARG B 1 257 ? 3.949 32.688 -10.484 1 93.06 257 ARG B N 1
ATOM 5814 C CA . ARG B 1 257 ? 3.828 32.062 -9.18 1 93.06 257 ARG B CA 1
ATOM 5815 C C . ARG B 1 257 ? 2.373 32.031 -8.719 1 93.06 257 ARG B C 1
ATOM 5817 O O . ARG B 1 257 ? 1.562 32.844 -9.148 1 93.06 257 ARG B O 1
ATOM 5824 N N . ASN B 1 258 ? 2.047 30.984 -8.047 1 94.12 258 ASN B N 1
ATOM 5825 C CA . ASN B 1 258 ? 0.709 30.781 -7.5 1 94.12 258 ASN B CA 1
ATOM 5826 C C . ASN B 1 258 ? 0.757 30.438 -6.016 1 94.12 258 ASN B C 1
ATOM 5828 O O . ASN B 1 258 ? 1.811 30.062 -5.492 1 94.12 258 ASN B O 1
ATOM 5832 N N . ASN B 1 259 ? -0.413 30.719 -5.348 1 96.69 259 ASN B N 1
ATOM 5833 C CA . ASN B 1 259 ? -0.542 30.25 -3.975 1 96.69 259 ASN B CA 1
ATOM 5834 C C . ASN B 1 259 ? -0.463 28.719 -3.902 1 96.69 259 ASN B C 1
ATOM 5836 O O . ASN B 1 259 ? -1.273 28.031 -4.516 1 96.69 259 ASN B O 1
ATOM 5840 N N . MET B 1 260 ? 0.543 28.297 -3.178 1 96.44 260 MET B N 1
ATOM 5841 C CA . MET B 1 260 ? 0.705 26.844 -3.152 1 96.44 260 MET B CA 1
ATOM 5842 C C . MET B 1 260 ? 1.179 26.375 -1.782 1 96.44 260 MET B C 1
ATOM 5844 O O . MET B 1 260 ? 1.67 27.172 -0.982 1 96.44 260 MET B O 1
ATOM 5848 N N . VAL B 1 261 ? 1.005 25.094 -1.499 1 98 261 VAL B N 1
ATOM 5849 C CA . VAL B 1 261 ? 1.45 24.406 -0.291 1 98 261 VAL B CA 1
ATOM 5850 C C . VAL B 1 261 ? 2.174 23.125 -0.666 1 98 261 VAL B C 1
ATOM 5852 O O . VAL B 1 261 ? 1.746 22.406 -1.572 1 98 261 VAL B O 1
ATOM 5855 N N . TYR B 1 262 ? 3.342 22.891 -0.079 1 98.62 262 TYR B N 1
ATOM 5856 C CA . TYR B 1 262 ? 4.016 21.609 -0.18 1 98.62 262 TYR B CA 1
ATOM 5857 C C . TYR B 1 262 ? 3.689 20.734 1.02 1 98.62 262 TYR B C 1
ATOM 5859 O O . TYR B 1 262 ? 3.59 21.219 2.148 1 98.62 262 TYR B O 1
ATOM 5867 N N . GLY B 1 263 ? 3.463 19.453 0.778 1 98.62 263 GLY B N 1
ATOM 5868 C CA . GLY B 1 263 ? 3.201 18.5 1.843 1 98.62 263 GLY B CA 1
ATOM 5869 C C . GLY B 1 263 ? 4.223 17.375 1.9 1 98.62 263 GLY B C 1
ATOM 5870 O O . GLY B 1 263 ? 4.715 16.922 0.864 1 98.62 263 GLY B O 1
ATOM 5871 N N . VAL B 1 264 ? 4.559 16.953 3.135 1 98.75 264 VAL B N 1
ATOM 5872 C CA . VAL B 1 264 ? 5.395 15.789 3.387 1 98.75 264 VAL B CA 1
ATOM 5873 C C . VAL B 1 264 ? 4.516 14.57 3.65 1 98.75 264 VAL B C 1
ATOM 5875 O O . VAL B 1 264 ? 3.654 14.602 4.535 1 98.75 264 VAL B O 1
ATOM 5878 N N . PHE B 1 265 ? 4.777 13.547 2.9 1 98.56 265 PHE B N 1
ATOM 5879 C CA . PHE B 1 265 ? 3.977 12.336 3.041 1 98.56 265 PHE B CA 1
ATOM 5880 C C . PHE B 1 265 ? 4.863 11.125 3.297 1 98.56 265 PHE B C 1
ATOM 5882 O O . PHE B 1 265 ? 5.988 11.055 2.797 1 98.56 265 PHE B O 1
ATOM 5889 N N . THR B 1 266 ? 4.273 10.164 4.062 1 97.12 266 THR B N 1
ATOM 5890 C CA . THR B 1 266 ? 4.984 8.914 4.312 1 97.12 266 THR B CA 1
ATOM 5891 C C . THR B 1 266 ? 4.055 7.719 4.121 1 97.12 266 THR B C 1
ATOM 5893 O O . THR B 1 266 ? 2.838 7.883 4.008 1 97.12 266 THR B O 1
ATOM 5896 N N . THR B 1 267 ? 4.641 6.582 3.967 1 93.25 267 THR B N 1
ATOM 5897 C CA . THR B 1 267 ? 3.898 5.332 4.094 1 93.25 267 THR B CA 1
ATOM 5898 C C . THR B 1 267 ? 3.541 5.062 5.551 1 93.25 267 THR B C 1
ATOM 5900 O O . THR B 1 267 ? 4.059 5.723 6.457 1 93.25 267 THR B O 1
ATOM 5903 N N . ASN B 1 268 ? 2.631 4.121 5.691 1 90.75 268 ASN B N 1
ATOM 5904 C CA . ASN B 1 268 ? 2.229 3.729 7.039 1 90.75 268 ASN B CA 1
ATOM 5905 C C . ASN B 1 268 ? 3.391 3.115 7.812 1 90.75 268 ASN B C 1
ATOM 5907 O O . ASN B 1 268 ? 4.344 2.607 7.215 1 90.75 268 ASN B O 1
ATOM 5911 N N . GLU B 1 269 ? 3.27 3.15 9.117 1 85.12 269 GLU B N 1
ATOM 5912 C CA . GLU B 1 269 ? 4.344 2.682 9.992 1 85.12 269 GLU B CA 1
ATOM 5913 C C . GLU B 1 269 ? 4.617 1.195 9.781 1 85.12 269 GLU B C 1
ATOM 5915 O O . GLU B 1 269 ? 5.754 0.739 9.938 1 85.12 269 GLU B O 1
ATOM 5920 N N . ASN B 1 270 ? 3.645 0.471 9.414 1 82.56 270 ASN B N 1
ATOM 5921 C CA . ASN B 1 270 ? 3.793 -0.969 9.227 1 82.56 270 ASN B CA 1
ATOM 5922 C C . ASN B 1 270 ? 4.242 -1.313 7.812 1 82.56 270 ASN B C 1
ATOM 5924 O O . ASN B 1 270 ? 4.543 -2.471 7.516 1 82.56 270 ASN B O 1
ATOM 5928 N N . SER B 1 271 ? 4.359 -0.337 7.031 1 85.25 271 SER B N 1
ATOM 5929 C CA . SER B 1 271 ? 4.727 -0.562 5.637 1 85.25 271 SER B CA 1
ATOM 5930 C C . SER B 1 271 ? 6.223 -0.374 5.418 1 85.25 271 SER B C 1
ATOM 5932 O O . SER B 1 271 ? 6.945 0.008 6.344 1 85.25 271 SER B O 1
ATOM 5934 N N . ILE B 1 272 ? 6.645 -0.75 4.223 1 84.31 272 ILE B N 1
ATOM 5935 C CA . ILE B 1 272 ? 7.996 -0.379 3.822 1 84.31 272 ILE B CA 1
ATOM 5936 C C . ILE B 1 272 ? 8.148 1.14 3.869 1 84.31 272 ILE B C 1
ATOM 5938 O O . ILE B 1 272 ? 7.32 1.871 3.326 1 84.31 272 ILE B O 1
ATOM 5942 N N . PRO B 1 273 ? 9.203 1.546 4.535 1 87.62 273 PRO B N 1
ATOM 5943 C CA . PRO B 1 273 ? 9.352 2.99 4.723 1 87.62 273 PRO B CA 1
ATOM 5944 C C . PRO B 1 273 ? 9.539 3.74 3.404 1 87.62 273 PRO B C 1
ATOM 5946 O O . PRO B 1 273 ? 10.336 3.326 2.562 1 87.62 273 PRO B O 1
ATOM 5949 N N . GLY B 1 274 ? 8.82 4.762 3.244 1 91.25 274 GLY B N 1
ATOM 5950 C CA . GLY B 1 274 ? 8.891 5.656 2.1 1 91.25 274 GLY B CA 1
ATOM 5951 C C . GLY B 1 274 ? 8.297 7.023 2.381 1 91.25 274 GLY B C 1
ATOM 5952 O O . GLY B 1 274 ? 7.422 7.164 3.238 1 91.25 274 GLY B O 1
ATOM 5953 N N . SER B 1 275 ? 8.859 8 1.721 1 95.88 275 SER B N 1
ATOM 5954 C CA . SER B 1 275 ? 8.391 9.375 1.882 1 95.88 275 SER B CA 1
ATOM 5955 C C . SER B 1 275 ? 8.32 10.094 0.54 1 95.88 275 SER B C 1
ATOM 5957 O O . SER B 1 275 ? 8.977 9.688 -0.423 1 95.88 275 SER B O 1
ATOM 5959 N N . ALA B 1 276 ? 7.488 11.078 0.529 1 97.19 276 ALA B N 1
ATOM 5960 C CA . ALA B 1 276 ? 7.355 11.875 -0.689 1 97.19 276 ALA B CA 1
ATOM 5961 C C . ALA B 1 276 ? 6.941 13.305 -0.367 1 97.19 276 ALA B C 1
ATOM 5963 O O . ALA B 1 276 ? 6.375 13.57 0.696 1 97.19 276 ALA B O 1
ATOM 5964 N N . ILE B 1 277 ? 7.363 14.195 -1.235 1 98.56 277 ILE B N 1
ATOM 5965 C CA . ILE B 1 277 ? 6.914 15.586 -1.191 1 98.56 277 ILE B CA 1
ATOM 5966 C C . ILE B 1 277 ? 6.02 15.875 -2.395 1 98.56 277 ILE B C 1
ATOM 5968 O O . ILE B 1 277 ? 6.398 15.602 -3.537 1 98.56 277 ILE B O 1
ATOM 5972 N N . CYS B 1 278 ? 4.859 16.375 -2.105 1 98.56 278 CYS B N 1
ATOM 5973 C CA . CYS B 1 278 ? 3.963 16.781 -3.184 1 98.56 278 CYS B CA 1
ATOM 5974 C C . CYS B 1 278 ? 3.561 18.234 -3.041 1 98.56 278 CYS B C 1
ATOM 5976 O O . CYS B 1 278 ? 3.514 18.766 -1.931 1 98.56 278 CYS B O 1
ATOM 5978 N N . ALA B 1 279 ? 3.336 18.859 -4.164 1 97.94 279 ALA B N 1
ATOM 5979 C CA . ALA B 1 279 ? 2.912 20.266 -4.203 1 97.94 279 ALA B CA 1
ATOM 5980 C C . ALA B 1 279 ? 1.438 20.375 -4.582 1 97.94 279 ALA B C 1
ATOM 5982 O O . ALA B 1 279 ? 0.948 19.625 -5.43 1 97.94 279 ALA B O 1
ATOM 5983 N N . TYR B 1 280 ? 0.764 21.344 -4.004 1 98.31 280 TYR B N 1
ATOM 5984 C CA . TYR B 1 280 ? -0.648 21.594 -4.281 1 98.31 280 TYR B CA 1
ATOM 5985 C C . TYR B 1 280 ? -0.911 23.078 -4.516 1 98.31 280 TYR B C 1
ATOM 5987 O O . TYR B 1 280 ? -0.387 23.922 -3.795 1 98.31 280 TYR B O 1
ATOM 5995 N N . SER B 1 281 ? -1.709 23.359 -5.477 1 97.19 281 SER B N 1
ATOM 5996 C CA . SER B 1 281 ? -2.148 24.734 -5.684 1 97.19 281 SER B CA 1
ATOM 5997 C C . SER B 1 281 ? -3.396 25.047 -4.863 1 97.19 281 SER B C 1
ATOM 5999 O O . SER B 1 281 ? -4.293 24.219 -4.746 1 97.19 281 SER B O 1
ATOM 6001 N N . HIS B 1 282 ? -3.385 26.266 -4.316 1 97.75 282 HIS B N 1
ATOM 6002 C CA . HIS B 1 282 ? -4.555 26.688 -3.561 1 97.75 282 HIS B CA 1
ATOM 6003 C C . HIS B 1 282 ? -5.805 26.703 -4.438 1 97.75 282 HIS B C 1
ATOM 6005 O O . HIS B 1 282 ? -6.902 26.391 -3.965 1 97.75 282 HIS B O 1
ATOM 6011 N N . ALA B 1 283 ? -5.648 27.016 -5.672 1 97.25 283 ALA B N 1
ATOM 6012 C CA . ALA B 1 283 ? -6.766 27.016 -6.613 1 97.25 283 ALA B CA 1
ATOM 6013 C C . ALA B 1 283 ? -7.363 25.625 -6.773 1 97.25 283 ALA B C 1
ATOM 6015 O O . ALA B 1 283 ? -8.586 25.469 -6.832 1 97.25 283 ALA B O 1
ATOM 6016 N N . ASP B 1 284 ? -6.52 24.656 -6.902 1 97.62 284 ASP B N 1
ATOM 6017 C CA . ASP B 1 284 ? -6.996 23.281 -7.02 1 97.62 284 ASP B CA 1
ATOM 6018 C C . ASP B 1 284 ? -7.738 22.844 -5.758 1 97.62 284 ASP B C 1
ATOM 6020 O O . ASP B 1 284 ? -8.703 22.094 -5.832 1 97.62 284 ASP B O 1
ATOM 6024 N N . ILE B 1 285 ? -7.258 23.25 -4.613 1 98.06 285 ILE B N 1
ATOM 6025 C CA . ILE B 1 285 ? -7.918 22.938 -3.35 1 98.06 285 ILE B CA 1
ATOM 6026 C C . ILE B 1 285 ? -9.32 23.547 -3.346 1 98.06 285 ILE B C 1
ATOM 6028 O O . ILE B 1 285 ? -10.297 22.844 -3.033 1 98.06 285 ILE B O 1
ATOM 6032 N N . LEU B 1 286 ? -9.406 24.781 -3.758 1 97.81 286 LEU B N 1
ATOM 6033 C CA . LEU B 1 286 ? -10.711 25.438 -3.795 1 97.81 286 LEU B CA 1
ATOM 6034 C C . LEU B 1 286 ? -11.641 24.75 -4.789 1 97.81 286 LEU B C 1
ATOM 6036 O O . LEU B 1 286 ? -12.836 24.594 -4.523 1 97.81 286 LEU B O 1
ATOM 6040 N N . ASP B 1 287 ? -11.102 24.328 -5.895 1 97.88 287 ASP B N 1
ATOM 6041 C CA . ASP B 1 287 ? -11.898 23.672 -6.922 1 97.88 287 ASP B CA 1
ATOM 6042 C C . ASP B 1 287 ? -12.492 22.359 -6.398 1 97.88 287 ASP B C 1
ATOM 6044 O O . ASP B 1 287 ? -13.617 22 -6.754 1 97.88 287 ASP B O 1
ATOM 6048 N N . ALA B 1 288 ? -11.734 21.672 -5.66 1 98.06 288 ALA B N 1
ATOM 6049 C CA . ALA B 1 288 ? -12.234 20.422 -5.094 1 98.06 288 ALA B CA 1
ATOM 6050 C C . ALA B 1 288 ? -13.477 20.672 -4.238 1 98.06 288 ALA B C 1
ATOM 6052 O O . ALA B 1 288 ? -14.406 19.859 -4.246 1 98.06 288 ALA B O 1
ATOM 6053 N N . PHE B 1 289 ? -13.523 21.766 -3.508 1 98.19 289 PHE B N 1
ATOM 6054 C CA . PHE B 1 289 ? -14.625 22.047 -2.6 1 98.19 289 PHE B CA 1
ATOM 6055 C C . PHE B 1 289 ? -15.836 22.578 -3.365 1 98.19 289 PHE B C 1
ATOM 6057 O O . PHE B 1 289 ? -16.938 22.656 -2.82 1 98.19 289 PHE B O 1
ATOM 6064 N N . ARG B 1 290 ? -15.641 22.906 -4.625 1 97 290 ARG B N 1
ATOM 6065 C CA . ARG B 1 290 ? -16.75 23.344 -5.457 1 97 290 ARG B CA 1
ATOM 6066 C C . ARG B 1 290 ? -17.359 22.188 -6.23 1 97 290 ARG B C 1
ATOM 6068 O O . ARG B 1 290 ? -18.375 22.344 -6.902 1 97 290 ARG B O 1
ATOM 6075 N N . GLY B 1 291 ? -16.75 21.078 -6.082 1 97.19 291 GLY B N 1
ATOM 6076 C CA . GLY B 1 291 ? -17.203 19.906 -6.828 1 97.19 291 GLY B CA 1
ATOM 6077 C C . GLY B 1 291 ? -18.297 19.141 -6.121 1 97.19 291 GLY B C 1
ATOM 6078 O O . GLY B 1 291 ? -19.047 19.703 -5.332 1 97.19 291 GLY B O 1
ATOM 6079 N N . LYS B 1 292 ? -18.5 17.906 -6.512 1 98 292 LYS B N 1
ATOM 6080 C CA . LYS B 1 292 ? -19.531 17.031 -5.957 1 98 292 LYS B CA 1
ATOM 6081 C C . LYS B 1 292 ? -19.125 16.5 -4.586 1 98 292 LYS B C 1
ATOM 6083 O O . LYS B 1 292 ? -17.938 16.469 -4.258 1 98 292 LYS B O 1
ATOM 6088 N N . PHE B 1 293 ? -20.062 16.156 -3.85 1 98.31 293 PHE B N 1
ATOM 6089 C CA . PHE B 1 293 ? -19.844 15.508 -2.564 1 98.31 293 PHE B CA 1
ATOM 6090 C C . PHE B 1 293 ? -19.812 13.992 -2.725 1 98.31 293 PHE B C 1
ATOM 6092 O O . PHE B 1 293 ? -20.219 13.469 -3.762 1 98.31 293 PHE B O 1
ATOM 6099 N N . LYS B 1 294 ? -19.188 13.359 -1.813 1 97 294 LYS B N 1
ATOM 6100 C CA . LYS B 1 294 ? -19.156 11.906 -1.764 1 97 294 LYS B CA 1
ATOM 6101 C C . LYS B 1 294 ? -20.094 11.367 -0.683 1 97 294 LYS B C 1
ATOM 6103 O O . LYS B 1 294 ? -20.156 11.93 0.413 1 97 294 LYS B O 1
ATOM 6108 N N . GLY B 1 295 ? -20.844 10.352 -1.009 1 93.75 295 GLY B N 1
ATOM 6109 C CA . GLY B 1 295 ? -21.766 9.789 -0.027 1 93.75 295 GLY B CA 1
ATOM 6110 C C . GLY B 1 295 ? -22.188 8.367 -0.357 1 93.75 295 GLY B C 1
ATOM 6111 O O . GLY B 1 295 ? -21.75 7.797 -1.355 1 93.75 295 GLY B O 1
ATOM 6112 N N . GLN B 1 296 ? -22.859 7.793 0.612 1 91.88 296 GLN B N 1
ATOM 6113 C CA . GLN B 1 296 ? -23.453 6.473 0.46 1 91.88 296 GLN B CA 1
ATOM 6114 C C . GLN B 1 296 ? -24.969 6.527 0.67 1 91.88 296 GLN B C 1
ATOM 6116 O O . GLN B 1 296 ? -25.453 7.219 1.569 1 91.88 296 GLN B O 1
ATOM 6121 N N . GLU B 1 297 ? -25.625 5.793 -0.162 1 89.94 297 GLU B N 1
ATOM 6122 C CA . GLU B 1 297 ? -27.062 5.73 0.029 1 89.94 297 GLU B CA 1
ATOM 6123 C C . GLU B 1 297 ? -27.422 5.027 1.336 1 89.94 297 GLU B C 1
ATOM 6125 O O . GLU B 1 297 ? -28.328 5.465 2.057 1 89.94 297 GLU B O 1
ATOM 6130 N N . SER B 1 298 ? -26.828 3.982 1.545 1 89.75 298 SER B N 1
ATOM 6131 C CA . SER B 1 298 ? -26.906 3.248 2.803 1 89.75 298 SER B CA 1
ATOM 6132 C C . SER B 1 298 ? -25.578 2.602 3.158 1 89.75 298 SER B C 1
ATOM 6134 O O . SER B 1 298 ? -24.641 2.609 2.352 1 89.75 298 SER B O 1
ATOM 6136 N N . ALA B 1 299 ? -25.516 2.057 4.309 1 87 299 ALA B N 1
ATOM 6137 C CA . ALA B 1 299 ? -24.281 1.425 4.766 1 87 299 ALA B CA 1
ATOM 6138 C C . ALA B 1 299 ? -23.906 0.258 3.861 1 87 299 ALA B C 1
ATOM 6140 O O . ALA B 1 299 ? -22.75 -0.192 3.873 1 87 299 ALA B O 1
ATOM 6141 N N . LEU B 1 300 ? -24.844 -0.193 3.035 1 90 300 LEU B N 1
ATOM 6142 C CA . LEU B 1 300 ? -24.609 -1.344 2.172 1 90 300 LEU B CA 1
ATOM 6143 C C . LEU B 1 300 ? -24.156 -0.899 0.788 1 90 300 LEU B C 1
ATOM 6145 O O . LEU B 1 300 ? -23.703 -1.721 -0.014 1 90 300 LEU B O 1
ATOM 6149 N N . HIS B 1 301 ? -24.172 0.416 0.54 1 92.12 301 HIS B N 1
ATOM 6150 C CA . HIS B 1 301 ? -23.859 0.942 -0.783 1 92.12 301 HIS B CA 1
ATOM 6151 C C . HIS B 1 301 ? -22.438 1.487 -0.831 1 92.12 301 HIS B C 1
ATOM 6153 O O . HIS B 1 301 ? -21.875 1.854 0.202 1 92.12 301 HIS B O 1
ATOM 6159 N N . ASN B 1 302 ? -21.938 1.493 -2.055 1 92.19 302 ASN B N 1
ATOM 6160 C CA . ASN B 1 302 ? -20.609 2.068 -2.293 1 92.19 302 ASN B CA 1
ATOM 6161 C C . ASN B 1 302 ? -20.609 3.576 -2.051 1 92.19 302 ASN B C 1
ATOM 6163 O O . ASN B 1 302 ? -21.656 4.227 -2.145 1 92.19 302 ASN B O 1
ATOM 6167 N N . TRP B 1 303 ? -19.453 4.105 -1.595 1 93.56 303 TRP B N 1
ATOM 6168 C CA . TRP B 1 303 ? -19.234 5.551 -1.602 1 93.56 303 TRP B CA 1
ATOM 6169 C C . TRP B 1 303 ? -19.109 6.074 -3.027 1 93.56 303 TRP B C 1
ATOM 6171 O O . TRP B 1 303 ? -18.203 5.656 -3.766 1 93.56 303 TRP B O 1
ATOM 6181 N N . LEU B 1 304 ? -20.016 6.891 -3.414 1 94.25 304 LEU B N 1
ATOM 6182 C CA . LEU B 1 304 ? -20.047 7.398 -4.781 1 94.25 304 LEU B CA 1
ATOM 6183 C C . LEU B 1 304 ? -20.25 8.906 -4.793 1 94.25 304 LEU B C 1
ATOM 6185 O O . LEU B 1 304 ? -20.609 9.5 -3.771 1 94.25 304 LEU B O 1
ATOM 6189 N N . ALA B 1 305 ? -20 9.516 -5.914 1 96.06 305 ALA B N 1
ATOM 6190 C CA . ALA B 1 305 ? -20.297 10.93 -6.094 1 96.06 305 ALA B CA 1
ATOM 6191 C C . ALA B 1 305 ? -21.797 11.188 -6.008 1 96.06 305 ALA B C 1
ATOM 6193 O O . ALA B 1 305 ? -22.594 10.508 -6.66 1 96.06 305 ALA B O 1
ATOM 6194 N N . VAL B 1 306 ? -22.156 12.094 -5.176 1 97.12 306 VAL B N 1
ATOM 6195 C CA . VAL B 1 306 ? -23.562 12.5 -5.102 1 97.12 306 VAL B CA 1
ATOM 6196 C C . VAL B 1 306 ? -23.969 13.188 -6.398 1 97.12 306 VAL B C 1
ATOM 6198 O O . VAL B 1 306 ? -23.281 14.109 -6.859 1 97.12 306 VAL B O 1
ATOM 6201 N N . PRO B 1 307 ? -25.031 12.664 -6.957 1 96 307 PRO B N 1
ATOM 6202 C CA . PRO B 1 307 ? -25.484 13.32 -8.188 1 96 307 PRO B CA 1
ATOM 6203 C C . PRO B 1 307 ? -25.734 14.812 -8.008 1 96 307 PRO B C 1
ATOM 6205 O O . PRO B 1 307 ? -26.219 15.242 -6.961 1 96 307 PRO B O 1
ATOM 6208 N N . ARG B 1 308 ? -25.531 15.68 -9.055 1 94.69 308 ARG B N 1
ATOM 6209 C CA . ARG B 1 308 ? -25.609 17.141 -9 1 94.69 308 ARG B CA 1
ATOM 6210 C C . ARG B 1 308 ? -27.031 17.594 -8.625 1 94.69 308 ARG B C 1
ATOM 6212 O O . ARG B 1 308 ? -27.203 18.594 -7.945 1 94.69 308 ARG B O 1
ATOM 6219 N N . ASP B 1 309 ? -27.922 16.781 -9.062 1 95.25 309 ASP B N 1
ATOM 6220 C CA . ASP B 1 309 ? -29.297 17.156 -8.82 1 95.25 309 ASP B CA 1
ATOM 6221 C C . ASP B 1 309 ? -29.672 16.969 -7.355 1 95.25 309 ASP B C 1
ATOM 6223 O O . ASP B 1 309 ? -30.688 17.5 -6.895 1 95.25 309 ASP B O 1
ATOM 6227 N N . LYS B 1 310 ? -28.859 16.25 -6.648 1 95.69 310 LYS B N 1
ATOM 6228 C CA . LYS B 1 310 ? -29.141 16.016 -5.234 1 95.69 310 LYS B CA 1
ATOM 6229 C C . LYS B 1 310 ? -28.359 16.984 -4.352 1 95.69 310 LYS B C 1
ATOM 6231 O O . LYS B 1 310 ? -28.594 17.047 -3.143 1 95.69 310 LYS B O 1
ATOM 6236 N N . ILE B 1 311 ? -27.469 17.703 -4.863 1 96.69 311 ILE B N 1
ATOM 6237 C CA . ILE B 1 311 ? -26.688 18.703 -4.129 1 96.69 311 ILE B CA 1
ATOM 6238 C C . ILE B 1 311 ? -27.5 19.984 -4.004 1 96.69 311 ILE B C 1
ATOM 6240 O O . ILE B 1 311 ? -28.031 20.5 -4.996 1 96.69 311 ILE B O 1
ATOM 6244 N N . PRO B 1 312 ? -27.547 20.531 -2.834 1 96.44 312 PRO B N 1
ATOM 6245 C CA . PRO B 1 312 ? -28.312 21.75 -2.621 1 96.44 312 PRO B CA 1
ATOM 6246 C C . PRO B 1 312 ? -27.812 22.922 -3.459 1 96.44 312 PRO B C 1
ATOM 6248 O O . PRO B 1 312 ? -26.625 23 -3.754 1 96.44 312 PRO B O 1
ATOM 6251 N N . THR B 1 313 ? -28.781 23.797 -3.822 1 93.94 313 THR B N 1
ATOM 6252 C CA . THR B 1 313 ? -28.484 25.078 -4.465 1 93.94 313 THR B CA 1
ATOM 6253 C C . THR B 1 313 ? -28.875 26.234 -3.561 1 93.94 313 THR B C 1
ATOM 6255 O O . THR B 1 313 ? -30 26.281 -3.057 1 93.94 313 THR B O 1
ATOM 6258 N N . PRO B 1 314 ? -28.125 27.219 -3.354 1 93 314 PRO B N 1
ATOM 6259 C CA . PRO B 1 314 ? -26.75 27.344 -3.848 1 93 314 PRO B CA 1
ATOM 6260 C C . PRO B 1 314 ? -25.797 26.312 -3.236 1 93 314 PRO B C 1
ATOM 6262 O O . PRO B 1 314 ? -26.094 25.75 -2.182 1 93 314 PRO B O 1
ATOM 6265 N N . HIS B 1 315 ? -24.719 26.094 -3.965 1 95.62 315 HIS B N 1
ATOM 6266 C CA . HIS B 1 315 ? -23.75 25.109 -3.496 1 95.62 315 HIS B CA 1
ATOM 6267 C C . HIS B 1 315 ? -23.281 25.438 -2.08 1 95.62 315 HIS B C 1
ATOM 6269 O O . HIS B 1 315 ? -22.922 26.578 -1.783 1 95.62 315 HIS B O 1
ATOM 6275 N N . PRO B 1 316 ? -23.203 24.422 -1.236 1 94.19 316 PRO B N 1
ATOM 6276 C CA . PRO B 1 316 ? -22.906 24.656 0.179 1 94.19 316 PRO B CA 1
ATOM 6277 C C . PRO B 1 316 ? -21.5 25.188 0.403 1 94.19 316 PRO B C 1
ATOM 6279 O O . PRO B 1 316 ? -21.172 25.672 1.497 1 94.19 316 PRO B O 1
ATOM 6282 N N . GLU B 1 317 ? -20.641 25.062 -0.554 1 92.75 317 GLU B N 1
ATOM 6283 C CA . GLU B 1 317 ? -19.25 25.5 -0.428 1 92.75 317 GLU B CA 1
ATOM 6284 C C . GLU B 1 317 ? -19.172 27 -0.214 1 92.75 317 GLU B C 1
ATOM 6286 O O . GLU B 1 317 ? -18.203 27.5 0.353 1 92.75 317 GLU B O 1
ATOM 6291 N N . ARG B 1 318 ? -20.125 27.734 -0.633 1 92.5 318 ARG B N 1
ATOM 6292 C CA . ARG B 1 318 ? -20.109 29.203 -0.542 1 92.5 318 ARG B CA 1
ATOM 6293 C C . ARG B 1 318 ? -20.281 29.656 0.903 1 92.5 318 ARG B C 1
ATOM 6295 O O . ARG B 1 318 ? -21.094 29.109 1.644 1 92.5 318 ARG B O 1
ATOM 6302 N N . CYS B 1 319 ? -19.406 30.625 1.304 1 94.56 319 CYS B N 1
ATOM 6303 C CA . CYS B 1 319 ? -19.5 31.172 2.654 1 94.56 319 CYS B CA 1
ATOM 6304 C C . CYS B 1 319 ? -20.562 32.25 2.734 1 94.56 319 CYS B C 1
ATOM 6306 O O . CYS B 1 319 ? -20.734 33.031 1.799 1 94.56 319 CYS B O 1
ATOM 6308 N N . THR B 1 320 ? -21.266 32.125 3.783 1 91.88 320 THR B N 1
ATOM 6309 C CA . THR B 1 320 ? -22.312 33.125 4.023 1 91.88 320 THR B CA 1
ATOM 6310 C C . THR B 1 320 ? -21.984 33.969 5.258 1 91.88 320 THR B C 1
ATOM 6312 O O . THR B 1 320 ? -21.219 33.531 6.121 1 91.88 320 THR B O 1
ATOM 6315 N N . ASN B 1 321 ? -22.594 35.125 5.273 1 87.69 321 ASN B N 1
ATOM 6316 C CA . ASN B 1 321 ? -22.375 36 6.41 1 87.69 321 ASN B CA 1
ATOM 6317 C C . ASN B 1 321 ? -23.234 35.625 7.605 1 87.69 321 ASN B C 1
ATOM 6319 O O . ASN B 1 321 ? -22.969 36.031 8.734 1 87.69 321 ASN B O 1
ATOM 6323 N N . ASP B 1 322 ? -24.234 34.906 7.301 1 92.38 322 ASP B N 1
ATOM 6324 C CA . ASP B 1 322 ? -25.109 34.438 8.375 1 92.38 322 ASP B CA 1
ATOM 6325 C C . ASP B 1 322 ? -25.516 33 8.188 1 92.38 322 ASP B C 1
ATOM 6327 O O . ASP B 1 322 ? -26.516 32.688 7.547 1 92.38 322 ASP B O 1
ATOM 6331 N N . SER B 1 323 ? -24.875 32.094 8.891 1 94.44 323 SER B N 1
ATOM 6332 C CA . SER B 1 323 ? -25.094 30.672 8.719 1 94.44 323 SER B CA 1
ATOM 6333 C C . SER B 1 323 ? -26.406 30.234 9.344 1 94.44 323 SER B C 1
ATOM 6335 O O . SER B 1 323 ? -26.922 29.156 9.031 1 94.44 323 SER B O 1
ATOM 6337 N N . LYS B 1 324 ? -26.984 31.062 10.242 1 94.69 324 LYS B N 1
ATOM 6338 C CA . LYS B 1 324 ? -28.266 30.734 10.875 1 94.69 324 LYS B CA 1
ATOM 6339 C C . LYS B 1 324 ? -29.406 30.812 9.875 1 94.69 324 LYS B C 1
ATOM 6341 O O . LYS B 1 324 ? -30.484 30.266 10.109 1 94.69 324 LYS B O 1
ATOM 6346 N N . LYS B 1 325 ? -29.172 31.422 8.773 1 94.44 325 LYS B N 1
ATOM 6347 C CA . LYS B 1 325 ? -30.219 31.625 7.781 1 94.44 325 LYS B CA 1
ATOM 6348 C C . LYS B 1 325 ? -30.188 30.516 6.723 1 94.44 325 LYS B C 1
ATOM 6350 O O . LYS B 1 325 ? -31.062 30.453 5.859 1 94.44 325 LYS B O 1
ATOM 6355 N N . ILE B 1 326 ? -29.25 29.656 6.766 1 95.44 326 ILE B N 1
ATOM 6356 C CA . ILE B 1 326 ? -29.188 28.547 5.82 1 95.44 326 ILE B CA 1
ATOM 6357 C C . ILE B 1 326 ? -30.359 27.609 6.055 1 95.44 326 ILE B C 1
ATOM 6359 O O . ILE B 1 326 ? -30.641 27.219 7.195 1 95.44 326 ILE B O 1
ATOM 6363 N N . PRO B 1 327 ? -31.047 27.266 4.988 1 94.75 327 PRO B N 1
ATOM 6364 C CA . PRO B 1 327 ? -32.219 26.375 5.137 1 94.75 327 PRO B CA 1
ATOM 6365 C C . PRO B 1 327 ? -31.828 25.047 5.766 1 94.75 327 PRO B C 1
ATOM 6367 O O . PRO B 1 327 ? -30.781 24.484 5.469 1 94.75 327 PRO B O 1
ATOM 6370 N N . ASP B 1 328 ? -32.75 24.469 6.5 1 94.5 328 ASP B N 1
ATOM 6371 C CA . ASP B 1 328 ? -32.531 23.219 7.219 1 94.5 328 ASP B CA 1
ATOM 6372 C C . ASP B 1 328 ? -32.25 22.078 6.246 1 94.5 328 ASP B C 1
ATOM 6374 O O . ASP B 1 328 ? -31.469 21.172 6.547 1 94.5 328 ASP B O 1
ATOM 6378 N N . MET B 1 329 ? -32.906 22.094 5.156 1 94.62 329 MET B N 1
ATOM 6379 C CA . MET B 1 329 ? -32.688 21.031 4.176 1 94.62 329 MET B CA 1
ATOM 6380 C C . MET B 1 329 ? -31.25 21 3.713 1 94.62 329 MET B C 1
ATOM 6382 O O . MET B 1 329 ? -30.672 19.922 3.527 1 94.62 329 MET B O 1
ATOM 6386 N N . THR B 1 330 ? -30.719 22.172 3.529 1 96.38 330 THR B N 1
ATOM 6387 C CA . THR B 1 330 ? -29.312 22.281 3.15 1 96.38 330 THR B CA 1
ATOM 6388 C C . THR B 1 330 ? -28.406 21.797 4.281 1 96.38 330 THR B C 1
ATOM 6390 O O . THR B 1 330 ? -27.438 21.078 4.043 1 96.38 330 THR B O 1
ATOM 6393 N N . LEU B 1 331 ? -28.781 22.125 5.461 1 96.88 331 LEU B N 1
ATOM 6394 C CA . LEU B 1 331 ? -27.953 21.781 6.609 1 96.88 331 LEU B CA 1
ATOM 6395 C C . LEU B 1 331 ? -28.016 20.266 6.875 1 96.88 331 LEU B C 1
ATOM 6397 O O . LEU B 1 331 ? -27.031 19.688 7.32 1 96.88 331 LEU B O 1
ATOM 6401 N N . ASP B 1 332 ? -29.156 19.656 6.586 1 96.12 332 ASP B N 1
ATOM 6402 C CA . ASP B 1 332 ? -29.281 18.203 6.711 1 96.12 332 ASP B CA 1
ATOM 6403 C C . ASP B 1 332 ? -28.344 17.5 5.734 1 96.12 332 ASP B C 1
ATOM 6405 O O . ASP B 1 332 ? -27.734 16.469 6.078 1 96.12 332 ASP B O 1
ATOM 6409 N N . PHE B 1 333 ? -28.266 18.031 4.609 1 96.75 333 PHE B N 1
ATOM 6410 C CA . PHE B 1 333 ? -27.359 17.484 3.609 1 96.75 333 PHE B CA 1
ATOM 6411 C C . PHE B 1 333 ? -25.922 17.609 4.062 1 96.75 333 PHE B C 1
ATOM 6413 O O . PHE B 1 333 ? -25.156 16.625 4.008 1 96.75 333 PHE B O 1
ATOM 6420 N N . VAL B 1 334 ? -25.547 18.797 4.465 1 96.56 334 VAL B N 1
ATOM 6421 C CA . VAL B 1 334 ? -24.172 19.094 4.871 1 96.56 334 VAL B CA 1
ATOM 6422 C C . VAL B 1 334 ? -23.766 18.188 6.027 1 96.56 334 VAL B C 1
ATOM 6424 O O . VAL B 1 334 ? -22.641 17.703 6.074 1 96.56 334 VAL B O 1
ATOM 6427 N N . LYS B 1 335 ? -24.672 17.969 6.906 1 96.44 335 LYS B N 1
ATOM 6428 C CA . LYS B 1 335 ? -24.422 17.156 8.094 1 96.44 335 LYS B CA 1
ATOM 6429 C C . LYS B 1 335 ? -24 15.742 7.707 1 96.44 335 LYS B C 1
ATOM 6431 O O . LYS B 1 335 ? -23.141 15.141 8.359 1 96.44 335 LYS B O 1
ATOM 6436 N N . THR B 1 336 ? -24.516 15.234 6.605 1 96.19 336 THR B N 1
ATOM 6437 C CA . THR B 1 336 ? -24.312 13.836 6.262 1 96.19 336 THR B CA 1
ATOM 6438 C C . THR B 1 336 ? -23.297 13.711 5.125 1 96.19 336 THR B C 1
ATOM 6440 O O . THR B 1 336 ? -22.875 12.602 4.781 1 96.19 336 THR B O 1
ATOM 6443 N N . HIS B 1 337 ? -22.875 14.867 4.531 1 97.31 337 HIS B N 1
ATOM 6444 C CA . HIS B 1 337 ? -21.969 14.82 3.389 1 97.31 337 HIS B CA 1
ATOM 6445 C C . HIS B 1 337 ? -20.797 15.789 3.568 1 97.31 337 HIS B C 1
ATOM 6447 O O . HIS B 1 337 ? -20.625 16.703 2.764 1 97.31 337 HIS B O 1
ATOM 6453 N N . PRO B 1 338 ? -19.953 15.531 4.523 1 97.75 338 PRO B N 1
ATOM 6454 C CA . PRO B 1 338 ? -18.812 16.422 4.727 1 97.75 338 PRO B CA 1
ATOM 6455 C C . PRO B 1 338 ? -17.656 16.141 3.764 1 97.75 338 PRO B C 1
ATOM 6457 O O . PRO B 1 338 ? -16.734 16.953 3.641 1 97.75 338 PRO B O 1
ATOM 6460 N N . LEU B 1 339 ? -17.688 15.016 3.043 1 98.38 339 LEU B N 1
ATOM 6461 C CA . LEU B 1 339 ? -16.578 14.547 2.23 1 98.38 339 LEU B CA 1
ATOM 6462 C C . LEU B 1 339 ? -16.781 14.898 0.761 1 98.38 339 LEU B C 1
ATOM 6464 O O . LEU B 1 339 ? -17.844 14.609 0.2 1 98.38 339 LEU B O 1
ATOM 6468 N N . MET B 1 340 ? -15.719 15.555 0.161 1 98.62 340 MET B N 1
ATOM 6469 C CA . MET B 1 340 ? -15.766 15.828 -1.273 1 98.62 340 MET B CA 1
ATOM 6470 C C . MET B 1 340 ? -15.414 14.578 -2.074 1 98.62 340 MET B C 1
ATOM 6472 O O . MET B 1 340 ? -14.641 13.734 -1.611 1 98.62 340 MET B O 1
ATOM 6476 N N . ASP B 1 341 ? -15.953 14.5 -3.234 1 97.31 341 ASP B N 1
ATOM 6477 C CA . ASP B 1 341 ? -15.688 13.352 -4.094 1 97.31 341 ASP B CA 1
ATOM 6478 C C . ASP B 1 341 ? -14.328 13.469 -4.777 1 97.31 341 ASP B C 1
ATOM 6480 O O . ASP B 1 341 ? -13.602 12.484 -4.902 1 97.31 341 ASP B O 1
ATOM 6484 N N . THR B 1 342 ? -14.039 14.625 -5.195 1 96.38 342 THR B N 1
ATOM 6485 C CA . THR B 1 342 ? -12.797 14.852 -5.934 1 96.38 342 THR B CA 1
ATOM 6486 C C . THR B 1 342 ? -11.609 14.93 -4.984 1 96.38 342 THR B C 1
ATOM 6488 O O . THR B 1 342 ? -11.625 15.688 -4.012 1 96.38 342 THR B O 1
ATOM 6491 N N . ALA B 1 343 ? -10.594 14.164 -5.32 1 96.75 343 ALA B N 1
ATOM 6492 C CA . ALA B 1 343 ? -9.32 14.281 -4.605 1 96.75 343 ALA B CA 1
ATOM 6493 C C . ALA B 1 343 ? -8.445 15.367 -5.219 1 96.75 343 ALA B C 1
ATOM 6495 O O . ALA B 1 343 ? -8.438 15.555 -6.438 1 96.75 343 ALA B O 1
ATOM 6496 N N . ILE B 1 344 ? -7.746 16.047 -4.395 1 98.19 344 ILE B N 1
ATOM 6497 C CA . ILE B 1 344 ? -6.859 17.094 -4.871 1 98.19 344 ILE B CA 1
ATOM 6498 C C . ILE B 1 344 ? -5.574 16.484 -5.422 1 98.19 344 ILE B C 1
ATOM 6500 O O . ILE B 1 344 ? -4.836 15.812 -4.691 1 98.19 344 ILE B O 1
ATOM 6504 N N . PRO B 1 345 ? -5.297 16.719 -6.645 1 96.06 345 PRO B N 1
ATOM 6505 C CA . PRO B 1 345 ? -4.098 16.125 -7.246 1 96.06 345 PRO B CA 1
ATOM 6506 C C . PRO B 1 345 ? -2.826 16.906 -6.914 1 96.06 345 PRO B C 1
ATOM 6508 O O . PRO B 1 345 ? -2.877 18.125 -6.723 1 96.06 345 PRO B O 1
ATOM 6511 N N . ALA B 1 346 ? -1.739 16.188 -6.895 1 96.81 346 ALA B N 1
ATOM 6512 C CA . ALA B 1 346 ? -0.44 16.844 -6.805 1 96.81 346 ALA B CA 1
ATOM 6513 C C . ALA B 1 346 ? -0.098 17.562 -8.109 1 96.81 346 ALA B C 1
ATOM 6515 O O . ALA B 1 346 ? -0.378 17.047 -9.195 1 96.81 346 ALA B O 1
ATOM 6516 N N . ARG B 1 347 ? 0.44 18.688 -7.969 1 95.12 347 ARG B N 1
ATOM 6517 C CA . ARG B 1 347 ? 0.897 19.375 -9.172 1 95.12 347 ARG B CA 1
ATOM 6518 C C . ARG B 1 347 ? 1.96 18.562 -9.898 1 95.12 347 ARG B C 1
ATOM 6520 O O . ARG B 1 347 ? 2.824 17.953 -9.266 1 95.12 347 ARG B O 1
ATOM 6527 N N . GLY B 1 348 ? 1.834 18.531 -11.227 1 92.62 348 GLY B N 1
ATOM 6528 C CA . GLY B 1 348 ? 2.738 17.719 -12.023 1 92.62 348 GLY B CA 1
ATOM 6529 C C . GLY B 1 348 ? 2.326 16.266 -12.094 1 92.62 348 GLY B C 1
ATOM 6530 O O . GLY B 1 348 ? 2.857 15.5 -12.898 1 92.62 348 GLY B O 1
ATOM 6531 N N . GLY B 1 349 ? 1.435 15.891 -11.227 1 93.19 349 GLY B N 1
ATOM 6532 C CA . GLY B 1 349 ? 0.893 14.539 -11.25 1 93.19 349 GLY B CA 1
ATOM 6533 C C . GLY B 1 349 ? 1.794 13.523 -10.578 1 93.19 349 GLY B C 1
ATOM 6534 O O . GLY B 1 349 ? 1.607 12.312 -10.734 1 93.19 349 GLY B O 1
ATOM 6535 N N . ALA B 1 350 ? 2.801 13.961 -9.945 1 94.75 350 ALA B N 1
ATOM 6536 C CA . ALA B 1 350 ? 3.766 13.094 -9.273 1 94.75 350 ALA B CA 1
ATOM 6537 C C . ALA B 1 350 ? 4.445 13.828 -8.117 1 94.75 350 ALA B C 1
ATOM 6539 O O . ALA B 1 350 ? 4.406 15.055 -8.039 1 94.75 350 ALA B O 1
ATOM 6540 N N . PRO B 1 351 ? 4.992 13.062 -7.203 1 96.12 351 PRO B N 1
ATOM 6541 C CA . PRO B 1 351 ? 5.77 13.727 -6.152 1 96.12 351 PRO B CA 1
ATOM 6542 C C . PRO B 1 351 ? 6.988 14.469 -6.699 1 96.12 351 PRO B C 1
ATOM 6544 O O . PRO B 1 351 ? 7.648 13.977 -7.617 1 96.12 351 PRO B O 1
ATOM 6547 N N . VAL B 1 352 ? 7.297 15.539 -6.086 1 96.75 352 VAL B N 1
ATOM 6548 C CA . VAL B 1 352 ? 8.461 16.312 -6.5 1 96.75 352 VAL B CA 1
ATOM 6549 C C . VAL B 1 352 ? 9.734 15.664 -5.961 1 96.75 352 VAL B C 1
ATOM 6551 O O . VAL B 1 352 ? 10.812 15.828 -6.535 1 96.75 352 VAL B O 1
ATOM 6554 N N . LEU B 1 353 ? 9.594 15.008 -4.887 1 95.88 353 LEU B N 1
ATOM 6555 C CA . LEU B 1 353 ? 10.695 14.289 -4.262 1 95.88 353 LEU B CA 1
ATOM 6556 C C . LEU B 1 353 ? 10.211 12.984 -3.641 1 95.88 353 LEU B C 1
ATOM 6558 O O . LEU B 1 353 ? 9.195 12.961 -2.947 1 95.88 353 LEU B O 1
ATOM 6562 N N . VAL B 1 354 ? 10.891 11.938 -3.98 1 92.62 354 VAL B N 1
ATOM 6563 C CA . VAL B 1 354 ? 10.609 10.633 -3.381 1 92.62 354 VAL B CA 1
ATOM 6564 C C . VAL B 1 354 ? 11.852 10.125 -2.658 1 92.62 354 VAL B C 1
ATOM 6566 O O . VAL B 1 354 ? 12.977 10.289 -3.146 1 92.62 354 VAL B O 1
ATOM 6569 N N . HIS B 1 355 ? 11.648 9.648 -1.489 1 89 355 HIS B N 1
ATOM 6570 C CA . HIS B 1 355 ? 12.727 9.086 -0.678 1 89 355 HIS B CA 1
ATOM 6571 C C . HIS B 1 355 ? 12.352 7.711 -0.139 1 89 355 HIS B C 1
ATOM 6573 O O . HIS B 1 355 ? 11.344 7.562 0.561 1 89 355 HIS B O 1
ATOM 6579 N N . THR B 1 356 ? 13.141 6.715 -0.591 1 81 356 THR B N 1
ATOM 6580 C CA . THR B 1 356 ? 12.969 5.367 -0.064 1 81 356 THR B CA 1
ATOM 6581 C C . THR B 1 356 ? 14.164 4.961 0.794 1 81 356 THR B C 1
ATOM 6583 O O . THR B 1 356 ? 15.312 5.199 0.42 1 81 356 THR B O 1
ATOM 6586 N N . SER B 1 357 ? 13.922 4.809 2.012 1 74.69 357 SER B N 1
ATOM 6587 C CA . SER B 1 357 ? 14.969 4.406 2.943 1 74.69 357 SER B CA 1
ATOM 6588 C C . SER B 1 357 ? 14.5 3.279 3.855 1 74.69 357 SER B C 1
ATOM 6590 O O . SER B 1 357 ? 13.297 3.023 3.965 1 74.69 357 SER B O 1
ATOM 6592 N N . PHE B 1 358 ? 15.484 2.551 4.293 1 70.38 358 PHE B N 1
ATOM 6593 C CA . PHE B 1 358 ? 15.156 1.514 5.266 1 70.38 358 PHE B CA 1
ATOM 6594 C C . PHE B 1 358 ? 15.125 2.086 6.676 1 70.38 358 PHE B C 1
ATOM 6596 O O . PHE B 1 358 ? 14.562 1.471 7.59 1 70.38 358 PHE B O 1
ATOM 6603 N N . THR B 1 359 ? 15.594 3.219 6.789 1 77 359 THR B N 1
ATOM 6604 C CA . THR B 1 359 ? 15.844 3.613 8.172 1 77 359 THR B CA 1
ATOM 6605 C C . THR B 1 359 ? 15.281 5.004 8.445 1 77 359 THR B C 1
ATOM 6607 O O . THR B 1 359 ? 15.32 5.484 9.578 1 77 359 THR B O 1
ATOM 6610 N N . SER B 1 360 ? 14.844 5.66 7.414 1 88.19 360 SER B N 1
ATOM 6611 C CA . SER B 1 360 ? 14.445 7.035 7.719 1 88.19 360 SER B CA 1
ATOM 6612 C C . SER B 1 360 ? 13.227 7.449 6.906 1 88.19 360 SER B C 1
ATOM 6614 O O . SER B 1 360 ? 12.93 6.859 5.863 1 88.19 360 SER B O 1
ATOM 6616 N N . ARG B 1 361 ? 12.484 8.406 7.461 1 95.12 361 ARG B N 1
ATOM 6617 C CA . ARG B 1 361 ? 11.336 9.031 6.828 1 95.12 361 ARG B CA 1
ATOM 6618 C C . ARG B 1 361 ? 11.414 10.555 6.93 1 95.12 361 ARG B C 1
ATOM 6620 O O . ARG B 1 361 ? 12.086 11.086 7.812 1 95.12 361 ARG B O 1
ATOM 6627 N N . PHE B 1 362 ? 10.75 11.219 5.996 1 97.69 362 PHE B N 1
ATOM 6628 C CA . PHE B 1 362 ? 10.648 12.672 6.059 1 97.69 362 PHE B CA 1
ATOM 6629 C C . PHE B 1 362 ? 9.75 13.102 7.219 1 97.69 362 PHE B C 1
ATOM 6631 O O . PHE B 1 362 ? 8.805 12.398 7.57 1 97.69 362 PHE B O 1
ATOM 6638 N N . THR B 1 363 ? 10.078 14.258 7.789 1 97.62 363 THR B N 1
ATOM 6639 C CA . THR B 1 363 ? 9.297 14.719 8.93 1 97.62 363 THR B CA 1
ATOM 6640 C C . THR B 1 363 ? 8.758 16.125 8.68 1 97.62 363 THR B C 1
ATOM 6642 O O . THR B 1 363 ? 7.613 16.422 9.031 1 97.62 363 THR B O 1
ATOM 6645 N N . GLN B 1 364 ? 9.609 16.984 8.117 1 97.81 364 GLN B N 1
ATOM 6646 C CA . GLN B 1 364 ? 9.273 18.406 7.992 1 97.81 364 GLN B CA 1
ATOM 6647 C C . GLN B 1 364 ? 9.742 18.969 6.656 1 97.81 364 GLN B C 1
ATOM 6649 O O . GLN B 1 364 ? 10.586 18.359 5.988 1 97.81 364 GLN B O 1
ATOM 6654 N N . ILE B 1 365 ? 9.188 20.172 6.352 1 98.31 365 ILE B N 1
ATOM 6655 C CA . ILE B 1 365 ? 9.609 20.797 5.109 1 98.31 365 ILE B CA 1
ATOM 6656 C C . ILE B 1 365 ? 9.578 22.328 5.273 1 98.31 365 ILE B C 1
ATOM 6658 O O . ILE B 1 365 ? 8.719 22.859 5.973 1 98.31 365 ILE B O 1
ATOM 6662 N N . ALA B 1 366 ? 10.516 22.938 4.777 1 97.12 366 ALA B N 1
ATOM 6663 C CA . ALA B 1 366 ? 10.555 24.375 4.531 1 97.12 366 ALA B CA 1
ATOM 6664 C C . ALA B 1 366 ? 10.938 24.672 3.082 1 97.12 366 ALA B C 1
ATOM 6666 O O . ALA B 1 366 ? 11.75 23.969 2.488 1 97.12 366 ALA B O 1
ATOM 6667 N N . VAL B 1 367 ? 10.336 25.703 2.551 1 97.25 367 VAL B N 1
ATOM 6668 C CA . VAL B 1 367 ? 10.594 26.016 1.151 1 97.25 367 VAL B CA 1
ATOM 6669 C C . VAL B 1 367 ? 11.031 27.469 1.021 1 97.25 367 VAL B C 1
ATOM 6671 O O . VAL B 1 367 ? 10.422 28.375 1.612 1 97.25 367 VAL B O 1
ATOM 6674 N N . ASP B 1 368 ? 12.172 27.703 0.413 1 95.81 368 ASP B N 1
ATOM 6675 C CA . ASP B 1 368 ? 12.508 29.031 -0.088 1 95.81 368 ASP B CA 1
ATOM 6676 C C . ASP B 1 368 ? 11.898 29.266 -1.466 1 95.81 368 ASP B C 1
ATOM 6678 O O . ASP B 1 368 ? 12.375 28.719 -2.465 1 95.81 368 ASP B O 1
ATOM 6682 N N . TRP B 1 369 ? 10.984 30.141 -1.466 1 95.75 369 TRP B N 1
ATOM 6683 C CA . TRP B 1 369 ? 10.125 30.281 -2.637 1 95.75 369 TRP B CA 1
ATOM 6684 C C . TRP B 1 369 ? 10.82 31.062 -3.738 1 95.75 369 TRP B C 1
ATOM 6686 O O . TRP B 1 369 ? 11.336 32.156 -3.5 1 95.75 369 TRP B O 1
ATOM 6696 N N . GLN B 1 370 ? 10.883 30.578 -4.918 1 94.31 370 GLN B N 1
ATOM 6697 C CA . GLN B 1 370 ? 11.258 31.25 -6.156 1 94.31 370 GLN B CA 1
ATOM 6698 C C . GLN B 1 370 ? 12.625 31.922 -6.023 1 94.31 370 GLN B C 1
ATOM 6700 O O . GLN B 1 370 ? 12.758 33.125 -6.273 1 94.31 370 GLN B O 1
ATOM 6705 N N . VAL B 1 371 ? 13.531 31.156 -5.711 1 92.56 371 VAL B N 1
ATOM 6706 C CA . VAL B 1 371 ? 14.922 31.594 -5.652 1 92.56 371 VAL B CA 1
ATOM 6707 C C . VAL B 1 371 ? 15.477 31.75 -7.066 1 92.56 371 VAL B C 1
ATOM 6709 O O . VAL B 1 371 ? 15.383 30.828 -7.879 1 92.56 371 VAL B O 1
ATOM 6712 N N . PHE B 1 372 ? 16.047 32.938 -7.297 1 92.38 372 PHE B N 1
ATOM 6713 C CA . PHE B 1 372 ? 16.609 33.188 -8.617 1 92.38 372 PHE B CA 1
ATOM 6714 C C . PHE B 1 372 ? 17.969 32.5 -8.773 1 92.38 372 PHE B C 1
ATOM 6716 O O . PHE B 1 372 ? 18.844 32.688 -7.93 1 92.38 372 PHE B O 1
ATOM 6723 N N . SER B 1 373 ? 18.016 31.781 -9.82 1 88.81 373 SER B N 1
ATOM 6724 C CA . SER B 1 373 ? 19.266 31.078 -10.07 1 88.81 373 SER B CA 1
ATOM 6725 C C . SER B 1 373 ? 20.094 31.766 -11.148 1 88.81 373 SER B C 1
ATOM 6727 O O . SER B 1 373 ? 19.562 32.562 -11.922 1 88.81 373 SER B O 1
ATOM 6729 N N . GLY B 1 374 ? 21.375 31.422 -11.188 1 81.19 374 GLY B N 1
ATOM 6730 C CA . GLY B 1 374 ? 22.266 31.938 -12.211 1 81.19 374 GLY B CA 1
ATOM 6731 C C . GLY B 1 374 ? 21.844 31.531 -13.617 1 81.19 374 GLY B C 1
ATOM 6732 O O . GLY B 1 374 ? 22.234 32.188 -14.594 1 81.19 374 GLY B O 1
ATOM 6733 N N . LYS B 1 375 ? 21.047 30.578 -13.727 1 80.75 375 LYS B N 1
ATOM 6734 C CA . LYS B 1 375 ? 20.594 30.094 -15.031 1 80.75 375 LYS B CA 1
ATOM 6735 C C . LYS B 1 375 ? 19.406 30.906 -15.539 1 80.75 375 LYS B C 1
ATOM 6737 O O . LYS B 1 375 ? 18.844 30.609 -16.594 1 80.75 375 LYS B O 1
ATOM 6742 N N . GLY B 1 376 ? 19.031 31.875 -14.773 1 87.06 376 GLY B N 1
ATOM 6743 C CA . GLY B 1 376 ? 17.984 32.781 -15.203 1 87.06 376 GLY B CA 1
ATOM 6744 C C . GLY B 1 376 ? 16.578 32.281 -14.914 1 87.06 376 GLY B C 1
ATOM 6745 O O . GLY B 1 376 ? 15.625 32.625 -15.602 1 87.06 376 GLY B O 1
ATOM 6746 N N . ARG B 1 377 ? 16.469 31.406 -14 1 91.88 377 ARG B N 1
ATOM 6747 C CA . ARG B 1 377 ? 15.156 30.859 -13.656 1 91.88 377 ARG B CA 1
ATOM 6748 C C . ARG B 1 377 ? 14.93 30.906 -12.148 1 91.88 377 ARG B C 1
ATOM 6750 O O . ARG B 1 377 ? 15.883 31.031 -11.375 1 91.88 377 ARG B O 1
ATOM 6757 N N . TYR B 1 378 ? 13.695 30.859 -11.789 1 93.69 378 TYR B N 1
ATOM 6758 C CA . TYR B 1 378 ? 13.305 30.828 -10.391 1 93.69 378 TYR B CA 1
ATOM 6759 C C . TYR B 1 378 ? 12.922 29.422 -9.953 1 93.69 378 TYR B C 1
ATOM 6761 O O . TYR B 1 378 ? 12.227 28.719 -10.68 1 93.69 378 TYR B O 1
ATOM 6769 N N . TYR B 1 379 ? 13.445 29.047 -8.797 1 94.25 379 TYR B N 1
ATOM 6770 C CA . TYR B 1 379 ? 13.195 27.703 -8.273 1 94.25 379 TYR B CA 1
ATOM 6771 C C . TYR B 1 379 ? 12.617 27.766 -6.867 1 94.25 379 TYR B C 1
ATOM 6773 O O . TYR B 1 379 ? 13.008 28.625 -6.062 1 94.25 379 TYR B O 1
ATOM 6781 N N . ASP B 1 380 ? 11.633 26.906 -6.59 1 95.62 380 ASP B N 1
ATOM 6782 C CA . ASP B 1 380 ? 11.344 26.594 -5.191 1 95.62 380 ASP B CA 1
ATOM 6783 C C . ASP B 1 380 ? 12.391 25.656 -4.613 1 95.62 380 ASP B C 1
ATOM 6785 O O . ASP B 1 380 ? 12.523 24.516 -5.066 1 95.62 380 ASP B O 1
ATOM 6789 N N . VAL B 1 381 ? 13.148 26.109 -3.643 1 95.81 381 VAL B N 1
ATOM 6790 C CA . VAL B 1 381 ? 14.156 25.266 -3.012 1 95.81 381 VAL B CA 1
ATOM 6791 C C . VAL B 1 381 ? 13.586 24.625 -1.75 1 95.81 381 VAL B C 1
ATOM 6793 O O . VAL B 1 381 ? 13.172 25.328 -0.822 1 95.81 381 VAL B O 1
ATOM 6796 N N . MET B 1 382 ? 13.562 23.312 -1.757 1 97.88 382 MET B N 1
ATOM 6797 C CA . MET B 1 382 ? 12.953 22.594 -0.646 1 97.88 382 MET B CA 1
ATOM 6798 C C . MET B 1 382 ? 14.023 22.141 0.347 1 97.88 382 MET B C 1
ATOM 6800 O O . MET B 1 382 ? 15.055 21.594 -0.049 1 97.88 382 MET B O 1
ATOM 6804 N N . PHE B 1 383 ? 13.797 22.391 1.56 1 98.12 383 PHE B N 1
ATOM 6805 C CA . PHE B 1 383 ? 14.547 21.812 2.67 1 98.12 383 PHE B CA 1
ATOM 6806 C C . PHE B 1 383 ? 13.688 20.812 3.445 1 98.12 383 PHE B C 1
ATOM 6808 O O . PHE B 1 383 ? 12.641 21.188 3.988 1 98.12 383 PHE B O 1
ATOM 6815 N N . VAL B 1 384 ? 14.148 19.578 3.482 1 98.31 384 VAL B N 1
ATOM 6816 C CA . VAL B 1 384 ? 13.328 18.516 4.051 1 98.31 384 VAL B CA 1
ATOM 6817 C C . VAL B 1 384 ? 14.055 17.891 5.234 1 98.31 384 VAL B C 1
ATOM 6819 O O . VAL B 1 384 ? 15.219 17.484 5.113 1 98.31 384 VAL B O 1
ATOM 6822 N N . GLY B 1 385 ? 13.359 17.828 6.379 1 98.19 385 GLY B N 1
ATOM 6823 C CA . GLY B 1 385 ? 13.906 17.156 7.539 1 98.19 385 GLY B CA 1
ATOM 6824 C C . GLY B 1 385 ? 13.547 15.68 7.594 1 98.19 385 GLY B C 1
ATOM 6825 O O . GLY B 1 385 ? 12.555 15.258 6.992 1 98.19 385 GLY B O 1
ATOM 6826 N N . THR B 1 386 ? 14.367 14.875 8.305 1 97.06 386 THR B N 1
ATOM 6827 C CA . THR B 1 386 ? 14.125 13.445 8.461 1 97.06 386 THR B CA 1
ATOM 6828 C C . THR B 1 386 ? 14.047 13.07 9.938 1 97.06 386 THR B C 1
ATOM 6830 O O . THR B 1 386 ? 14.375 13.883 10.805 1 97.06 386 THR B O 1
ATOM 6833 N N . ASP B 1 387 ? 13.617 11.852 10.219 1 96.56 387 ASP B N 1
ATOM 6834 C CA . ASP B 1 387 ? 13.453 11.391 11.594 1 96.56 387 ASP B CA 1
ATOM 6835 C C . ASP B 1 387 ? 14.781 10.875 12.156 1 96.56 387 ASP B C 1
ATOM 6837 O O . ASP B 1 387 ? 14.867 10.523 13.336 1 96.56 387 ASP B O 1
ATOM 6841 N N . ASP B 1 388 ? 15.773 10.883 11.336 1 95.38 388 ASP B N 1
ATOM 6842 C CA . ASP B 1 388 ? 17.109 10.539 11.836 1 95.38 388 ASP B CA 1
ATOM 6843 C C . ASP B 1 388 ? 18.016 11.758 11.844 1 95.38 388 ASP B C 1
ATOM 6845 O O . ASP B 1 388 ? 19.25 11.625 11.789 1 95.38 388 ASP B O 1
ATOM 6849 N N . GLY B 1 389 ? 17.484 12.938 11.758 1 96.5 389 GLY B N 1
ATOM 6850 C CA . GLY B 1 389 ? 18.188 14.164 12.078 1 96.5 389 GLY B CA 1
ATOM 6851 C C . GLY B 1 389 ? 18.906 14.781 10.891 1 96.5 389 GLY B C 1
ATOM 6852 O O . GLY B 1 389 ? 19.844 15.555 11.055 1 96.5 389 GLY B O 1
ATOM 6853 N N . LYS B 1 390 ? 18.469 14.445 9.703 1 96.62 390 LYS B N 1
ATOM 6854 C CA . LYS B 1 390 ? 19.094 14.992 8.5 1 96.62 390 LYS B CA 1
ATOM 6855 C C . LYS B 1 390 ? 18.219 16.062 7.867 1 96.62 390 LYS B C 1
ATOM 6857 O O . LYS B 1 390 ? 17.031 16.172 8.172 1 96.62 390 LYS B O 1
ATOM 6862 N N . VAL B 1 391 ? 18.875 16.891 7.113 1 97.44 391 VAL B N 1
ATOM 6863 C CA . VAL B 1 391 ? 18.203 17.844 6.238 1 97.44 391 VAL B CA 1
ATOM 6864 C C . VAL B 1 391 ? 18.625 17.609 4.789 1 97.44 391 VAL B C 1
ATOM 6866 O O . VAL B 1 391 ? 19.828 17.531 4.496 1 97.44 391 VAL B O 1
ATOM 6869 N N . ILE B 1 392 ? 17.641 17.484 3.955 1 96.12 392 ILE B N 1
ATOM 6870 C CA . ILE B 1 392 ? 17.875 17.266 2.531 1 96.12 392 ILE B CA 1
ATOM 6871 C C . ILE B 1 392 ? 17.453 18.516 1.749 1 96.12 392 ILE B C 1
ATOM 6873 O O . ILE B 1 392 ? 16.359 19.047 1.963 1 96.12 392 ILE B O 1
ATOM 6877 N N . LYS B 1 393 ? 18.344 18.984 0.935 1 96.25 393 LYS B N 1
ATOM 6878 C CA . LYS B 1 393 ? 18.047 20.094 0.024 1 96.25 393 LYS B CA 1
ATOM 6879 C C . LYS B 1 393 ? 17.812 19.578 -1.394 1 96.25 393 LYS B C 1
ATOM 6881 O O . LYS B 1 393 ? 18.641 18.859 -1.953 1 96.25 393 LYS B O 1
ATOM 6886 N N . ALA B 1 394 ? 16.609 19.953 -1.905 1 95.75 394 ALA B N 1
ATOM 6887 C CA . ALA B 1 394 ? 16.281 19.422 -3.227 1 95.75 394 ALA B CA 1
ATOM 6888 C C . ALA B 1 394 ? 15.492 20.438 -4.039 1 95.75 394 ALA B C 1
ATOM 6890 O O . ALA B 1 394 ? 14.906 21.375 -3.48 1 95.75 394 ALA B O 1
ATOM 6891 N N . ILE B 1 395 ? 15.523 20.312 -5.336 1 94.62 395 ILE B N 1
ATOM 6892 C CA . ILE B 1 395 ? 14.734 21.125 -6.254 1 94.62 395 ILE B CA 1
ATOM 6893 C C . ILE B 1 395 ? 14.172 20.234 -7.367 1 94.62 395 ILE B C 1
ATOM 6895 O O . ILE B 1 395 ? 14.617 19.109 -7.555 1 94.62 395 ILE B O 1
ATOM 6899 N N . ASN B 1 396 ? 13.102 20.75 -7.945 1 94.19 396 ASN B N 1
ATOM 6900 C CA . ASN B 1 396 ? 12.648 20.188 -9.211 1 94.19 396 ASN B CA 1
ATOM 6901 C C . ASN B 1 396 ? 13.156 21.016 -10.398 1 94.19 396 ASN B C 1
ATOM 6903 O O . ASN B 1 396 ? 12.828 22.188 -10.539 1 94.19 396 ASN B O 1
ATOM 6907 N N . LYS B 1 397 ? 13.914 20.406 -11.258 1 91.44 397 LYS B N 1
ATOM 6908 C CA . LYS B 1 397 ? 14.477 21.141 -12.391 1 91.44 397 LYS B CA 1
ATOM 6909 C C . LYS B 1 397 ? 13.656 20.906 -13.656 1 91.44 397 LYS B C 1
ATOM 6911 O O . LYS B 1 397 ? 13.984 21.438 -14.719 1 91.44 397 LYS B O 1
ATOM 6916 N N . GLY B 1 398 ? 12.672 20.078 -13.492 1 89.81 398 GLY B N 1
ATOM 6917 C CA . GLY B 1 398 ? 11.844 19.812 -14.656 1 89.81 398 GLY B CA 1
ATOM 6918 C C . GLY B 1 398 ? 11.094 21.031 -15.141 1 89.81 398 GLY B C 1
ATOM 6919 O O . GLY B 1 398 ? 10.266 21.594 -14.414 1 89.81 398 GLY B O 1
ATOM 6920 N N . GLU B 1 399 ? 11.352 21.359 -16.344 1 84.5 399 GLU B N 1
ATOM 6921 C CA . GLU B 1 399 ? 10.75 22.578 -16.891 1 84.5 399 GLU B CA 1
ATOM 6922 C C . GLU B 1 399 ? 9.375 22.297 -17.469 1 84.5 399 GLU B C 1
ATOM 6924 O O . GLU B 1 399 ? 8.562 23.219 -17.641 1 84.5 399 GLU B O 1
ATOM 6929 N N . THR B 1 400 ? 9.195 21.094 -17.828 1 83.56 400 THR B N 1
ATOM 6930 C CA . THR B 1 400 ? 7.902 20.703 -18.359 1 83.56 400 THR B CA 1
ATOM 6931 C C . THR B 1 400 ? 7.047 20.016 -17.297 1 83.56 400 THR B C 1
ATOM 6933 O O . THR B 1 400 ? 7.285 20.203 -16.094 1 83.56 400 THR B O 1
ATOM 6936 N N . SER B 1 401 ? 6.141 19.266 -17.734 1 78.44 401 SER B N 1
ATOM 6937 C CA . SER B 1 401 ? 5.223 18.625 -16.797 1 78.44 401 SER B CA 1
ATOM 6938 C C . SER B 1 401 ? 5.887 17.438 -16.094 1 78.44 401 SER B C 1
ATOM 6940 O O . SER B 1 401 ? 5.418 17 -15.055 1 78.44 401 SER B O 1
ATOM 6942 N N . LYS B 1 402 ? 7.062 17.188 -16.578 1 85.62 402 LYS B N 1
ATOM 6943 C CA . LYS B 1 402 ? 7.734 16.047 -15.992 1 85.62 402 LYS B CA 1
ATOM 6944 C C . LYS B 1 402 ? 8.594 16.453 -14.797 1 85.62 402 LYS B C 1
ATOM 6946 O O . LYS B 1 402 ? 9.312 17.453 -14.859 1 85.62 402 LYS B O 1
ATOM 6951 N N . ILE B 1 403 ? 8.461 15.797 -13.727 1 91.56 403 ILE B N 1
ATOM 6952 C CA . ILE B 1 403 ? 9.219 16.062 -12.508 1 91.56 403 ILE B CA 1
ATOM 6953 C C . ILE B 1 403 ? 10.625 15.484 -12.641 1 91.56 403 ILE B C 1
ATOM 6955 O O . ILE B 1 403 ? 10.797 14.32 -13.016 1 91.56 403 ILE B O 1
ATOM 6959 N N . GLU B 1 404 ? 11.586 16.312 -12.516 1 91.62 404 GLU B N 1
ATOM 6960 C CA . GLU B 1 404 ? 12.992 15.93 -12.469 1 91.62 404 GLU B CA 1
ATOM 6961 C C . GLU B 1 404 ? 13.664 16.453 -11.195 1 91.62 404 GLU B C 1
ATOM 6963 O O . GLU B 1 404 ? 14.211 17.547 -11.18 1 91.62 404 GLU B O 1
ATOM 6968 N N . THR B 1 405 ? 13.766 15.586 -10.281 1 91.94 405 THR B N 1
ATOM 6969 C CA . THR B 1 405 ? 14.234 15.984 -8.961 1 91.94 405 THR B CA 1
ATOM 6970 C C . THR B 1 405 ? 15.758 15.984 -8.906 1 91.94 405 THR B C 1
ATOM 6972 O O . THR B 1 405 ? 16.406 15.094 -9.461 1 91.94 405 THR B O 1
ATOM 6975 N N . VAL B 1 406 ? 16.297 16.984 -8.312 1 89.81 406 VAL B N 1
ATOM 6976 C CA . VAL B 1 406 ? 17.734 17.047 -8.016 1 89.81 406 VAL B CA 1
ATOM 6977 C C . VAL B 1 406 ? 17.938 17.188 -6.508 1 89.81 406 VAL B C 1
ATOM 6979 O O . VAL B 1 406 ? 17.469 18.156 -5.902 1 89.81 406 VAL B O 1
ATOM 6982 N N . VAL B 1 407 ? 18.547 16.203 -5.93 1 91.62 407 VAL B N 1
ATOM 6983 C CA . VAL B 1 407 ? 18.969 16.312 -4.535 1 91.62 407 VAL B CA 1
ATOM 6984 C C . VAL B 1 407 ? 20.328 17 -4.465 1 91.62 407 VAL B C 1
ATOM 6986 O O . VAL B 1 407 ? 21.344 16.453 -4.898 1 91.62 407 VAL B O 1
ATOM 6989 N N . ILE B 1 408 ? 20.375 18.078 -3.891 1 90.12 408 ILE B N 1
ATOM 6990 C CA . ILE B 1 408 ? 21.562 18.938 -3.916 1 90.12 408 ILE B CA 1
ATOM 6991 C C . ILE B 1 408 ? 22.484 18.562 -2.76 1 90.12 408 ILE B C 1
ATOM 6993 O O . ILE B 1 408 ? 23.703 18.5 -2.93 1 90.12 408 ILE B O 1
ATOM 6997 N N . GLU B 1 409 ? 21.859 18.453 -1.615 1 89.5 409 GLU B N 1
ATOM 6998 C CA . GLU B 1 409 ? 22.656 18.219 -0.417 1 89.5 409 GLU B CA 1
ATOM 6999 C C . GLU B 1 409 ? 21.875 17.406 0.612 1 89.5 409 GLU B C 1
ATOM 7001 O O . GLU B 1 409 ? 20.641 17.516 0.688 1 89.5 409 GLU B O 1
ATOM 7006 N N . GLU B 1 410 ? 22.578 16.531 1.294 1 91.06 410 GLU B N 1
ATOM 7007 C CA . GLU B 1 410 ? 22.094 15.828 2.475 1 91.06 410 GLU B CA 1
ATOM 7008 C C . GLU B 1 410 ? 23.047 15.992 3.648 1 91.06 410 GLU B C 1
ATOM 7010 O O . GLU B 1 410 ? 24.203 15.562 3.582 1 91.06 410 GLU B O 1
ATOM 7015 N N . ILE B 1 411 ? 22.516 16.609 4.73 1 94.19 411 ILE B N 1
ATOM 7016 C CA . ILE B 1 411 ? 23.391 16.938 5.852 1 94.19 411 ILE B CA 1
ATOM 7017 C C . ILE B 1 411 ? 22.859 16.297 7.129 1 94.19 411 ILE B C 1
ATOM 7019 O O . ILE B 1 411 ? 21.672 16.422 7.441 1 94.19 411 ILE B O 1
ATOM 7023 N N . GLN B 1 412 ? 23.75 15.625 7.859 1 96.12 412 GLN B N 1
ATOM 7024 C CA . GLN B 1 412 ? 23.422 15.211 9.219 1 96.12 412 GLN B CA 1
ATOM 7025 C C . GLN B 1 412 ? 23.531 16.391 10.188 1 96.12 412 GLN B C 1
ATOM 7027 O O . GLN B 1 412 ? 24.641 16.75 10.609 1 96.12 412 GLN B O 1
ATOM 7032 N N . VAL B 1 413 ? 22.469 16.922 10.555 1 96.5 413 VAL B N 1
ATOM 7033 C CA . VAL B 1 413 ? 22.469 18.141 11.352 1 96.5 413 VAL B CA 1
ATOM 7034 C C . VAL B 1 413 ? 22.641 17.797 12.828 1 96.5 413 VAL B C 1
ATOM 7036 O O . VAL B 1 413 ? 23.469 18.391 13.523 1 96.5 413 VAL B O 1
ATOM 7039 N N . PHE B 1 414 ? 21.875 16.891 13.258 1 96.12 414 PHE B N 1
ATOM 7040 C CA . PHE B 1 414 ? 21.953 16.5 14.656 1 96.12 414 PHE B CA 1
ATOM 7041 C C . PHE B 1 414 ? 22.828 15.258 14.82 1 96.12 414 PHE B C 1
ATOM 7043 O O . PHE B 1 414 ? 22.5 14.188 14.312 1 96.12 414 PHE B O 1
ATOM 7050 N N . ALA B 1 415 ? 23.797 15.297 15.609 1 94.12 415 ALA B N 1
ATOM 7051 C CA . ALA B 1 415 ? 24.766 14.219 15.805 1 94.12 415 ALA B CA 1
ATOM 7052 C C . ALA B 1 415 ? 24.109 13.023 16.5 1 94.12 415 ALA B C 1
ATOM 7054 O O . ALA B 1 415 ? 24.469 11.875 16.234 1 94.12 415 ALA B O 1
ATOM 7055 N N . ASP B 1 416 ? 23.172 13.289 17.266 1 94.75 416 ASP B N 1
ATOM 7056 C CA . ASP B 1 416 ? 22.516 12.211 18.016 1 94.75 416 ASP B CA 1
ATOM 7057 C C . ASP B 1 416 ? 21.375 11.609 17.203 1 94.75 416 ASP B C 1
ATOM 7059 O O . ASP B 1 416 ? 20.609 10.781 17.703 1 94.75 416 ASP B O 1
ATOM 7063 N N . LYS B 1 417 ? 21.188 12.102 16 1 95.12 417 LYS B N 1
ATOM 7064 C CA . LYS B 1 417 ? 20.203 11.594 15.047 1 95.12 417 LYS B CA 1
ATOM 7065 C C . LYS B 1 417 ? 18.781 11.812 15.562 1 95.12 417 LYS B C 1
ATOM 7067 O O . LYS B 1 417 ? 17.891 11.023 15.273 1 95.12 417 LYS B O 1
ATOM 7072 N N . SER B 1 418 ? 18.641 12.914 16.375 1 95.75 418 SER B N 1
ATOM 7073 C CA . SER B 1 418 ? 17.297 13.273 16.797 1 95.75 418 SER B CA 1
ATOM 7074 C C . SER B 1 418 ? 16.438 13.719 15.617 1 95.75 418 SER B C 1
ATOM 7076 O O . SER B 1 418 ? 16.938 14.406 14.719 1 95.75 418 SER B O 1
ATOM 7078 N N . PRO B 1 419 ? 15.195 13.352 15.68 1 96.5 419 PRO B N 1
ATOM 7079 C CA . PRO B 1 419 ? 14.328 13.719 14.562 1 96.5 419 PRO B CA 1
ATOM 7080 C C . PRO B 1 419 ? 14.156 15.227 14.422 1 96.5 419 PRO B C 1
ATOM 7082 O O . PRO B 1 419 ? 14.07 15.938 15.422 1 96.5 419 PRO B O 1
ATOM 7085 N N . VAL B 1 420 ? 14.102 15.703 13.18 1 97.38 420 VAL B N 1
ATOM 7086 C CA . VAL B 1 420 ? 13.773 17.094 12.898 1 97.38 420 VAL B CA 1
ATOM 7087 C C . VAL B 1 420 ? 12.289 17.344 13.164 1 97.38 420 VAL B C 1
ATOM 7089 O O . VAL B 1 420 ? 11.43 16.703 12.555 1 97.38 420 VAL B O 1
ATOM 7092 N N . VAL B 1 421 ? 11.984 18.328 14.031 1 95.75 421 VAL B N 1
ATOM 7093 C CA . VAL B 1 421 ? 10.586 18.531 14.398 1 95.75 421 VAL B CA 1
ATOM 7094 C C . VAL B 1 421 ? 10.062 19.797 13.75 1 95.75 421 VAL B C 1
ATOM 7096 O O . VAL B 1 421 ? 8.852 19.984 13.609 1 95.75 421 VAL B O 1
ATOM 7099 N N . ASN B 1 422 ? 10.984 20.672 13.328 1 95.25 422 ASN B N 1
ATOM 7100 C CA . ASN B 1 422 ? 10.578 21.891 12.648 1 95.25 422 ASN B CA 1
ATOM 7101 C C . ASN B 1 422 ? 11.719 22.484 11.82 1 95.25 422 ASN B C 1
ATOM 7103 O O . ASN B 1 422 ? 12.891 22.203 12.086 1 95.25 422 ASN B O 1
ATOM 7107 N N . LEU B 1 423 ? 11.359 23.219 10.828 1 95.81 423 LEU B N 1
ATOM 7108 C CA . LEU B 1 423 ? 12.281 23.938 9.961 1 95.81 423 LEU B CA 1
ATOM 7109 C C . LEU B 1 423 ? 11.812 25.359 9.727 1 95.81 423 LEU B C 1
ATOM 7111 O O . LEU B 1 423 ? 10.617 25.594 9.5 1 95.81 423 LEU B O 1
ATOM 7115 N N . LYS B 1 424 ? 12.781 26.297 9.844 1 92.69 424 LYS B N 1
ATOM 7116 C CA . LYS B 1 424 ? 12.438 27.688 9.578 1 92.69 424 LYS B CA 1
ATOM 7117 C C . LYS B 1 424 ? 13.539 28.375 8.773 1 92.69 424 LYS B C 1
ATOM 7119 O O . LYS B 1 424 ? 14.719 28.281 9.117 1 92.69 424 LYS B O 1
ATOM 7124 N N . LEU B 1 425 ? 13.07 29.047 7.73 1 92.44 425 LEU B N 1
ATOM 7125 C CA . LEU B 1 425 ? 13.992 29.859 6.938 1 92.44 425 LEU B CA 1
ATOM 7126 C C . LEU B 1 425 ? 14.133 31.266 7.512 1 92.44 425 LEU B C 1
ATOM 7128 O O . LEU B 1 425 ? 13.133 31.875 7.898 1 92.44 425 LEU B O 1
ATOM 7132 N N . TYR B 1 426 ? 15.312 31.719 7.648 1 89.69 426 TYR B N 1
ATOM 7133 C CA . TYR B 1 426 ? 15.602 33.094 8.094 1 89.69 426 TYR B CA 1
ATOM 7134 C C . TYR B 1 426 ? 16.438 33.844 7.062 1 89.69 426 TYR B C 1
ATOM 7136 O O . TYR B 1 426 ? 17.578 33.469 6.801 1 89.69 426 TYR B O 1
ATOM 7144 N N . LYS B 1 427 ? 15.758 34.906 6.43 1 84.06 427 LYS B N 1
ATOM 7145 C CA . LYS B 1 427 ? 16.469 35.719 5.461 1 84.06 427 LYS B CA 1
ATOM 7146 C C . LYS B 1 427 ? 16.656 37.156 5.988 1 84.06 427 LYS B C 1
ATOM 7148 O O . LYS B 1 427 ? 15.953 38.062 5.574 1 84.06 427 LYS B O 1
ATOM 7153 N N . GLY B 1 428 ? 17.094 37.344 7.152 1 71.38 428 GLY B N 1
ATOM 7154 C CA . GLY B 1 428 ? 17.328 38.688 7.703 1 71.38 428 GLY B CA 1
ATOM 7155 C C . GLY B 1 428 ? 18 39.625 6.73 1 71.38 428 GLY B C 1
ATOM 7156 O O . GLY B 1 428 ? 17.703 39.625 5.531 1 71.38 428 GLY B O 1
ATOM 7157 N N . ASN B 1 429 ? 19.062 40.312 7.102 1 61.88 429 ASN B N 1
ATOM 7158 C CA . ASN B 1 429 ? 19.703 41.406 6.355 1 61.88 429 ASN B CA 1
ATOM 7159 C C . ASN B 1 429 ? 20.531 40.875 5.188 1 61.88 429 ASN B C 1
ATOM 7161 O O . ASN B 1 429 ? 21.594 41.375 4.887 1 61.88 429 ASN B O 1
ATOM 7165 N N . HIS B 1 430 ? 19.906 39.906 4.352 1 59.16 430 HIS B N 1
ATOM 7166 C CA . HIS B 1 430 ? 20.453 39.344 3.119 1 59.16 430 HIS B CA 1
ATOM 7167 C C . HIS B 1 430 ? 21.812 38.719 3.361 1 59.16 430 HIS B C 1
ATOM 7169 O O . HIS B 1 430 ? 22.25 37.844 2.594 1 59.16 430 HIS B O 1
ATOM 7175 N N . ILE B 1 431 ? 22.453 39.156 4.426 1 57.56 431 ILE B N 1
ATOM 7176 C CA . ILE B 1 431 ? 23.797 38.688 4.672 1 57.56 431 ILE B CA 1
ATOM 7177 C C . ILE B 1 431 ? 23.734 37.344 5.414 1 57.56 431 ILE B C 1
ATOM 7179 O O . ILE B 1 431 ? 24.547 36.438 5.156 1 57.56 431 ILE B O 1
ATOM 7183 N N . SER B 1 432 ? 22.641 37.125 6.105 1 72.81 432 SER B N 1
ATOM 7184 C CA . SER B 1 432 ? 22.641 35.938 6.992 1 72.81 432 SER B CA 1
ATOM 7185 C C . SER B 1 432 ? 21.453 35.031 6.707 1 72.81 432 SER B C 1
ATOM 7187 O O . SER B 1 432 ? 20.578 34.875 7.562 1 72.81 432 SER B O 1
ATOM 7189 N N . GLU B 1 433 ? 21.516 34.5 5.555 1 85.56 433 GLU B N 1
ATOM 7190 C CA . GLU B 1 433 ? 20.453 33.562 5.242 1 85.56 433 GLU B CA 1
ATOM 7191 C C . GLU B 1 433 ? 20.734 32.188 5.836 1 85.56 433 GLU B C 1
ATOM 7193 O O . GLU B 1 433 ? 21.766 31.578 5.535 1 85.56 433 GLU B O 1
ATOM 7198 N N . LYS B 1 434 ? 19.844 31.781 6.707 1 91.75 434 LYS B N 1
ATOM 7199 C CA . LYS B 1 434 ? 20.078 30.531 7.426 1 91.75 434 LYS B CA 1
ATOM 7200 C C . LYS B 1 434 ? 18.812 29.688 7.504 1 91.75 434 LYS B C 1
ATOM 7202 O O . LYS B 1 434 ? 17.703 30.203 7.332 1 91.75 434 LYS B O 1
ATOM 7207 N N . LEU B 1 435 ? 19.047 28.438 7.605 1 94.94 435 LEU B N 1
ATOM 7208 C CA . LEU B 1 435 ? 17.984 27.5 7.941 1 94.94 435 LEU B CA 1
ATOM 7209 C C . LEU B 1 435 ? 18.062 27.094 9.406 1 94.94 435 LEU B C 1
ATOM 7211 O O . LEU B 1 435 ? 19.094 26.578 9.859 1 94.94 435 LEU B O 1
ATOM 7215 N N . VAL B 1 436 ? 17.062 27.422 10.086 1 94.38 436 VAL B N 1
ATOM 7216 C CA . VAL B 1 436 ? 16.984 27 11.477 1 94.38 436 VAL B CA 1
ATOM 7217 C C . VAL B 1 436 ? 16.328 25.625 11.57 1 94.38 436 VAL B C 1
ATOM 7219 O O . VAL B 1 436 ? 15.203 25.438 11.102 1 94.38 436 VAL B O 1
ATOM 7222 N N . VAL B 1 437 ? 17.031 24.672 12.133 1 96.56 437 VAL B N 1
ATOM 7223 C CA . VAL B 1 437 ? 16.578 23.297 12.289 1 96.56 437 VAL B CA 1
ATOM 7224 C C . VAL B 1 437 ? 16.328 22.984 13.766 1 96.56 437 VAL B C 1
ATOM 7226 O O . VAL B 1 437 ? 17.188 23.219 14.609 1 96.56 437 VAL B O 1
ATOM 7229 N N . ILE B 1 438 ? 15.195 22.484 14.047 1 95.56 438 ILE B N 1
ATOM 7230 C CA . ILE B 1 438 ? 14.797 22.297 15.438 1 95.56 438 ILE B CA 1
ATOM 7231 C C . ILE B 1 438 ? 14.516 20.812 15.688 1 95.56 438 ILE B C 1
ATOM 7233 O O . ILE B 1 438 ? 13.789 20.172 14.922 1 95.56 438 ILE B O 1
ATOM 7237 N N . SER B 1 439 ? 15.102 20.219 16.688 1 96.5 439 SER B N 1
ATOM 7238 C CA . SER B 1 439 ? 14.742 18.922 17.25 1 96.5 439 SER B CA 1
ATOM 7239 C C . SER B 1 439 ? 14.094 19.078 18.625 1 96.5 439 SER B C 1
ATOM 7241 O O . SER B 1 439 ? 13.898 20.188 19.109 1 96.5 439 SER B O 1
ATOM 7243 N N . GLU B 1 440 ? 13.742 17.984 19.219 1 94.44 440 GLU B N 1
ATOM 7244 C CA . GLU B 1 440 ? 13.148 18.047 20.562 1 94.44 440 GLU B CA 1
ATOM 7245 C C . GLU B 1 440 ? 14.172 18.5 21.594 1 94.44 440 GLU B C 1
ATOM 7247 O O . GLU B 1 440 ? 13.797 19 22.656 1 94.44 440 GLU B O 1
ATOM 7252 N N . LYS B 1 441 ? 15.461 18.516 21.203 1 93.31 441 LYS B N 1
ATOM 7253 C CA . LYS B 1 441 ? 16.5 18.734 22.203 1 93.31 441 LYS B CA 1
ATOM 7254 C C . LYS B 1 441 ? 17.281 20 21.906 1 93.31 441 LYS B C 1
ATOM 7256 O O . LYS B 1 441 ? 17.797 20.656 22.828 1 93.31 441 LYS B O 1
ATOM 7261 N N . GLU B 1 442 ? 17.391 20.25 20.656 1 93.75 442 GLU B N 1
ATOM 7262 C CA . GLU B 1 442 ? 18.297 21.344 20.344 1 93.75 442 GLU B CA 1
ATOM 7263 C C . GLU B 1 442 ? 17.859 22.078 19.078 1 93.75 442 GLU B C 1
ATOM 7265 O O . GLU B 1 442 ? 17.031 21.578 18.328 1 93.75 442 GLU B O 1
ATOM 7270 N N . ILE B 1 443 ? 18.344 23.328 18.984 1 94.31 443 ILE B N 1
ATOM 7271 C CA . ILE B 1 443 ? 18.141 24.188 17.828 1 94.31 443 ILE B CA 1
ATOM 7272 C C . ILE B 1 443 ? 19.484 24.516 17.188 1 94.31 443 ILE B C 1
ATOM 7274 O O . ILE B 1 443 ? 20.391 24.984 17.859 1 94.31 443 ILE B O 1
ATOM 7278 N N . ILE B 1 444 ? 19.547 24.219 15.859 1 95.44 444 ILE B N 1
ATOM 7279 C CA . ILE B 1 444 ? 20.781 24.469 15.125 1 95.44 444 ILE B CA 1
ATOM 7280 C C . ILE B 1 444 ? 20.484 25.281 13.867 1 95.44 444 ILE B C 1
ATOM 7282 O O . ILE B 1 444 ? 19.438 25.094 13.234 1 95.44 444 ILE B O 1
ATOM 7286 N N . SER B 1 445 ? 21.359 26.25 13.617 1 93.75 445 SER B N 1
ATOM 7287 C CA . SER B 1 445 ? 21.266 27 12.367 1 93.75 445 SER B CA 1
ATOM 7288 C C . SER B 1 445 ? 22.328 26.562 11.375 1 93.75 445 SER B C 1
ATOM 7290 O O . SER B 1 445 ? 23.5 26.406 11.75 1 93.75 445 SER B O 1
ATOM 7292 N N . ILE B 1 446 ? 21.891 26.328 10.141 1 93.44 446 ILE B N 1
ATOM 7293 C CA . ILE B 1 446 ? 22.844 25.984 9.086 1 93.44 446 ILE B CA 1
ATOM 7294 C C . ILE B 1 446 ? 22.672 26.938 7.902 1 93.44 446 ILE B C 1
ATOM 7296 O O . ILE B 1 446 ? 21.578 27.469 7.688 1 93.44 446 ILE B O 1
ATOM 7300 N N . PRO B 1 447 ? 23.766 27.141 7.18 1 90.62 447 PRO B N 1
ATOM 7301 C CA . PRO B 1 447 ? 23.625 27.984 5.988 1 90.62 447 PRO B CA 1
ATOM 7302 C C . PRO B 1 447 ? 22.719 27.359 4.93 1 90.62 447 PRO B C 1
ATOM 7304 O O . PRO B 1 447 ? 22.641 26.141 4.816 1 90.62 447 PRO B O 1
ATOM 7307 N N . LEU B 1 448 ? 22.125 28.25 4.176 1 91 448 LEU B N 1
ATOM 7308 C CA . LEU B 1 448 ? 21.234 27.766 3.123 1 91 448 LEU B CA 1
ATOM 7309 C C . LEU B 1 448 ? 22.016 27.125 1.987 1 91 448 LEU B C 1
ATOM 7311 O O . LEU B 1 448 ? 21.5 26.297 1.242 1 91 448 LEU B O 1
ATOM 7315 N N . HIS B 1 449 ? 23.141 27.594 1.809 1 86.31 449 HIS B N 1
ATOM 7316 C CA . HIS B 1 449 ? 23.984 27.062 0.756 1 86.31 449 HIS B CA 1
ATOM 7317 C C . HIS B 1 449 ? 25.453 27.047 1.184 1 86.31 449 HIS B C 1
ATOM 7319 O O . HIS B 1 449 ? 25.828 27.719 2.148 1 86.31 449 HIS B O 1
ATOM 7325 N N . ARG B 1 450 ? 26.234 26.188 0.597 1 83.81 450 ARG B N 1
ATOM 7326 C CA . ARG B 1 450 ? 27.672 26.062 0.832 1 83.81 450 ARG B CA 1
ATOM 7327 C C . ARG B 1 450 ? 28.453 26.172 -0.472 1 83.81 450 ARG B C 1
ATOM 7329 O O . ARG B 1 450 ? 29.297 25.312 -0.773 1 83.81 450 ARG B O 1
ATOM 7336 N N . CYS B 1 451 ? 28.078 27.188 -1.096 1 81.44 451 CYS B N 1
ATOM 7337 C CA . CYS B 1 451 ? 28.688 27.391 -2.402 1 81.44 451 CYS B CA 1
ATOM 7338 C C . CY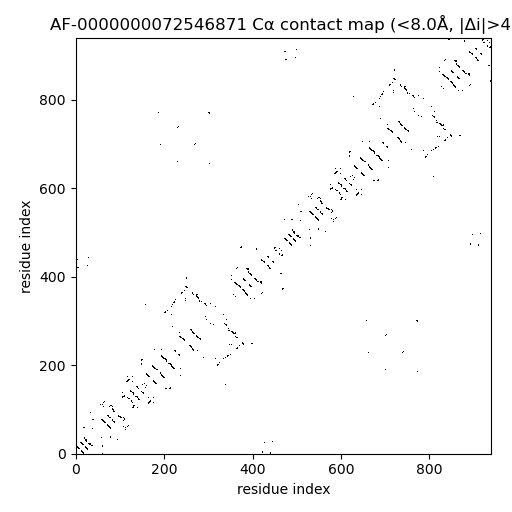S B 1 451 ? 30.203 27.547 -2.277 1 81.44 451 CYS B C 1
ATOM 7340 O O . CYS B 1 451 ? 30.953 27.156 -3.182 1 81.44 451 CYS B O 1
ATOM 7342 N N . HIS B 1 452 ? 30.625 28.031 -1.251 1 78.38 452 HIS B N 1
ATOM 7343 C CA . HIS B 1 452 ? 32.031 28.344 -1.048 1 78.38 452 HIS B CA 1
ATOM 7344 C C . HIS B 1 452 ? 32.875 27.062 -0.953 1 78.38 452 HIS B C 1
ATOM 7346 O O . HIS B 1 452 ? 34.094 27.109 -1.143 1 78.38 452 HIS B O 1
ATOM 7352 N N . GLU B 1 453 ? 32.219 26 -0.619 1 75.06 453 GLU B N 1
ATOM 7353 C CA . GLU B 1 453 ? 32.969 24.734 -0.476 1 75.06 453 GLU B CA 1
ATOM 7354 C C . GLU B 1 453 ? 33.438 24.219 -1.83 1 75.06 453 GLU B C 1
ATOM 7356 O O . GLU B 1 453 ? 34.312 23.375 -1.898 1 75.06 453 GLU B O 1
ATOM 7361 N N . LYS B 1 454 ? 32.75 24.703 -2.84 1 71.56 454 LYS B N 1
ATOM 7362 C CA . LYS B 1 454 ? 33.156 24.266 -4.172 1 71.56 454 LYS B CA 1
ATOM 7363 C C . LYS B 1 454 ? 34.188 25.219 -4.781 1 71.56 454 LYS B C 1
ATOM 7365 O O . LYS B 1 454 ? 34 26.438 -4.766 1 71.56 454 LYS B O 1
ATOM 7370 N N . LYS B 1 455 ? 35.344 24.719 -5.152 1 65.94 455 LYS B N 1
ATOM 7371 C CA . LYS B 1 455 ? 36.531 25.5 -5.555 1 65.94 455 LYS B CA 1
ATOM 7372 C C . LYS B 1 455 ? 36.469 25.844 -7.039 1 65.94 455 LYS B C 1
ATOM 7374 O O . LYS B 1 455 ? 37.125 26.797 -7.484 1 65.94 455 LYS B O 1
ATOM 7379 N N . ASN B 1 456 ? 35.75 25.094 -7.766 1 68 456 ASN B N 1
ATOM 7380 C CA . ASN B 1 456 ? 35.719 25.438 -9.18 1 68 456 ASN B CA 1
ATOM 7381 C C . ASN B 1 456 ? 34.281 25.5 -9.703 1 68 456 ASN B C 1
ATOM 7383 O O . ASN B 1 456 ? 33.375 24.906 -9.109 1 68 456 ASN B O 1
ATOM 7387 N N . CYS B 1 457 ? 34.281 26.344 -10.695 1 60.72 457 CYS B N 1
ATOM 7388 C CA . CYS B 1 457 ? 32.969 26.656 -11.305 1 60.72 457 CYS B CA 1
ATOM 7389 C C . CYS B 1 457 ? 32.281 25.375 -11.758 1 60.72 457 CYS B C 1
ATOM 7391 O O . CYS B 1 457 ? 31.062 25.234 -11.586 1 60.72 457 CYS B O 1
ATOM 7393 N N . HIS B 1 458 ? 33 24.547 -12.211 1 65.38 458 HIS B N 1
ATOM 7394 C CA . HIS B 1 458 ? 32.406 23.312 -12.742 1 65.38 458 HIS B CA 1
ATOM 7395 C C . HIS B 1 458 ? 31.734 22.5 -11.648 1 65.38 458 HIS B C 1
ATOM 7397 O O . HIS B 1 458 ? 30.609 22.016 -11.836 1 65.38 458 HIS B O 1
ATOM 7403 N N . ASP B 1 459 ? 32.344 22.469 -10.578 1 68.88 459 ASP B N 1
ATOM 7404 C CA . ASP B 1 459 ? 31.812 21.719 -9.453 1 68.88 459 ASP B CA 1
ATOM 7405 C C . ASP B 1 459 ? 30.562 22.391 -8.891 1 68.88 459 ASP B C 1
ATOM 7407 O O . ASP B 1 459 ? 29.625 21.719 -8.453 1 68.88 459 ASP B O 1
ATOM 7411 N N . CYS B 1 460 ? 30.656 23.625 -9.039 1 66.44 460 CYS B N 1
ATOM 7412 C CA . CYS B 1 460 ? 29.531 24.406 -8.516 1 66.44 460 CYS B CA 1
ATOM 7413 C C . CYS B 1 460 ? 28.297 24.219 -9.391 1 66.44 460 CYS B C 1
ATOM 7415 O O . CYS B 1 460 ? 27.188 24.047 -8.867 1 66.44 460 CYS B O 1
ATOM 7417 N N . VAL B 1 461 ? 28.594 24.297 -10.617 1 67.62 461 VAL B N 1
ATOM 7418 C CA . VAL B 1 461 ? 27.5 24.125 -11.562 1 67.62 461 VAL B CA 1
ATOM 7419 C C . VAL B 1 461 ? 26.953 22.703 -11.461 1 67.62 461 VAL B C 1
ATOM 7421 O O . VAL B 1 461 ? 25.75 22.484 -11.602 1 67.62 461 VAL B O 1
ATOM 7424 N N . ALA B 1 462 ? 27.766 21.844 -11.102 1 69.81 462 ALA B N 1
ATOM 7425 C CA . ALA B 1 462 ? 27.391 20.438 -11.039 1 69.81 462 ALA B CA 1
ATOM 7426 C C . ALA B 1 462 ? 26.453 20.172 -9.867 1 69.81 462 ALA B C 1
ATOM 7428 O O . ALA B 1 462 ? 25.688 19.203 -9.883 1 69.81 462 ALA B O 1
ATOM 7429 N N . LEU B 1 463 ? 26.453 21.156 -8.984 1 73.62 463 LEU B N 1
ATOM 7430 C CA . LEU B 1 463 ? 25.594 21.016 -7.82 1 73.62 463 LEU B CA 1
ATOM 7431 C C . LEU B 1 463 ? 24.141 21.281 -8.18 1 73.62 463 LEU B C 1
ATOM 7433 O O . LEU B 1 463 ? 23.234 20.781 -7.516 1 73.62 463 LEU B O 1
ATOM 7437 N N . GLN B 1 464 ? 23.922 22.141 -9.172 1 75 464 GLN B N 1
ATOM 7438 C CA . GLN B 1 464 ? 22.594 22.578 -9.602 1 75 464 GLN B CA 1
ATOM 7439 C C . GLN B 1 464 ? 21.844 23.266 -8.461 1 75 464 GLN B C 1
ATOM 7441 O O . GLN B 1 464 ? 20.641 23.094 -8.305 1 75 464 GLN B O 1
ATOM 7446 N N . ASP B 1 465 ? 22.641 23.953 -7.648 1 85.56 465 ASP B N 1
ATOM 7447 C CA . ASP B 1 465 ? 22.094 24.75 -6.551 1 85.56 465 ASP B CA 1
ATOM 7448 C C . ASP B 1 465 ? 21.719 26.156 -7.02 1 85.56 465 ASP B C 1
ATOM 7450 O O . ASP B 1 465 ? 22.578 26.922 -7.445 1 85.56 465 ASP B O 1
ATOM 7454 N N . PRO B 1 466 ? 20.469 26.5 -6.867 1 86.25 466 PRO B N 1
ATOM 7455 C CA . PRO B 1 466 ? 20.047 27.828 -7.328 1 86.25 466 PRO B CA 1
ATOM 7456 C C . PRO B 1 466 ? 20.766 28.953 -6.602 1 86.25 466 PRO B C 1
ATOM 7458 O O . PRO B 1 466 ? 20.891 30.062 -7.137 1 86.25 466 PRO B O 1
ATOM 7461 N N . TYR B 1 467 ? 21.281 28.719 -5.43 1 85.56 467 TYR B N 1
ATOM 7462 C CA . TYR B 1 467 ? 21.953 29.766 -4.66 1 85.56 467 TYR B CA 1
ATOM 7463 C C . TYR B 1 467 ? 23.328 30.078 -5.25 1 85.56 467 TYR B C 1
ATOM 7465 O O . TYR B 1 467 ? 23.891 31.141 -5.008 1 85.56 467 TYR B O 1
ATOM 7473 N N . CYS B 1 468 ? 23.875 29.125 -5.914 1 82.5 468 CYS B N 1
ATOM 7474 C CA . CYS B 1 468 ? 25.266 29.25 -6.355 1 82.5 468 CYS B CA 1
ATOM 7475 C C . CYS B 1 468 ? 25.328 29.766 -7.789 1 82.5 468 CYS B C 1
ATOM 7477 O O . CYS B 1 468 ? 24.781 29.141 -8.703 1 82.5 468 CYS B O 1
ATOM 7479 N N . SER B 1 469 ? 25.234 31.219 -7.973 1 65.5 469 SER B N 1
ATOM 7480 C CA . SER B 1 469 ? 25.312 31.828 -9.297 1 65.5 469 SER B CA 1
ATOM 7481 C C . SER B 1 469 ? 26.75 32.188 -9.664 1 65.5 469 SER B C 1
ATOM 7483 O O . SER B 1 469 ? 27.547 32.562 -8.805 1 65.5 469 SER B O 1
ATOM 7485 N N . TRP B 1 470 ? 27.266 31.5 -10.453 1 51.03 470 TRP B N 1
ATOM 7486 C CA . TRP B 1 470 ? 28.453 32.156 -10.977 1 51.03 470 TRP B CA 1
ATOM 7487 C C . TRP B 1 470 ? 28.109 33 -12.211 1 51.03 470 TRP B C 1
ATOM 7489 O O . TRP B 1 470 ? 27.156 32.688 -12.93 1 51.03 470 TRP B O 1
#

Nearest PDB structures (foldseek):
  6fkk-assembly1_A  TM=9.427E-01  e=1.130E-52  Drosophila melanogaster
  6fkm-assembly1_B  TM=9.433E-01  e=1.460E-52  Drosophila melanogaster
  6qp9-assembly1_B  TM=9.217E-01  e=2.026E-48  Drosophila melanogaster
  6qp9-assembly1_A  TM=9.244E-01  e=4.373E-48  Drosophila melanogaster
  6qp8-assembly1_B  TM=8.921E-01  e=1.379E-43  Drosophila melanogaster

Solvent-accessible surface area (backbone atoms only — not comparable to full-atom values): 48109 Å² total; per-residue (Å²): 89,54,38,66,29,69,37,78,53,94,61,33,30,38,37,19,12,60,22,31,35,38,32,27,28,65,83,78,61,44,78,73,45,72,48,80,51,64,48,52,68,68,43,28,52,53,25,40,72,71,71,42,52,74,80,66,27,34,10,34,30,67,41,60,39,65,69,50,98,55,30,37,38,36,22,20,10,26,15,57,50,23,31,26,38,42,27,37,53,43,96,85,70,47,73,40,76,72,79,52,69,44,80,9,70,42,64,28,38,32,50,85,84,56,55,48,29,61,42,66,55,94,90,28,47,36,16,34,29,24,60,41,86,80,63,78,41,62,39,43,32,39,49,49,94,95,44,56,23,25,53,62,75,95,32,57,76,74,57,28,79,64,44,35,48,37,52,48,73,55,92,65,33,37,37,38,33,28,19,25,49,35,69,79,33,50,87,76,40,74,43,60,35,16,34,42,30,36,35,37,72,52,48,62,7,24,66,73,58,49,56,42,15,54,70,44,52,38,34,28,40,50,47,37,32,42,66,64,96,51,59,28,69,33,31,40,53,54,25,54,41,69,86,37,64,29,37,87,39,41,33,73,49,87,77,68,46,40,55,25,35,43,35,36,21,21,41,56,89,58,36,75,50,28,22,34,29,26,39,34,46,49,65,53,53,54,49,30,58,68,51,47,36,27,39,52,92,44,97,60,31,41,65,39,66,46,56,73,89,74,51,57,82,72,60,67,67,61,77,50,84,54,37,53,71,56,54,59,72,51,46,56,49,41,72,72,37,28,35,35,49,45,61,33,65,24,51,69,58,32,44,52,41,75,46,79,33,94,80,44,40,65,36,27,43,31,69,48,58,49,39,67,21,58,85,59,31,25,32,38,39,36,38,33,23,17,50,52,9,31,39,35,32,34,35,35,69,20,68,61,67,54,77,37,61,43,78,57,45,78,43,76,71,38,90,82,32,47,34,29,58,42,54,44,81,38,70,57,87,77,77,56,46,30,33,38,39,28,24,40,71,50,76,47,75,41,66,73,65,66,57,80,75,42,87,41,69,66,57,43,59,69,43,72,43,46,83,52,54,120,88,55,38,67,31,67,37,77,55,92,61,34,30,38,38,19,13,60,24,30,36,37,31,28,29,65,85,77,61,45,76,74,47,72,47,80,51,63,47,52,68,70,44,30,52,54,26,40,72,72,72,42,51,74,78,67,26,35,10,34,30,66,41,60,41,64,69,50,98,55,30,36,37,35,24,20,10,28,16,57,49,22,32,27,38,42,26,37,52,43,97,86,70,45,73,38,78,71,77,52,70,46,82,10,71,44,64,27,38,34,50,85,84,56,55,47,30,62,41,66,54,95,89,28,46,35,16,34,30,24,58,40,87,81,62,77,40,61,38,44,32,39,49,48,94,93,43,55,23,23,54,63,76,96,32,58,76,74,56,27,79,64,44,35,46,37,52,49,73,54,91,65,32,37,38,40,34,27,21,26,48,35,70,80,32,51,87,74,40,75,44,61,36,15,33,41,30,35,33,38,72,54,49,61,6,24,67,74,58,49,55,43,16,54,68,43,54,38,33,28,39,48,47,36,30,42,67,64,96,52,59,29,69,34,32,39,53,52,23,54,42,68,86,38,62,29,36,85,38,41,33,74,49,86,78,68,45,41,54,26,35,44,34,36,20,21,40,57,89,57,37,76,50,27,21,35,31,28,38,33,46,50,65,53,53,54,49,31,58,68,51,46,36,27,40,52,90,43,95,61,30,40,67,38,67,45,56,73,86,74,52,56,83,73,60,69,68,62,78,52,83,53,36,53,70,56,54,58,72,52,45,56,49,43,72,73,36,28,34,32,49,46,60,32,64,24,51,69,57,31,44,52,40,76,46,78,32,95,80,44,40,65,37,28,45,33,68,49,60,50,39,67,21,58,85,57,31,24,31,38,40,36,39,34,21,17,49,52,10,30,39,34,32,34,34,36,69,19,69,60,67,53,78,37,60,44,78,56,44,78,42,77,71,38,89,83,32,47,35,29,59,41,53,44,81,37,71,57,87,76,75,58,45,31,34,37,40,29,24,40,71,50,78,47,76,41,66,73,65,66,58,80,77,43,88,41,69,68,58,44,59,70,45,70,43,45,82,55,53,119